Protein AF-0000000069706989 (afdb_homodimer)

Organism: NCBI:txid1187080

Solvent-accessible surface area (backbone atoms only — not comparable to full-atom values): 40245 Å² total; per-residue (Å²): 116,75,71,60,52,56,54,50,60,54,49,59,63,61,60,69,70,68,70,77,80,72,80,74,81,74,76,83,70,77,84,68,79,79,70,75,78,73,80,74,53,50,77,74,34,45,44,79,38,38,38,38,32,42,33,37,53,56,43,75,56,71,31,56,76,34,70,37,74,84,64,44,69,64,44,33,64,86,46,54,79,45,56,73,38,32,36,48,33,42,33,30,63,70,40,95,41,34,34,42,39,37,27,42,28,38,29,36,88,88,67,47,37,51,30,56,62,31,42,32,36,33,40,34,78,42,90,76,50,28,37,31,40,36,43,36,27,35,69,54,68,50,54,62,74,57,42,26,44,79,88,50,46,81,64,92,53,72,57,60,34,53,43,47,72,36,57,90,32,19,26,32,30,44,33,39,30,33,34,55,63,69,54,48,50,49,28,50,44,32,40,77,71,66,49,52,33,45,52,82,65,40,34,33,28,42,32,42,29,40,57,61,30,51,62,40,70,53,82,49,79,52,56,20,41,37,31,27,41,36,50,73,44,68,44,94,87,65,54,42,38,32,41,33,40,27,35,38,38,35,53,40,71,42,50,62,55,80,90,45,87,56,81,79,41,69,38,64,34,37,40,37,33,48,37,43,34,37,46,44,83,35,60,21,37,39,34,39,41,37,41,38,37,25,42,18,29,33,65,92,75,66,42,68,38,83,36,64,30,38,22,24,36,43,32,43,38,39,50,43,75,55,97,66,35,35,40,32,44,35,38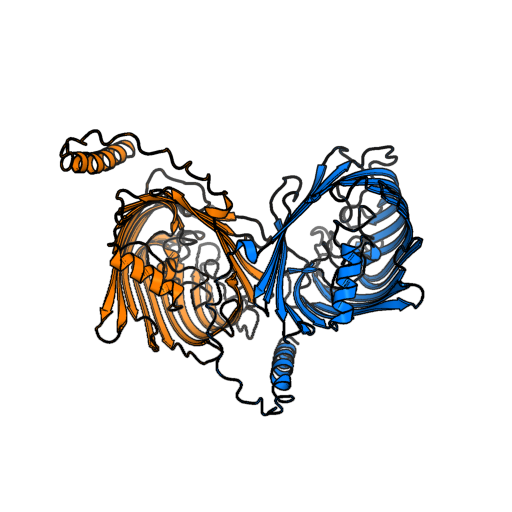,34,41,36,35,27,41,30,36,29,42,92,37,64,34,9,24,23,34,41,38,44,36,42,36,42,34,37,39,40,26,67,46,91,46,36,37,40,36,42,36,38,37,42,39,39,37,30,57,21,24,92,92,43,56,82,41,75,33,61,37,36,30,36,33,40,36,44,35,42,47,84,117,72,71,59,55,57,51,54,62,51,53,64,61,58,66,72,66,68,72,81,71,72,79,74,80,75,73,81,69,78,86,69,82,77,71,74,75,76,80,70,52,64,76,71,37,46,44,64,38,37,38,38,31,43,32,36,50,57,42,75,57,72,31,55,79,34,68,37,75,84,63,43,70,62,44,31,67,33,38,49,58,44,57,73,38,34,35,48,33,42,34,29,65,76,40,94,43,34,35,42,41,37,28,40,28,34,28,37,91,59,42,20,27,65,42,77,63,32,43,33,36,35,40,36,77,43,89,76,53,28,37,31,38,36,43,35,28,36,68,52,70,50,53,62,75,57,43,28,45,79,89,49,46,83,64,93,52,74,56,61,33,53,44,49,73,34,59,92,31,19,27,42,34,42,32,39,31,33,34,56,61,70,55,49,51,48,29,49,46,31,42,77,71,66,49,53,34,44,52,80,64,41,35,35,28,41,33,42,28,51,56,61,30,53,101,46,74,74,85,70,91,52,56,21,42,38,32,28,39,36,48,74,44,68,45,93,85,64,52,42,37,31,42,33,40,25,35,37,38,35,53,41,73,42,49,62,54,79,91,45,89,57,81,79,40,68,37,64,33,38,38,35,34,49,34,42,35,37,46,43,84,34,60,22,38,39,36,38,41,36,41,37,37,25,42,18,29,34,65,91,74,64,40,69,39,83,38,67,30,38,22,24,37,44,32,43,36,39,49,44,73,54,98,66,35,37,39,34,44,35,40,35,42,36,36,26,40,29,35,29,42,91,37,62,36,9,24,23,34,42,37,44,35,42,36,41,33,38,38,40,26,67,44,89,46,36,37,40,35,43,36,40,38,40,38,39,38,30,58,20,25,91,91,42,58,82,40,74,32,62,37,34,30,35,33,39,37,44,35,41,46,80

pLDDT: mean 88.44, std 19.76, range [24.05, 98.88]

Sequence (804 aa):
MRSKFAVVMALVLMTFIDVFARDVDEDTIPPTSTIAQVKKNWYETIQLRGYAQLRYNGLFETNPNLQCAQCDRSWGGGGGFFFRRIRLIFFGQIHERVYLYIQPDFASDGKNLGQIRDAYFDLALDENQEFRLRLGQSKVPFGFENLQSSQNRIPLDRNDGLNSAVANERDIGVMFYYAPTEIRKRFSYLVSSGLKGSGDYGIFGLGLYNGQTANAPERNRSLHVVSRASYPWELNSGQIIETSFQAYTGKFVINRNPLTDFDQTEFEEFRYGPTLVIYPQPFGLQAEFNWGRGPEYNPETNNVEDAPIKGGYVMATYMLRTQKDIFIPFSRFHYYNGGKKHELDATRHRVKELELGVEWQPHKAFELVAMYTISDRTFENSLNPNNRQKGSLLRLQAQVNFMRSKFAVVMALVLMTFIDVFARDVDEDTIPPTSTIAQVKKNWYETIQLRGYAQLRYNGLFETNPNLQCAQCDRSWGGGGGFFFRRIRLIFFGQIHERVYLYIQPDFASDGKNLGQIRDAYFDLALDENQEFRLRLGQSKVPFGFENLQSSQNRIPLDRNDGLNSAVANERDIGVMFYYAPTEIRKRFSYLVSSGLKGSGDYGIFGLGLYNGQTANAPERNRSLHVVSRASYPWELNSGQIIETSFQAYTGKFVINRNPLTDFDQTEFEEFRYGPTLVIYPQPFGLQAEFNWGRGPEYNPETNNVEDAPIKGGYVMATYMLRTQKDIFIPFSRFHYYNGGKKHELDATRHRVKELELGVEWQPHKAFELVAMYTISDRTFENSLNPNNRQKGSLLRLQAQVNF

Structure (mmCIF, N/CA/C/O backbone):
data_AF-0000000069706989-model_v1
#
loop_
_entity.id
_entity.type
_entity.pdbx_description
1 polymer 'Phosphate-selective porin'
#
loop_
_atom_site.group_PDB
_atom_site.id
_atom_site.type_symbol
_atom_site.label_atom_id
_atom_site.label_alt_id
_atom_site.label_comp_id
_atom_site.label_asym_id
_atom_site.label_entity_id
_atom_site.label_seq_id
_atom_site.pdbx_PDB_ins_code
_atom_site.Cartn_x
_atom_site.Cartn_y
_atom_site.Cartn_z
_atom_site.occupancy
_atom_site.B_iso_or_equiv
_atom_site.auth_seq_id
_atom_site.auth_comp_id
_atom_site.auth_asym_id
_atom_site.auth_atom_id
_atom_site.pdbx_PDB_model_num
ATOM 1 N N . MET A 1 1 ? 2.764 6.859 -27.094 1 25.53 1 MET A N 1
ATOM 2 C CA . MET A 1 1 ? 1.878 5.742 -26.797 1 25.53 1 MET A CA 1
ATOM 3 C C . MET A 1 1 ? 1.086 6 -25.516 1 25.53 1 MET A C 1
ATOM 5 O O . MET A 1 1 ? 0.074 5.344 -25.266 1 25.53 1 MET A O 1
ATOM 9 N N . ARG A 1 2 ? 1.734 6.898 -24.609 1 36.03 2 ARG A N 1
ATOM 10 C CA . ARG A 1 2 ? 1.123 7.223 -23.328 1 36.03 2 ARG A CA 1
ATOM 11 C C . ARG A 1 2 ? -0.123 8.078 -23.516 1 36.03 2 ARG A C 1
ATOM 13 O O . ARG A 1 2 ? -1.056 8.016 -22.719 1 36.03 2 ARG A O 1
ATOM 20 N N . SER A 1 3 ? -0.074 8.945 -24.562 1 33.84 3 SER A N 1
ATOM 21 C CA . SER A 1 3 ? -1.208 9.828 -24.797 1 33.84 3 SER A CA 1
ATOM 22 C C . SER A 1 3 ? -2.428 9.047 -25.281 1 33.84 3 SER A C 1
ATOM 24 O O . SER A 1 3 ? -3.561 9.375 -24.906 1 33.84 3 SER A O 1
ATOM 26 N N . LYS A 1 4 ? -2.211 8.016 -26.109 1 36.91 4 LYS A N 1
ATOM 27 C CA . LYS A 1 4 ? -3.33 7.309 -26.734 1 36.91 4 LYS A CA 1
ATOM 28 C C . LYS A 1 4 ? -4.098 6.484 -25.703 1 36.91 4 LYS A C 1
ATOM 30 O O . LYS A 1 4 ? -5.301 6.258 -25.844 1 36.91 4 LYS A O 1
ATOM 35 N N . PHE A 1 5 ? -3.373 6.043 -24.734 1 31.66 5 PHE A N 1
ATOM 36 C CA . PHE A 1 5 ? -4.031 5.141 -23.797 1 31.66 5 PHE A CA 1
ATOM 37 C C . PHE A 1 5 ? -4.98 5.91 -22.891 1 31.66 5 PHE A C 1
ATOM 39 O O . PHE A 1 5 ? -6.027 5.391 -22.5 1 31.66 5 PHE A O 1
ATOM 46 N N . ALA A 1 6 ? -4.77 7.199 -22.594 1 33.78 6 ALA A N 1
ATOM 47 C CA . ALA A 1 6 ? -5.68 8.016 -21.797 1 33.78 6 ALA A CA 1
ATOM 48 C C . ALA A 1 6 ? -7.027 8.18 -22.5 1 33.78 6 ALA A C 1
ATOM 50 O O . ALA A 1 6 ? -8.078 8.148 -21.859 1 33.78 6 ALA A O 1
ATOM 51 N N . VAL A 1 7 ? -6.977 8.312 -23.859 1 33.91 7 VAL A N 1
ATOM 52 C CA . VAL A 1 7 ? -8.203 8.547 -24.609 1 33.91 7 VAL A CA 1
ATOM 53 C C . VAL A 1 7 ? -9.078 7.297 -24.578 1 33.91 7 VAL A C 1
ATOM 55 O O . VAL A 1 7 ? -10.297 7.391 -24.422 1 33.91 7 VAL A O 1
ATOM 58 N N . VAL A 1 8 ? -8.461 6.141 -24.547 1 33.03 8 VAL A N 1
ATOM 59 C CA . VAL A 1 8 ? -9.273 4.938 -24.672 1 33.03 8 VAL A CA 1
ATOM 60 C C . VAL A 1 8 ? -9.977 4.652 -23.344 1 33.03 8 VAL A C 1
ATOM 62 O O . VAL A 1 8 ? -11.164 4.301 -23.328 1 33.03 8 VAL A O 1
ATOM 65 N N . MET A 1 9 ? -9.312 4.887 -22.266 1 33.22 9 MET A N 1
ATOM 66 C CA . MET A 1 9 ? -10.016 4.617 -21.016 1 33.22 9 MET A CA 1
ATOM 67 C C . MET A 1 9 ? -11.133 5.637 -20.781 1 33.22 9 MET A C 1
ATOM 69 O O . MET A 1 9 ? -12.164 5.309 -20.203 1 33.22 9 MET A O 1
ATOM 73 N N . ALA A 1 10 ? -10.953 6.859 -21.188 1 33.91 10 ALA A N 1
ATOM 74 C CA . ALA A 1 10 ? -12.031 7.84 -21.141 1 33.91 10 ALA A CA 1
ATOM 75 C C . ALA A 1 10 ? -13.188 7.438 -22.047 1 33.91 10 ALA A C 1
ATOM 77 O O . ALA A 1 10 ? -14.359 7.613 -21.703 1 33.91 10 ALA A O 1
ATOM 78 N N . LEU A 1 11 ? -12.914 6.91 -23.219 1 32.34 11 LEU A N 1
ATOM 79 C CA . LEU A 1 11 ? -13.961 6.535 -24.156 1 32.34 11 LEU A CA 1
ATOM 80 C C . LEU A 1 11 ? -14.773 5.355 -23.641 1 32.34 11 LEU A C 1
ATOM 82 O O . LEU A 1 11 ? -15.984 5.297 -23.828 1 32.34 11 LEU A O 1
ATOM 86 N N . VAL A 1 12 ? -14.117 4.473 -22.984 1 32.72 12 VAL A N 1
ATOM 87 C CA . VAL A 1 12 ? -14.914 3.332 -22.547 1 32.72 12 VAL A CA 1
ATOM 88 C C . VAL A 1 12 ? -15.844 3.76 -21.406 1 32.72 12 VAL A C 1
ATOM 90 O O . VAL A 1 12 ? -17 3.33 -21.359 1 32.72 12 VAL A O 1
ATOM 93 N N . LEU A 1 13 ? -15.453 4.688 -20.609 1 32.47 13 LEU A N 1
ATOM 94 C CA . LEU A 1 13 ? -16.359 5.102 -19.547 1 32.47 13 LEU A CA 1
ATOM 95 C C . LEU A 1 13 ? -17.516 5.922 -20.094 1 32.47 13 LEU A C 1
ATOM 97 O O . LEU A 1 13 ? -18.641 5.824 -19.609 1 32.47 13 LEU A O 1
ATOM 101 N N . MET A 1 14 ? -17.328 6.668 -21.172 1 32.25 14 MET A N 1
ATOM 102 C CA . MET A 1 14 ? -18.422 7.488 -21.672 1 32.25 14 MET A CA 1
ATOM 103 C C . MET A 1 14 ? -19.5 6.621 -22.328 1 32.25 14 MET A C 1
ATOM 105 O O . MET A 1 14 ? -20.641 7.051 -22.469 1 32.25 14 MET A O 1
ATOM 109 N N . THR A 1 15 ? -19.109 5.566 -22.984 1 31.52 15 THR A N 1
ATOM 110 C CA . THR A 1 15 ? -20.125 4.922 -23.797 1 31.52 15 THR A CA 1
ATOM 111 C C . THR A 1 15 ? -21.172 4.25 -22.922 1 31.52 15 THR A C 1
ATOM 113 O O . THR A 1 15 ? -22.281 3.963 -23.375 1 31.52 15 THR A O 1
ATOM 116 N N . PHE A 1 16 ? -20.828 3.805 -21.766 1 31.12 16 PHE A N 1
ATOM 117 C CA . PHE A 1 16 ? -21.875 2.947 -21.203 1 31.12 16 PHE A CA 1
ATOM 118 C C . PHE A 1 16 ? -23.016 3.781 -20.641 1 31.12 16 PHE A C 1
ATOM 120 O O . PHE A 1 16 ? -23.938 3.242 -20.031 1 31.12 16 PHE A O 1
ATOM 127 N N . ILE A 1 17 ? -23.078 5.094 -20.828 1 32.59 17 ILE A N 1
ATOM 128 C CA . ILE A 1 17 ? -24.188 5.82 -20.234 1 32.59 17 ILE A CA 1
ATOM 129 C C . ILE A 1 17 ? -25.484 5.496 -21 1 32.59 17 ILE A C 1
ATOM 131 O O . ILE A 1 17 ? -26.578 5.668 -20.469 1 32.59 17 ILE A O 1
ATOM 135 N N . ASP A 1 18 ? -25.484 5.184 -22.312 1 28.73 18 ASP A N 1
ATOM 136 C CA . ASP A 1 18 ? -26.75 5.438 -22.984 1 28.73 18 ASP A CA 1
ATOM 137 C C . ASP A 1 18 ? -27.75 4.324 -22.703 1 28.73 18 ASP A C 1
ATOM 139 O O . ASP A 1 18 ? -28.922 4.441 -23.062 1 28.73 18 ASP A O 1
ATOM 143 N N . VAL A 1 19 ? -27.344 3.084 -22.547 1 27.09 19 VAL A N 1
ATOM 144 C CA . VAL A 1 19 ? -28.375 2.174 -23.031 1 27.09 19 VAL A CA 1
ATOM 145 C C . VAL A 1 19 ? -29.578 2.217 -22.094 1 27.09 19 VAL A C 1
ATOM 147 O O . VAL A 1 19 ? -30.719 2.299 -22.547 1 27.09 19 VAL A O 1
ATOM 150 N N . PHE A 1 20 ? -29.641 1.579 -20.875 1 26.84 20 PHE A N 1
ATOM 151 C CA . PHE A 1 20 ? -30.781 0.733 -20.547 1 26.84 20 PHE A CA 1
ATOM 152 C C . PHE A 1 20 ? -31.844 1.529 -19.797 1 26.84 20 PHE A C 1
ATOM 154 O O . PHE A 1 20 ? -32.625 0.964 -19.031 1 26.84 20 PHE A O 1
ATOM 161 N N . ALA A 1 21 ? -31.906 2.816 -19.75 1 24.44 21 ALA A N 1
ATOM 162 C CA . ALA A 1 21 ? -32.844 3.225 -18.719 1 24.44 21 ALA A CA 1
ATOM 163 C C . ALA A 1 21 ? -34.281 3.076 -19.188 1 24.44 21 ALA A C 1
ATOM 165 O O . ALA A 1 21 ? -34.812 3.973 -19.844 1 24.44 21 ALA A O 1
ATOM 166 N N . ARG A 1 22 ? -34.719 1.859 -19.703 1 24.3 22 ARG A N 1
ATOM 167 C CA . ARG A 1 22 ? -36.156 1.901 -19.938 1 24.3 22 ARG A CA 1
ATOM 168 C C . ARG A 1 22 ? -36.906 2.156 -18.656 1 24.3 22 ARG A C 1
ATOM 170 O O . ARG A 1 22 ? -36.5 1.727 -17.578 1 24.3 22 ARG A O 1
ATOM 177 N N . ASP A 1 23 ? -37.875 3.023 -18.609 1 24.05 23 ASP A N 1
ATOM 178 C CA . ASP A 1 23 ? -38.812 3.67 -17.688 1 24.05 23 ASP A CA 1
ATOM 179 C C . ASP A 1 23 ? -39.781 2.66 -17.094 1 24.05 23 ASP A C 1
ATOM 181 O O . ASP A 1 23 ? -40.719 2.23 -17.766 1 24.05 23 ASP A O 1
ATOM 185 N N . VAL A 1 24 ? -39.438 1.452 -16.594 1 26.78 24 VAL A N 1
ATOM 186 C CA . VAL A 1 24 ? -40.594 0.702 -16.125 1 26.78 24 VAL A CA 1
ATOM 187 C C . VAL A 1 24 ? -41.375 1.528 -15.102 1 26.78 24 VAL A C 1
ATOM 189 O O . VAL A 1 24 ? -40.781 2.178 -14.242 1 26.78 24 VAL A O 1
ATOM 192 N N . ASP A 1 25 ? -42.562 1.854 -15.367 1 25.31 25 ASP A N 1
ATOM 193 C CA . ASP A 1 25 ? -43.625 2.572 -14.68 1 25.31 25 ASP A CA 1
ATOM 194 C C . ASP A 1 25 ? -43.938 1.943 -13.328 1 25.31 25 ASP A C 1
ATOM 196 O O . ASP A 1 25 ? -44.5 0.848 -13.25 1 25.31 25 ASP A O 1
ATOM 200 N N . GLU A 1 26 ? -42.906 1.725 -12.453 1 24.91 26 GLU A N 1
ATOM 201 C CA . GLU A 1 26 ? -43.25 1.046 -11.211 1 24.91 26 GLU A CA 1
ATOM 202 C C . GLU A 1 26 ? -44.406 1.762 -10.492 1 24.91 26 GLU A C 1
ATOM 204 O O . GLU A 1 26 ? -44.438 2.992 -10.445 1 24.91 26 GLU A O 1
ATOM 209 N N . ASP A 1 27 ? -45.469 1.091 -10.328 1 28.42 27 ASP A N 1
ATOM 210 C CA . ASP A 1 27 ? -46.688 1.323 -9.531 1 28.42 27 ASP A CA 1
ATOM 211 C C . ASP A 1 27 ? -46.312 1.807 -8.125 1 28.42 27 ASP A C 1
ATOM 213 O O . ASP A 1 27 ? -45.25 1.474 -7.609 1 28.42 27 ASP A O 1
ATOM 217 N N . THR A 1 28 ? -47.031 2.809 -7.609 1 27.61 28 THR A N 1
ATOM 218 C CA . THR A 1 28 ? -46.969 3.67 -6.434 1 27.61 28 THR A CA 1
ATOM 219 C C . THR A 1 28 ? -47.094 2.848 -5.156 1 27.61 28 THR A C 1
ATOM 221 O O . THR A 1 28 ? -48.188 2.438 -4.77 1 27.61 28 THR A O 1
ATOM 224 N N . ILE A 1 29 ? -46.5 1.665 -4.988 1 30.23 29 ILE A N 1
ATOM 225 C CA . ILE A 1 29 ? -46.812 1.125 -3.666 1 30.23 29 ILE A CA 1
ATOM 226 C C . ILE A 1 29 ? -46.438 2.141 -2.592 1 30.23 29 ILE A C 1
ATOM 228 O O . ILE A 1 29 ? -45.406 2.828 -2.717 1 30.23 29 ILE A O 1
ATOM 232 N N . PRO A 1 30 ? -47.344 2.406 -1.612 1 33.44 30 PRO A N 1
ATOM 233 C CA . PRO A 1 30 ? -47.219 3.383 -0.528 1 33.44 30 PRO A CA 1
ATOM 234 C C . PRO A 1 30 ? -45.906 3.273 0.226 1 33.44 30 PRO A C 1
ATOM 236 O O . PRO A 1 30 ? -45.312 2.197 0.269 1 33.44 30 PRO A O 1
ATOM 239 N N . PRO A 1 31 ? -45.219 4.469 0.539 1 30.91 31 PRO A N 1
ATOM 240 C CA . PRO A 1 31 ? -43.875 4.633 1.113 1 30.91 31 PRO A CA 1
ATOM 241 C C . PRO A 1 31 ? -43.688 3.863 2.42 1 30.91 31 PRO A C 1
ATOM 243 O O . PRO A 1 31 ? -44.438 4.102 3.389 1 30.91 31 PRO A O 1
ATOM 246 N N . THR A 1 32 ? -43.625 2.494 2.383 1 31 32 THR A N 1
ATOM 247 C CA . THR A 1 32 ? -43.406 1.825 3.658 1 31 32 THR A CA 1
ATOM 248 C C . THR A 1 32 ? -42.406 2.602 4.508 1 31 32 THR A C 1
ATOM 250 O O . THR A 1 32 ? -41.531 3.258 3.973 1 31 32 THR A O 1
ATOM 253 N N . SER A 1 33 ? -42.594 2.535 5.875 1 31.48 33 SER A N 1
ATOM 254 C CA . SER A 1 33 ? -41.906 3.123 7.012 1 31.48 33 SER A CA 1
ATOM 255 C C . SER A 1 33 ? -40.406 2.979 6.859 1 31.48 33 SER A C 1
ATOM 257 O O . SER A 1 33 ? -39.906 1.933 6.43 1 31.48 33 SER A O 1
ATOM 259 N N . THR A 1 34 ? -39.719 4.066 6.688 1 31.38 34 THR A N 1
ATOM 260 C CA . THR A 1 34 ? -38.281 4.293 6.602 1 31.38 34 THR A CA 1
ATOM 261 C C . THR A 1 34 ? -37.531 3.479 7.656 1 31.38 34 THR A C 1
ATOM 263 O O . THR A 1 34 ? -37.625 3.785 8.852 1 31.38 34 THR A O 1
ATOM 266 N N . ILE A 1 35 ? -37.688 2.146 7.68 1 33.31 35 ILE A N 1
ATOM 267 C CA . ILE A 1 35 ? -36.812 1.439 8.602 1 33.31 35 ILE A CA 1
ATOM 268 C C . ILE A 1 35 ? -35.438 2.113 8.633 1 33.31 35 ILE A C 1
ATOM 270 O O . ILE A 1 35 ? -34.812 2.283 7.586 1 33.31 35 ILE A O 1
ATOM 274 N N . ALA A 1 36 ? -35.156 2.812 9.648 1 34.66 36 ALA A N 1
ATOM 275 C CA . ALA A 1 36 ? -33.844 3.398 9.984 1 34.66 36 ALA A CA 1
ATOM 276 C C . ALA A 1 36 ? -32.719 2.455 9.609 1 34.66 36 ALA A C 1
ATOM 278 O O . ALA A 1 36 ? -32.688 1.303 10.047 1 34.66 36 ALA A O 1
ATOM 279 N N . GLN A 1 37 ? -32.125 2.418 8.484 1 37.91 37 GLN A N 1
ATOM 280 C CA . GLN A 1 37 ? -30.938 1.695 8.078 1 37.91 37 GLN A CA 1
ATOM 281 C C . GLN A 1 37 ? -29.906 1.673 9.211 1 37.91 37 GLN A C 1
ATOM 283 O O . GLN A 1 37 ? -29.375 2.717 9.594 1 37.91 37 GLN A O 1
ATOM 288 N N . VAL A 1 38 ? -30.047 0.83 10.156 1 41.97 38 VAL A N 1
ATOM 289 C CA . VAL A 1 38 ? -29.094 0.599 11.242 1 41.97 38 VAL A CA 1
ATOM 290 C C . VAL A 1 38 ? -27.672 0.581 10.703 1 41.97 38 VAL A C 1
ATOM 292 O O . VAL A 1 38 ? -27.344 -0.226 9.828 1 41.97 38 VAL A O 1
ATOM 295 N N . LYS A 1 39 ? -26.984 1.631 10.883 1 49.31 39 LYS A N 1
ATOM 296 C CA . LYS A 1 39 ? -25.547 1.75 10.633 1 49.31 39 LYS A CA 1
ATOM 297 C C . LYS A 1 39 ? -24.797 0.508 11.109 1 49.31 39 LYS A C 1
ATOM 299 O O . LYS A 1 39 ? -24.859 0.158 12.289 1 49.31 39 LYS A O 1
ATOM 304 N N . LYS A 1 40 ? -24.547 -0.389 10.219 1 55.31 40 LYS A N 1
ATOM 305 C CA . LYS A 1 40 ? -23.812 -1.6 10.586 1 55.31 40 LYS A CA 1
ATOM 306 C C . LYS A 1 40 ? -22.438 -1.262 11.156 1 55.31 40 LYS A C 1
ATOM 308 O O . LYS A 1 40 ? -21.766 -0.344 10.68 1 55.31 40 LYS A O 1
ATOM 313 N N . ASN A 1 41 ? -22.109 -1.946 12.227 1 60.03 41 ASN A N 1
ATOM 314 C CA . ASN A 1 41 ? -20.812 -1.803 12.867 1 60.03 41 ASN A CA 1
ATOM 315 C C . ASN A 1 41 ? -19.688 -2.307 11.969 1 60.03 41 ASN A C 1
ATOM 317 O O . ASN A 1 41 ? -19.922 -3.141 11.094 1 60.03 41 ASN A O 1
ATOM 321 N N . TRP A 1 42 ? -18.594 -1.73 12.055 1 58.84 42 TRP A N 1
ATOM 322 C CA . TRP A 1 42 ? -17.438 -2.082 11.234 1 58.84 42 TRP A CA 1
ATOM 323 C C . TRP A 1 42 ? -17.219 -3.592 11.211 1 58.84 42 TRP A C 1
ATOM 325 O O . TRP A 1 42 ? -16.859 -4.16 10.18 1 58.84 42 TRP A O 1
ATOM 335 N N . TYR A 1 43 ? -17.391 -4.121 12.422 1 62.94 43 TYR A N 1
ATOM 336 C CA . TYR A 1 43 ? -17.094 -5.543 12.547 1 62.94 43 TYR A CA 1
ATOM 337 C C . TYR A 1 43 ? -18.125 -6.383 11.805 1 62.94 43 TYR A C 1
ATOM 339 O O . TYR A 1 43 ? -17.906 -7.578 11.57 1 62.94 43 TYR A O 1
ATOM 347 N N . GLU A 1 44 ? -19.094 -5.66 11.383 1 68.75 44 GLU A N 1
ATOM 348 C CA . GLU A 1 44 ? -20.078 -6.363 10.57 1 68.75 44 GLU A CA 1
ATOM 349 C C . GLU A 1 44 ? -19.734 -6.266 9.086 1 68.75 44 GLU A C 1
ATOM 351 O O . GLU A 1 44 ? -20.219 -7.066 8.281 1 68.75 44 GLU A O 1
ATOM 356 N N . THR A 1 45 ? -18.906 -5.387 8.852 1 79.25 45 THR A N 1
ATOM 357 C CA . THR A 1 45 ? -18.641 -5.125 7.438 1 79.25 45 THR A CA 1
ATOM 358 C C . THR A 1 45 ? -17.266 -5.648 7.039 1 79.25 45 THR A C 1
ATOM 360 O O . THR A 1 45 ? -17.094 -6.168 5.938 1 79.25 45 THR A O 1
ATOM 363 N N . ILE A 1 46 ? -16.391 -5.641 7.977 1 86.31 46 ILE A N 1
ATOM 364 C CA . ILE A 1 46 ? -15.031 -6.086 7.688 1 86.31 46 ILE A CA 1
ATOM 365 C C . ILE A 1 46 ? -14.734 -7.371 8.453 1 86.31 46 ILE A C 1
ATOM 367 O O . ILE A 1 46 ? -14.898 -7.422 9.672 1 86.31 46 ILE A O 1
ATOM 371 N N . GLN A 1 47 ? -14.383 -8.367 7.75 1 90 47 GLN A N 1
ATOM 372 C CA . GLN A 1 47 ? -14.055 -9.664 8.328 1 90 47 GLN A CA 1
ATOM 373 C C . GLN A 1 47 ? -12.547 -9.906 8.344 1 90 47 GLN A C 1
ATOM 375 O O . GLN A 1 47 ? -11.805 -9.25 7.602 1 90 47 GLN A O 1
ATOM 380 N N . LEU A 1 48 ? -12.172 -10.812 9.273 1 90.94 48 LEU A N 1
ATOM 381 C CA . LEU A 1 48 ? -10.766 -11.195 9.391 1 90.94 48 LEU A CA 1
ATOM 382 C C . LEU A 1 48 ? -10.602 -12.703 9.227 1 90.94 48 LEU A C 1
ATOM 384 O O . LEU A 1 48 ? -11.328 -13.484 9.844 1 90.94 48 LEU A O 1
ATOM 388 N N . ARG A 1 49 ? -9.789 -13.102 8.336 1 94.25 49 ARG A N 1
ATOM 389 C CA . ARG A 1 49 ? -9.344 -14.492 8.211 1 94.25 49 ARG A CA 1
ATOM 390 C C . ARG A 1 49 ? -7.84 -14.562 7.945 1 94.25 49 ARG A C 1
ATOM 392 O O . ARG A 1 49 ? -7.18 -13.531 7.805 1 94.25 49 ARG A O 1
ATOM 399 N N . GLY A 1 50 ? -7.277 -15.797 8.023 1 95.75 50 GLY A N 1
ATOM 400 C CA . GLY A 1 50 ? -5.844 -15.891 7.785 1 95.75 50 GLY A CA 1
ATOM 401 C C . GLY A 1 50 ? -5.309 -17.297 7.871 1 95.75 50 GLY A C 1
ATOM 402 O O . GLY A 1 50 ? -6.082 -18.266 7.953 1 95.75 50 GLY A O 1
ATOM 403 N N . TYR A 1 51 ? -4.016 -17.328 7.699 1 96.75 51 TYR A N 1
ATOM 404 C CA . TYR A 1 51 ? -3.318 -18.609 7.828 1 96.75 51 TYR A CA 1
ATOM 405 C C . TYR A 1 51 ? -1.837 -18.391 8.109 1 96.75 51 TYR A C 1
ATOM 407 O O . TYR A 1 51 ? -1.295 -17.328 7.836 1 96.75 51 TYR A O 1
ATOM 415 N N . ALA A 1 52 ? -1.263 -19.328 8.68 1 96.81 52 ALA A N 1
ATOM 416 C CA . ALA A 1 52 ? 0.174 -19.375 8.938 1 96.81 52 ALA A CA 1
ATOM 417 C C . ALA A 1 52 ? 0.77 -20.703 8.5 1 96.81 52 ALA A C 1
ATOM 419 O O . ALA A 1 52 ? 0.149 -21.75 8.672 1 96.81 52 ALA A O 1
ATOM 420 N N . GLN A 1 53 ? 1.929 -20.656 7.945 1 96.94 53 GLN A N 1
ATOM 421 C CA . GLN A 1 53 ? 2.598 -21.844 7.422 1 96.94 53 GLN A CA 1
ATOM 422 C C . GLN A 1 53 ? 4.008 -21.969 7.992 1 96.94 53 GLN A C 1
ATOM 424 O O . GLN A 1 53 ? 4.844 -21.094 7.801 1 96.94 53 GLN A O 1
ATOM 429 N N . LEU A 1 54 ? 4.25 -23.047 8.664 1 95.69 54 LEU A N 1
ATOM 430 C CA . LEU A 1 54 ? 5.57 -23.422 9.164 1 95.69 54 LEU A CA 1
ATOM 431 C C . LEU A 1 54 ? 6.191 -24.516 8.305 1 95.69 54 LEU A C 1
ATOM 433 O O . LEU A 1 54 ? 5.57 -25.547 8.07 1 95.69 54 LEU A O 1
ATOM 437 N N . ARG A 1 55 ? 7.469 -24.328 7.828 1 94.31 55 ARG A N 1
ATOM 438 C CA . ARG A 1 55 ? 8.086 -25.234 6.867 1 94.31 55 ARG A CA 1
ATOM 439 C C . ARG A 1 55 ? 9.422 -25.75 7.383 1 94.31 55 ARG A C 1
ATOM 441 O O . ARG A 1 55 ? 10.062 -25.109 8.219 1 94.31 55 ARG A O 1
ATOM 448 N N . TYR A 1 56 ? 9.734 -26.938 6.953 1 92.5 56 TYR A N 1
ATOM 449 C CA . TYR A 1 56 ? 11.047 -27.547 7.121 1 92.5 56 TYR A CA 1
ATOM 450 C C . TYR A 1 56 ? 11.508 -28.219 5.84 1 92.5 56 TYR A C 1
ATOM 452 O O . TYR A 1 56 ? 10.836 -29.141 5.344 1 92.5 56 TYR A O 1
ATOM 460 N N . ASN A 1 57 ? 12.68 -27.875 5.254 1 91.06 57 ASN A N 1
ATOM 461 C CA . ASN A 1 57 ? 13.18 -28.406 3.99 1 91.06 57 ASN A CA 1
ATOM 462 C C . ASN A 1 57 ? 14.438 -29.25 4.195 1 91.06 57 ASN A C 1
ATOM 464 O O . ASN A 1 57 ? 15.031 -29.719 3.229 1 91.06 57 ASN A O 1
ATOM 468 N N . GLY A 1 58 ? 14.906 -29.594 5.277 1 85.94 58 GLY A N 1
ATOM 469 C CA . GLY A 1 58 ? 16.234 -30.141 5.508 1 85.94 58 GLY A CA 1
ATOM 470 C C . GLY A 1 58 ? 16.25 -31.656 5.551 1 85.94 58 GLY A C 1
ATOM 471 O O . GLY A 1 58 ? 17.312 -32.25 5.73 1 85.94 58 GLY A O 1
ATOM 472 N N . LEU A 1 59 ? 15.117 -32.281 5.273 1 90.56 59 LEU A N 1
ATOM 473 C CA . LEU A 1 59 ? 15.086 -33.75 5.395 1 90.56 59 LEU A CA 1
ATOM 474 C C . LEU A 1 59 ? 15.539 -34.406 4.102 1 90.56 59 LEU A C 1
ATOM 476 O O . LEU A 1 59 ? 15.008 -34.125 3.025 1 90.56 59 LEU A O 1
ATOM 480 N N . PHE A 1 60 ? 16.594 -35.312 4.129 1 93 60 PHE A N 1
ATOM 481 C CA . PHE A 1 60 ? 17.094 -36.156 3.055 1 93 60 PHE A CA 1
ATOM 482 C C . PHE A 1 60 ? 17.609 -35.312 1.896 1 93 60 PHE A C 1
ATOM 484 O O . PHE A 1 60 ? 17.406 -35.656 0.73 1 93 60 PHE A O 1
ATOM 491 N N . GLU A 1 61 ? 18.094 -34.188 2.168 1 92.94 61 GLU A N 1
ATOM 492 C CA . GLU A 1 61 ? 18.688 -33.344 1.152 1 92.94 61 GLU A CA 1
ATOM 493 C C . GLU A 1 61 ? 19.953 -33.938 0.575 1 92.94 61 GLU A C 1
ATOM 495 O O . GLU A 1 61 ? 20.875 -34.281 1.317 1 92.94 61 GLU A O 1
ATOM 500 N N . THR A 1 62 ? 20.109 -34 -0.695 1 94.94 62 THR A N 1
ATOM 501 C CA . THR A 1 62 ? 21.219 -34.719 -1.303 1 94.94 62 THR A CA 1
ATOM 502 C C . THR A 1 62 ? 22.234 -33.75 -1.891 1 94.94 62 THR A C 1
ATOM 504 O O . THR A 1 62 ? 23.359 -34.156 -2.223 1 94.94 62 THR A O 1
ATOM 507 N N . ASN A 1 63 ? 21.844 -32.5 -2.107 1 95.5 63 ASN A N 1
ATOM 508 C CA . ASN A 1 63 ? 22.703 -31.5 -2.707 1 95.5 63 ASN A CA 1
ATOM 509 C C . ASN A 1 63 ? 22.5 -30.141 -2.066 1 95.5 63 ASN A C 1
ATOM 511 O O . ASN A 1 63 ? 21.531 -29.438 -2.373 1 95.5 63 ASN A O 1
ATOM 515 N N . PRO A 1 64 ? 23.359 -29.672 -1.249 1 92 64 PRO A N 1
ATOM 516 C CA . PRO A 1 64 ? 23.203 -28.391 -0.555 1 92 64 PRO A CA 1
ATOM 517 C C . PRO A 1 64 ? 23.297 -27.188 -1.495 1 92 64 PRO A C 1
ATOM 519 O O . PRO A 1 64 ? 22.953 -26.078 -1.114 1 92 64 PRO A O 1
ATOM 522 N N . ASN A 1 65 ? 23.766 -27.391 -2.682 1 93.38 65 ASN A N 1
ATOM 523 C CA . ASN A 1 65 ? 23.906 -26.297 -3.637 1 93.38 65 ASN A CA 1
ATOM 524 C C . ASN A 1 65 ? 22.656 -26.125 -4.488 1 93.38 65 ASN A C 1
ATOM 526 O O . ASN A 1 65 ? 22.547 -25.172 -5.254 1 93.38 65 ASN A O 1
ATOM 530 N N . LEU A 1 66 ? 21.766 -27.062 -4.383 1 94.06 66 LEU A N 1
ATOM 531 C CA . LEU A 1 66 ? 20.484 -26.953 -5.066 1 94.06 66 LEU A CA 1
ATOM 532 C C . LEU A 1 66 ? 19.625 -25.859 -4.445 1 94.06 66 LEU A C 1
ATOM 534 O O . LEU A 1 66 ? 19.203 -25.969 -3.289 1 94.06 66 LEU A O 1
ATOM 538 N N . GLN A 1 67 ? 19.375 -24.781 -5.23 1 92 67 GLN A N 1
ATOM 539 C CA . GLN A 1 67 ? 18.656 -23.609 -4.719 1 92 67 GLN A CA 1
ATOM 540 C C . GLN A 1 67 ? 17.562 -23.172 -5.688 1 92 67 GLN A C 1
ATOM 542 O O . GLN A 1 67 ? 17.609 -23.5 -6.879 1 92 67 GLN A O 1
ATOM 547 N N . CYS A 1 68 ? 16.641 -22.531 -5.133 1 90 68 CYS A N 1
ATOM 548 C CA . CYS A 1 68 ? 15.594 -21.859 -5.895 1 90 68 CYS A CA 1
ATOM 549 C C . CYS A 1 68 ? 15.18 -20.562 -5.211 1 90 68 CYS A C 1
ATOM 551 O O . CYS A 1 68 ? 14.359 -20.578 -4.289 1 90 68 CYS A O 1
ATOM 553 N N . ALA A 1 69 ? 15.602 -19.438 -5.742 1 86.81 69 ALA A N 1
ATOM 554 C CA . ALA A 1 69 ? 15.406 -18.156 -5.082 1 86.81 69 ALA A CA 1
ATOM 555 C C . ALA A 1 69 ? 13.938 -17.75 -5.102 1 86.81 69 ALA A C 1
ATOM 557 O O . ALA A 1 69 ? 13.414 -17.234 -4.109 1 86.81 69 ALA A O 1
ATOM 558 N N . GLN A 1 70 ? 13.312 -17.969 -6.227 1 89 70 GLN A N 1
ATOM 559 C CA . GLN A 1 70 ? 11.922 -17.531 -6.34 1 89 70 GLN A CA 1
ATOM 560 C C . GLN A 1 70 ? 10.984 -18.484 -5.605 1 89 70 GLN A C 1
ATOM 562 O O . GLN A 1 70 ? 9.969 -18.062 -5.059 1 89 70 GLN A O 1
ATOM 567 N N . CYS A 1 71 ? 11.289 -19.781 -5.668 1 89.19 71 CYS A N 1
ATOM 568 C CA . CYS A 1 71 ? 10.375 -20.75 -5.059 1 89.19 71 CYS A CA 1
ATOM 569 C C . CYS A 1 71 ? 10.477 -20.703 -3.541 1 89.19 71 CYS A C 1
ATOM 571 O O . CYS A 1 71 ? 9.531 -20.312 -2.861 1 89.19 71 CYS A O 1
ATOM 573 N N . ASP A 1 72 ? 11.672 -21.062 -3.045 1 89.56 72 ASP A N 1
ATOM 574 C CA . ASP A 1 72 ? 11.938 -21.141 -1.61 1 89.56 72 ASP A CA 1
ATOM 575 C C . ASP A 1 72 ? 13.422 -20.953 -1.311 1 89.56 72 ASP A C 1
ATOM 577 O O . ASP A 1 72 ? 14.234 -21.844 -1.565 1 89.56 72 ASP A O 1
ATOM 581 N N . ARG A 1 73 ? 13.789 -19.891 -0.696 1 84.94 73 ARG A N 1
ATOM 582 C CA . ARG A 1 73 ? 15.18 -19.516 -0.462 1 84.94 73 ARG A CA 1
ATOM 583 C C . ARG A 1 73 ? 15.812 -20.422 0.595 1 84.94 73 ARG A C 1
ATOM 585 O O . ARG A 1 73 ? 17.031 -20.422 0.76 1 84.94 73 ARG A O 1
ATOM 592 N N . SER A 1 74 ? 14.984 -21.234 1.217 1 83.06 74 SER A N 1
ATOM 593 C CA . SER A 1 74 ? 15.508 -22.062 2.295 1 83.06 74 SER A CA 1
ATOM 594 C C . SER A 1 74 ? 16.031 -23.391 1.76 1 83.06 74 SER A C 1
ATOM 596 O O . SER A 1 74 ? 16.594 -24.188 2.514 1 83.06 74 SER A O 1
ATOM 598 N N . TRP A 1 75 ? 15.984 -23.562 0.398 1 85.69 75 TRP A N 1
ATOM 599 C CA . TRP A 1 75 ? 16.594 -24.766 -0.182 1 85.69 75 TRP A CA 1
ATOM 600 C C . TRP A 1 75 ? 18.109 -24.75 -0.013 1 85.69 75 TRP A C 1
ATOM 602 O O . TRP A 1 75 ? 18.734 -23.688 -0.122 1 85.69 75 TRP A O 1
ATOM 612 N N . GLY A 1 76 ? 19.109 -25.984 -0.037 1 73.38 76 GLY A N 1
ATOM 613 C CA . GLY A 1 76 ? 20.547 -26.172 -0.14 1 73.38 76 GLY A CA 1
ATOM 614 C C . GLY A 1 76 ? 21.297 -25.656 1.065 1 73.38 76 GLY A C 1
ATOM 615 O O . GLY A 1 76 ? 22.5 -25.906 1.208 1 73.38 76 GLY A O 1
ATOM 616 N N . GLY A 1 77 ? 20.922 -25 1.975 1 65.19 77 GLY A N 1
ATOM 617 C CA . GLY A 1 77 ? 21.828 -24.531 3.006 1 65.19 77 GLY A CA 1
ATOM 618 C C . GLY A 1 77 ? 21.344 -24.828 4.41 1 65.19 77 GLY A C 1
ATOM 619 O O . GLY A 1 77 ? 21.141 -25.984 4.777 1 65.19 77 GLY A O 1
ATOM 620 N N . GLY A 1 78 ? 21.047 -23.703 5.25 1 60.94 78 GLY A N 1
ATOM 621 C CA . GLY A 1 78 ? 20.969 -23.594 6.699 1 60.94 78 GLY A CA 1
ATOM 622 C C . GLY A 1 78 ? 19.75 -24.281 7.277 1 60.94 78 GLY A C 1
ATOM 623 O O . GLY A 1 78 ? 19.547 -24.297 8.492 1 60.94 78 GLY A O 1
ATOM 624 N N . GLY A 1 79 ? 19.172 -25.188 6.547 1 64.69 79 GLY A N 1
ATOM 625 C CA . GLY A 1 79 ? 18.203 -26.094 7.148 1 64.69 79 GLY A CA 1
ATOM 626 C C . GLY A 1 79 ? 17.516 -25.5 8.375 1 64.69 79 GLY A C 1
ATOM 627 O O . GLY A 1 79 ? 17.875 -24.422 8.828 1 64.69 79 GLY A O 1
ATOM 628 N N . GLY A 1 80 ? 16.219 -25.625 8.703 1 79.38 80 GLY A N 1
ATOM 629 C CA . GLY A 1 80 ? 15.5 -25.312 9.922 1 79.38 80 GLY A CA 1
ATOM 630 C C . GLY A 1 80 ? 14.039 -24.953 9.68 1 79.38 80 GLY A C 1
ATOM 631 O O . GLY A 1 80 ? 13.586 -24.938 8.531 1 79.38 80 GLY A O 1
ATOM 632 N N . PHE A 1 81 ? 13.562 -24.703 10.75 1 88.44 81 PHE A N 1
ATOM 633 C CA . PHE A 1 81 ? 12.164 -24.281 10.734 1 88.44 81 PHE A CA 1
ATOM 634 C C . PHE A 1 81 ? 12.047 -22.797 10.406 1 88.44 81 PHE A C 1
ATOM 636 O O . PHE A 1 81 ? 12.844 -21.984 10.875 1 88.44 81 PHE A O 1
ATOM 643 N N . PHE A 1 82 ? 11.109 -22.469 9.602 1 88.75 82 PHE A N 1
ATOM 644 C CA . PHE A 1 82 ? 10.836 -21.062 9.367 1 88.75 82 PHE A CA 1
ATOM 645 C C . PHE A 1 82 ? 9.383 -20.859 8.961 1 88.75 82 PHE A C 1
ATOM 647 O O . PHE A 1 82 ? 8.727 -21.781 8.477 1 88.75 82 PHE A O 1
ATOM 654 N N . PHE A 1 83 ? 8.883 -19.625 9.164 1 91.31 83 PHE A N 1
ATOM 655 C CA . PHE A 1 83 ? 7.566 -19.25 8.656 1 91.31 83 PHE A CA 1
ATOM 656 C C . PHE A 1 83 ? 7.652 -18.844 7.191 1 91.31 83 PHE A C 1
ATOM 658 O O . PHE A 1 83 ? 8.383 -17.906 6.844 1 91.31 83 PHE A O 1
ATOM 665 N N . ARG A 1 84 ? 6.941 -19.547 6.457 1 93.62 84 ARG A N 1
ATOM 666 C CA . ARG A 1 84 ? 6.848 -19.172 5.051 1 93.62 84 ARG A CA 1
ATOM 667 C C . ARG A 1 84 ? 5.883 -18 4.859 1 93.62 84 ARG A C 1
ATOM 669 O O . ARG A 1 84 ? 6.094 -17.156 3.992 1 93.62 84 ARG A O 1
ATOM 676 N N . ARG A 1 85 ? 4.797 -18.125 5.648 1 94.69 85 ARG A N 1
ATOM 677 C CA . ARG A 1 85 ? 3.771 -17.094 5.551 1 94.69 85 ARG A CA 1
ATOM 678 C C . ARG A 1 85 ? 3.021 -16.938 6.867 1 94.69 85 ARG A C 1
ATOM 680 O O . ARG A 1 85 ? 2.748 -17.938 7.551 1 94.69 85 ARG A O 1
ATOM 687 N N . ILE A 1 86 ? 2.719 -15.789 7.234 1 95 86 ILE A N 1
ATOM 688 C CA . ILE A 1 86 ? 1.766 -15.375 8.258 1 95 86 ILE A CA 1
ATOM 689 C C . ILE A 1 86 ? 0.855 -14.281 7.707 1 95 86 ILE A C 1
ATOM 691 O O . ILE A 1 86 ? 1.216 -13.102 7.719 1 95 86 ILE A O 1
ATOM 695 N N . ARG A 1 87 ? -0.298 -14.703 7.258 1 96 87 ARG A N 1
ATOM 696 C CA . ARG A 1 87 ? -1.16 -13.781 6.527 1 96 87 ARG A CA 1
ATOM 697 C C . ARG A 1 87 ? -2.451 -13.508 7.293 1 96 87 ARG A C 1
ATOM 699 O O . ARG A 1 87 ? -3.113 -14.445 7.75 1 96 87 ARG A O 1
ATOM 706 N N . LEU A 1 88 ? -2.703 -12.242 7.477 1 94 88 LEU A N 1
ATOM 707 C CA . LEU A 1 88 ? -3.971 -11.75 8 1 94 88 LEU A CA 1
ATOM 708 C C . LEU A 1 88 ? -4.754 -11.008 6.926 1 94 88 LEU A C 1
ATOM 710 O O . LEU A 1 88 ? -4.258 -10.039 6.348 1 94 88 LEU A O 1
ATOM 714 N N . ILE A 1 89 ? -5.949 -11.453 6.711 1 94.88 89 ILE A N 1
ATOM 715 C CA . ILE A 1 89 ? -6.711 -10.898 5.598 1 94.88 89 ILE A CA 1
ATOM 716 C C . ILE A 1 89 ? -7.918 -10.125 6.129 1 94.88 89 ILE A C 1
ATOM 718 O O . ILE A 1 89 ? -8.797 -10.711 6.777 1 94.88 89 ILE A O 1
ATOM 722 N N . PHE A 1 90 ? -7.938 -8.875 5.875 1 92.25 90 PHE A N 1
ATOM 723 C CA . PHE A 1 90 ? -9.102 -8.023 6.117 1 92.25 90 PHE A CA 1
ATOM 724 C C . PHE A 1 90 ? -9.914 -7.848 4.844 1 92.25 90 PHE A C 1
ATOM 726 O O . PHE A 1 90 ? -9.391 -7.402 3.82 1 92.25 90 PHE A O 1
ATOM 733 N N . PHE A 1 91 ? -11.18 -8.258 4.926 1 94 91 PHE A N 1
ATOM 734 C CA . PHE A 1 91 ? -11.977 -8.164 3.707 1 94 91 PHE A CA 1
ATOM 735 C C . PHE A 1 91 ? -13.445 -7.957 4.039 1 94 91 PHE A C 1
ATOM 737 O O . PHE A 1 91 ? -13.883 -8.234 5.16 1 94 91 PHE A O 1
ATOM 744 N N . GLY A 1 92 ? -14.172 -7.387 2.982 1 93 92 GLY A N 1
ATOM 745 C CA . GLY A 1 92 ? -15.602 -7.242 3.178 1 93 92 GLY A CA 1
ATOM 746 C C . GLY A 1 92 ? -16.266 -6.344 2.146 1 93 92 GLY A C 1
ATOM 747 O O . GLY A 1 92 ? -15.578 -5.594 1.447 1 93 92 GLY A O 1
ATOM 748 N N . GLN A 1 93 ? -17.531 -6.555 2.053 1 93 93 GLN A N 1
ATOM 749 C CA . GLN A 1 93 ? -18.359 -5.664 1.244 1 93 93 GLN A CA 1
ATOM 750 C C . GLN A 1 93 ? -18.688 -4.383 2 1 93 93 GLN A C 1
ATOM 752 O O . GLN A 1 93 ? -19.734 -4.293 2.656 1 93 93 GLN A O 1
ATOM 757 N N . ILE A 1 94 ? -17.953 -3.383 1.836 1 91.44 94 ILE A N 1
ATOM 758 C CA . ILE A 1 94 ? -18.062 -2.193 2.672 1 91.44 94 ILE A CA 1
ATOM 759 C C . ILE A 1 94 ? -19.172 -1.286 2.129 1 91.44 94 ILE A C 1
ATOM 761 O O . ILE A 1 94 ? -19.609 -0.356 2.809 1 91.44 94 ILE A O 1
ATOM 765 N N . HIS A 1 95 ? -19.547 -1.473 0.91 1 91.25 95 HIS A N 1
ATOM 766 C CA . HIS A 1 95 ? -20.656 -0.857 0.18 1 91.25 95 HIS A CA 1
ATOM 767 C C . HIS A 1 95 ? -21.219 -1.813 -0.861 1 91.25 95 HIS A C 1
ATOM 769 O O . HIS A 1 95 ? -20.578 -2.787 -1.242 1 91.25 95 HIS A O 1
ATOM 775 N N . GLU A 1 96 ? -22.391 -1.593 -1.278 1 92.12 96 GLU A N 1
ATOM 776 C CA . GLU A 1 96 ? -23.016 -2.471 -2.268 1 92.12 96 GLU A CA 1
ATOM 777 C C . GLU A 1 96 ? -22.172 -2.553 -3.537 1 92.12 96 GLU A C 1
ATOM 779 O O . GLU A 1 96 ? -22.188 -3.568 -4.234 1 92.12 96 GLU A O 1
ATOM 784 N N . ARG A 1 97 ? -21.312 -1.558 -3.715 1 93.44 97 ARG A N 1
ATOM 785 C CA . ARG A 1 97 ? -20.562 -1.506 -4.965 1 93.44 97 ARG A CA 1
ATOM 786 C C . ARG A 1 97 ? -19.062 -1.588 -4.699 1 93.44 97 ARG A C 1
ATOM 788 O O . ARG A 1 97 ? -18.25 -1.496 -5.629 1 93.44 97 ARG A O 1
ATOM 795 N N . VAL A 1 98 ? -18.719 -1.703 -3.465 1 94.62 98 VAL A N 1
ATOM 796 C CA . VAL A 1 98 ? -17.297 -1.637 -3.174 1 94.62 98 VAL A CA 1
ATOM 797 C C . VAL A 1 98 ? -16.891 -2.803 -2.273 1 94.62 98 VAL A C 1
ATOM 799 O O . VAL A 1 98 ? -17.438 -2.969 -1.183 1 94.62 98 VAL A O 1
ATOM 802 N N . TYR A 1 99 ? -16.062 -3.574 -2.742 1 95.62 99 TYR A N 1
ATOM 803 C CA . TYR A 1 99 ? -15.453 -4.668 -1.991 1 95.62 99 TYR A CA 1
ATOM 804 C C . TYR A 1 99 ? -14 -4.355 -1.658 1 95.62 99 TYR A C 1
ATOM 806 O O . TYR A 1 99 ? -13.266 -3.814 -2.488 1 95.62 99 TYR A O 1
ATOM 814 N N . LEU A 1 100 ? -13.625 -4.617 -0.416 1 95.25 100 LEU A N 1
ATOM 815 C CA . LEU A 1 100 ? -12.273 -4.32 0.053 1 95.25 100 LEU A CA 1
ATOM 816 C C . LEU A 1 100 ? -11.523 -5.602 0.394 1 95.25 100 LEU A C 1
ATOM 818 O O . LEU A 1 100 ? -12.094 -6.527 0.975 1 95.25 100 LEU A O 1
ATOM 822 N N . TYR A 1 101 ? -10.234 -5.598 0.078 1 96.38 101 TYR A N 1
ATOM 823 C CA . TYR A 1 101 ? -9.367 -6.719 0.41 1 96.38 101 TYR A CA 1
ATOM 824 C C . TYR A 1 101 ? -7.961 -6.238 0.744 1 96.38 101 TYR A C 1
ATOM 826 O O . TYR A 1 101 ? -7.293 -5.621 -0.09 1 96.38 101 TYR A O 1
ATOM 834 N N . ILE A 1 102 ? -7.465 -6.523 1.962 1 94.75 102 ILE A N 1
ATOM 835 C CA . ILE A 1 102 ? -6.121 -6.172 2.412 1 94.75 102 ILE A CA 1
ATOM 836 C C . ILE A 1 102 ? -5.469 -7.375 3.082 1 94.75 102 ILE A C 1
ATOM 838 O O . ILE A 1 102 ? -6.016 -7.938 4.035 1 94.75 102 ILE A O 1
ATOM 842 N N . GLN A 1 103 ? -4.266 -7.688 2.617 1 95.62 103 GLN A N 1
ATOM 843 C CA . GLN A 1 103 ? -3.586 -8.875 3.131 1 95.62 103 GLN A CA 1
ATOM 844 C C . GLN A 1 103 ? -2.127 -8.578 3.459 1 95.62 103 GLN A C 1
ATOM 846 O O . GLN A 1 103 ? -1.24 -8.797 2.633 1 95.62 103 GLN A O 1
ATOM 851 N N . PRO A 1 104 ? -1.864 -8.242 4.668 1 92.62 104 PRO A N 1
ATOM 852 C CA . PRO A 1 104 ? -0.471 -8.18 5.117 1 92.62 104 PRO A CA 1
ATOM 853 C C . PRO A 1 104 ? 0.118 -9.562 5.41 1 92.62 104 PRO A C 1
ATOM 855 O O . PRO A 1 104 ? -0.617 -10.484 5.758 1 92.62 104 PRO A O 1
ATOM 858 N N . ASP A 1 105 ? 1.381 -9.664 5.176 1 93.44 105 ASP A N 1
ATOM 859 C CA . ASP A 1 105 ? 2.162 -10.844 5.531 1 93.44 105 ASP A CA 1
ATOM 860 C C . ASP A 1 105 ? 3.244 -10.5 6.551 1 93.44 105 ASP A C 1
ATOM 862 O O . ASP A 1 105 ? 4.055 -9.594 6.324 1 93.44 105 ASP A O 1
ATOM 866 N N . PHE A 1 106 ? 3.318 -11.234 7.629 1 90.44 106 PHE A N 1
ATOM 867 C CA . PHE A 1 106 ? 4.219 -10.875 8.719 1 90.44 106 PHE A CA 1
ATOM 868 C C . PHE A 1 106 ? 5.418 -11.812 8.766 1 90.44 106 PHE A C 1
ATOM 870 O O . PHE A 1 106 ? 6.145 -11.844 9.758 1 90.44 106 PHE A O 1
ATOM 877 N N . ALA A 1 107 ? 5.594 -12.57 7.75 1 86.12 107 ALA A N 1
ATOM 878 C CA . ALA A 1 107 ? 6.738 -13.469 7.688 1 86.12 107 ALA A CA 1
ATOM 879 C C . ALA A 1 107 ? 7.773 -12.977 6.68 1 86.12 107 ALA A C 1
ATOM 881 O O . ALA A 1 107 ? 8.57 -13.766 6.168 1 86.12 107 ALA A O 1
ATOM 882 N N . SER A 1 108 ? 7.832 -11.711 6.527 1 70.81 108 SER A N 1
ATOM 883 C CA . SER A 1 108 ? 8.656 -11.227 5.426 1 70.81 108 SER A CA 1
ATOM 884 C C . SER A 1 108 ? 10.117 -11.078 5.848 1 70.81 108 SER A C 1
ATOM 886 O O . SER A 1 108 ? 10.406 -10.727 6.992 1 70.81 108 SER A O 1
ATOM 888 N N . ASP A 1 109 ? 11.023 -11.336 4.922 1 65.81 109 ASP A N 1
ATOM 889 C CA . ASP A 1 109 ? 12.445 -11.008 4.898 1 65.81 109 ASP A CA 1
ATOM 890 C C . ASP A 1 109 ? 13.195 -11.75 6.008 1 65.81 109 ASP A C 1
ATOM 892 O O . ASP A 1 109 ? 14.219 -11.266 6.5 1 65.81 109 ASP A O 1
ATOM 896 N N . GLY A 1 110 ? 12.633 -12.922 6.328 1 65.88 110 GLY A N 1
ATOM 897 C CA . GLY A 1 110 ? 13.328 -13.648 7.383 1 65.88 110 GLY A CA 1
ATOM 898 C C . GLY A 1 110 ? 13.289 -12.938 8.719 1 65.88 110 GLY A C 1
ATOM 899 O O . GLY A 1 110 ? 13.742 -13.477 9.734 1 65.88 110 GLY A O 1
ATOM 900 N N . LYS A 1 111 ? 12.75 -11.648 8.75 1 68.81 111 LYS A N 1
ATOM 901 C CA . LYS A 1 111 ? 12.68 -10.859 9.969 1 68.81 111 LYS A CA 1
ATOM 902 C C . LYS A 1 111 ? 11.25 -10.766 10.484 1 68.81 111 LYS A C 1
ATOM 904 O O . LYS A 1 111 ? 10.969 -10.047 11.445 1 68.81 111 LYS A O 1
ATOM 909 N N . ASN A 1 112 ? 10.484 -11.453 9.812 1 74 112 ASN A N 1
ATOM 910 C CA . ASN A 1 112 ? 9.078 -11.477 10.188 1 74 112 ASN A CA 1
ATOM 911 C C . ASN A 1 112 ? 8.484 -10.07 10.242 1 74 112 ASN A C 1
ATOM 913 O O . ASN A 1 112 ? 7.84 -9.703 11.219 1 74 112 ASN A O 1
ATOM 917 N N . LEU A 1 113 ? 8.766 -9.289 9.234 1 78.44 113 LEU A N 1
ATOM 918 C CA . LEU A 1 113 ? 8.242 -7.938 9.07 1 78.44 113 LEU A CA 1
ATOM 919 C C . LEU A 1 113 ? 6.906 -7.961 8.336 1 78.44 113 LEU A C 1
ATOM 921 O O . LEU A 1 113 ? 6.641 -8.875 7.551 1 78.44 113 LEU A O 1
ATOM 925 N N . GLY A 1 114 ? 6.141 -7.004 8.648 1 84.31 114 GLY A N 1
ATOM 926 C CA . GLY A 1 114 ? 4.871 -6.891 7.949 1 84.31 114 GLY A CA 1
ATOM 927 C C . GLY A 1 114 ? 4.996 -6.227 6.59 1 84.31 114 GLY A C 1
ATOM 928 O O . GLY A 1 114 ? 5.633 -5.18 6.461 1 84.31 114 GLY A O 1
ATOM 929 N N . GLN A 1 115 ? 4.477 -6.906 5.535 1 89.62 115 GLN A N 1
ATOM 930 C CA . GLN A 1 115 ? 4.465 -6.371 4.176 1 89.62 115 GLN A CA 1
ATOM 931 C C . GLN A 1 115 ? 3.135 -6.664 3.484 1 89.62 115 GLN A C 1
ATOM 933 O O . GLN A 1 115 ? 2.588 -7.762 3.615 1 89.62 115 GLN A O 1
ATOM 938 N N . ILE A 1 116 ? 2.697 -5.711 2.766 1 92.62 116 ILE A N 1
ATOM 939 C CA . ILE A 1 116 ? 1.433 -5.883 2.059 1 92.62 116 ILE A CA 1
ATOM 940 C C . ILE A 1 116 ? 1.63 -6.816 0.867 1 92.62 116 ILE A C 1
ATOM 942 O O . ILE A 1 116 ? 2.553 -6.629 0.07 1 92.62 116 ILE A O 1
ATOM 946 N N . ARG A 1 117 ? 0.771 -7.777 0.808 1 94.31 117 ARG A N 1
ATOM 947 C CA . ARG A 1 117 ? 0.747 -8.633 -0.372 1 94.31 117 ARG A CA 1
ATOM 948 C C . ARG A 1 117 ? -0.358 -8.211 -1.334 1 94.31 117 ARG A C 1
ATOM 950 O O . ARG A 1 117 ? -0.116 -8.047 -2.531 1 94.31 117 ARG A O 1
ATOM 957 N N . ASP A 1 118 ? -1.453 -8.133 -0.8 1 96.62 118 ASP A N 1
ATOM 958 C CA . ASP A 1 118 ? -2.6 -7.633 -1.551 1 96.62 118 ASP A CA 1
ATOM 959 C C . ASP A 1 118 ? -3.23 -6.43 -0.853 1 96.62 118 ASP A C 1
ATOM 961 O O . ASP A 1 118 ? -3.316 -6.395 0.376 1 96.62 118 ASP A O 1
ATOM 965 N N . ALA A 1 119 ? -3.562 -5.512 -1.568 1 96.62 119 ALA A N 1
ATOM 966 C CA . ALA A 1 119 ? -4.387 -4.371 -1.18 1 96.62 119 ALA A CA 1
ATOM 967 C C . ALA A 1 119 ? -5.16 -3.82 -2.375 1 96.62 119 ALA A C 1
ATOM 969 O O . ALA A 1 119 ? -4.594 -3.127 -3.223 1 96.62 119 ALA A O 1
ATOM 970 N N . TYR A 1 120 ? -6.473 -4.16 -2.355 1 97.56 120 TYR A N 1
ATOM 971 C CA . TYR A 1 120 ? -7.254 -3.693 -3.494 1 97.56 120 TYR A CA 1
ATOM 972 C C . TYR A 1 120 ? -8.719 -3.5 -3.113 1 97.56 120 TYR A C 1
ATOM 974 O O . TYR A 1 120 ? -9.148 -3.949 -2.049 1 97.56 120 TYR A O 1
ATOM 982 N N . PHE A 1 121 ? -9.422 -2.811 -3.938 1 96.06 121 PHE A N 1
ATOM 983 C CA . PHE A 1 121 ? -10.875 -2.688 -3.854 1 96.06 121 PHE A CA 1
ATOM 984 C C . PHE A 1 121 ? -11.516 -2.951 -5.211 1 96.06 121 PHE A C 1
ATOM 986 O O . PHE A 1 121 ? -10.977 -2.564 -6.246 1 96.06 121 PHE A O 1
ATOM 993 N N . ASP A 1 122 ? -12.57 -3.613 -5.207 1 97.44 122 ASP A N 1
ATOM 994 C CA . ASP A 1 122 ? -13.391 -3.857 -6.391 1 97.44 122 ASP A CA 1
ATOM 995 C C . ASP A 1 122 ? -14.555 -2.877 -6.465 1 97.44 122 ASP A C 1
ATOM 997 O O . ASP A 1 122 ? -15.367 -2.795 -5.539 1 97.44 122 ASP A O 1
ATOM 1001 N N . LEU A 1 123 ? -14.57 -2.139 -7.543 1 96.81 123 LEU A N 1
ATOM 1002 C CA . LEU A 1 123 ? -15.711 -1.283 -7.848 1 96.81 123 LEU A CA 1
ATOM 1003 C C . LEU A 1 123 ? -16.672 -1.981 -8.805 1 96.81 123 LEU A C 1
ATOM 1005 O O . LEU A 1 123 ? -16.344 -2.199 -9.977 1 96.81 123 LEU A O 1
ATOM 1009 N N . ALA A 1 124 ? -17.828 -2.295 -8.25 1 96.75 124 ALA A N 1
ATOM 1010 C CA . ALA A 1 124 ? -18.844 -2.924 -9.102 1 96.75 124 ALA A CA 1
ATOM 1011 C C . ALA A 1 124 ? -19.484 -1.904 -10.039 1 96.75 124 ALA A C 1
ATOM 1013 O O . ALA A 1 124 ? -19.922 -0.838 -9.602 1 96.75 124 ALA A O 1
ATOM 1014 N N . LEU A 1 125 ? -19.547 -2.24 -11.242 1 95.5 125 LEU A N 1
ATOM 1015 C CA . LEU A 1 125 ? -20.125 -1.346 -12.242 1 95.5 125 LEU A CA 1
ATOM 1016 C C . LEU A 1 125 ? -21.609 -1.626 -12.438 1 95.5 125 LEU A C 1
ATOM 1018 O O . LEU A 1 125 ? -22.297 -0.881 -13.141 1 95.5 125 LEU A O 1
ATOM 1022 N N . ASP A 1 126 ? -22.062 -2.74 -11.859 1 95.12 126 ASP A N 1
ATOM 1023 C CA . ASP A 1 126 ? -23.469 -3.119 -11.906 1 95.12 126 ASP A CA 1
ATOM 1024 C C . ASP A 1 126 ? -23.938 -3.66 -10.555 1 95.12 126 ASP A C 1
ATOM 1026 O O . ASP A 1 126 ? -23.125 -3.947 -9.68 1 95.12 126 ASP A O 1
ATOM 1030 N N . GLU A 1 127 ? -25.188 -3.805 -10.375 1 93.12 127 GLU A N 1
ATOM 1031 C CA . GLU A 1 127 ? -25.781 -4.188 -9.102 1 93.12 127 GLU A CA 1
ATOM 1032 C C . GLU A 1 127 ? -25.422 -5.625 -8.734 1 93.12 127 GLU A C 1
ATOM 1034 O O . GLU A 1 127 ? -25.266 -5.953 -7.551 1 93.12 127 GLU A O 1
ATOM 1039 N N . ASN A 1 128 ? -25.297 -6.391 -9.75 1 95.56 128 ASN A N 1
ATOM 1040 C CA . ASN A 1 128 ? -25.016 -7.805 -9.508 1 95.56 128 ASN A CA 1
ATOM 1041 C C . ASN A 1 128 ? -23.516 -8.062 -9.383 1 95.56 128 ASN A C 1
ATOM 1043 O O . ASN A 1 128 ? -23.094 -9.203 -9.195 1 95.56 128 ASN A O 1
ATOM 1047 N N . GLN A 1 129 ? -22.719 -7.051 -9.539 1 96.5 129 GLN A N 1
ATOM 1048 C CA . GLN A 1 129 ? -21.266 -7.098 -9.414 1 96.5 129 GLN A CA 1
ATOM 1049 C C . GLN A 1 129 ? -20.656 -8.062 -10.422 1 96.5 129 GLN A C 1
ATOM 1051 O O . GLN A 1 129 ? -19.703 -8.781 -10.109 1 96.5 129 GLN A O 1
ATOM 1056 N N . GLU A 1 130 ? -21.25 -8.18 -11.578 1 98.25 130 GLU A N 1
ATOM 1057 C CA . GLU A 1 130 ? -20.734 -9.023 -12.648 1 98.25 130 GLU A CA 1
ATOM 1058 C C . GLU A 1 130 ? -19.578 -8.344 -13.375 1 98.25 130 GLU A C 1
ATOM 1060 O O . GLU A 1 130 ? -18.703 -9.016 -13.914 1 98.25 130 GLU A O 1
ATOM 1065 N N . PHE A 1 131 ? -19.703 -7.059 -13.445 1 98.25 131 PHE A N 1
ATOM 1066 C CA . PHE A 1 131 ? -18.641 -6.219 -13.992 1 98.25 131 PHE A CA 1
ATOM 1067 C C . PHE A 1 131 ? -17.922 -5.457 -12.883 1 98.25 131 PHE A C 1
ATOM 1069 O O . PHE A 1 131 ? -18.547 -4.684 -12.156 1 98.25 131 PHE A O 1
ATOM 1076 N N . ARG A 1 132 ? -16.625 -5.66 -12.812 1 98.06 132 ARG A N 1
ATOM 1077 C CA . ARG A 1 132 ? -15.891 -5.059 -11.703 1 98.06 132 ARG A CA 1
ATOM 1078 C C . ARG A 1 132 ? -14.57 -4.469 -12.18 1 98.06 132 ARG A C 1
ATOM 1080 O O . ARG A 1 132 ? -13.914 -5.027 -13.055 1 98.06 132 ARG A O 1
ATOM 1087 N N . LEU A 1 133 ? -14.234 -3.365 -11.57 1 97.94 133 LEU A N 1
ATOM 1088 C CA . LEU A 1 133 ? -12.906 -2.783 -11.695 1 97.94 133 LEU A CA 1
ATOM 1089 C C . LEU A 1 133 ? -12.117 -2.939 -10.398 1 97.94 133 LEU A C 1
ATOM 1091 O O . LEU A 1 133 ? -12.539 -2.451 -9.352 1 97.94 133 LEU A O 1
ATOM 1095 N N . ARG A 1 134 ? -11.078 -3.67 -10.516 1 98.25 134 ARG A N 1
ATOM 1096 C CA . ARG A 1 134 ? -10.203 -3.826 -9.359 1 98.25 134 ARG A CA 1
ATOM 1097 C C . ARG A 1 134 ? -9.047 -2.828 -9.398 1 98.25 134 ARG A C 1
ATOM 1099 O O . ARG A 1 134 ? -8.289 -2.791 -10.367 1 98.25 134 ARG A O 1
ATOM 1106 N N . LEU A 1 135 ? -8.906 -2.074 -8.336 1 98 135 LEU A N 1
ATOM 1107 C CA . LEU A 1 135 ? -7.84 -1.082 -8.234 1 98 135 LEU A CA 1
ATOM 1108 C C . LEU A 1 135 ? -6.906 -1.41 -7.074 1 98 135 LEU A C 1
ATOM 1110 O O . LEU A 1 135 ? -7.363 -1.668 -5.957 1 98 135 LEU A O 1
ATOM 1114 N N . GLY A 1 136 ? -5.652 -1.449 -7.434 1 97.31 136 GLY A N 1
ATOM 1115 C CA . GLY A 1 136 ? -4.68 -1.664 -6.379 1 97.31 136 GLY A CA 1
ATOM 1116 C C . GLY A 1 136 ? -3.678 -2.756 -6.703 1 97.31 136 GLY A C 1
ATOM 1117 O O . GLY A 1 136 ? -3.361 -2.988 -7.871 1 97.31 136 GLY A O 1
ATOM 1118 N N . GLN A 1 137 ? -3.078 -3.262 -5.621 1 96.94 137 GLN A N 1
ATOM 1119 C CA . GLN A 1 137 ? -2.119 -4.355 -5.742 1 96.94 137 GLN A CA 1
ATOM 1120 C C . GLN A 1 137 ? -2.805 -5.707 -5.586 1 96.94 137 GLN A C 1
ATOM 1122 O O . GLN A 1 137 ? -3.426 -5.98 -4.555 1 96.94 137 GLN A O 1
ATOM 1127 N N . SER A 1 138 ? -2.779 -6.465 -6.57 1 97.62 138 SER A N 1
ATOM 1128 C CA . SER A 1 138 ? -3.422 -7.777 -6.586 1 97.62 138 SER A CA 1
ATOM 1129 C C . SER A 1 138 ? -2.688 -8.742 -7.516 1 97.62 138 SER A C 1
ATOM 1131 O O . SER A 1 138 ? -1.724 -8.359 -8.18 1 97.62 138 SER A O 1
ATOM 1133 N N . LYS A 1 139 ? -3.1 -9.961 -7.496 1 98.12 139 LYS A N 1
ATOM 1134 C CA . LYS A 1 139 ? -2.529 -10.953 -8.406 1 98.12 139 LYS A CA 1
ATOM 1135 C C . LYS A 1 139 ? -2.795 -10.578 -9.859 1 98.12 139 LYS A C 1
ATOM 1137 O O . LYS A 1 139 ? -3.885 -10.109 -10.195 1 98.12 139 LYS A O 1
ATOM 1142 N N . VAL A 1 140 ? -1.761 -10.75 -10.68 1 98.5 140 VAL A N 1
ATOM 1143 C CA . VAL A 1 140 ? -1.898 -10.594 -12.125 1 98.5 140 VAL A CA 1
ATOM 1144 C C . VAL A 1 140 ? -2.518 -11.859 -12.719 1 98.5 140 VAL A C 1
ATOM 1146 O O . VAL A 1 140 ? -2.061 -12.969 -12.445 1 98.5 140 VAL A O 1
ATOM 1149 N N . PRO A 1 141 ? -3.566 -11.742 -13.445 1 98.44 141 PRO A N 1
ATOM 1150 C CA . PRO A 1 141 ? -4.266 -12.938 -13.93 1 98.44 141 PRO A CA 1
ATOM 1151 C C . PRO A 1 141 ? -3.514 -13.641 -15.055 1 98.44 141 PRO A C 1
ATOM 1153 O O . PRO A 1 141 ? -3.98 -13.648 -16.203 1 98.44 141 PRO A O 1
ATOM 1156 N N . PHE A 1 142 ? -2.436 -14.289 -14.758 1 98.56 142 PHE A N 1
ATOM 1157 C CA . PHE A 1 142 ? -1.618 -15.078 -15.672 1 98.56 142 PHE A CA 1
ATOM 1158 C C . PHE A 1 142 ? -1.3 -16.438 -15.07 1 98.56 142 PHE A C 1
ATOM 1160 O O . PHE A 1 142 ? -0.217 -16.641 -14.516 1 98.56 142 PHE A O 1
ATOM 1167 N N . GLY A 1 143 ? -2.287 -17.375 -15.312 1 98.19 143 GLY A N 1
ATOM 1168 C CA . GLY A 1 143 ? -2.07 -18.734 -14.844 1 98.19 143 GLY A CA 1
ATOM 1169 C C . GLY A 1 143 ? -2.98 -19.109 -13.695 1 98.19 143 GLY A C 1
ATOM 1170 O O . GLY A 1 143 ? -3.252 -18.297 -12.812 1 98.19 143 GLY A O 1
ATOM 1171 N N . PHE A 1 144 ? -3.32 -20.312 -13.664 1 98.44 144 PHE A N 1
ATOM 1172 C CA . PHE A 1 144 ? -4.215 -20.844 -12.641 1 98.44 144 PHE A CA 1
ATOM 1173 C C . PHE A 1 144 ? -3.486 -20.984 -11.312 1 98.44 144 PHE A C 1
ATOM 1175 O O . PHE A 1 144 ? -3.957 -20.484 -10.289 1 98.44 144 PHE A O 1
ATOM 1182 N N . GLU A 1 145 ? -2.375 -21.594 -11.266 1 98 145 GLU A N 1
ATOM 1183 C CA . GLU A 1 145 ? -1.63 -21.797 -10.023 1 98 145 GLU A CA 1
ATOM 1184 C C . GLU A 1 145 ? -1.189 -20.453 -9.43 1 98 145 GLU A C 1
ATOM 1186 O O . GLU A 1 145 ? -1.158 -20.297 -8.203 1 98 145 GLU A O 1
ATOM 1191 N N . ASN A 1 146 ? -0.827 -19.547 -10.312 1 98 146 ASN A N 1
ATOM 1192 C CA . ASN A 1 146 ? -0.441 -18.219 -9.852 1 98 146 ASN A CA 1
ATOM 1193 C C . ASN A 1 146 ? -1.602 -17.5 -9.164 1 98 146 ASN A C 1
ATOM 1195 O O . ASN A 1 146 ? -1.391 -16.703 -8.25 1 98 146 ASN A O 1
ATOM 1199 N N . LEU A 1 147 ? -2.771 -17.828 -9.547 1 98.31 147 LEU A N 1
ATOM 1200 C CA . LEU A 1 147 ? -3.943 -17.141 -9.016 1 98.31 147 LEU A CA 1
ATOM 1201 C C . LEU A 1 147 ? -4.441 -17.828 -7.746 1 98.31 147 LEU A C 1
ATOM 1203 O O . LEU A 1 147 ? -5.195 -17.234 -6.969 1 98.31 147 LEU A O 1
ATOM 1207 N N . GLN A 1 148 ? -4.078 -19.031 -7.566 1 97.25 148 GLN A N 1
ATOM 1208 C CA . GLN A 1 148 ? -4.477 -19.734 -6.352 1 97.25 148 GLN A CA 1
ATOM 1209 C C . GLN A 1 148 ? -3.854 -19.094 -5.117 1 97.25 148 GLN A C 1
ATOM 1211 O O . GLN A 1 148 ? -2.693 -18.672 -5.145 1 97.25 148 GLN A O 1
ATOM 1216 N N . SER A 1 149 ? -4.68 -19.062 -4.145 1 96.25 149 SER A N 1
ATOM 1217 C CA . SER A 1 149 ? -4.113 -18.703 -2.85 1 96.25 149 SER A CA 1
ATOM 1218 C C . SER A 1 149 ? -3.1 -19.734 -2.381 1 96.25 149 SER A C 1
ATOM 1220 O O . SER A 1 149 ? -3.299 -20.938 -2.576 1 96.25 149 SER A O 1
ATOM 1222 N N . SER A 1 150 ? -2.033 -19.25 -1.753 1 95.81 150 SER A N 1
ATOM 1223 C CA . SER A 1 150 ? -1.07 -20.172 -1.162 1 95.81 150 SER A CA 1
ATOM 1224 C C . SER A 1 150 ? -1.727 -21.062 -0.104 1 95.81 150 SER A C 1
ATOM 1226 O O . SER A 1 150 ? -1.241 -22.156 0.188 1 95.81 150 SER A O 1
ATOM 1228 N N . GLN A 1 151 ? -2.791 -20.562 0.396 1 95.75 151 GLN A N 1
ATOM 1229 C CA . GLN A 1 151 ? -3.537 -21.328 1.39 1 95.75 151 GLN A CA 1
ATOM 1230 C C . GLN A 1 151 ? -4.156 -22.578 0.771 1 95.75 151 GLN A C 1
ATOM 1232 O O . GLN A 1 151 ? -4.293 -23.609 1.439 1 95.75 151 GLN A O 1
ATOM 1237 N N . ASN A 1 152 ? -4.484 -22.484 -0.472 1 95.31 152 ASN A N 1
ATOM 1238 C CA . ASN A 1 152 ? -5.25 -23.531 -1.126 1 95.31 152 ASN A CA 1
ATOM 1239 C C . ASN A 1 152 ? -4.367 -24.391 -2.029 1 95.31 152 ASN A C 1
ATOM 1241 O O . ASN A 1 152 ? -4.785 -25.453 -2.49 1 95.31 152 ASN A O 1
ATOM 1245 N N . ARG A 1 153 ? -3.207 -24.016 -2.27 1 96.62 153 ARG A N 1
ATOM 1246 C CA . ARG A 1 153 ? -2.346 -24.719 -3.215 1 96.62 153 ARG A CA 1
ATOM 1247 C C . ARG A 1 153 ? -1.767 -25.984 -2.59 1 96.62 153 ARG A C 1
ATOM 1249 O O . ARG A 1 153 ? -1.297 -25.953 -1.451 1 96.62 153 ARG A O 1
ATOM 1256 N N . ILE A 1 154 ? -1.7 -26.984 -3.32 1 97.12 154 ILE A N 1
ATOM 1257 C CA . ILE A 1 154 ? -1.264 -28.266 -2.797 1 97.12 154 ILE A CA 1
ATOM 1258 C C . ILE A 1 154 ? 0.262 -28.312 -2.74 1 97.12 154 ILE A C 1
ATOM 1260 O O . ILE A 1 154 ? 0.844 -28.547 -1.679 1 97.12 154 ILE A O 1
ATOM 1264 N N . PRO A 1 155 ? 0.912 -28.094 -3.965 1 97.75 155 PRO A N 1
ATOM 1265 C CA . PRO A 1 155 ? 2.371 -28.062 -3.852 1 97.75 155 PRO A CA 1
ATOM 1266 C C . PRO A 1 155 ? 2.865 -26.859 -3.033 1 97.75 155 PRO A C 1
ATOM 1268 O O . PRO A 1 155 ? 2.18 -25.844 -2.951 1 97.75 155 PRO A O 1
ATOM 1271 N N . LEU A 1 156 ? 3.996 -26.969 -2.521 1 97.06 156 LEU A N 1
ATOM 1272 C CA . LEU A 1 156 ? 4.492 -25.969 -1.583 1 97.06 156 LEU A CA 1
ATOM 1273 C C . LEU A 1 156 ? 4.93 -24.703 -2.316 1 97.06 156 LEU A C 1
ATOM 1275 O O . LEU A 1 156 ? 4.883 -23.609 -1.752 1 97.06 156 LEU A O 1
ATOM 1279 N N . ASP A 1 157 ? 5.363 -24.859 -3.516 1 96.5 157 ASP A N 1
ATOM 1280 C CA . ASP A 1 157 ? 5.785 -23.719 -4.312 1 96.5 157 ASP A CA 1
ATOM 1281 C C . ASP A 1 157 ? 5.129 -23.734 -5.691 1 96.5 157 ASP A C 1
ATOM 1283 O O . ASP A 1 157 ? 4.664 -24.781 -6.148 1 96.5 157 ASP A O 1
ATOM 1287 N N . ARG A 1 158 ? 5.086 -22.609 -6.309 1 97.56 158 ARG A N 1
ATOM 1288 C CA . ARG A 1 158 ? 4.547 -22.516 -7.66 1 97.56 158 ARG A CA 1
ATOM 1289 C C . ARG A 1 158 ? 5.566 -22.984 -8.688 1 97.56 158 ARG A C 1
ATOM 1291 O O . ARG A 1 158 ? 6.762 -23.062 -8.406 1 97.56 158 ARG A O 1
ATOM 1298 N N . ASN A 1 159 ? 5.035 -23.312 -9.836 1 97.19 159 ASN A N 1
ATOM 1299 C CA . ASN A 1 159 ? 5.898 -23.781 -10.922 1 97.19 159 ASN A CA 1
ATOM 1300 C C . ASN A 1 159 ? 6.703 -22.641 -11.531 1 97.19 159 ASN A C 1
ATOM 1302 O O . ASN A 1 159 ? 6.219 -21.516 -11.617 1 97.19 159 ASN A O 1
ATOM 1306 N N . ASP A 1 160 ? 7.793 -22.906 -12.008 1 97.56 160 ASP A N 1
ATOM 1307 C CA . ASP A 1 160 ? 8.68 -21.891 -12.562 1 97.56 160 ASP A CA 1
ATOM 1308 C C . ASP A 1 160 ? 8.117 -21.312 -13.859 1 97.56 160 ASP A C 1
ATOM 1310 O O . ASP A 1 160 ? 8.258 -20.125 -14.125 1 97.56 160 ASP A O 1
ATOM 1314 N N . GLY A 1 161 ? 7.578 -22.109 -14.625 1 97.62 161 GLY A N 1
ATOM 1315 C CA . GLY A 1 161 ? 7.141 -21.719 -15.953 1 97.62 161 GLY A CA 1
ATOM 1316 C C . GLY A 1 161 ? 6.227 -20.5 -15.945 1 97.62 161 GLY A C 1
ATOM 1317 O O . GLY A 1 161 ? 6.473 -19.531 -16.656 1 97.62 161 GLY A O 1
ATOM 1318 N N . LEU A 1 162 ? 5.246 -20.562 -15.133 1 97.81 162 LEU A N 1
ATOM 1319 C CA . LEU A 1 162 ? 4.289 -19.469 -15.078 1 97.81 162 LEU A CA 1
ATOM 1320 C C . LEU A 1 162 ? 4.695 -18.438 -14.031 1 97.81 162 LEU A C 1
ATOM 1322 O O . LEU A 1 162 ? 4.508 -17.234 -14.234 1 97.81 162 LEU A O 1
ATOM 1326 N N . ASN A 1 163 ? 5.285 -18.875 -12.984 1 97.56 163 ASN A N 1
ATOM 1327 C CA . ASN A 1 163 ? 5.617 -18 -11.875 1 97.56 163 ASN A CA 1
ATOM 1328 C C . ASN A 1 163 ? 6.738 -17.031 -12.242 1 97.56 163 ASN A C 1
ATOM 1330 O O . ASN A 1 163 ? 6.879 -15.977 -11.625 1 97.56 163 ASN A O 1
ATOM 1334 N N . SER A 1 164 ? 7.586 -17.391 -13.188 1 97.81 164 SER A N 1
ATOM 1335 C CA . SER A 1 164 ? 8.68 -16.531 -13.625 1 97.81 164 SER A CA 1
ATOM 1336 C C . SER A 1 164 ? 8.148 -15.281 -14.328 1 97.81 164 SER A C 1
ATOM 1338 O O . SER A 1 164 ? 8.891 -14.328 -14.547 1 97.81 164 SER A O 1
ATOM 1340 N N . ALA A 1 165 ? 6.906 -15.273 -14.617 1 97.56 165 ALA A N 1
ATOM 1341 C CA . ALA A 1 165 ? 6.301 -14.164 -15.352 1 97.56 165 ALA A CA 1
ATOM 1342 C C . ALA A 1 165 ? 6.188 -12.922 -14.477 1 97.56 165 ALA A C 1
ATOM 1344 O O . ALA A 1 165 ? 6.477 -11.812 -14.922 1 97.56 165 ALA A O 1
ATOM 1345 N N . VAL A 1 166 ? 5.699 -13.156 -13.336 1 95.94 166 VAL A N 1
ATOM 1346 C CA . VAL A 1 166 ? 5.473 -12.055 -12.398 1 95.94 166 VAL A CA 1
ATOM 1347 C C . VAL A 1 166 ? 5.938 -12.461 -11 1 95.94 166 VAL A C 1
ATOM 1349 O O . VAL A 1 166 ? 5.215 -13.148 -10.281 1 95.94 166 VAL A O 1
ATOM 1352 N N . ALA A 1 167 ? 7.055 -11.875 -10.617 1 93.56 167 ALA A N 1
ATOM 1353 C CA . ALA A 1 167 ? 7.551 -12.195 -9.289 1 93.56 167 ALA A CA 1
ATOM 1354 C C . ALA A 1 167 ? 6.527 -11.828 -8.219 1 93.56 167 ALA A C 1
ATOM 1356 O O . ALA A 1 167 ? 5.914 -10.758 -8.273 1 93.56 167 ALA A O 1
ATOM 1357 N N . ASN A 1 168 ? 6.23 -12.742 -7.305 1 89.25 168 ASN A N 1
ATOM 1358 C CA . ASN A 1 168 ? 5.258 -12.617 -6.223 1 89.25 168 ASN A CA 1
ATOM 1359 C C . ASN A 1 168 ? 3.828 -12.617 -6.754 1 89.25 168 ASN A C 1
ATOM 1361 O O . ASN A 1 168 ? 2.883 -12.375 -6 1 89.25 168 ASN A O 1
ATOM 1365 N N . GLU A 1 169 ? 3.627 -12.773 -8.039 1 96.62 169 GLU A N 1
ATOM 1366 C CA . GLU A 1 169 ? 2.367 -12.961 -8.758 1 96.62 169 GLU A CA 1
ATOM 1367 C C . GLU A 1 169 ? 1.503 -11.703 -8.688 1 96.62 169 GLU A C 1
ATOM 1369 O O . GLU A 1 169 ? 0.324 -11.734 -9.047 1 96.62 169 GLU A O 1
ATOM 1374 N N . ARG A 1 170 ? 1.983 -10.672 -8.156 1 97 170 ARG A N 1
ATOM 1375 C CA . ARG A 1 170 ? 1.198 -9.461 -7.906 1 97 170 ARG A CA 1
ATOM 1376 C C . ARG A 1 170 ? 1.858 -8.242 -8.531 1 97 170 ARG A C 1
ATOM 1378 O O . ARG A 1 170 ? 3.074 -8.219 -8.734 1 97 170 ARG A O 1
ATOM 1385 N N . ASP A 1 171 ? 1.069 -7.324 -8.766 1 96.94 171 ASP A N 1
ATOM 1386 C CA . ASP A 1 171 ? 1.502 -5.988 -9.164 1 96.94 171 ASP A CA 1
ATOM 1387 C C . ASP A 1 171 ? 0.407 -4.957 -8.906 1 96.94 171 ASP A C 1
ATOM 1389 O O . ASP A 1 171 ? -0.708 -5.312 -8.516 1 96.94 171 ASP A O 1
ATOM 1393 N N . ILE A 1 172 ? 0.747 -3.74 -9.016 1 95.94 172 ILE A N 1
ATOM 1394 C CA . ILE A 1 172 ? -0.203 -2.658 -8.781 1 95.94 172 ILE A CA 1
ATOM 1395 C C . ILE A 1 172 ? -0.772 -2.17 -10.109 1 95.94 172 ILE A C 1
ATOM 1397 O O . ILE A 1 172 ? -0.028 -1.955 -11.07 1 95.94 172 ILE A O 1
ATOM 1401 N N . GLY A 1 173 ? -2.09 -2.029 -10.141 1 96.38 173 GLY A N 1
ATOM 1402 C CA . GLY A 1 173 ? -2.729 -1.533 -11.352 1 96.38 173 GLY A CA 1
ATOM 1403 C C . GLY A 1 173 ? -4.242 -1.579 -11.289 1 96.38 173 GLY A C 1
ATOM 1404 O O . GLY A 1 173 ? -4.828 -1.427 -10.211 1 96.38 173 GLY A O 1
ATOM 1405 N N . VAL A 1 174 ? -4.805 -1.607 -12.477 1 97.38 174 VAL A N 1
ATOM 1406 C CA . VAL A 1 174 ? -6.25 -1.663 -12.656 1 97.38 174 VAL A CA 1
ATOM 1407 C C . VAL A 1 174 ? -6.621 -2.889 -13.484 1 97.38 174 VAL A C 1
ATOM 1409 O O . VAL A 1 174 ? -6.07 -3.105 -14.562 1 97.38 174 VAL A O 1
ATOM 1412 N N . MET A 1 175 ? -7.539 -3.65 -12.953 1 98.5 175 MET A N 1
ATOM 1413 C CA . MET A 1 175 ? -8.016 -4.848 -13.641 1 98.5 175 MET A CA 1
ATOM 1414 C C . MET A 1 175 ? -9.523 -4.793 -13.844 1 98.5 175 MET A C 1
ATOM 1416 O O . MET A 1 175 ? -10.266 -4.406 -12.938 1 98.5 175 MET A O 1
ATOM 1420 N N . PHE A 1 176 ? -9.93 -5.09 -15.047 1 98.69 176 PHE A N 1
ATOM 1421 C CA . PHE A 1 176 ? -11.336 -5.305 -15.352 1 98.69 176 PHE A CA 1
ATOM 1422 C C . PHE A 1 176 ? -11.672 -6.789 -15.336 1 98.69 176 PHE A C 1
ATOM 1424 O O . PHE A 1 176 ? -10.969 -7.598 -15.945 1 98.69 176 PHE A O 1
ATOM 1431 N N . TYR A 1 177 ? -12.742 -7.168 -14.609 1 98.81 177 TYR A N 1
ATOM 1432 C CA . TYR A 1 177 ? -13.203 -8.555 -14.57 1 98.81 177 TYR A CA 1
ATOM 1433 C C . TYR A 1 177 ? -14.688 -8.648 -14.906 1 98.81 177 TYR A C 1
ATOM 1435 O O . TYR A 1 177 ? -15.477 -7.801 -14.484 1 98.81 177 TYR A O 1
ATOM 1443 N N . TYR A 1 178 ? -14.992 -9.664 -15.625 1 98.81 178 TYR A N 1
ATOM 1444 C CA . TYR A 1 178 ? -16.391 -9.977 -15.906 1 98.81 178 TYR A CA 1
ATOM 1445 C C . TYR A 1 178 ? -16.688 -11.445 -15.641 1 98.81 178 TYR A C 1
ATOM 1447 O O . TYR A 1 178 ? -15.938 -12.328 -16.078 1 98.81 178 TYR A O 1
ATOM 1455 N N . ALA A 1 179 ? -17.766 -11.688 -14.938 1 98.69 179 ALA A N 1
ATOM 1456 C CA . ALA A 1 179 ? -18.359 -13.008 -14.797 1 98.69 179 ALA A CA 1
ATOM 1457 C C . ALA A 1 179 ? -19.828 -12.914 -14.398 1 98.69 179 ALA A C 1
ATOM 1459 O O . ALA A 1 179 ? -20.188 -12.141 -13.508 1 98.69 179 ALA A O 1
ATOM 1460 N N . PRO A 1 180 ? -20.672 -13.766 -15.047 1 98.25 180 PRO A N 1
ATOM 1461 C CA . PRO A 1 180 ? -22.062 -13.805 -14.594 1 98.25 180 PRO A CA 1
ATOM 1462 C C . PRO A 1 180 ? -22.203 -14.312 -13.156 1 98.25 180 PRO A C 1
ATOM 1464 O O . PRO A 1 180 ? -21.359 -15.055 -12.68 1 98.25 180 PRO A O 1
ATOM 1467 N N . THR A 1 181 ? -23.312 -13.945 -12.586 1 97.75 181 THR A N 1
ATOM 1468 C CA . THR A 1 181 ? -23.562 -14.266 -11.188 1 97.75 181 THR A CA 1
ATOM 1469 C C . THR A 1 181 ? -23.422 -15.766 -10.938 1 97.75 181 THR A C 1
ATOM 1471 O O . THR A 1 181 ? -22.844 -16.188 -9.938 1 97.75 181 THR A O 1
ATOM 1474 N N . GLU A 1 182 ? -23.938 -16.516 -11.797 1 97.69 182 GLU A N 1
ATOM 1475 C CA . GLU A 1 182 ? -23.891 -17.969 -11.641 1 97.69 182 GLU A CA 1
ATOM 1476 C C . GLU A 1 182 ? -22.453 -18.484 -11.625 1 97.69 182 GLU A C 1
ATOM 1478 O O . GLU A 1 182 ? -22.125 -19.391 -10.859 1 97.69 182 GLU A O 1
ATOM 1483 N N . ILE A 1 183 ? -21.688 -17.984 -12.469 1 98.44 183 ILE A N 1
ATOM 1484 C CA . ILE A 1 183 ? -20.312 -18.422 -12.57 1 98.44 183 ILE A CA 1
ATOM 1485 C C . ILE A 1 183 ? -19.516 -17.922 -11.367 1 98.44 183 ILE A C 1
ATOM 1487 O O . ILE A 1 183 ? -18.625 -18.625 -10.883 1 98.44 183 ILE A O 1
ATOM 1491 N N . ARG A 1 184 ? -19.812 -16.766 -10.922 1 98.19 184 ARG A N 1
ATOM 1492 C CA . ARG A 1 184 ? -19.172 -16.266 -9.711 1 98.19 184 ARG A CA 1
ATOM 1493 C C . ARG A 1 184 ? -19.438 -17.188 -8.523 1 98.19 184 ARG A C 1
ATOM 1495 O O . ARG A 1 184 ? -18.547 -17.453 -7.711 1 98.19 184 ARG A O 1
ATOM 1502 N N . LYS A 1 185 ? -20.656 -17.578 -8.43 1 97.62 185 LYS A N 1
ATOM 1503 C CA . LYS A 1 185 ? -21 -18.547 -7.383 1 97.62 185 LYS A CA 1
ATOM 1504 C C . LYS A 1 185 ? -20.203 -19.828 -7.531 1 97.62 185 LYS A C 1
ATOM 1506 O O . LYS A 1 185 ? -19.797 -20.438 -6.539 1 97.62 185 LYS A O 1
ATOM 1511 N N . ARG A 1 186 ? -20.062 -20.25 -8.742 1 98.25 186 ARG A N 1
ATOM 1512 C CA . ARG A 1 186 ? -19.297 -21.469 -9 1 98.25 186 ARG A CA 1
ATOM 1513 C C . ARG A 1 186 ? -17.844 -21.297 -8.594 1 98.25 186 ARG A C 1
ATOM 1515 O O . ARG A 1 186 ? -17.25 -22.203 -7.992 1 98.25 186 ARG A O 1
ATOM 1522 N N . PHE A 1 187 ? -17.281 -20.172 -8.922 1 98.25 187 PHE A N 1
ATOM 1523 C CA . PHE A 1 187 ? -15.922 -19.906 -8.492 1 98.25 187 PHE A CA 1
ATOM 1524 C C . PHE A 1 187 ? -15.805 -19.953 -6.977 1 98.25 187 PHE A C 1
ATOM 1526 O O . PHE A 1 187 ? -14.836 -20.5 -6.441 1 98.25 187 PHE A O 1
ATOM 1533 N N . SER A 1 188 ? -16.781 -19.375 -6.324 1 97.06 188 SER A N 1
ATOM 1534 C CA . SER A 1 188 ? -16.797 -19.406 -4.867 1 97.06 188 SER A CA 1
ATOM 1535 C C . SER A 1 188 ? -16.891 -20.844 -4.352 1 97.06 188 SER A C 1
ATOM 1537 O O . SER A 1 188 ? -16.219 -21.203 -3.387 1 97.06 188 SER A O 1
ATOM 1539 N N . TYR A 1 189 ? -17.719 -21.625 -4.973 1 97.56 189 TYR A N 1
ATOM 1540 C CA . TYR A 1 189 ? -17.906 -23.016 -4.594 1 97.56 189 TYR A CA 1
ATOM 1541 C C . TYR A 1 189 ? -16.609 -23.797 -4.738 1 97.56 189 TYR A C 1
ATOM 1543 O O . TYR A 1 189 ? -16.281 -24.641 -3.889 1 97.56 189 TYR A O 1
ATOM 1551 N N . LEU A 1 190 ? -15.891 -23.531 -5.738 1 98.19 190 LEU A N 1
ATOM 1552 C CA . LEU A 1 190 ? -14.672 -24.266 -6.047 1 98.19 190 LEU A CA 1
ATOM 1553 C C . LEU A 1 190 ? -13.617 -24.047 -4.969 1 98.19 190 LEU A C 1
ATOM 1555 O O . LEU A 1 190 ? -12.711 -24.875 -4.805 1 98.19 190 LEU A O 1
ATOM 1559 N N . VAL A 1 191 ? -13.734 -22.953 -4.246 1 96.56 191 VAL A N 1
ATOM 1560 C CA . VAL A 1 191 ? -12.805 -22.672 -3.152 1 96.56 191 VAL A CA 1
ATOM 1561 C C . VAL A 1 191 ? -13.383 -23.203 -1.839 1 96.56 191 VAL A C 1
ATOM 1563 O O . VAL A 1 191 ? -12.734 -23.969 -1.129 1 96.56 191 VAL A O 1
ATOM 1566 N N . SER A 1 192 ? -14.656 -22.906 -1.579 1 94.62 192 SER A N 1
ATOM 1567 C CA . SER A 1 192 ? -15.258 -23.188 -0.28 1 94.62 192 SER A CA 1
ATOM 1568 C C . SER A 1 192 ? -15.477 -24.688 -0.085 1 94.62 192 SER A C 1
ATOM 1570 O O . SER A 1 192 ? -15.516 -25.172 1.047 1 94.62 192 SER A O 1
ATOM 1572 N N . SER A 1 193 ? -15.555 -25.422 -1.17 1 94.81 193 SER A N 1
ATOM 1573 C CA . SER A 1 193 ? -15.812 -26.844 -1.075 1 94.81 193 SER A CA 1
ATOM 1574 C C . SER A 1 193 ? -14.523 -27.641 -0.873 1 94.81 193 SER A C 1
ATOM 1576 O O . SER A 1 193 ? -14.547 -28.859 -0.712 1 94.81 193 SER A O 1
ATOM 1578 N N . GLY A 1 194 ? -13.383 -26.938 -0.96 1 94.25 194 GLY A N 1
ATOM 1579 C CA . GLY A 1 194 ? -12.109 -27.609 -0.75 1 94.25 194 GLY A CA 1
ATOM 1580 C C . GLY A 1 194 ? -11.508 -28.156 -2.029 1 94.25 194 GLY A C 1
ATOM 1581 O O . GLY A 1 194 ? -10.531 -28.906 -1.987 1 94.25 194 GLY A O 1
ATOM 1582 N N . LEU A 1 195 ? -12.039 -27.812 -3.186 1 97.19 195 LEU A N 1
ATOM 1583 C CA . LEU A 1 195 ? -11.594 -28.359 -4.465 1 97.19 195 LEU A CA 1
ATOM 1584 C C . LEU A 1 195 ? -10.391 -27.594 -4.988 1 97.19 195 LEU A C 1
ATOM 1586 O O . LEU A 1 195 ? -9.984 -27.766 -6.141 1 97.19 195 LEU A O 1
ATOM 1590 N N . LYS A 1 196 ? -9.844 -26.672 -4.176 1 97.62 196 LYS A N 1
ATOM 1591 C CA . LYS A 1 196 ? -8.586 -25.984 -4.434 1 97.62 196 LYS A CA 1
ATOM 1592 C C . LYS A 1 196 ? -8.703 -25.031 -5.625 1 97.62 196 LYS A C 1
ATOM 1594 O O . LYS A 1 196 ? -7.812 -25 -6.48 1 97.62 196 LYS A O 1
ATOM 1599 N N . GLY A 1 197 ? -9.727 -24.312 -5.742 1 97.69 197 GLY A N 1
ATOM 1600 C CA . GLY A 1 197 ? -9.953 -23.359 -6.816 1 97.69 197 GLY A CA 1
ATOM 1601 C C . GLY A 1 197 ? -9.047 -22.156 -6.734 1 97.69 197 GLY A C 1
ATOM 1602 O O . GLY A 1 197 ? -8.383 -21.938 -5.719 1 97.69 197 GLY A O 1
ATOM 1603 N N . SER A 1 198 ? -9.008 -21.312 -7.746 1 97.31 198 SER A N 1
ATOM 1604 C CA . SER A 1 198 ? -8.125 -20.156 -7.859 1 97.31 198 SER A CA 1
ATOM 1605 C C . SER A 1 198 ? -8.766 -18.922 -7.238 1 97.31 198 SER A C 1
ATOM 1607 O O . SER A 1 198 ? -8.086 -17.906 -7.016 1 97.31 198 SER A O 1
ATOM 1609 N N . GLY A 1 199 ? -10.016 -18.969 -6.949 1 96.38 199 GLY A N 1
ATOM 1610 C CA . GLY A 1 199 ? -10.758 -17.75 -6.641 1 96.38 199 GLY A CA 1
ATOM 1611 C C . GLY A 1 199 ? -11.422 -17.141 -7.855 1 96.38 199 GLY A C 1
ATOM 1612 O O . GLY A 1 199 ? -11.422 -17.719 -8.938 1 96.38 199 GLY A O 1
ATOM 1613 N N . ASP A 1 200 ? -12.039 -15.961 -7.648 1 97.75 200 ASP A N 1
ATOM 1614 C CA . ASP A 1 200 ? -12.82 -15.328 -8.711 1 97.75 200 ASP A CA 1
ATOM 1615 C C . ASP A 1 200 ? -12.016 -14.227 -9.398 1 97.75 200 ASP A C 1
ATOM 1617 O O . ASP A 1 200 ? -11.906 -13.117 -8.883 1 97.75 200 ASP A O 1
ATOM 1621 N N . TYR A 1 201 ? -11.555 -14.531 -10.539 1 98.31 201 TYR A N 1
ATOM 1622 C CA . TYR A 1 201 ? -10.859 -13.562 -11.383 1 98.31 201 TYR A CA 1
ATOM 1623 C C . TYR A 1 201 ? -11.578 -13.375 -12.711 1 98.31 201 TYR A C 1
ATOM 1625 O O . TYR A 1 201 ? -10.945 -13.117 -13.734 1 98.31 201 TYR A O 1
ATOM 1633 N N . GLY A 1 202 ? -12.891 -13.727 -12.719 1 98.25 202 GLY A N 1
ATOM 1634 C CA . GLY A 1 202 ? -13.75 -13.539 -13.875 1 98.25 202 GLY A CA 1
ATOM 1635 C C . GLY A 1 202 ? -13.562 -14.594 -14.945 1 98.25 202 GLY A C 1
ATOM 1636 O O . GLY A 1 202 ? -12.578 -15.344 -14.914 1 98.25 202 GLY A O 1
ATOM 1637 N N . ILE A 1 203 ? -14.508 -14.648 -15.852 1 98.81 203 ILE A N 1
ATOM 1638 C CA . ILE A 1 203 ? -14.336 -15.469 -17.047 1 98.81 203 ILE A CA 1
ATOM 1639 C C . ILE A 1 203 ? -13.555 -14.68 -18.094 1 98.81 203 ILE A C 1
ATOM 1641 O O . ILE A 1 203 ? -13 -15.266 -19.031 1 98.81 203 ILE A O 1
ATOM 1645 N N . PHE A 1 204 ? -13.609 -13.422 -17.875 1 98.81 204 PHE A N 1
ATOM 1646 C CA . PHE A 1 204 ? -12.773 -12.531 -18.672 1 98.81 204 PHE A CA 1
ATOM 1647 C C . PHE A 1 204 ? -12.086 -11.492 -17.797 1 98.81 204 PHE A C 1
ATOM 1649 O O . PHE A 1 204 ? -12.727 -10.875 -16.938 1 98.81 204 PHE A O 1
ATOM 1656 N N . GLY A 1 205 ? -10.828 -11.336 -18.016 1 98.69 205 GLY A N 1
ATOM 1657 C CA . GLY A 1 205 ? -10.031 -10.328 -17.328 1 98.69 205 GLY A CA 1
ATOM 1658 C C . GLY A 1 205 ? -9.141 -9.539 -18.266 1 98.69 205 GLY A C 1
ATOM 1659 O O . GLY A 1 205 ? -8.586 -10.086 -19.219 1 98.69 205 GLY A O 1
ATOM 1660 N N . LEU A 1 206 ? -9.062 -8.266 -18.062 1 98.81 206 LEU A N 1
ATOM 1661 C CA . LEU A 1 206 ? -8.18 -7.34 -18.75 1 98.81 206 LEU A CA 1
ATOM 1662 C C . LEU A 1 206 ? -7.559 -6.34 -17.781 1 98.81 206 LEU A C 1
ATOM 1664 O O . LEU A 1 206 ? -8.266 -5.727 -16.984 1 98.81 206 LEU A O 1
ATOM 1668 N N . GLY A 1 207 ? -6.234 -6.258 -17.891 1 98.38 207 GLY A N 1
ATOM 1669 C CA . GLY A 1 207 ? -5.621 -5.418 -16.875 1 98.38 207 GLY A CA 1
ATOM 1670 C C . GLY A 1 207 ? -4.449 -4.609 -17.391 1 98.38 207 GLY A C 1
ATOM 1671 O O . GLY A 1 207 ? -3.775 -5.023 -18.344 1 98.38 207 GLY A O 1
ATOM 1672 N N . LEU A 1 208 ? -4.215 -3.467 -16.766 1 97.56 208 LEU A N 1
ATOM 1673 C CA . LEU A 1 208 ? -3.02 -2.637 -16.875 1 97.56 208 LEU A CA 1
ATOM 1674 C C . LEU A 1 208 ? -2.301 -2.539 -15.531 1 97.56 208 LEU A C 1
ATOM 1676 O O . LEU A 1 208 ? -2.932 -2.312 -14.5 1 97.56 208 LEU A O 1
ATOM 1680 N N . TYR A 1 209 ? -1.056 -2.811 -15.594 1 97.19 209 TYR A N 1
ATOM 1681 C CA . TYR A 1 209 ? -0.312 -2.736 -14.344 1 97.19 209 TYR A CA 1
ATOM 1682 C C . TYR A 1 209 ? 1.106 -2.232 -14.578 1 97.19 209 TYR A C 1
ATOM 1684 O O . TYR A 1 209 ? 1.559 -2.145 -15.719 1 97.19 209 TYR A O 1
ATOM 1692 N N . ASN A 1 210 ? 1.819 -1.822 -13.594 1 93.88 210 ASN A N 1
ATOM 1693 C CA . ASN A 1 210 ? 3.117 -1.159 -13.672 1 93.88 210 ASN A CA 1
ATOM 1694 C C . ASN A 1 210 ? 4.148 -2.029 -14.383 1 93.88 210 ASN A C 1
ATOM 1696 O O . ASN A 1 210 ? 4.84 -1.565 -15.297 1 93.88 210 ASN A O 1
ATOM 1700 N N . GLY A 1 211 ? 4.309 -3.277 -13.852 1 94.81 211 GLY A N 1
ATOM 1701 C CA . GLY A 1 211 ? 5.145 -4.219 -14.578 1 94.81 211 GLY A CA 1
ATOM 1702 C C . GLY A 1 211 ? 6.422 -4.574 -13.844 1 94.81 211 GLY A C 1
ATOM 1703 O O . GLY A 1 211 ? 7.039 -5.605 -14.117 1 94.81 211 GLY A O 1
ATOM 1704 N N . GLN A 1 212 ? 6.883 -3.754 -12.898 1 93.19 212 GLN A N 1
ATOM 1705 C CA . GLN A 1 212 ? 8.133 -4.031 -12.195 1 93.19 212 GLN A CA 1
ATOM 1706 C C . GLN A 1 212 ? 7.895 -4.895 -10.961 1 93.19 212 GLN A C 1
ATOM 1708 O O . GLN A 1 212 ? 8.758 -4.992 -10.094 1 93.19 212 GLN A O 1
ATOM 1713 N N . THR A 1 213 ? 6.746 -5.441 -10.82 1 91.5 213 THR A N 1
ATOM 1714 C CA . THR A 1 213 ? 6.332 -6.352 -9.766 1 91.5 213 THR A CA 1
ATOM 1715 C C . THR A 1 213 ? 5.922 -5.578 -8.516 1 91.5 213 THR A C 1
ATOM 1717 O O . THR A 1 213 ? 6.164 -4.375 -8.414 1 91.5 213 THR A O 1
ATOM 1720 N N . ALA A 1 214 ? 5.359 -6.266 -7.645 1 90.88 214 ALA A N 1
ATOM 1721 C CA . ALA A 1 214 ? 4.836 -5.66 -6.422 1 90.88 214 ALA A CA 1
ATOM 1722 C C . ALA A 1 214 ? 5.965 -5.293 -5.469 1 90.88 214 ALA A C 1
ATOM 1724 O O . ALA A 1 214 ? 6.957 -6.016 -5.363 1 90.88 214 ALA A O 1
ATOM 1725 N N . ASN A 1 215 ? 5.711 -4.191 -4.703 1 88.5 215 ASN A N 1
ATOM 1726 C CA . ASN A 1 215 ? 6.578 -3.742 -3.619 1 88.5 215 ASN A CA 1
ATOM 1727 C C . ASN A 1 215 ? 7.961 -3.346 -4.133 1 88.5 215 ASN A C 1
ATOM 1729 O O . ASN A 1 215 ? 8.961 -3.529 -3.439 1 88.5 215 ASN A O 1
ATOM 1733 N N . ALA A 1 216 ? 8.031 -2.998 -5.359 1 86.81 216 ALA A N 1
ATOM 1734 C CA . ALA A 1 216 ? 9.234 -2.457 -5.992 1 86.81 216 ALA A CA 1
ATOM 1735 C C . ALA A 1 216 ? 8.93 -1.153 -6.723 1 86.81 216 ALA A C 1
ATOM 1737 O O . ALA A 1 216 ? 7.859 -1.003 -7.316 1 86.81 216 ALA A O 1
ATOM 1738 N N . PRO A 1 217 ? 9.852 -0.305 -6.637 1 82.81 217 PRO A N 1
ATOM 1739 C CA . PRO A 1 217 ? 9.625 0.937 -7.379 1 82.81 217 PRO A CA 1
ATOM 1740 C C . PRO A 1 217 ? 9.602 0.723 -8.891 1 82.81 217 PRO A C 1
ATOM 1742 O O . PRO A 1 217 ? 10.32 -0.136 -9.406 1 82.81 217 PRO A O 1
ATOM 1745 N N . GLU A 1 218 ? 8.82 1.487 -9.547 1 85.62 218 GLU A N 1
ATOM 1746 C CA . GLU A 1 218 ? 8.812 1.47 -11.008 1 85.62 218 GLU A CA 1
ATOM 1747 C C . GLU A 1 218 ? 10.109 2.029 -11.57 1 85.62 218 GLU A C 1
ATOM 1749 O O . GLU A 1 218 ? 10.688 2.965 -11.016 1 85.62 218 GLU A O 1
ATOM 1754 N N . ARG A 1 219 ? 10.477 1.555 -12.719 1 88.62 219 ARG A N 1
ATOM 1755 C CA . ARG A 1 219 ? 11.773 1.938 -13.273 1 88.62 219 ARG A CA 1
ATOM 1756 C C . ARG A 1 219 ? 11.633 2.445 -14.703 1 88.62 219 ARG A C 1
ATOM 1758 O O . ARG A 1 219 ? 12.625 2.771 -15.352 1 88.62 219 ARG A O 1
ATOM 1765 N N . ASN A 1 220 ? 10.484 2.387 -15.203 1 88.81 220 ASN A N 1
ATOM 1766 C CA . ASN A 1 220 ? 10.188 2.957 -16.516 1 88.81 220 ASN A CA 1
ATOM 1767 C C . ASN A 1 220 ? 8.766 3.498 -16.578 1 88.81 220 ASN A C 1
ATOM 1769 O O . ASN A 1 220 ? 8.023 3.422 -15.594 1 88.81 220 ASN A O 1
ATOM 1773 N N . ARG A 1 221 ? 8.383 4.055 -17.656 1 84.12 221 ARG A N 1
ATOM 1774 C CA . ARG A 1 221 ? 7.094 4.734 -17.781 1 84.12 221 ARG A CA 1
ATOM 1775 C C . ARG A 1 221 ? 6.086 3.877 -18.531 1 84.12 221 ARG A C 1
ATOM 1777 O O . ARG A 1 221 ? 5.031 4.367 -18.938 1 84.12 221 ARG A O 1
ATOM 1784 N N . SER A 1 222 ? 6.445 2.641 -18.781 1 89.81 222 SER A N 1
ATOM 1785 C CA . SER A 1 222 ? 5.555 1.768 -19.547 1 89.81 222 SER A CA 1
ATOM 1786 C C . SER A 1 222 ? 4.691 0.921 -18.609 1 89.81 222 SER A C 1
ATOM 1788 O O . SER A 1 222 ? 5.047 0.702 -17.453 1 89.81 222 SER A O 1
ATOM 1790 N N . LEU A 1 223 ? 3.594 0.525 -19.156 1 93.75 223 LEU A N 1
ATOM 1791 C CA . LEU A 1 223 ? 2.693 -0.377 -18.438 1 93.75 223 LEU A CA 1
ATOM 1792 C C . LEU A 1 223 ? 2.658 -1.747 -19.109 1 93.75 223 LEU A C 1
ATOM 1794 O O . LEU A 1 223 ? 2.967 -1.871 -20.297 1 93.75 223 LEU A O 1
ATOM 1798 N N . HIS A 1 224 ? 2.312 -2.689 -18.328 1 97.75 224 HIS A N 1
ATOM 1799 C CA . HIS A 1 224 ? 1.993 -4.012 -18.859 1 97.75 224 HIS A CA 1
ATOM 1800 C C . HIS A 1 224 ? 0.493 -4.172 -19.078 1 97.75 224 HIS A C 1
ATOM 1802 O O . HIS A 1 224 ? -0.312 -3.541 -18.391 1 97.75 224 HIS A O 1
ATOM 1808 N N . VAL A 1 225 ? 0.207 -4.984 -20.078 1 98.56 225 VAL A N 1
ATOM 1809 C CA . VAL A 1 225 ? -1.177 -5.367 -20.344 1 98.56 225 VAL A CA 1
ATOM 1810 C C . VAL A 1 225 ? -1.332 -6.879 -20.172 1 98.56 225 VAL A C 1
ATOM 1812 O O . VAL A 1 225 ? -0.474 -7.648 -20.609 1 98.56 225 VAL A O 1
ATOM 1815 N N . VAL A 1 226 ? -2.375 -7.309 -19.516 1 98.88 226 VAL A N 1
ATOM 1816 C CA . VAL A 1 226 ? -2.645 -8.727 -19.312 1 98.88 226 VAL A CA 1
ATOM 1817 C C . VAL A 1 226 ? -4.109 -9.023 -19.625 1 98.88 226 VAL A C 1
ATOM 1819 O O . VAL A 1 226 ? -4.98 -8.18 -19.422 1 98.88 226 VAL A O 1
ATOM 1822 N N . SER A 1 227 ? -4.367 -10.148 -20.141 1 98.88 227 SER A N 1
ATOM 1823 C CA . SER A 1 227 ? -5.73 -10.617 -20.375 1 98.88 227 SER A CA 1
ATOM 1824 C C . SER A 1 227 ? -5.848 -12.117 -20.125 1 98.88 227 SER A C 1
ATOM 1826 O O . SER A 1 227 ? -4.871 -12.852 -20.266 1 98.88 227 SER A O 1
ATOM 1828 N N . ARG A 1 228 ? -7.004 -12.531 -19.688 1 98.88 228 ARG A N 1
ATOM 1829 C CA . ARG A 1 228 ? -7.27 -13.938 -19.406 1 98.88 228 ARG A CA 1
ATOM 1830 C C . ARG A 1 228 ? -8.734 -14.281 -19.641 1 98.88 228 ARG A C 1
ATOM 1832 O O . ARG A 1 228 ? -9.625 -13.492 -19.312 1 98.88 228 ARG A O 1
ATOM 1839 N N . ALA A 1 229 ? -8.938 -15.32 -20.297 1 98.88 229 ALA A N 1
ATOM 1840 C CA . ALA A 1 229 ? -10.266 -15.93 -20.422 1 98.88 229 ALA A CA 1
ATOM 1841 C C . ALA A 1 229 ? -10.305 -17.297 -19.75 1 98.88 229 ALA A C 1
ATOM 1843 O O . ALA A 1 229 ? -9.359 -18.078 -19.859 1 98.88 229 ALA A O 1
ATOM 1844 N N . SER A 1 230 ? -11.344 -17.531 -18.984 1 98.81 230 SER A N 1
ATOM 1845 C CA . SER A 1 230 ? -11.484 -18.781 -18.234 1 98.81 230 SER A CA 1
ATOM 1846 C C . SER A 1 230 ? -12.953 -19.172 -18.094 1 98.81 230 SER A C 1
ATOM 1848 O O . SER A 1 230 ? -13.82 -18.312 -17.953 1 98.81 230 SER A O 1
ATOM 1850 N N . TYR A 1 231 ? -13.219 -20.438 -18.109 1 98.75 231 TYR A N 1
ATOM 1851 C CA . TYR A 1 231 ? -14.586 -20.891 -17.891 1 98.75 231 TYR A CA 1
ATOM 1852 C C . TYR A 1 231 ? -14.602 -22.25 -17.172 1 98.75 231 TYR A C 1
ATOM 1854 O O . TYR A 1 231 ? -13.992 -23.203 -17.641 1 98.75 231 TYR A O 1
ATOM 1862 N N . PRO A 1 232 ? -15.289 -22.312 -16.125 1 98.62 232 PRO A N 1
ATOM 1863 C CA . PRO A 1 232 ? -15.453 -23.578 -15.383 1 98.62 232 PRO A CA 1
ATOM 1864 C C . PRO A 1 232 ? -16.719 -24.328 -15.781 1 98.62 232 PRO A C 1
ATOM 1866 O O . PRO A 1 232 ? -17.75 -24.203 -15.117 1 98.62 232 PRO A O 1
ATOM 1869 N N . TRP A 1 233 ? -16.531 -25.234 -16.656 1 98.25 233 TRP A N 1
ATOM 1870 C CA . TRP A 1 233 ? -17.656 -26.016 -17.141 1 98.25 233 TRP A CA 1
ATOM 1871 C C . TRP A 1 233 ? -18.109 -27.031 -16.094 1 98.25 233 TRP A C 1
ATOM 1873 O O . TRP A 1 233 ? -17.266 -27.734 -15.516 1 98.25 233 TRP A O 1
ATOM 1883 N N . GLU A 1 234 ? -19.312 -27.078 -15.867 1 98 234 GLU A N 1
ATOM 1884 C CA . GLU A 1 234 ? -19.875 -28.156 -15.078 1 98 234 GLU A CA 1
ATOM 1885 C C . GLU A 1 234 ? -20.562 -29.188 -15.961 1 98 234 GLU A C 1
ATOM 1887 O O . GLU A 1 234 ? -21.578 -28.906 -16.609 1 98 234 GLU A O 1
ATOM 1892 N N . LEU A 1 235 ? -20.078 -30.312 -15.898 1 97.69 235 LEU A N 1
ATOM 1893 C CA . LEU A 1 235 ? -20.656 -31.391 -16.703 1 97.69 235 LEU A CA 1
ATOM 1894 C C . LEU A 1 235 ? -21.875 -32 -16.016 1 97.69 235 LEU A C 1
ATOM 1896 O O . LEU A 1 235 ? -22.109 -31.734 -14.836 1 97.69 235 LEU A O 1
ATOM 1900 N N . ASN A 1 236 ? -22.641 -32.812 -16.703 1 96.69 236 ASN A N 1
ATOM 1901 C CA . ASN A 1 236 ? -23.828 -33.469 -16.156 1 96.69 236 ASN A CA 1
ATOM 1902 C C . ASN A 1 236 ? -23.5 -34.375 -14.992 1 96.69 236 ASN A C 1
ATOM 1904 O O . ASN A 1 236 ? -24.297 -34.562 -14.078 1 96.69 236 ASN A O 1
ATOM 1908 N N . SER A 1 237 ? -22.344 -34.875 -15.016 1 96.25 237 SER A N 1
ATOM 1909 C CA . SER A 1 237 ? -21.906 -35.781 -13.961 1 96.25 237 SER A CA 1
ATOM 1910 C C . SER A 1 237 ? -21.594 -35 -12.672 1 96.25 237 SER A C 1
ATOM 1912 O O . SER A 1 237 ? -21.438 -35.625 -11.609 1 96.25 237 SER A O 1
ATOM 1914 N N . GLY A 1 238 ? -21.516 -33.719 -12.781 1 96.5 238 GLY A N 1
ATOM 1915 C CA . GLY A 1 238 ? -21.094 -32.906 -11.648 1 96.5 238 GLY A CA 1
ATOM 1916 C C . GLY A 1 238 ? -19.625 -32.531 -11.68 1 96.5 238 GLY A C 1
ATOM 1917 O O . GLY A 1 238 ? -19.188 -31.656 -10.938 1 96.5 238 GLY A O 1
ATOM 1918 N N . GLN A 1 239 ? -18.922 -33.219 -12.562 1 98.06 239 GLN A N 1
ATOM 1919 C CA . GLN A 1 239 ? -17.5 -32.906 -12.742 1 98.06 239 GLN A CA 1
ATOM 1920 C C . GLN A 1 239 ? -17.312 -31.5 -13.289 1 98.06 239 GLN A C 1
ATOM 1922 O O . GLN A 1 239 ? -18 -31.094 -14.227 1 98.06 239 GLN A O 1
ATOM 1927 N N . ILE A 1 240 ? -16.422 -30.766 -12.641 1 98.69 240 ILE A N 1
ATOM 1928 C CA . ILE A 1 240 ? -16.141 -29.422 -13.125 1 98.69 240 ILE A CA 1
ATOM 1929 C C . ILE A 1 240 ? -14.766 -29.391 -13.797 1 98.69 240 ILE A C 1
ATOM 1931 O O . ILE A 1 240 ? -13.781 -29.891 -13.25 1 98.69 240 ILE A O 1
ATOM 1935 N N . ILE A 1 241 ? -14.711 -28.875 -14.969 1 98.81 241 ILE A N 1
ATOM 1936 C CA . ILE A 1 241 ? -13.508 -28.719 -15.773 1 98.81 241 ILE A CA 1
ATOM 1937 C C . ILE A 1 241 ? -13.344 -27.25 -16.156 1 98.81 241 ILE A C 1
ATOM 1939 O O . ILE A 1 241 ? -14.281 -26.625 -16.656 1 98.81 241 ILE A O 1
ATOM 1943 N N . GLU A 1 242 ? -12.211 -26.703 -15.891 1 98.81 242 GLU A N 1
ATOM 1944 C CA . GLU A 1 242 ? -11.945 -25.297 -16.234 1 98.81 242 GLU A CA 1
ATOM 1945 C C . GLU A 1 242 ? -10.852 -25.188 -17.281 1 98.81 242 GLU A C 1
ATOM 1947 O O . GLU A 1 242 ? -9.82 -25.859 -17.188 1 98.81 242 GLU A O 1
ATOM 1952 N N . THR A 1 243 ? -11.086 -24.422 -18.266 1 98.81 243 THR A N 1
ATOM 1953 C CA . THR A 1 243 ? -10.102 -24.094 -19.281 1 98.81 243 THR A CA 1
ATOM 1954 C C . THR A 1 243 ? -9.844 -22.594 -19.344 1 98.81 243 THR A C 1
ATOM 1956 O O . THR A 1 243 ? -10.758 -21.797 -19.125 1 98.81 243 THR A O 1
ATOM 1959 N N . SER A 1 244 ? -8.625 -22.266 -19.562 1 98.88 244 SER A N 1
ATOM 1960 C CA . SER A 1 244 ? -8.273 -20.844 -19.609 1 98.88 244 SER A CA 1
ATOM 1961 C C . SER A 1 244 ? -7.211 -20.594 -20.672 1 98.88 244 SER A C 1
ATOM 1963 O O . SER A 1 244 ? -6.527 -21.516 -21.125 1 98.88 244 SER A O 1
ATOM 1965 N N . PHE A 1 245 ? -7.141 -19.422 -21.062 1 98.88 245 PHE A N 1
ATOM 1966 C CA . PHE A 1 245 ? -6.078 -18.875 -21.891 1 98.88 245 PHE A CA 1
ATOM 1967 C C . PHE A 1 245 ? -5.684 -17.484 -21.406 1 98.88 245 PHE A C 1
ATOM 1969 O O . PHE A 1 245 ? -6.547 -16.672 -21.078 1 98.88 245 PHE A O 1
ATOM 1976 N N . GLN A 1 246 ? -4.422 -17.219 -21.266 1 98.81 246 GLN A N 1
ATOM 1977 C CA . GLN A 1 246 ? -3.949 -15.93 -20.75 1 98.81 246 GLN A CA 1
ATOM 1978 C C . GLN A 1 246 ? -2.74 -15.438 -21.547 1 98.81 246 GLN A C 1
ATOM 1980 O O . GLN A 1 246 ? -2.016 -16.234 -22.141 1 98.81 246 GLN A O 1
ATOM 1985 N N . ALA A 1 247 ? -2.551 -14.148 -21.469 1 98.88 247 ALA A N 1
ATOM 1986 C CA . ALA A 1 247 ? -1.425 -13.508 -22.141 1 98.88 247 ALA A CA 1
ATOM 1987 C C . ALA A 1 247 ? -1.106 -12.156 -21.5 1 98.88 247 ALA A C 1
ATOM 1989 O O . ALA A 1 247 ? -1.983 -11.516 -20.906 1 98.88 247 ALA A O 1
ATOM 1990 N N . TYR A 1 248 ? 0.17 -11.789 -21.609 1 98.69 248 TYR A N 1
ATOM 1991 C CA . TYR A 1 248 ? 0.541 -10.438 -21.219 1 98.69 248 TYR A CA 1
ATOM 1992 C C . TYR A 1 248 ? 1.712 -9.93 -22.047 1 98.69 248 TYR A C 1
ATOM 1994 O O . TYR A 1 248 ? 2.381 -10.711 -22.734 1 98.69 248 TYR A O 1
ATOM 2002 N N . THR A 1 249 ? 1.912 -8.664 -22.047 1 98.75 249 THR A N 1
ATOM 2003 C CA . THR A 1 249 ? 3.039 -8.023 -22.719 1 98.75 249 THR A CA 1
ATOM 2004 C C . THR A 1 249 ? 3.404 -6.711 -22.031 1 98.75 249 THR A C 1
ATOM 2006 O O . THR A 1 249 ? 2.586 -6.129 -21.312 1 98.75 249 THR A O 1
ATOM 2009 N N . GLY A 1 250 ? 4.648 -6.332 -22.156 1 98.06 250 GLY A N 1
ATOM 2010 C CA . GLY A 1 250 ? 5.152 -5.094 -21.594 1 98.06 250 GLY A CA 1
ATOM 2011 C C . GLY A 1 250 ? 6.664 -4.965 -21.688 1 98.06 250 GLY A C 1
ATOM 2012 O O . GLY A 1 250 ? 7.305 -5.691 -22.453 1 98.06 250 GLY A O 1
ATOM 2013 N N . LYS A 1 251 ? 7.152 -3.959 -21.016 1 97.5 251 LYS A N 1
ATOM 2014 C CA . LYS A 1 251 ? 8.594 -3.734 -20.938 1 97.5 251 LYS A CA 1
ATOM 2015 C C . LYS A 1 251 ? 9.086 -3.799 -19.5 1 97.5 251 LYS A C 1
ATOM 2017 O O . LYS A 1 251 ? 8.469 -3.229 -18.594 1 97.5 251 LYS A O 1
ATOM 2022 N N . PHE A 1 252 ? 10.172 -4.488 -19.344 1 97.06 252 PHE A N 1
ATOM 2023 C CA . PHE A 1 252 ? 10.742 -4.688 -18.016 1 97.06 252 PHE A CA 1
ATOM 2024 C C . PHE A 1 252 ? 12.18 -4.191 -17.969 1 97.06 252 PHE A C 1
ATOM 2026 O O . PHE A 1 252 ? 12.945 -4.395 -18.906 1 97.06 252 PHE A O 1
ATOM 2033 N N . VAL A 1 253 ? 12.5 -3.516 -16.891 1 96.25 253 VAL A N 1
ATOM 2034 C CA . VAL A 1 253 ? 13.883 -3.104 -16.656 1 96.25 253 VAL A CA 1
ATOM 2035 C C . VAL A 1 253 ? 14.547 -4.078 -15.688 1 96.25 253 VAL A C 1
ATOM 2037 O O . VAL A 1 253 ? 14.117 -4.227 -14.547 1 96.25 253 VAL A O 1
ATOM 2040 N N . ILE A 1 254 ? 15.625 -4.695 -16.109 1 96.81 254 ILE A N 1
ATOM 2041 C CA . ILE A 1 254 ? 16.281 -5.73 -15.312 1 96.81 254 ILE A CA 1
ATOM 2042 C C . ILE A 1 254 ? 17.438 -5.121 -14.516 1 96.81 254 ILE A C 1
ATOM 2044 O O . ILE A 1 254 ? 17.906 -4.027 -14.836 1 96.81 254 ILE A O 1
ATOM 2048 N N . ASN A 1 255 ? 17.844 -5.883 -13.484 1 94.75 255 ASN A N 1
ATOM 2049 C CA . ASN A 1 255 ? 19.078 -5.578 -12.773 1 94.75 255 ASN A CA 1
ATOM 2050 C C . ASN A 1 255 ? 20.281 -6.215 -13.445 1 94.75 255 ASN A C 1
ATOM 2052 O O . ASN A 1 255 ? 20.266 -7.406 -13.758 1 94.75 255 ASN A O 1
ATOM 2056 N N . ARG A 1 256 ? 21.219 -5.41 -13.617 1 94.25 256 ARG A N 1
ATOM 2057 C CA . ARG A 1 256 ? 22.422 -5.914 -14.281 1 94.25 256 ARG A CA 1
ATOM 2058 C C . ARG A 1 256 ? 23.625 -5.836 -13.359 1 94.25 256 ARG A C 1
ATOM 2060 O O . ARG A 1 256 ? 23.703 -4.969 -12.484 1 94.25 256 ARG A O 1
ATOM 2067 N N . ASN A 1 257 ? 24.5 -6.711 -13.625 1 89.12 257 ASN A N 1
ATOM 2068 C CA . ASN A 1 257 ? 25.828 -6.633 -13.008 1 89.12 257 ASN A CA 1
ATOM 2069 C C . ASN A 1 257 ? 26.656 -5.492 -13.594 1 89.12 257 ASN A C 1
ATOM 2071 O O . ASN A 1 257 ? 27 -5.512 -14.773 1 89.12 257 ASN A O 1
ATOM 2075 N N . PRO A 1 258 ? 27.016 -4.57 -12.703 1 82.06 258 PRO A N 1
ATOM 2076 C CA . PRO A 1 258 ? 27.75 -3.412 -13.227 1 82.06 258 PRO A CA 1
ATOM 2077 C C . PRO A 1 258 ? 29.141 -3.773 -13.758 1 82.06 258 PRO A C 1
ATOM 2079 O O . PRO A 1 258 ? 29.75 -2.977 -14.469 1 82.06 258 PRO A O 1
ATOM 2082 N N . LEU A 1 259 ? 29.594 -4.812 -13.43 1 80.5 259 LEU A N 1
ATOM 2083 C CA . LEU A 1 259 ? 30.922 -5.246 -13.859 1 80.5 259 LEU A CA 1
ATOM 2084 C C . LEU A 1 259 ? 30.875 -5.805 -15.273 1 80.5 259 LEU A C 1
ATOM 2086 O O . LEU A 1 259 ? 31.922 -6.098 -15.867 1 80.5 259 LEU A O 1
ATOM 2090 N N . THR A 1 260 ? 29.641 -5.961 -15.797 1 80.94 260 THR A N 1
ATOM 2091 C CA . THR A 1 260 ? 29.453 -6.414 -17.172 1 80.94 260 THR A CA 1
ATOM 2092 C C . THR A 1 260 ? 28.828 -5.316 -18.031 1 80.94 260 THR A C 1
ATOM 2094 O O . THR A 1 260 ? 28.641 -4.191 -17.562 1 80.94 260 THR A O 1
ATOM 2097 N N . ASP A 1 261 ? 28.781 -5.66 -19.359 1 74 261 ASP A N 1
ATOM 2098 C CA . ASP A 1 261 ? 28.078 -4.691 -20.203 1 74 261 ASP A CA 1
ATOM 2099 C C . ASP A 1 261 ? 26.656 -4.457 -19.703 1 74 261 ASP A C 1
ATOM 2101 O O . ASP A 1 261 ? 25.828 -5.363 -19.75 1 74 261 ASP A O 1
ATOM 2105 N N . PHE A 1 262 ? 26.453 -3.357 -19.203 1 73.75 262 PHE A N 1
ATOM 2106 C CA . PHE A 1 262 ? 25.172 -3.09 -18.578 1 73.75 262 PHE A CA 1
ATOM 2107 C C . PHE A 1 262 ? 24.438 -1.968 -19.297 1 73.75 262 PHE A C 1
ATOM 2109 O O . PHE A 1 262 ? 23.656 -1.232 -18.688 1 73.75 262 PHE A O 1
ATOM 2116 N N . ASP A 1 263 ? 24.594 -1.895 -20.578 1 80.69 263 ASP A N 1
ATOM 2117 C CA . ASP A 1 263 ? 24.062 -0.791 -21.375 1 80.69 263 ASP A CA 1
ATOM 2118 C C . ASP A 1 263 ? 22.547 -0.915 -21.531 1 80.69 263 ASP A C 1
ATOM 2120 O O . ASP A 1 263 ? 21.812 0.059 -21.344 1 80.69 263 ASP A O 1
ATOM 2124 N N . GLN A 1 264 ? 22.156 -2.182 -21.906 1 88.5 264 GLN A N 1
ATOM 2125 C CA . GLN A 1 264 ? 20.719 -2.375 -22.078 1 88.5 264 GLN A CA 1
ATOM 2126 C C . GLN A 1 264 ? 20.078 -2.977 -20.828 1 88.5 264 GLN A C 1
ATOM 2128 O O . GLN A 1 264 ? 20.391 -4.109 -20.453 1 88.5 264 GLN A O 1
ATOM 2133 N N . THR A 1 265 ? 19.109 -2.281 -20.297 1 94 265 THR A N 1
ATOM 2134 C CA . THR A 1 265 ? 18.453 -2.771 -19.078 1 94 265 THR A CA 1
ATOM 2135 C C . THR A 1 265 ? 16.969 -2.977 -19.297 1 94 265 THR A C 1
ATOM 2137 O O . THR A 1 265 ? 16.312 -3.674 -18.531 1 94 265 THR A O 1
ATOM 2140 N N . GLU A 1 266 ? 16.438 -2.371 -20.297 1 96.06 266 GLU A N 1
ATOM 2141 C CA . GLU A 1 266 ? 15.016 -2.486 -20.562 1 96.06 266 GLU A CA 1
ATOM 2142 C C . GLU A 1 266 ? 14.75 -3.471 -21.703 1 96.06 266 GLU A C 1
ATOM 2144 O O . GLU A 1 266 ? 15.414 -3.424 -22.734 1 96.06 266 GLU A O 1
ATOM 2149 N N . PHE A 1 267 ? 13.828 -4.395 -21.547 1 97.88 267 PHE A N 1
ATOM 2150 C CA . PHE A 1 267 ? 13.492 -5.41 -22.531 1 97.88 267 PHE A CA 1
ATOM 2151 C C . PHE A 1 267 ? 11.984 -5.523 -22.703 1 97.88 267 PHE A C 1
ATOM 2153 O O . PHE A 1 267 ? 11.234 -5.445 -21.734 1 97.88 267 PHE A O 1
ATOM 2160 N N . GLU A 1 268 ? 11.594 -5.691 -23.906 1 97.81 268 GLU A N 1
ATOM 2161 C CA . GLU A 1 268 ? 10.211 -6.066 -24.172 1 97.81 268 GLU A CA 1
ATOM 2162 C C . GLU A 1 268 ? 9.961 -7.535 -23.844 1 97.81 268 GLU A C 1
ATOM 2164 O O . GLU A 1 268 ? 10.867 -8.359 -23.953 1 97.81 268 GLU A O 1
ATOM 2169 N N . GLU A 1 269 ? 8.766 -7.828 -23.453 1 98.25 269 GLU A N 1
ATOM 2170 C CA . GLU A 1 269 ? 8.406 -9.219 -23.188 1 98.25 269 GLU A CA 1
ATOM 2171 C C . GLU A 1 269 ? 6.941 -9.484 -23.5 1 98.25 269 GLU A C 1
ATOM 2173 O O . GLU A 1 269 ? 6.117 -8.57 -23.484 1 98.25 269 GLU A O 1
ATOM 2178 N N . PHE A 1 270 ? 6.656 -10.703 -23.812 1 98.69 270 PHE A N 1
ATOM 2179 C CA . PHE A 1 270 ? 5.285 -11.188 -23.906 1 98.69 270 PHE A CA 1
ATOM 2180 C C . PHE A 1 270 ? 5.215 -12.68 -23.609 1 98.69 270 PHE A C 1
ATOM 2182 O O . PHE A 1 270 ? 6.195 -13.398 -23.797 1 98.69 270 PHE A O 1
ATOM 2189 N N . ARG A 1 271 ? 4.117 -13.148 -23.109 1 98.81 271 ARG A N 1
ATOM 2190 C CA . ARG A 1 271 ? 3.836 -14.555 -22.859 1 98.81 271 ARG A CA 1
ATOM 2191 C C . ARG A 1 271 ? 2.361 -14.867 -23.094 1 98.81 271 ARG A C 1
ATOM 2193 O O . ARG A 1 271 ? 1.512 -13.977 -23.016 1 98.81 271 ARG A O 1
ATOM 2200 N N . TYR A 1 272 ? 2.109 -16.094 -23.438 1 98.88 272 TYR A N 1
ATOM 2201 C CA . TYR A 1 272 ? 0.75 -16.594 -23.594 1 98.88 272 TYR A CA 1
ATOM 2202 C C . TYR A 1 272 ? 0.694 -18.094 -23.344 1 98.88 272 TYR A C 1
ATOM 2204 O O . TYR A 1 272 ? 1.703 -18.797 -23.469 1 98.88 272 TYR A O 1
ATOM 2212 N N . GLY A 1 273 ? -0.464 -18.578 -22.891 1 98.69 273 GLY A N 1
ATOM 2213 C CA . GLY A 1 273 ? -0.524 -20.016 -22.688 1 98.69 273 GLY A CA 1
ATOM 2214 C C . GLY A 1 273 ? -1.884 -20.484 -22.203 1 98.69 273 GLY A C 1
ATOM 2215 O O . GLY A 1 273 ? -2.689 -19.688 -21.719 1 98.69 273 GLY A O 1
ATOM 2216 N N . PRO A 1 274 ? -2.104 -21.734 -22.375 1 98.81 274 PRO A N 1
ATOM 2217 C CA . PRO A 1 274 ? -3.359 -22.359 -21.953 1 98.81 274 PRO A CA 1
ATOM 2218 C C . PRO A 1 274 ? -3.271 -23 -20.562 1 98.81 274 PRO A C 1
ATOM 2220 O O . PRO A 1 274 ? -2.17 -23.266 -20.078 1 98.81 274 PRO A O 1
ATOM 2223 N N . THR A 1 275 ? -4.426 -23.188 -19.953 1 98.81 275 THR A N 1
ATOM 2224 C CA . THR A 1 275 ? -4.605 -23.906 -18.703 1 98.81 275 THR A CA 1
ATOM 2225 C C . THR A 1 275 ? -5.75 -24.922 -18.812 1 98.81 275 THR A C 1
ATOM 2227 O O . THR A 1 275 ? -6.789 -24.625 -19.406 1 98.81 275 THR A O 1
ATOM 2230 N N . LEU A 1 276 ? -5.559 -26.078 -18.328 1 98.88 276 LEU A N 1
ATOM 2231 C CA . LEU A 1 276 ? -6.598 -27.094 -18.141 1 98.88 276 LEU A CA 1
ATOM 2232 C C . LEU A 1 276 ? -6.633 -27.562 -16.703 1 98.88 276 LEU A C 1
ATOM 2234 O O . LEU A 1 276 ? -5.609 -27.984 -16.156 1 98.88 276 LEU A O 1
ATOM 2238 N N . VAL A 1 277 ? -7.828 -27.484 -16.109 1 98.88 277 VAL A N 1
ATOM 2239 C CA . VAL A 1 277 ? -8 -27.969 -14.734 1 98.88 277 VAL A CA 1
ATOM 2240 C C . VAL A 1 277 ? -9.203 -28.906 -14.664 1 98.88 277 VAL A C 1
ATOM 2242 O O . VAL A 1 277 ? -10.336 -28.5 -14.953 1 98.88 277 VAL A O 1
ATOM 2245 N N . ILE A 1 278 ? -8.953 -30.094 -14.359 1 98.81 278 ILE A N 1
ATOM 2246 C CA . ILE A 1 278 ? -9.984 -31.031 -13.906 1 98.81 278 ILE A CA 1
ATOM 2247 C C . ILE A 1 278 ? -9.992 -31.094 -12.383 1 98.81 278 ILE A C 1
ATOM 2249 O O . ILE A 1 278 ? -9.039 -31.578 -11.773 1 98.81 278 ILE A O 1
ATOM 2253 N N . TYR A 1 279 ? -11.07 -30.594 -11.812 1 98.75 279 TYR A N 1
ATOM 2254 C CA . TYR A 1 279 ? -11.102 -30.484 -10.359 1 98.75 279 TYR A CA 1
ATOM 2255 C C . TYR A 1 279 ? -11.172 -31.859 -9.711 1 98.75 279 TYR A C 1
ATOM 2257 O O . TYR A 1 279 ? -11.789 -32.781 -10.258 1 98.75 279 TYR A O 1
ATOM 2265 N N . PRO A 1 280 ? -10.57 -32.062 -8.547 1 98.25 280 PRO A N 1
ATOM 2266 C CA . PRO A 1 280 ? -10.477 -33.406 -7.926 1 98.25 280 PRO A CA 1
ATOM 2267 C C . PRO A 1 280 ? -11.789 -33.844 -7.297 1 98.25 280 PRO A C 1
ATOM 2269 O O . PRO A 1 280 ? -12 -33.656 -6.094 1 98.25 280 PRO A O 1
ATOM 2272 N N . GLN A 1 281 ? -12.5 -34.656 -8.047 1 97.31 281 GLN A N 1
ATOM 2273 C CA . GLN A 1 281 ? -13.805 -35.156 -7.617 1 97.31 281 GLN A CA 1
ATOM 2274 C C . GLN A 1 281 ? -13.953 -36.656 -7.918 1 97.31 281 GLN A C 1
ATOM 2276 O O . GLN A 1 281 ? -14.891 -37.062 -8.609 1 97.31 281 GLN A O 1
ATOM 2281 N N . PRO A 1 282 ? -13.148 -37.469 -7.609 1 96.94 282 PRO A N 1
ATOM 2282 C CA . PRO A 1 282 ? -12.031 -37.25 -6.691 1 96.94 282 PRO A CA 1
ATOM 2283 C C . PRO A 1 282 ? -10.688 -37.125 -7.41 1 96.94 282 PRO A C 1
ATOM 2285 O O . PRO A 1 282 ? -9.711 -36.656 -6.816 1 96.94 282 PRO A O 1
ATOM 2288 N N . PHE A 1 283 ? -10.625 -37.656 -8.672 1 98.31 283 PHE A N 1
ATOM 2289 C CA . PHE A 1 283 ? -9.414 -37.5 -9.461 1 98.31 283 PHE A CA 1
ATOM 2290 C C . PHE A 1 283 ? -9.305 -36.094 -10.031 1 98.31 283 PHE A C 1
ATOM 2292 O O . PHE A 1 283 ? -10.305 -35.531 -10.484 1 98.31 283 PHE A O 1
ATOM 2299 N N . GLY A 1 284 ? -8.148 -35.562 -9.938 1 98.5 284 GLY A N 1
ATOM 2300 C CA . GLY A 1 284 ? -7.883 -34.219 -10.461 1 98.5 284 GLY A CA 1
ATOM 2301 C C . GLY A 1 284 ? -6.68 -34.188 -11.383 1 98.5 284 GLY A C 1
ATOM 2302 O O . GLY A 1 284 ? -5.75 -34.969 -11.25 1 98.5 284 GLY A O 1
ATOM 2303 N N . LEU A 1 285 ? -6.723 -33.219 -12.289 1 98.81 285 LEU A N 1
ATOM 2304 C CA . LEU A 1 285 ? -5.617 -32.938 -13.203 1 98.81 285 LEU A CA 1
ATOM 2305 C C . LEU A 1 285 ? -5.477 -31.438 -13.445 1 98.81 285 LEU A C 1
ATOM 2307 O O . LEU A 1 285 ? -6.469 -30.75 -13.711 1 98.81 285 LEU A O 1
ATOM 2311 N N . GLN A 1 286 ? -4.316 -30.953 -13.297 1 98.75 286 GLN A N 1
ATOM 2312 C CA . GLN A 1 286 ? -3.982 -29.562 -13.602 1 98.75 286 GLN A CA 1
ATOM 2313 C C . GLN A 1 286 ? -2.809 -29.484 -14.57 1 98.75 286 GLN A C 1
ATOM 2315 O O . GLN A 1 286 ? -1.772 -30.109 -14.359 1 98.75 286 GLN A O 1
ATOM 2320 N N . ALA A 1 287 ? -3.008 -28.75 -15.578 1 98.88 287 ALA A N 1
ATOM 2321 C CA . ALA A 1 287 ? -1.944 -28.578 -16.562 1 98.88 287 ALA A CA 1
ATOM 2322 C C . ALA A 1 287 ? -1.921 -27.141 -17.094 1 98.88 287 ALA A C 1
ATOM 2324 O O . ALA A 1 287 ? -2.963 -26.578 -17.438 1 98.88 287 ALA A O 1
ATOM 2325 N N . GLU A 1 288 ? -0.768 -26.562 -17.047 1 98.81 288 GLU A N 1
ATOM 2326 C CA . GLU A 1 288 ? -0.524 -25.234 -17.625 1 98.81 288 GLU A CA 1
ATOM 2327 C C . GLU A 1 288 ? 0.782 -25.219 -18.422 1 98.81 288 GLU A C 1
ATOM 2329 O O . GLU A 1 288 ? 1.747 -25.891 -18.047 1 98.81 288 GLU A O 1
ATOM 2334 N N . PHE A 1 289 ? 0.772 -24.5 -19.453 1 98.81 289 PHE A N 1
ATOM 2335 C CA . PHE A 1 289 ? 1.974 -24.281 -20.25 1 98.81 289 PHE A CA 1
ATOM 2336 C C . PHE A 1 289 ? 1.958 -22.891 -20.891 1 98.81 289 PHE A C 1
ATOM 2338 O O . PHE A 1 289 ? 0.896 -22.281 -21.031 1 98.81 289 PHE A O 1
ATOM 2345 N N . ASN A 1 290 ? 3.119 -22.328 -21.156 1 98.69 290 ASN A N 1
ATOM 2346 C CA . ASN A 1 290 ? 3.174 -21.016 -21.797 1 98.69 290 ASN A CA 1
ATOM 2347 C C . ASN A 1 290 ? 4.426 -20.875 -22.656 1 98.69 290 ASN A C 1
ATOM 2349 O O . ASN A 1 290 ? 5.398 -21.609 -22.484 1 98.69 290 ASN A O 1
ATOM 2353 N N . TRP A 1 291 ? 4.301 -20 -23.578 1 98.88 291 TRP A N 1
ATOM 2354 C CA . TRP A 1 291 ? 5.371 -19.594 -24.484 1 98.88 291 TRP A CA 1
ATOM 2355 C C . TRP A 1 291 ? 5.512 -18.078 -24.5 1 98.88 291 TRP A C 1
ATOM 2357 O O . TRP A 1 291 ? 4.57 -17.359 -24.172 1 98.88 291 TRP A O 1
ATOM 2367 N N . GLY A 1 292 ? 6.703 -17.641 -24.922 1 98.75 292 GLY A N 1
ATOM 2368 C CA . GLY A 1 292 ? 6.918 -16.219 -25.047 1 98.75 292 GLY A CA 1
ATOM 2369 C C . GLY A 1 292 ? 8.375 -15.852 -25.281 1 98.75 292 GLY A C 1
ATOM 2370 O O . GLY A 1 292 ? 9.141 -16.656 -25.812 1 98.75 292 GLY A O 1
ATOM 2371 N N . ARG A 1 293 ? 8.656 -14.594 -25 1 98.81 293 ARG A N 1
ATOM 2372 C CA . ARG A 1 293 ? 10.023 -14.078 -25.094 1 98.81 293 ARG A CA 1
ATOM 2373 C C . ARG A 1 293 ? 10.289 -13.062 -23.984 1 98.81 293 ARG A C 1
ATOM 2375 O O . ARG A 1 293 ? 9.359 -12.438 -23.469 1 98.81 293 ARG A O 1
ATOM 2382 N N . GLY A 1 294 ? 11.5 -12.969 -23.641 1 98.31 294 GLY A N 1
ATOM 2383 C CA . GLY A 1 294 ? 11.984 -12.016 -22.656 1 98.31 294 GLY A CA 1
ATOM 2384 C C . GLY A 1 294 ? 13.492 -12.062 -22.469 1 98.31 294 GLY A C 1
ATOM 2385 O O . GLY A 1 294 ? 14.188 -12.781 -23.188 1 98.31 294 GLY A O 1
ATOM 2386 N N . PRO A 1 295 ? 13.93 -11.242 -21.547 1 98.31 295 PRO A N 1
ATOM 2387 C CA . PRO A 1 295 ? 15.375 -11.203 -21.328 1 98.31 295 PRO A CA 1
ATOM 2388 C C . PRO A 1 295 ? 15.906 -12.492 -20.688 1 98.31 295 PRO A C 1
ATOM 2390 O O . PRO A 1 295 ? 15.234 -13.094 -19.844 1 98.31 295 PRO A O 1
ATOM 2393 N N . GLU A 1 296 ? 17.062 -12.875 -21.125 1 98.5 296 GLU A N 1
ATOM 2394 C CA . GLU A 1 296 ? 17.766 -14.031 -20.578 1 98.5 296 GLU A CA 1
ATOM 2395 C C . GLU A 1 296 ? 19.281 -13.875 -20.703 1 98.5 296 GLU A C 1
ATOM 2397 O O . GLU A 1 296 ? 19.781 -13.43 -21.734 1 98.5 296 GLU A O 1
ATOM 2402 N N . TYR A 1 297 ? 19.938 -14.266 -19.688 1 97.88 297 TYR A N 1
ATOM 2403 C CA . TYR A 1 297 ? 21.406 -14.273 -19.719 1 97.88 297 TYR A CA 1
ATOM 2404 C C . TYR A 1 297 ? 21.906 -15.367 -20.656 1 97.88 297 TYR A C 1
ATOM 2406 O O . TYR A 1 297 ? 21.406 -16.484 -20.641 1 97.88 297 TYR A O 1
ATOM 2414 N N . ASN A 1 298 ? 22.859 -15.023 -21.469 1 96.81 298 ASN A N 1
ATOM 2415 C CA . ASN A 1 298 ? 23.562 -15.969 -22.328 1 96.81 298 ASN A CA 1
ATOM 2416 C C . ASN A 1 298 ? 25.016 -16.172 -21.891 1 96.81 298 ASN A C 1
ATOM 2418 O O . ASN A 1 298 ? 25.859 -15.297 -22.094 1 96.81 298 ASN A O 1
ATOM 2422 N N . PRO A 1 299 ? 25.266 -17.312 -21.391 1 95.38 299 PRO A N 1
ATOM 2423 C CA . PRO A 1 299 ? 26.625 -17.531 -20.906 1 95.38 299 PRO A CA 1
ATOM 2424 C C . PRO A 1 299 ? 27.656 -17.531 -22.031 1 95.38 299 PRO A C 1
ATOM 2426 O O . PRO A 1 299 ? 28.844 -17.266 -21.781 1 95.38 299 PRO A O 1
ATOM 2429 N N . GLU A 1 300 ? 27.328 -17.844 -23.266 1 94.94 300 GLU A N 1
ATOM 2430 C CA . GLU A 1 300 ? 28.25 -17.859 -24.391 1 94.94 300 GLU A CA 1
ATOM 2431 C C . GLU A 1 300 ? 28.719 -16.438 -24.75 1 94.94 300 GLU A C 1
ATOM 2433 O O . GLU A 1 300 ? 29.906 -16.234 -25.047 1 94.94 300 GLU A O 1
ATOM 2438 N N . THR A 1 301 ? 27.828 -15.484 -24.641 1 93.12 301 THR A N 1
ATOM 2439 C CA . THR A 1 301 ? 28.156 -14.109 -25 1 93.12 301 THR A CA 1
ATOM 2440 C C . THR A 1 301 ? 28.391 -13.266 -23.75 1 93.12 301 THR A C 1
ATOM 2442 O O . THR A 1 301 ? 28.812 -12.109 -23.844 1 93.12 301 THR A O 1
ATOM 2445 N N . ASN A 1 302 ? 28.062 -13.828 -22.594 1 93.56 302 ASN A N 1
ATOM 2446 C CA . ASN A 1 302 ? 28.156 -13.125 -21.312 1 93.56 302 ASN A CA 1
ATOM 2447 C C . ASN A 1 302 ? 27.344 -11.828 -21.328 1 93.56 302 ASN A C 1
ATOM 2449 O O . ASN A 1 302 ? 27.859 -10.773 -20.953 1 93.56 302 ASN A O 1
ATOM 2453 N N . ASN A 1 303 ? 26.141 -11.938 -21.859 1 94.69 303 ASN A N 1
ATOM 2454 C CA . ASN A 1 303 ? 25.219 -10.812 -21.984 1 94.69 303 ASN A CA 1
ATOM 2455 C C . ASN A 1 303 ? 23.766 -11.258 -21.875 1 94.69 303 ASN A C 1
ATOM 2457 O O . ASN A 1 303 ? 23.469 -12.453 -21.859 1 94.69 303 ASN A O 1
ATOM 2461 N N . VAL A 1 304 ? 22.906 -10.289 -21.656 1 97 304 VAL A N 1
ATOM 2462 C CA . VAL A 1 304 ? 21.484 -10.57 -21.609 1 97 304 VAL A CA 1
ATOM 2463 C C . VAL A 1 304 ? 20.859 -10.273 -22.984 1 97 304 VAL A C 1
ATOM 2465 O O . VAL A 1 304 ? 21.141 -9.234 -23.578 1 97 304 VAL A O 1
ATOM 2468 N N . GLU A 1 305 ? 20.047 -11.172 -23.422 1 96.62 305 GLU A N 1
ATOM 2469 C CA . GLU A 1 305 ? 19.453 -11.055 -24.75 1 96.62 305 GLU A CA 1
ATOM 2470 C C . GLU A 1 305 ? 17.969 -11.391 -24.719 1 96.62 305 GLU A C 1
ATOM 2472 O O . GLU A 1 305 ? 17.484 -12 -23.75 1 96.62 305 GLU A O 1
ATOM 2477 N N . ASP A 1 306 ? 17.312 -10.844 -25.672 1 97.81 306 ASP A N 1
ATOM 2478 C CA . ASP A 1 306 ? 15.961 -11.32 -25.906 1 97.81 306 ASP A CA 1
ATOM 2479 C C . ASP A 1 306 ? 15.953 -12.789 -26.312 1 97.81 306 ASP A C 1
ATOM 2481 O O . ASP A 1 306 ? 16.609 -13.18 -27.266 1 97.81 306 ASP A O 1
ATOM 2485 N N . ALA A 1 307 ? 15.18 -13.633 -25.609 1 98.5 307 ALA A N 1
ATOM 2486 C CA . ALA A 1 307 ? 15.227 -15.078 -25.812 1 98.5 307 ALA A CA 1
ATOM 2487 C C . ALA A 1 307 ? 13.844 -15.703 -25.641 1 98.5 307 ALA A C 1
ATOM 2489 O O . ALA A 1 307 ? 12.977 -15.125 -24.984 1 98.5 307 ALA A O 1
ATOM 2490 N N . PRO A 1 308 ? 13.68 -16.844 -26.219 1 98.62 308 PRO A N 1
ATOM 2491 C CA . PRO A 1 308 ? 12.406 -17.531 -26.047 1 98.62 308 PRO A CA 1
ATOM 2492 C C . PRO A 1 308 ? 12.219 -18.078 -24.641 1 98.62 308 PRO A C 1
ATOM 2494 O O . PRO A 1 308 ? 13.195 -18.453 -23.984 1 98.62 308 PRO A O 1
ATOM 2497 N N . ILE A 1 309 ? 10.984 -18.125 -24.219 1 98.69 309 ILE A N 1
ATOM 2498 C CA . ILE A 1 309 ? 10.578 -18.688 -22.922 1 98.69 309 ILE A CA 1
ATOM 2499 C C . ILE A 1 309 ? 9.516 -19.766 -23.141 1 98.69 309 ILE A C 1
ATOM 2501 O O . ILE A 1 309 ? 8.625 -19.609 -23.969 1 98.69 309 ILE A O 1
ATOM 2505 N N . LYS A 1 310 ? 9.648 -20.812 -22.469 1 98.75 310 LYS A N 1
ATOM 2506 C CA . LYS A 1 310 ? 8.602 -21.828 -22.453 1 98.75 310 LYS A CA 1
ATOM 2507 C C . LYS A 1 310 ? 8.664 -22.656 -21.172 1 98.75 310 LYS A C 1
ATOM 2509 O O . LYS A 1 310 ? 9.742 -22.875 -20.609 1 98.75 310 LYS A O 1
ATOM 2514 N N . GLY A 1 311 ? 7.59 -23.125 -20.734 1 98.75 311 GLY A N 1
ATOM 2515 C CA . GLY A 1 311 ? 7.539 -23.969 -19.547 1 98.75 311 GLY A CA 1
ATOM 2516 C C . GLY A 1 311 ? 6.133 -24.172 -19.031 1 98.75 311 GLY A C 1
ATOM 2517 O O . GLY A 1 311 ? 5.195 -23.5 -19.453 1 98.75 311 GLY A O 1
ATOM 2518 N N . GLY A 1 312 ? 6.004 -25.109 -18.109 1 98.69 312 GLY A N 1
ATOM 2519 C CA . GLY A 1 312 ? 4.719 -25.453 -17.531 1 98.69 312 GLY A CA 1
ATOM 2520 C C . GLY A 1 312 ? 4.789 -26.656 -16.594 1 98.69 312 GLY A C 1
ATOM 2521 O O . GLY A 1 312 ? 5.848 -26.953 -16.031 1 98.69 312 GLY A O 1
ATOM 2522 N N . TYR A 1 313 ? 3.586 -27.172 -16.344 1 98.81 313 TYR A N 1
ATOM 2523 C CA . TYR A 1 313 ? 3.529 -28.328 -15.453 1 98.81 313 TYR A CA 1
ATOM 2524 C C . TYR A 1 313 ? 2.283 -29.156 -15.719 1 98.81 313 TYR A C 1
ATOM 2526 O O . TYR A 1 313 ? 1.347 -28.703 -16.375 1 98.81 313 TYR A O 1
ATOM 2534 N N . VAL A 1 314 ? 2.367 -30.328 -15.297 1 98.88 314 VAL A N 1
ATOM 2535 C CA . VAL A 1 314 ? 1.228 -31.234 -15.18 1 98.88 314 VAL A CA 1
ATOM 2536 C C . VAL A 1 314 ? 1.184 -31.844 -13.781 1 98.88 314 VAL A C 1
ATOM 2538 O O . VAL A 1 314 ? 2.207 -32.281 -13.266 1 98.88 314 VAL A O 1
ATOM 2541 N N . MET A 1 315 ? -0.007 -31.828 -13.164 1 98.88 315 MET A N 1
ATOM 2542 C CA . MET A 1 315 ? -0.17 -32.344 -11.812 1 98.88 315 MET A CA 1
ATOM 2543 C C . MET A 1 315 ? -1.396 -33.25 -11.727 1 98.88 315 MET A C 1
ATOM 2545 O O . MET A 1 315 ? -2.482 -32.875 -12.164 1 98.88 315 MET A O 1
ATOM 2549 N N . ALA A 1 316 ? -1.168 -34.375 -11.195 1 98.88 316 ALA A N 1
ATOM 2550 C CA . ALA A 1 316 ? -2.264 -35.312 -10.891 1 98.88 316 ALA A CA 1
ATOM 2551 C C . ALA A 1 316 ? -2.539 -35.344 -9.391 1 98.88 316 ALA A C 1
ATOM 2553 O O . ALA A 1 316 ? -1.609 -35.312 -8.586 1 98.88 316 ALA A O 1
ATOM 2554 N N . THR A 1 317 ? -3.795 -35.375 -9.047 1 98.62 317 THR A N 1
ATOM 2555 C CA . THR A 1 317 ? -4.211 -35.438 -7.648 1 98.62 317 THR A CA 1
ATOM 2556 C C . THR A 1 317 ? -5.363 -36.406 -7.477 1 98.62 317 THR A C 1
ATOM 2558 O O . THR A 1 317 ? -6.055 -36.75 -8.445 1 98.62 317 THR A O 1
ATOM 2561 N N . TYR A 1 318 ? -5.516 -36.906 -6.305 1 98.69 318 TYR A N 1
ATOM 2562 C CA . TYR A 1 318 ? -6.66 -37.719 -5.922 1 98.69 318 TYR A CA 1
ATOM 2563 C C . TYR A 1 318 ? -7.152 -37.344 -4.531 1 98.69 318 TYR A C 1
ATOM 2565 O O . TYR A 1 318 ? -6.477 -37.625 -3.533 1 98.69 318 TYR A O 1
ATOM 2573 N N . MET A 1 319 ? -8.328 -36.812 -4.457 1 98.06 319 MET A N 1
ATOM 2574 C CA . MET A 1 319 ? -8.875 -36.375 -3.176 1 98.06 319 MET A CA 1
ATOM 2575 C C . MET A 1 319 ? -9.641 -37.5 -2.494 1 98.06 319 MET A C 1
ATOM 2577 O O . MET A 1 319 ? -10.766 -37.812 -2.883 1 98.06 319 MET A O 1
ATOM 2581 N N . LEU A 1 320 ? -9.055 -37.969 -1.437 1 97.12 320 LEU A N 1
ATOM 2582 C CA . LEU A 1 320 ? -9.688 -39 -0.632 1 97.12 320 LEU A CA 1
ATOM 2583 C C . LEU A 1 320 ? -10.344 -38.406 0.609 1 97.12 320 LEU A C 1
ATOM 2585 O O . LEU A 1 320 ? -9.656 -38.031 1.554 1 97.12 320 LEU A O 1
ATOM 2589 N N . ARG A 1 321 ? -11.625 -38.406 0.576 1 94.56 321 ARG A N 1
ATOM 2590 C CA . ARG A 1 321 ? -12.375 -37.906 1.73 1 94.56 321 ARG A CA 1
ATOM 2591 C C . ARG A 1 321 ? -12.891 -39.062 2.576 1 94.56 321 ARG A C 1
ATOM 2593 O O . ARG A 1 321 ? -13.703 -39.875 2.111 1 94.56 321 ARG A O 1
ATOM 2600 N N . THR A 1 322 ? -12.414 -39.031 3.672 1 91.5 322 THR A N 1
ATOM 2601 C CA . THR A 1 322 ? -12.93 -40 4.629 1 91.5 322 THR A CA 1
ATOM 2602 C C . THR A 1 322 ? -13.906 -39.344 5.602 1 91.5 322 THR A C 1
ATOM 2604 O O . THR A 1 322 ? -14.219 -38.156 5.465 1 91.5 322 THR A O 1
ATOM 2607 N N . GLN A 1 323 ? -14.43 -40.094 6.586 1 87.44 323 GLN A N 1
ATOM 2608 C CA . GLN A 1 323 ? -15.383 -39.562 7.551 1 87.44 323 GLN A CA 1
ATOM 2609 C C . GLN A 1 323 ? -14.727 -38.5 8.445 1 87.44 323 GLN A C 1
ATOM 2611 O O . GLN A 1 323 ? -15.383 -37.562 8.875 1 87.44 323 GLN A O 1
ATOM 2616 N N . LYS A 1 324 ? -13.477 -38.688 8.633 1 86.94 324 LYS A N 1
ATOM 2617 C CA . LYS A 1 324 ? -12.836 -37.844 9.633 1 86.94 324 LYS A CA 1
ATOM 2618 C C . LYS A 1 324 ? -11.82 -36.906 8.984 1 86.94 324 LYS A C 1
ATOM 2620 O O . LYS A 1 324 ? -11.602 -35.781 9.461 1 86.94 324 LYS A O 1
ATOM 2625 N N . ASP A 1 325 ? -11.156 -37.438 7.918 1 92.56 325 ASP A N 1
ATOM 2626 C CA . ASP A 1 325 ? -10 -36.719 7.391 1 92.56 325 ASP A CA 1
ATOM 2627 C C . ASP A 1 325 ? -10.039 -36.656 5.863 1 92.56 325 ASP A C 1
ATOM 2629 O O . ASP A 1 325 ? -10.844 -37.344 5.234 1 92.56 325 ASP A O 1
ATOM 2633 N N . ILE A 1 326 ? -9.25 -35.75 5.32 1 96.56 326 ILE A N 1
ATOM 2634 C CA . ILE A 1 326 ? -9.031 -35.688 3.881 1 96.56 326 ILE A CA 1
ATOM 2635 C C . ILE A 1 326 ? -7.562 -35.938 3.561 1 96.56 326 ILE A C 1
ATOM 2637 O O . ILE A 1 326 ? -6.672 -35.406 4.219 1 96.56 326 ILE A O 1
ATOM 2641 N N . PHE A 1 327 ? -7.312 -36.844 2.615 1 97.75 327 PHE A N 1
ATOM 2642 C CA . PHE A 1 327 ? -5.98 -37.125 2.078 1 97.75 327 PHE A CA 1
ATOM 2643 C C . PHE A 1 327 ? -5.926 -36.781 0.589 1 97.75 327 PHE A C 1
ATOM 2645 O O . PHE A 1 327 ? -6.797 -37.219 -0.176 1 97.75 327 PHE A O 1
ATOM 2652 N N . ILE A 1 328 ? -4.883 -36.125 0.197 1 98.5 328 ILE A N 1
ATOM 2653 C CA . ILE A 1 328 ? -4.75 -35.781 -1.214 1 98.5 328 ILE A CA 1
ATOM 2654 C C . ILE A 1 328 ? -3.344 -36.125 -1.7 1 98.5 328 ILE A C 1
ATOM 2656 O O . ILE A 1 328 ? -2.465 -35.25 -1.741 1 98.5 328 ILE A O 1
ATOM 2660 N N . PRO A 1 329 ? -3.104 -37.312 -2.102 1 98.69 329 PRO A N 1
ATOM 2661 C CA . PRO A 1 329 ? -1.849 -37.562 -2.805 1 98.69 329 PRO A CA 1
ATOM 2662 C C . PRO A 1 329 ? -1.741 -36.844 -4.133 1 98.69 329 PRO A C 1
ATOM 2664 O O . PRO A 1 329 ? -2.748 -36.656 -4.82 1 98.69 329 PRO A O 1
ATOM 2667 N N . PHE A 1 330 ? -0.515 -36.438 -4.48 1 98.81 330 PHE A N 1
ATOM 2668 C CA . PHE A 1 330 ? -0.33 -35.719 -5.738 1 98.81 330 PHE A CA 1
ATOM 2669 C C . PHE A 1 330 ? 1.063 -35.969 -6.301 1 98.81 330 PHE A C 1
ATOM 2671 O O . PHE A 1 330 ? 1.969 -36.375 -5.574 1 98.81 330 PHE A O 1
ATOM 2678 N N . SER A 1 331 ? 1.198 -35.75 -7.543 1 98.81 331 SER A N 1
ATOM 2679 C CA . SER A 1 331 ? 2.461 -35.75 -8.273 1 98.81 331 SER A CA 1
ATOM 2680 C C . SER A 1 331 ? 2.473 -34.656 -9.344 1 98.81 331 SER A C 1
ATOM 2682 O O . SER A 1 331 ? 1.464 -34.438 -10.008 1 98.81 331 SER A O 1
ATOM 2684 N N . ARG A 1 332 ? 3.553 -34 -9.438 1 98.75 332 ARG A N 1
ATOM 2685 C CA . ARG A 1 332 ? 3.668 -32.906 -10.398 1 98.75 332 ARG A CA 1
ATOM 2686 C C . ARG A 1 332 ? 5.016 -32.938 -11.109 1 98.75 332 ARG A C 1
ATOM 2688 O O . ARG A 1 332 ? 6.055 -33.125 -10.477 1 98.75 332 ARG A O 1
ATOM 2695 N N . PHE A 1 333 ? 4.93 -32.812 -12.359 1 98.62 333 PHE A N 1
ATOM 2696 C CA . PHE A 1 333 ? 6.125 -32.625 -13.18 1 98.62 333 PHE A CA 1
ATOM 2697 C C . PHE A 1 333 ? 6.184 -31.234 -13.758 1 98.62 333 PHE A C 1
ATOM 2699 O O . PHE A 1 333 ? 5.199 -30.75 -14.32 1 98.62 333 PHE A O 1
ATOM 2706 N N . HIS A 1 334 ? 7.195 -30.516 -13.594 1 94.62 334 HIS A N 1
ATOM 2707 C CA . HIS A 1 334 ? 7.254 -29.203 -14.219 1 94.62 334 HIS A CA 1
ATOM 2708 C C . HIS A 1 334 ? 8.57 -29.016 -14.969 1 94.62 334 HIS A C 1
ATOM 2710 O O . HIS A 1 334 ? 9.578 -29.641 -14.633 1 94.62 334 HIS A O 1
ATOM 2716 N N . TYR A 1 335 ? 8.523 -28.234 -15.914 1 98.31 335 TYR A N 1
ATOM 2717 C CA . TYR A 1 335 ? 9.539 -27.922 -16.906 1 98.31 335 TYR A CA 1
ATOM 2718 C C . TYR A 1 335 ? 9.602 -26.422 -17.172 1 98.31 335 TYR A C 1
ATOM 2720 O O . TYR A 1 335 ? 8.57 -25.75 -17.219 1 98.31 335 TYR A O 1
ATOM 2728 N N . TYR A 1 336 ? 10.875 -25.938 -17.266 1 98.75 336 TYR A N 1
ATOM 2729 C CA . TYR A 1 336 ? 11.031 -24.516 -17.578 1 98.75 336 TYR A CA 1
ATOM 2730 C C . TYR A 1 336 ? 12.336 -24.266 -18.328 1 98.75 336 TYR A C 1
ATOM 2732 O O . TYR A 1 336 ? 13.391 -24.797 -17.953 1 98.75 336 TYR A O 1
ATOM 2740 N N . ASN A 1 337 ? 12.234 -23.547 -19.375 1 98.88 337 ASN A N 1
ATOM 2741 C CA . ASN A 1 337 ? 13.344 -23.047 -20.188 1 98.88 337 ASN A CA 1
ATOM 2742 C C . ASN A 1 337 ? 13.18 -21.562 -20.484 1 98.88 337 ASN A C 1
ATOM 2744 O O . ASN A 1 337 ? 12.391 -21.188 -21.359 1 98.88 337 ASN A O 1
ATOM 2748 N N . GLY A 1 338 ? 13.977 -20.734 -19.781 1 98.62 338 GLY A N 1
ATOM 2749 C CA . GLY A 1 338 ? 13.859 -19.297 -20 1 98.62 338 GLY A CA 1
ATOM 2750 C C . GLY A 1 338 ? 14.531 -18.484 -18.906 1 98.62 338 GLY A C 1
ATOM 2751 O O . GLY A 1 338 ? 15.148 -19.031 -18 1 98.62 338 GLY A O 1
ATOM 2752 N N . GLY A 1 339 ? 14.492 -17.172 -19.062 1 98.56 339 GLY A N 1
ATOM 2753 C CA . GLY A 1 339 ? 15.055 -16.266 -18.062 1 98.56 339 GLY A CA 1
ATOM 2754 C C . GLY A 1 339 ? 14.047 -15.844 -17.016 1 98.56 339 GLY A C 1
ATOM 2755 O O . GLY A 1 339 ? 12.836 -15.891 -17.234 1 98.56 339 GLY A O 1
ATOM 2756 N N . LYS A 1 340 ? 14.562 -15.555 -15.891 1 98.19 340 LYS A N 1
ATOM 2757 C CA . LYS A 1 340 ? 13.781 -14.859 -14.875 1 98.19 340 LYS A CA 1
ATOM 2758 C C . LYS A 1 340 ? 14.195 -13.398 -14.773 1 98.19 340 LYS A C 1
ATOM 2760 O O . LYS A 1 340 ? 15.195 -13.078 -14.117 1 98.19 340 LYS A O 1
ATOM 2765 N N . LYS A 1 341 ? 13.398 -12.586 -15.266 1 97.75 341 LYS A N 1
ATOM 2766 C CA . LYS A 1 341 ? 13.727 -11.18 -15.477 1 97.75 341 LYS A CA 1
ATOM 2767 C C . LYS A 1 341 ? 13.953 -10.469 -14.141 1 97.75 341 LYS A C 1
ATOM 2769 O O . LYS A 1 341 ? 14.695 -9.484 -14.078 1 97.75 341 LYS A O 1
ATOM 2774 N N . HIS A 1 342 ? 13.344 -10.883 -13.102 1 96.38 342 HIS A N 1
ATOM 2775 C CA . HIS A 1 342 ? 13.422 -10.188 -11.82 1 96.38 342 HIS A CA 1
ATOM 2776 C C . HIS A 1 342 ? 14.688 -10.578 -11.062 1 96.38 342 HIS A C 1
ATOM 2778 O O . HIS A 1 342 ? 14.977 -10.016 -10 1 96.38 342 HIS A O 1
ATOM 2784 N N . GLU A 1 343 ? 15.406 -11.562 -11.539 1 96.56 343 GLU A N 1
ATOM 2785 C CA . GLU A 1 343 ? 16.703 -11.945 -10.977 1 96.56 343 GLU A CA 1
ATOM 2786 C C . GLU A 1 343 ? 17.844 -11.203 -11.672 1 96.56 343 GLU A C 1
ATOM 2788 O O . GLU A 1 343 ? 17.672 -10.688 -12.773 1 96.56 343 GLU A O 1
ATOM 2793 N N . LEU A 1 344 ? 19 -11.25 -11.031 1 96.19 344 LEU A N 1
ATOM 2794 C CA . LEU A 1 344 ? 20.172 -10.586 -11.586 1 96.19 344 LEU A CA 1
ATOM 2795 C C . LEU A 1 344 ? 20.469 -11.094 -12.992 1 96.19 344 LEU A C 1
ATOM 2797 O O . LEU A 1 344 ? 20.5 -12.297 -13.227 1 96.19 344 LEU A O 1
ATOM 2801 N N . ASP A 1 345 ? 20.547 -10.203 -14.016 1 96.44 345 ASP A N 1
ATOM 2802 C CA . ASP A 1 345 ? 20.891 -10.484 -15.406 1 96.44 345 ASP A CA 1
ATOM 2803 C C . ASP A 1 345 ? 19.828 -11.359 -16.062 1 96.44 345 ASP A C 1
ATOM 2805 O O . ASP A 1 345 ? 20.141 -12.148 -16.969 1 96.44 345 ASP A O 1
ATOM 2809 N N . ALA A 1 346 ? 18.672 -11.32 -15.445 1 97.56 346 ALA A N 1
ATOM 2810 C CA . ALA A 1 346 ? 17.656 -12.234 -15.977 1 97.56 346 ALA A CA 1
ATOM 2811 C C . ALA A 1 346 ? 18.203 -13.656 -16.047 1 97.56 346 ALA A C 1
ATOM 2813 O O . ALA A 1 346 ? 18.219 -14.266 -17.125 1 97.56 346 ALA A O 1
ATOM 2814 N N . THR A 1 347 ? 18.484 -14.18 -14.984 1 98.25 347 THR A N 1
ATOM 2815 C CA . THR A 1 347 ? 19.156 -15.469 -14.859 1 98.25 347 THR A CA 1
ATOM 2816 C C . THR A 1 347 ? 18.516 -16.516 -15.766 1 98.25 347 THR A C 1
ATOM 2818 O O . THR A 1 347 ? 17.281 -16.609 -15.836 1 98.25 347 THR A O 1
ATOM 2821 N N . ARG A 1 348 ? 19.328 -17.25 -16.469 1 98.56 348 ARG A N 1
ATOM 2822 C CA . ARG A 1 348 ? 18.891 -18.328 -17.359 1 98.56 348 ARG A CA 1
ATOM 2823 C C . ARG A 1 348 ? 18.562 -19.594 -16.578 1 98.56 348 ARG A C 1
ATOM 2825 O O . ARG A 1 348 ? 19.406 -20.125 -15.875 1 98.56 348 ARG A O 1
ATOM 2832 N N . HIS A 1 349 ? 17.391 -20.062 -16.797 1 98.69 349 HIS A N 1
ATOM 2833 C CA . HIS A 1 349 ? 16.969 -21.266 -16.078 1 98.69 349 HIS A CA 1
ATOM 2834 C C . HIS A 1 349 ? 16.641 -22.391 -17.047 1 98.69 349 HIS A C 1
ATOM 2836 O O . HIS A 1 349 ? 16.062 -22.172 -18.109 1 98.69 349 HIS A O 1
ATOM 2842 N N . ARG A 1 350 ? 17.078 -23.609 -16.734 1 98.75 350 ARG A N 1
ATOM 2843 C CA . ARG A 1 350 ? 16.625 -24.891 -17.25 1 98.75 350 ARG A CA 1
ATOM 2844 C C . ARG A 1 350 ? 16.188 -25.812 -16.109 1 98.75 350 ARG A C 1
ATOM 2846 O O . ARG A 1 350 ? 17.016 -26.219 -15.289 1 98.75 350 ARG A O 1
ATOM 2853 N N . VAL A 1 351 ? 14.898 -26.078 -16.078 1 98.62 351 VAL A N 1
ATOM 2854 C CA . VAL A 1 351 ? 14.391 -26.766 -14.898 1 98.62 351 VAL A CA 1
ATOM 2855 C C . VAL A 1 351 ? 13.602 -28 -15.32 1 98.62 351 VAL A C 1
ATOM 2857 O O . VAL A 1 351 ? 12.758 -27.938 -16.219 1 98.62 351 VAL A O 1
ATOM 2860 N N . LYS A 1 352 ? 13.891 -29.109 -14.758 1 98.62 352 LYS A N 1
ATOM 2861 C CA . LYS A 1 352 ? 13.094 -30.328 -14.711 1 98.62 352 LYS A CA 1
ATOM 2862 C C . LYS A 1 352 ? 12.922 -30.828 -13.281 1 98.62 352 LYS A C 1
ATOM 2864 O O . LYS A 1 352 ? 13.906 -31.094 -12.586 1 98.62 352 LYS A O 1
ATOM 2869 N N . GLU A 1 353 ? 11.656 -30.984 -12.922 1 98.44 353 GLU A N 1
ATOM 2870 C CA . GLU A 1 353 ? 11.414 -31.312 -11.523 1 98.44 353 GLU A CA 1
ATOM 2871 C C . GLU A 1 353 ? 10.203 -32.219 -11.375 1 98.44 353 GLU A C 1
ATOM 2873 O O . GLU A 1 353 ? 9.195 -32.031 -12.055 1 98.44 353 GLU A O 1
ATOM 2878 N N . LEU A 1 354 ? 10.414 -33.219 -10.586 1 98.75 354 LEU A N 1
ATOM 2879 C CA . LEU A 1 354 ? 9.328 -34.125 -10.203 1 98.75 354 LEU A CA 1
ATOM 2880 C C . LEU A 1 354 ? 9.031 -34 -8.711 1 98.75 354 LEU A C 1
ATOM 2882 O O . LEU A 1 354 ? 9.945 -34.031 -7.887 1 98.75 354 LEU A O 1
ATOM 2886 N N . GLU A 1 355 ? 7.754 -33.875 -8.438 1 98.44 355 GLU A N 1
ATOM 2887 C CA . GLU A 1 355 ? 7.301 -33.781 -7.055 1 98.44 355 GLU A CA 1
ATOM 2888 C C . GLU A 1 355 ? 6.266 -34.844 -6.734 1 98.44 355 GLU A C 1
ATOM 2890 O O . GLU A 1 355 ? 5.363 -35.094 -7.539 1 98.44 355 GLU A O 1
ATOM 2895 N N . LEU A 1 356 ? 6.473 -35.5 -5.621 1 98.62 356 LEU A N 1
ATOM 2896 C CA . LEU A 1 356 ? 5.547 -36.5 -5.062 1 98.62 356 LEU A CA 1
ATOM 2897 C C . LEU A 1 356 ? 5.184 -36.125 -3.623 1 98.62 356 LEU A C 1
ATOM 2899 O O . LEU A 1 356 ? 6.066 -35.875 -2.799 1 98.62 356 LEU A O 1
ATOM 2903 N N . GLY A 1 357 ? 3.855 -36.125 -3.404 1 98.62 357 GLY A N 1
ATOM 2904 C CA . GLY A 1 357 ? 3.529 -35.719 -2.039 1 98.62 357 GLY A CA 1
ATOM 2905 C C . GLY A 1 357 ? 2.109 -36.094 -1.642 1 98.62 357 GLY A C 1
ATOM 2906 O O . GLY A 1 357 ? 1.382 -36.719 -2.414 1 98.62 357 GLY A O 1
ATOM 2907 N N . VAL A 1 358 ? 1.795 -35.688 -0.391 1 98.62 358 VAL A N 1
ATOM 2908 C CA . VAL A 1 358 ? 0.46 -35.906 0.161 1 98.62 358 VAL A CA 1
ATOM 2909 C C . VAL A 1 358 ? 0.102 -34.75 1.099 1 98.62 358 VAL A C 1
ATOM 2911 O O . VAL A 1 358 ? 0.946 -34.281 1.866 1 98.62 358 VAL A O 1
ATOM 2914 N N . GLU A 1 359 ? -1.062 -34.281 0.931 1 98.69 359 GLU A N 1
ATOM 2915 C CA . GLU A 1 359 ? -1.665 -33.344 1.891 1 98.69 359 GLU A CA 1
ATOM 2916 C C . GLU A 1 359 ? -2.66 -34.062 2.795 1 98.69 359 GLU A C 1
ATOM 2918 O O . GLU A 1 359 ? -3.533 -34.812 2.312 1 98.69 359 GLU A O 1
ATOM 2923 N N . TRP A 1 360 ? -2.461 -33.906 4.066 1 98.5 360 TRP A N 1
ATOM 2924 C CA . TRP A 1 360 ? -3.348 -34.469 5.074 1 98.5 360 TRP A CA 1
ATOM 2925 C C . TRP A 1 360 ? -4.074 -33.406 5.852 1 98.5 360 TRP A C 1
ATOM 2927 O O . TRP A 1 360 ? -3.439 -32.469 6.398 1 98.5 360 TRP A O 1
ATOM 2937 N N . GLN A 1 361 ? -5.395 -33.5 5.832 1 97.56 361 GLN A N 1
ATOM 2938 C CA . GLN A 1 361 ? -6.242 -32.594 6.59 1 97.56 361 GLN A CA 1
ATOM 2939 C C . GLN A 1 361 ? -7.086 -33.344 7.613 1 97.56 361 GLN A C 1
ATOM 2941 O O . GLN A 1 361 ? -8.188 -33.812 7.305 1 97.56 361 GLN A O 1
ATOM 2946 N N . PRO A 1 362 ? -6.656 -33.281 8.828 1 95.38 362 PRO A N 1
ATOM 2947 C CA . PRO A 1 362 ? -7.484 -33.938 9.852 1 95.38 362 PRO A CA 1
ATOM 2948 C C . PRO A 1 362 ? -8.75 -33.156 10.172 1 95.38 362 PRO A C 1
ATOM 2950 O O . PRO A 1 362 ? -9.742 -33.719 10.617 1 95.38 362 PRO A O 1
ATOM 2953 N N . HIS A 1 363 ? -8.695 -31.844 10.008 1 91.44 363 HIS A N 1
ATOM 2954 C CA . HIS A 1 363 ? -9.844 -30.953 10.086 1 91.44 363 HIS A CA 1
ATOM 2955 C C . HIS A 1 363 ? -9.594 -29.672 9.312 1 91.44 363 HIS A C 1
ATOM 2957 O O . HIS A 1 363 ? -8.477 -29.406 8.875 1 91.44 363 HIS A O 1
ATOM 2963 N N . LYS A 1 364 ? -10.547 -28.875 9.25 1 89.12 364 LYS A N 1
ATOM 2964 C CA . LYS A 1 364 ? -10.523 -27.719 8.367 1 89.12 364 LYS A CA 1
ATOM 2965 C C . LYS A 1 364 ? -9.5 -26.688 8.836 1 89.12 364 LYS A C 1
ATOM 2967 O O . LYS A 1 364 ? -8.984 -25.906 8.039 1 89.12 364 LYS A O 1
ATOM 2972 N N . ALA A 1 365 ? -9.086 -26.641 10.039 1 94.5 365 ALA A N 1
ATOM 2973 C CA . ALA A 1 365 ? -8.227 -25.609 10.617 1 94.5 365 ALA A CA 1
ATOM 2974 C C . ALA A 1 365 ? -6.754 -25.984 10.477 1 94.5 365 ALA A C 1
ATOM 2976 O O . ALA A 1 365 ? -5.875 -25.156 10.727 1 94.5 365 ALA A O 1
ATOM 2977 N N . PHE A 1 366 ? -6.535 -27.219 10.039 1 96.81 366 PHE A N 1
ATOM 2978 C CA . PHE A 1 366 ? -5.145 -27.672 10.023 1 96.81 366 PHE A CA 1
ATOM 2979 C C . PHE A 1 366 ? -4.875 -28.547 8.805 1 96.81 366 PHE A C 1
ATOM 2981 O O . PHE A 1 366 ? -5.715 -29.359 8.422 1 96.81 366 PHE A O 1
ATOM 2988 N N . GLU A 1 367 ? -3.707 -28.422 8.242 1 97.5 367 GLU A N 1
ATOM 2989 C CA . GLU A 1 367 ? -3.248 -29.344 7.207 1 97.5 367 GLU A CA 1
ATOM 2990 C C . GLU A 1 367 ? -1.739 -29.562 7.289 1 97.5 367 GLU A C 1
ATOM 2992 O O . GLU A 1 367 ? -1.002 -28.672 7.711 1 97.5 367 GLU A O 1
ATOM 2997 N N . LEU A 1 368 ? -1.299 -30.719 6.914 1 98.44 368 LEU A N 1
ATOM 2998 C CA . LEU A 1 368 ? 0.103 -31.109 6.828 1 98.44 368 LEU A CA 1
ATOM 2999 C C . LEU A 1 368 ? 0.438 -31.625 5.434 1 98.44 368 LEU A C 1
ATOM 3001 O O . LEU A 1 368 ? -0.26 -32.5 4.902 1 98.44 368 LEU A O 1
ATOM 3005 N N . VAL A 1 369 ? 1.495 -31.094 4.852 1 98.62 369 VAL A N 1
ATOM 3006 C CA . VAL A 1 369 ? 1.929 -31.547 3.533 1 98.62 369 VAL A CA 1
ATOM 3007 C C . VAL A 1 369 ? 3.348 -32.094 3.617 1 98.62 369 VAL A C 1
ATOM 3009 O O . VAL A 1 369 ? 4.223 -31.5 4.242 1 98.62 369 VAL A O 1
ATOM 3012 N N . ALA A 1 370 ? 3.516 -33.219 3.123 1 98.56 370 ALA A N 1
ATOM 3013 C CA . ALA A 1 370 ? 4.828 -33.812 2.877 1 98.56 370 ALA A CA 1
ATOM 3014 C C . ALA A 1 370 ? 5.074 -34 1.383 1 98.56 370 ALA A C 1
ATOM 3016 O O . ALA A 1 370 ? 4.23 -34.562 0.674 1 98.56 370 ALA A O 1
ATOM 3017 N N . MET A 1 371 ? 6.203 -33.562 0.972 1 97.5 371 MET A N 1
ATOM 3018 C CA . MET A 1 371 ? 6.473 -33.594 -0.463 1 97.5 371 MET A CA 1
ATOM 3019 C C . MET A 1 371 ? 7.938 -33.906 -0.731 1 97.5 371 MET A C 1
ATOM 3021 O O . MET A 1 371 ? 8.828 -33.312 -0.145 1 97.5 371 MET A O 1
ATOM 3025 N N . TYR A 1 372 ? 8.195 -34.906 -1.551 1 98.12 372 TYR A N 1
ATOM 3026 C CA . TYR A 1 372 ? 9.539 -35.219 -2.023 1 98.12 372 TYR A CA 1
ATOM 3027 C C . TYR A 1 372 ? 9.805 -34.625 -3.393 1 98.12 372 TYR A C 1
ATOM 3029 O O . TYR A 1 372 ? 9.062 -34.875 -4.344 1 98.12 372 TYR A O 1
ATOM 3037 N N . THR A 1 373 ? 10.859 -33.875 -3.449 1 97.31 373 THR A N 1
ATOM 3038 C CA . THR A 1 373 ? 11.18 -33.125 -4.672 1 97.31 373 THR A CA 1
ATOM 3039 C C . THR A 1 373 ? 12.477 -33.656 -5.293 1 97.31 373 THR A C 1
ATOM 3041 O O . THR A 1 373 ? 13.5 -33.75 -4.617 1 97.31 373 THR A O 1
ATOM 3044 N N . ILE A 1 374 ? 12.414 -34.031 -6.52 1 98.31 374 ILE A N 1
ATOM 3045 C CA . ILE A 1 374 ? 13.57 -34.406 -7.34 1 98.31 374 ILE A CA 1
ATOM 3046 C C . ILE A 1 374 ? 13.773 -33.344 -8.43 1 98.31 374 ILE A C 1
ATOM 3048 O O . ILE A 1 374 ? 12.914 -33.156 -9.297 1 98.31 374 ILE A O 1
ATOM 3052 N N . SER A 1 375 ? 14.961 -32.719 -8.375 1 97.62 375 SER A N 1
ATOM 3053 C CA . SER A 1 375 ? 15.094 -31.547 -9.219 1 97.62 375 SER A CA 1
ATOM 3054 C C . SER A 1 375 ? 16.438 -31.531 -9.945 1 97.62 375 SER A C 1
ATOM 3056 O O . SER A 1 375 ? 17.453 -31.969 -9.391 1 97.62 375 SER A O 1
ATOM 3058 N N . ASP A 1 376 ? 16.422 -31.125 -11.18 1 98.56 376 ASP A N 1
ATOM 3059 C CA . ASP A 1 376 ? 17.547 -30.766 -12.023 1 98.56 376 ASP A CA 1
ATOM 3060 C C . ASP A 1 376 ? 17.422 -29.328 -12.523 1 98.56 376 ASP A C 1
ATOM 3062 O O . ASP A 1 376 ? 16.578 -29.047 -13.383 1 98.56 376 ASP A O 1
ATOM 3066 N N . ARG A 1 377 ? 18.25 -28.484 -11.977 1 98 377 ARG A N 1
ATOM 3067 C CA . ARG A 1 377 ? 18.109 -27.047 -12.25 1 98 377 ARG A CA 1
ATOM 3068 C C . ARG A 1 377 ? 19.422 -26.453 -12.711 1 98 377 ARG A C 1
ATOM 3070 O O . ARG A 1 377 ? 20.469 -26.672 -12.094 1 98 377 ARG A O 1
ATOM 3077 N N . THR A 1 378 ? 19.328 -25.781 -13.75 1 98.19 378 THR A N 1
ATOM 3078 C CA . THR A 1 378 ? 20.375 -24.859 -14.172 1 98.19 378 THR A CA 1
ATOM 3079 C C . THR A 1 378 ? 19.969 -23.422 -13.922 1 98.19 378 THR A C 1
ATOM 3081 O O . THR A 1 378 ? 18.859 -23 -14.289 1 98.19 378 THR A O 1
ATOM 3084 N N . PHE A 1 379 ? 20.734 -22.672 -13.281 1 97.62 379 PHE A N 1
ATOM 3085 C CA . PHE A 1 379 ? 20.531 -21.25 -13.086 1 97.62 379 PHE A CA 1
ATOM 3086 C C . PHE A 1 379 ? 21.844 -20.484 -13.227 1 97.62 379 PHE A C 1
ATOM 3088 O O . PHE A 1 379 ? 22.672 -20.5 -12.312 1 97.62 379 PHE A O 1
ATOM 3095 N N . GLU A 1 380 ? 21.922 -19.766 -14.336 1 97.94 380 GLU A N 1
ATOM 3096 C CA . GLU A 1 380 ? 23.188 -19.172 -14.75 1 97.94 380 GLU A CA 1
ATOM 3097 C C . GLU A 1 380 ? 23.047 -17.656 -14.953 1 97.94 380 GLU A C 1
ATOM 3099 O O . GLU A 1 380 ? 22.062 -17.203 -15.547 1 97.94 380 GLU A O 1
ATOM 3104 N N . ASN A 1 381 ? 23.938 -16.922 -14.484 1 96.94 381 ASN A N 1
ATOM 3105 C CA . ASN A 1 381 ? 24.094 -15.484 -14.719 1 96.94 381 ASN A CA 1
ATOM 3106 C C . ASN A 1 381 ? 25.562 -15.078 -14.742 1 96.94 381 ASN A C 1
ATOM 3108 O O . ASN A 1 381 ? 26.438 -15.93 -14.773 1 96.94 381 ASN A O 1
ATOM 3112 N N . SER A 1 382 ? 25.875 -13.797 -14.719 1 95.25 382 SER A N 1
ATOM 3113 C CA . SER A 1 382 ? 27.234 -13.32 -14.891 1 95.25 382 SER A CA 1
ATOM 3114 C C . SER A 1 382 ? 28.109 -13.695 -13.703 1 95.25 382 SER A C 1
ATOM 3116 O O . SER A 1 382 ? 29.328 -13.828 -13.836 1 95.25 382 SER A O 1
ATOM 3118 N N . LEU A 1 383 ? 27.516 -13.836 -12.555 1 94.69 383 LEU A N 1
ATOM 3119 C CA . LEU A 1 383 ? 28.266 -14.18 -11.352 1 94.69 383 LEU A CA 1
ATOM 3120 C C . LEU A 1 383 ? 28.609 -15.664 -11.328 1 94.69 383 LEU A C 1
ATOM 3122 O O . LEU A 1 383 ? 29.594 -16.078 -10.719 1 94.69 383 LEU A O 1
ATOM 3126 N N . ASN A 1 384 ? 27.734 -16.453 -11.898 1 95.75 384 ASN A N 1
ATOM 3127 C CA . ASN A 1 384 ? 27.922 -17.906 -11.977 1 95.75 384 ASN A CA 1
ATOM 3128 C C . ASN A 1 384 ? 27.406 -18.453 -13.305 1 95.75 384 ASN A C 1
ATOM 3130 O O . ASN A 1 384 ? 26.359 -19.078 -13.359 1 95.75 384 ASN A O 1
ATOM 3134 N N . PRO A 1 385 ? 28.219 -18.422 -14.344 1 95.5 385 PRO A N 1
ATOM 3135 C CA . PRO A 1 385 ? 27.766 -18.734 -15.703 1 95.5 385 PRO A CA 1
ATOM 3136 C C . PRO A 1 385 ? 27.672 -20.234 -15.961 1 95.5 385 PRO A C 1
ATOM 3138 O O . PRO A 1 385 ? 27.156 -20.641 -17 1 95.5 385 PRO A O 1
ATOM 3141 N N . ASN A 1 386 ? 28.219 -21.062 -15.133 1 96.38 386 ASN A N 1
ATOM 3142 C CA . ASN A 1 386 ? 28.125 -22.516 -15.211 1 96.38 386 ASN A CA 1
ATOM 3143 C C . ASN A 1 386 ? 27.625 -23.109 -13.898 1 96.38 386 ASN A C 1
ATOM 3145 O O . ASN A 1 386 ? 28.438 -23.469 -13.031 1 96.38 386 ASN A O 1
ATOM 3149 N N . ASN A 1 387 ? 26.297 -23.25 -13.828 1 97.62 387 ASN A N 1
ATOM 3150 C CA . ASN A 1 387 ? 25.703 -23.672 -12.562 1 97.62 387 ASN A CA 1
ATOM 3151 C C . ASN A 1 387 ? 24.531 -24.609 -12.781 1 97.62 387 ASN A C 1
ATOM 3153 O O . ASN A 1 387 ? 23.375 -24.172 -12.852 1 97.62 387 ASN A O 1
ATOM 3157 N N . ARG A 1 388 ? 24.75 -25.844 -12.883 1 98 388 ARG A N 1
ATOM 3158 C CA . ARG A 1 388 ? 23.734 -26.875 -12.891 1 98 388 ARG A CA 1
ATOM 3159 C C . ARG A 1 388 ? 23.75 -27.688 -11.594 1 98 388 ARG A C 1
ATOM 3161 O O . ARG A 1 388 ? 24.812 -28.188 -11.188 1 98 388 ARG A O 1
ATOM 3168 N N . GLN A 1 389 ? 22.609 -27.828 -10.961 1 97.69 389 GLN A N 1
ATOM 3169 C CA . GLN A 1 389 ? 22.516 -28.531 -9.688 1 97.69 389 GLN A CA 1
ATOM 3170 C C . GLN A 1 389 ? 21.391 -29.578 -9.734 1 97.69 389 GLN A C 1
ATOM 3172 O O . GLN A 1 389 ? 20.266 -29.266 -10.133 1 97.69 389 GLN A O 1
ATOM 3177 N N . LYS A 1 390 ? 21.734 -30.797 -9.352 1 97.5 390 LYS A N 1
ATOM 3178 C CA . LYS A 1 390 ? 20.781 -31.891 -9.266 1 97.5 390 LYS A CA 1
ATOM 3179 C C . LYS A 1 390 ? 20.672 -32.438 -7.836 1 97.5 390 LYS A C 1
ATOM 3181 O O . LYS A 1 390 ? 21.672 -32.5 -7.129 1 97.5 390 LYS A O 1
ATOM 3186 N N . GLY A 1 391 ? 19.469 -32.688 -7.434 1 96.56 391 GLY A N 1
ATOM 3187 C CA . GLY A 1 391 ? 19.297 -33.25 -6.098 1 96.56 391 GLY A CA 1
ATOM 3188 C C . GLY A 1 391 ? 17.844 -33.469 -5.73 1 96.56 391 GLY A C 1
ATOM 3189 O O . GLY A 1 391 ? 16.953 -33.375 -6.582 1 96.56 391 GLY A O 1
ATOM 3190 N N . SER A 1 392 ? 17.703 -33.875 -4.504 1 95.94 392 SER A N 1
ATOM 3191 C CA . SER A 1 392 ? 16.359 -34.156 -3.984 1 95.94 392 SER A CA 1
ATOM 3192 C C . SER A 1 392 ? 16.25 -33.781 -2.512 1 95.94 392 SER A C 1
ATOM 3194 O O . SER A 1 392 ? 17.266 -33.594 -1.836 1 95.94 392 SER A O 1
ATOM 3196 N N . LEU A 1 393 ? 15.016 -33.562 -2.084 1 94.31 393 LEU A N 1
ATOM 3197 C CA . LEU A 1 393 ? 14.766 -33.281 -0.676 1 94.31 393 LEU A CA 1
ATOM 3198 C C . LEU A 1 393 ? 13.312 -33.562 -0.31 1 94.31 393 LEU A C 1
ATOM 3200 O O . LEU A 1 393 ? 12.422 -33.469 -1.159 1 94.31 393 LEU A O 1
ATOM 3204 N N . LEU A 1 394 ? 13.141 -33.938 0.978 1 96.19 394 LEU A N 1
ATOM 3205 C CA . LEU A 1 394 ? 11.812 -34.062 1.56 1 96.19 394 LEU A CA 1
ATOM 3206 C C . LEU A 1 394 ? 11.414 -32.781 2.293 1 96.19 394 LEU A C 1
ATOM 3208 O O . LEU A 1 394 ? 12.164 -32.281 3.141 1 96.19 394 LEU A O 1
ATOM 3212 N N . ARG A 1 395 ? 10.25 -32.25 1.959 1 96 395 ARG A N 1
ATOM 3213 C CA . ARG A 1 395 ? 9.773 -31 2.506 1 96 395 ARG A CA 1
ATOM 3214 C C . ARG A 1 395 ? 8.477 -31.188 3.289 1 96 395 ARG A C 1
ATOM 3216 O O . ARG A 1 395 ? 7.605 -31.953 2.877 1 96 395 ARG A O 1
ATOM 3223 N N . LEU A 1 396 ? 8.406 -30.469 4.445 1 97.06 396 LEU A N 1
ATOM 3224 C CA . LEU A 1 396 ? 7.23 -30.531 5.305 1 97.06 396 LEU A CA 1
ATOM 3225 C C . LEU A 1 396 ? 6.684 -29.125 5.562 1 97.06 396 LEU A C 1
ATOM 3227 O O . LEU A 1 396 ? 7.449 -28.172 5.742 1 97.06 396 LEU A O 1
ATOM 3231 N N . GLN A 1 397 ? 5.379 -29.016 5.547 1 97.75 397 GLN A N 1
ATOM 3232 C CA . GLN A 1 397 ? 4.738 -27.766 5.914 1 97.75 397 GLN A CA 1
ATOM 3233 C C . GLN A 1 397 ? 3.49 -28 6.754 1 97.75 397 GLN A C 1
ATOM 3235 O O . GLN A 1 397 ? 2.613 -28.781 6.367 1 97.75 397 GLN A O 1
ATOM 3240 N N . ALA A 1 398 ? 3.428 -27.375 7.91 1 98.25 398 ALA A N 1
ATOM 3241 C CA . ALA A 1 398 ? 2.225 -27.297 8.734 1 98.25 398 ALA A CA 1
ATOM 3242 C C . ALA A 1 398 ? 1.509 -25.969 8.539 1 98.25 398 ALA A C 1
ATOM 3244 O O . ALA A 1 398 ? 2.133 -24.906 8.602 1 98.25 398 ALA A O 1
ATOM 3245 N N . GLN A 1 399 ? 0.239 -26.078 8.258 1 98.25 399 GLN A N 1
ATOM 3246 C CA . GLN A 1 399 ? -0.55 -24.859 8.031 1 98.25 399 GLN A CA 1
ATOM 3247 C C . GLN A 1 399 ? -1.766 -24.812 8.953 1 98.25 399 GLN A C 1
ATOM 3249 O O . GLN A 1 399 ? -2.443 -25.828 9.141 1 98.25 399 GLN A O 1
ATOM 3254 N N . VAL A 1 400 ? -1.99 -23.672 9.539 1 97.88 400 VAL A N 1
ATOM 3255 C CA . VAL A 1 400 ? -3.201 -23.406 10.312 1 97.88 400 VAL A CA 1
ATOM 3256 C C . VAL A 1 400 ? -4.051 -22.359 9.602 1 97.88 400 VAL A C 1
ATOM 3258 O O . VAL A 1 400 ? -3.529 -21.359 9.109 1 97.88 400 VAL A O 1
ATOM 3261 N N . ASN A 1 401 ? -5.281 -22.688 9.555 1 96 401 ASN A N 1
ATOM 3262 C CA . ASN A 1 401 ? -6.266 -21.781 8.977 1 96 401 ASN A CA 1
ATOM 3263 C C . ASN A 1 401 ? -7.203 -21.219 10.039 1 96 401 ASN A C 1
ATOM 3265 O O . ASN A 1 401 ? -7.66 -21.953 10.922 1 96 401 ASN A O 1
ATOM 3269 N N . PHE A 1 402 ? -7.559 -19.906 9.922 1 94.94 402 PHE A N 1
ATOM 3270 C CA . PHE A 1 402 ? -8.43 -19.312 10.93 1 94.94 402 PHE A CA 1
ATOM 3271 C C . PHE A 1 402 ? -9.297 -18.219 10.312 1 94.94 402 PHE A C 1
ATOM 3273 O O . PHE A 1 402 ? -8.953 -17.656 9.266 1 94.94 402 PHE A O 1
ATOM 3280 N N . MET B 1 1 ? 18.984 22.359 31.812 1 24.86 1 MET B N 1
ATOM 3281 C CA . MET B 1 1 ? 17.734 22.969 31.375 1 24.86 1 MET B CA 1
ATOM 3282 C C . MET B 1 1 ? 16.594 21.969 31.438 1 24.86 1 MET B C 1
ATOM 3284 O O . MET B 1 1 ? 15.43 22.344 31.25 1 24.86 1 MET B O 1
ATOM 3288 N N . ARG B 1 2 ? 17.047 20.609 31.391 1 36.69 2 ARG B N 1
ATOM 3289 C CA . ARG B 1 2 ? 16.109 19.5 31.469 1 36.69 2 ARG B CA 1
ATOM 3290 C C . ARG B 1 2 ? 15.414 19.469 32.812 1 36.69 2 ARG B C 1
ATOM 3292 O O . ARG B 1 2 ? 14.234 19.109 32.906 1 36.69 2 ARG B O 1
ATOM 3299 N N . SER B 1 3 ? 16.234 19.781 33.812 1 35.75 3 SER B N 1
ATOM 3300 C CA . SER B 1 3 ? 15.75 19.625 35.188 1 35.75 3 SER B CA 1
ATOM 3301 C C . SER B 1 3 ? 14.672 20.656 35.531 1 35.75 3 SER B C 1
ATOM 3303 O O . SER B 1 3 ? 13.711 20.359 36.219 1 35.75 3 SER B O 1
ATOM 3305 N N . LYS B 1 4 ? 14.82 21.906 34.938 1 38.62 4 LYS B N 1
ATOM 3306 C CA . LYS B 1 4 ? 13.906 22.969 35.312 1 38.62 4 LYS B CA 1
ATOM 3307 C C . LYS B 1 4 ? 12.531 22.766 34.688 1 38.62 4 LYS B C 1
ATOM 3309 O O . LYS B 1 4 ? 11.516 23.219 35.25 1 38.62 4 LYS B O 1
ATOM 3314 N N . PHE B 1 5 ? 12.539 22.203 33.5 1 33.53 5 PHE B N 1
ATOM 3315 C CA . PHE B 1 5 ? 11.258 22.078 32.812 1 33.53 5 PHE B CA 1
ATOM 3316 C C . PHE B 1 5 ? 10.367 21.078 33.531 1 33.53 5 PHE B C 1
ATOM 3318 O O . PHE B 1 5 ? 9.141 21.234 33.562 1 33.53 5 PHE B O 1
ATOM 3325 N N . ALA B 1 6 ? 10.906 20.078 34.281 1 36.75 6 ALA B N 1
ATOM 3326 C CA . ALA B 1 6 ? 10.102 19.141 35.031 1 36.75 6 ALA B CA 1
ATOM 3327 C C . ALA B 1 6 ? 9.367 19.844 36.188 1 36.75 6 ALA B C 1
ATOM 3329 O O . ALA B 1 6 ? 8.219 19.516 36.5 1 36.75 6 ALA B O 1
ATOM 3330 N N . VAL B 1 7 ? 10.023 20.875 36.719 1 36.62 7 VAL B N 1
ATOM 3331 C CA . VAL B 1 7 ? 9.461 21.5 37.906 1 36.62 7 VAL B CA 1
ATOM 3332 C C . VAL B 1 7 ? 8.242 22.328 37.531 1 36.62 7 VAL B C 1
ATOM 3334 O O . VAL B 1 7 ? 7.227 22.312 38.219 1 36.62 7 VAL B O 1
ATOM 3337 N N . VAL B 1 8 ? 8.289 23.031 36.312 1 34.19 8 VAL B N 1
ATOM 3338 C CA . VAL B 1 8 ? 7.188 23.938 36 1 34.19 8 VAL B CA 1
ATOM 3339 C C . VAL B 1 8 ? 5.941 23.125 35.656 1 34.19 8 VAL B C 1
ATOM 3341 O O . VAL B 1 8 ? 4.832 23.484 36.062 1 34.19 8 VAL B O 1
ATOM 3344 N N . MET B 1 9 ? 6.082 22.016 34.969 1 33.34 9 MET B N 1
ATOM 3345 C CA . MET B 1 9 ? 4.879 21.25 34.688 1 33.34 9 MET B CA 1
ATOM 3346 C C . MET B 1 9 ? 4.266 20.688 35.969 1 33.34 9 MET B C 1
ATOM 3348 O O . MET B 1 9 ? 3.045 20.547 36.062 1 33.34 9 MET B O 1
ATOM 3352 N N . ALA B 1 10 ? 5.039 20.406 36.938 1 36.53 10 ALA B N 1
ATOM 3353 C CA . ALA B 1 10 ? 4.543 19.922 38.219 1 36.53 10 ALA B CA 1
ATOM 3354 C C . ALA B 1 10 ? 3.77 21.016 38.969 1 36.53 10 ALA B C 1
ATOM 3356 O O . ALA B 1 10 ? 2.736 20.75 39.594 1 36.53 10 ALA B O 1
ATOM 3357 N N . LEU B 1 11 ? 4.266 22.281 38.875 1 33.84 11 LEU B N 1
ATOM 3358 C CA . LEU B 1 11 ? 3.613 23.359 39.625 1 33.84 11 LEU B CA 1
ATOM 3359 C C . LEU B 1 11 ? 2.236 23.672 39.062 1 33.84 11 LEU B C 1
ATOM 3361 O O . LEU B 1 11 ? 1.296 23.953 39.812 1 33.84 11 LEU B O 1
ATOM 3365 N N . VAL B 1 12 ? 2.107 23.594 37.719 1 32.53 12 VAL B N 1
ATOM 3366 C CA . VAL B 1 12 ? 0.794 23.969 37.219 1 32.53 12 VAL B CA 1
ATOM 3367 C C . VAL B 1 12 ? -0.223 22.891 37.562 1 32.53 12 VAL B C 1
ATOM 3369 O O . VAL B 1 12 ? -1.371 23.188 37.875 1 32.53 12 VAL B O 1
ATOM 3372 N N . LEU B 1 13 ? 0.215 21.656 37.688 1 33.25 13 LEU B N 1
ATOM 3373 C CA . LEU B 1 13 ? -0.739 20.609 38.062 1 33.25 13 LEU B CA 1
ATOM 3374 C C . LEU B 1 13 ? -1.138 20.734 39.531 1 33.25 13 LEU B C 1
ATOM 3376 O O . LEU B 1 13 ? -2.264 20.391 39.906 1 33.25 13 LEU B O 1
ATOM 3380 N N . MET B 1 14 ? -0.283 21.266 40.406 1 32.78 14 MET B N 1
ATOM 3381 C CA . MET B 1 14 ? -0.587 21.266 41.812 1 32.78 14 MET B CA 1
ATOM 3382 C C . MET B 1 14 ? -1.697 22.266 42.156 1 32.78 14 MET B C 1
ATOM 3384 O O . MET B 1 14 ? -2.322 22.172 43.219 1 32.78 14 MET B O 1
ATOM 3388 N N . THR B 1 15 ? -1.799 23.391 41.438 1 32.09 15 THR B N 1
ATOM 3389 C CA . THR B 1 15 ? -2.725 24.391 41.969 1 32.09 15 THR B CA 1
ATOM 3390 C C . THR B 1 15 ? -4.168 23.906 41.812 1 32.09 15 THR B C 1
ATOM 3392 O O . THR B 1 15 ? -5.055 24.375 42.531 1 32.09 15 THR B O 1
ATOM 3395 N N . PHE B 1 16 ? -4.504 23.141 40.812 1 31.03 16 PHE B N 1
ATOM 3396 C CA . PHE B 1 16 ? -5.945 22.969 40.656 1 31.03 16 PHE B CA 1
ATOM 3397 C C . PHE B 1 16 ? -6.473 21.953 41.656 1 31.03 16 PHE 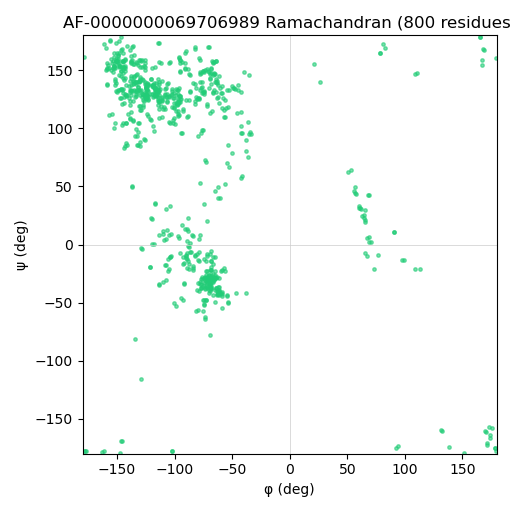B C 1
ATOM 3399 O O . PHE B 1 16 ? -7.652 21.594 41.625 1 31.03 16 PHE B O 1
ATOM 3406 N N . ILE B 1 17 ? -5.664 21.422 42.594 1 32.94 17 ILE B N 1
ATOM 3407 C CA . ILE B 1 17 ? -6.176 20.375 43.469 1 32.94 17 ILE B CA 1
ATOM 3408 C C . ILE B 1 17 ? -7.152 20.984 44.469 1 32.94 17 ILE B C 1
ATOM 3410 O O . ILE B 1 17 ? -7.938 20.266 45.094 1 32.94 17 ILE B O 1
ATOM 3414 N N . ASP B 1 18 ? -7.07 22.266 44.844 1 31.06 18 ASP B N 1
ATOM 3415 C CA . ASP B 1 18 ? -7.641 22.547 46.156 1 31.06 18 ASP B CA 1
ATOM 3416 C C . ASP B 1 18 ? -9.164 22.516 46.125 1 31.06 18 ASP B C 1
ATOM 3418 O O . ASP B 1 18 ? -9.82 22.422 47.156 1 31.06 18 ASP B O 1
ATOM 3422 N N . VAL B 1 19 ? -9.836 23.016 45.062 1 27.72 19 VAL B N 1
ATOM 3423 C CA . VAL B 1 19 ? -11.109 23.578 45.5 1 27.72 19 VAL B CA 1
ATOM 3424 C C . VAL B 1 19 ? -12.094 22.469 45.812 1 27.72 19 VAL B C 1
ATOM 3426 O O . VAL B 1 19 ? -12.828 22.562 46.812 1 27.72 19 VAL B O 1
ATOM 3429 N N . PHE B 1 20 ? -12.461 21.531 44.938 1 27.17 20 PHE B N 1
ATOM 3430 C CA . PHE B 1 20 ? -13.859 21.125 44.969 1 27.17 20 PHE B CA 1
ATOM 3431 C C . PHE B 1 20 ? -14.07 19.984 45.969 1 27.17 20 PHE B C 1
ATOM 3433 O O . PHE B 1 20 ? -14.516 18.891 45.594 1 27.17 20 PHE B O 1
ATOM 3440 N N . ALA B 1 21 ? -13.188 19.844 46.938 1 25.77 21 ALA B N 1
ATOM 3441 C CA . ALA B 1 21 ? -13.422 18.578 47.656 1 25.77 21 ALA B CA 1
ATOM 3442 C C . ALA B 1 21 ? -14.648 18.656 48.562 1 25.77 21 ALA B C 1
ATOM 3444 O O . ALA B 1 21 ? -14.531 19.031 49.719 1 25.77 21 ALA B O 1
ATOM 3445 N N . ARG B 1 22 ? -15.727 19.422 48.125 1 26.59 22 ARG B N 1
ATOM 3446 C CA . ARG B 1 22 ? -16.719 19.422 49.188 1 26.59 22 ARG B CA 1
ATOM 3447 C C . ARG B 1 22 ? -17.219 18.016 49.469 1 26.59 22 ARG B C 1
ATOM 3449 O O . ARG B 1 22 ? -17.391 17.219 48.562 1 26.59 22 ARG B O 1
ATOM 3456 N N . ASP B 1 23 ? -17.094 17.5 50.656 1 24.94 23 ASP B N 1
ATOM 3457 C CA . ASP B 1 23 ? -17.328 16.25 51.375 1 24.94 23 ASP B CA 1
ATOM 3458 C C . ASP B 1 23 ? -18.812 15.898 51.375 1 24.94 23 ASP B C 1
ATOM 3460 O O . ASP B 1 23 ? -19.609 16.5 52.094 1 24.94 23 ASP B O 1
ATOM 3464 N N . VAL B 1 24 ? -19.578 15.898 50.219 1 27.11 24 VAL B N 1
ATOM 3465 C CA . VAL B 1 24 ? -20.969 15.555 50.5 1 27.11 24 VAL B CA 1
ATOM 3466 C C . VAL B 1 24 ? -21.047 14.188 51.188 1 27.11 24 VAL B C 1
ATOM 3468 O O . VAL B 1 24 ? -20.328 13.258 50.781 1 27.11 24 VAL B O 1
ATOM 3471 N N . ASP B 1 25 ? -21.5 14.188 52.375 1 26.72 25 ASP B N 1
ATOM 3472 C CA . ASP B 1 25 ? -21.828 13.094 53.281 1 26.72 25 ASP B CA 1
ATOM 3473 C C . ASP B 1 25 ? -22.719 12.07 52.594 1 26.72 25 ASP B C 1
ATOM 3475 O O . ASP B 1 25 ? -23.828 12.398 52.156 1 26.72 25 ASP B O 1
ATOM 3479 N N . GLU B 1 26 ? -22.141 11.172 51.75 1 26.2 26 GLU B N 1
ATOM 3480 C CA . GLU B 1 26 ? -22.859 10.133 51.031 1 26.2 26 GLU B CA 1
ATOM 3481 C C . GLU B 1 26 ? -23.688 9.266 51.969 1 26.2 26 GLU B C 1
ATOM 3483 O O . GLU B 1 26 ? -23.125 8.664 52.906 1 26.2 26 GLU B O 1
ATOM 3488 N N . ASP B 1 27 ? -24.875 9.68 52.281 1 30.16 27 ASP B N 1
ATOM 3489 C CA . ASP B 1 27 ? -25.828 8.797 52.969 1 30.16 27 ASP B CA 1
ATOM 3490 C C . ASP B 1 27 ? -25.781 7.391 52.375 1 30.16 27 ASP B C 1
ATOM 3492 O O . ASP B 1 27 ? -25.5 7.211 51.188 1 30.16 27 ASP B O 1
ATOM 3496 N N . THR B 1 28 ? -25.688 6.355 53.219 1 29.88 28 THR B N 1
ATOM 3497 C CA . THR B 1 28 ? -25.5 4.914 53.125 1 29.88 28 THR B CA 1
ATOM 3498 C C . THR B 1 28 ? -26.625 4.273 52.344 1 29.88 28 THR B C 1
ATOM 3500 O O . THR B 1 28 ? -27.734 4.086 52.844 1 29.88 28 THR B O 1
ATOM 3503 N N . ILE B 1 29 ? -27.172 4.805 51.25 1 32.31 29 ILE B N 1
ATOM 3504 C CA . ILE B 1 29 ? -28.234 3.994 50.688 1 32.31 29 ILE B CA 1
ATOM 3505 C C . ILE B 1 29 ? -27.734 2.572 50.469 1 32.31 29 ILE B C 1
ATOM 3507 O O . ILE B 1 29 ? -26.578 2.369 50.062 1 32.31 29 ILE B O 1
ATOM 3511 N N . PRO B 1 30 ? -28.531 1.501 50.906 1 36.94 30 PRO B N 1
ATOM 3512 C CA . PRO B 1 30 ? -28.234 0.067 50.844 1 36.94 30 PRO B CA 1
ATOM 3513 C C . PRO B 1 30 ? -27.734 -0.388 49.469 1 36.94 30 PRO B C 1
ATOM 3515 O O . PRO B 1 30 ? -28.047 0.228 48.469 1 36.94 30 PRO B O 1
ATOM 3518 N N . PRO B 1 31 ? -26.562 -1.275 49.438 1 32.72 31 PRO B N 1
ATOM 3519 C CA . PRO B 1 31 ? -25.828 -1.687 48.25 1 32.72 31 PRO B CA 1
ATOM 3520 C C . PRO B 1 31 ? -26.75 -2.285 47.156 1 32.72 31 PRO B C 1
ATOM 3522 O O . PRO B 1 31 ? -27.422 -3.283 47.406 1 32.72 31 PRO B O 1
ATOM 3525 N N . THR B 1 32 ? -27.656 -1.511 46.531 1 33.06 32 THR B N 1
ATOM 3526 C CA . THR B 1 32 ? -28.422 -2.152 45.469 1 33.06 32 THR B CA 1
ATOM 3527 C C . THR B 1 32 ? -27.562 -3.154 44.719 1 33.06 32 THR B C 1
ATOM 3529 O O . THR B 1 32 ? -26.359 -2.949 44.562 1 33.06 32 THR B O 1
ATOM 3532 N N . SER B 1 33 ? -28.234 -4.344 44.219 1 35.12 33 SER B N 1
ATOM 3533 C CA . SER B 1 33 ? -27.766 -5.523 43.5 1 35.12 33 SER B CA 1
ATOM 3534 C C . SER B 1 33 ? -26.781 -5.148 42.406 1 35.12 33 SER B C 1
ATOM 3536 O O . SER B 1 33 ? -26.953 -4.133 41.719 1 35.12 33 SER B O 1
ATOM 3538 N N . THR B 1 34 ? -25.531 -5.57 42.562 1 34.06 34 THR B N 1
ATOM 3539 C CA . THR B 1 34 ? -24.391 -5.531 41.656 1 34.06 34 THR B CA 1
ATOM 3540 C C . THR B 1 34 ? -24.797 -5.895 40.219 1 34.06 34 THR B C 1
ATOM 3542 O O . THR B 1 34 ? -25.125 -7.047 39.969 1 34.06 34 THR B O 1
ATOM 3545 N N . ILE B 1 35 ? -25.703 -5.207 39.562 1 33.34 35 ILE B N 1
ATOM 3546 C CA . ILE B 1 35 ? -25.781 -5.457 38.125 1 33.34 35 ILE B CA 1
ATOM 3547 C C . ILE B 1 35 ? -24.375 -5.734 37.562 1 33.34 35 ILE B C 1
ATOM 3549 O O . ILE B 1 35 ? -23.484 -4.898 37.719 1 33.34 35 ILE B O 1
ATOM 3553 N N . ALA B 1 36 ? -24.047 -7.012 37.469 1 36.38 36 ALA B N 1
ATOM 3554 C CA . ALA B 1 36 ? -22.844 -7.527 36.812 1 36.38 36 ALA B CA 1
ATOM 3555 C C . ALA B 1 36 ? -22.453 -6.664 35.594 1 36.38 36 ALA B C 1
ATOM 3557 O O . ALA B 1 36 ? -23.281 -6.383 34.75 1 36.38 36 ALA B O 1
ATOM 3558 N N . GLN B 1 37 ? -21.594 -5.727 35.719 1 39.06 37 GLN B N 1
ATOM 3559 C CA . GLN B 1 37 ? -20.922 -5.043 34.594 1 39.06 37 GLN B CA 1
ATOM 3560 C C . GLN B 1 37 ? -20.625 -6.004 33.469 1 39.06 37 GLN B C 1
ATOM 3562 O O . GLN B 1 37 ? -19.828 -6.934 33.625 1 39.06 37 GLN B O 1
ATOM 3567 N N . VAL B 1 38 ? -21.547 -6.445 32.656 1 39.97 38 VAL B N 1
ATOM 3568 C CA . VAL B 1 38 ? -21.312 -7.195 31.438 1 39.97 38 VAL B CA 1
ATOM 3569 C C . VAL B 1 38 ? -20.016 -6.707 30.766 1 39.97 38 VAL B C 1
ATOM 3571 O O . VAL B 1 38 ? -19.922 -5.539 30.375 1 39.97 38 VAL B O 1
ATOM 3574 N N . LYS B 1 39 ? -18.828 -7.406 30.984 1 42.28 39 LYS B N 1
ATOM 3575 C CA . LYS B 1 39 ? -17.531 -7.238 30.328 1 42.28 39 LYS B CA 1
ATOM 3576 C C . LYS B 1 39 ? -17.703 -7.035 28.828 1 42.28 39 LYS B C 1
ATOM 3578 O O . LYS B 1 39 ? -18.266 -7.895 28.141 1 42.28 39 LYS B O 1
ATOM 3583 N N . LYS B 1 40 ? -17.719 -5.832 28.328 1 55.66 40 LYS B N 1
ATOM 3584 C CA . LYS B 1 40 ? -17.844 -5.504 26.906 1 55.66 40 LYS B CA 1
ATOM 3585 C C . LYS B 1 40 ? -16.703 -6.141 26.109 1 55.66 40 LYS B C 1
ATOM 3587 O O . LYS B 1 40 ? -15.547 -6.113 26.516 1 55.66 40 LYS B O 1
ATOM 3592 N N . ASN B 1 41 ? -16.969 -6.98 25.25 1 58.19 41 ASN B N 1
ATOM 3593 C CA . ASN B 1 41 ? -15.992 -7.57 24.344 1 58.19 41 ASN B CA 1
ATOM 3594 C C . ASN B 1 41 ? -15.133 -6.5 23.672 1 58.19 41 ASN B C 1
ATOM 3596 O O . ASN B 1 41 ? -15.57 -5.355 23.516 1 58.19 41 ASN B O 1
ATOM 3600 N N . TRP B 1 42 ? -13.898 -6.742 23.641 1 56.41 42 TRP B N 1
ATOM 3601 C CA . TRP B 1 42 ? -12.945 -5.797 23.062 1 56.41 42 TRP B CA 1
ATOM 3602 C C . TRP B 1 42 ? -13.523 -5.133 21.812 1 56.41 42 TRP B C 1
ATOM 3604 O O . TRP B 1 42 ? -13.312 -3.943 21.578 1 56.41 42 TRP B O 1
ATOM 3614 N N . TYR B 1 43 ? -14.148 -5.957 21.062 1 61.06 43 TYR B N 1
ATOM 3615 C CA . TYR B 1 43 ? -14.695 -5.449 19.812 1 61.06 43 TYR B CA 1
ATOM 3616 C C . TYR B 1 43 ? -15.852 -4.492 20.062 1 61.06 43 TYR B C 1
ATOM 3618 O O . TYR B 1 43 ? -16.297 -3.785 19.141 1 61.06 43 TYR B O 1
ATOM 3626 N N . GLU B 1 44 ? -16.125 -4.453 21.266 1 66.94 44 GLU B N 1
ATOM 3627 C CA . GLU B 1 44 ? -17.172 -3.498 21.625 1 66.94 44 GLU B CA 1
ATOM 3628 C C . GLU B 1 44 ? -16.578 -2.15 22.016 1 66.94 44 GLU B C 1
ATOM 3630 O O . GLU B 1 44 ? -17.266 -1.131 22 1 66.94 44 GLU B O 1
ATOM 3635 N N . THR B 1 45 ? -15.32 -2.262 22.266 1 79.06 45 THR B N 1
ATOM 3636 C CA . THR B 1 45 ? -14.711 -1.046 22.781 1 79.06 45 THR B CA 1
ATOM 3637 C C . THR B 1 45 ? -13.773 -0.425 21.75 1 79.06 45 THR B C 1
ATOM 3639 O O . THR B 1 45 ? -13.688 0.8 21.641 1 79.06 45 THR B O 1
ATOM 3642 N N . ILE B 1 46 ? -13.164 -1.263 20.969 1 87 46 ILE B N 1
ATOM 3643 C CA . ILE B 1 46 ? -12.227 -0.779 19.953 1 87 46 ILE B CA 1
ATOM 3644 C C . ILE B 1 46 ? -12.852 -0.911 18.562 1 87 46 ILE B C 1
ATOM 3646 O O . ILE B 1 46 ? -13.398 -1.961 18.219 1 87 46 ILE B O 1
ATOM 3650 N N . GLN B 1 47 ? -12.844 0.152 17.875 1 89.31 47 GLN B N 1
ATOM 3651 C CA . GLN B 1 47 ? -13.391 0.202 16.531 1 89.31 47 GLN B CA 1
ATOM 3652 C C . GLN B 1 47 ? -12.273 0.237 15.484 1 89.31 47 GLN B C 1
ATOM 3654 O O . GLN B 1 47 ? -11.133 0.565 15.805 1 89.31 47 GLN B O 1
ATOM 3659 N N . LEU B 1 48 ? -12.664 -0.219 14.266 1 89.69 48 LEU B N 1
ATOM 3660 C CA . LEU B 1 48 ? -11.734 -0.206 13.141 1 89.69 48 LEU B CA 1
ATOM 3661 C C . LEU B 1 48 ? -12.312 0.588 11.969 1 89.69 48 LEU B C 1
ATOM 3663 O O . LEU B 1 48 ? -13.469 0.393 11.594 1 89.69 48 LEU B O 1
ATOM 3667 N N . ARG B 1 49 ? -11.586 1.575 11.508 1 91.69 49 ARG B N 1
ATOM 3668 C CA . ARG B 1 49 ? -11.867 2.264 10.25 1 91.69 49 ARG B CA 1
ATOM 3669 C C . ARG B 1 49 ? -10.586 2.488 9.453 1 91.69 49 ARG B C 1
ATOM 3671 O O . ARG B 1 49 ? -9.492 2.164 9.914 1 91.69 49 ARG B O 1
ATOM 3678 N N . GLY B 1 50 ? -10.742 2.939 8.203 1 93.5 50 GLY B N 1
ATOM 3679 C CA . GLY B 1 50 ? -9.547 3.178 7.418 1 93.5 50 GLY B CA 1
ATOM 3680 C C . GLY B 1 50 ? -9.844 3.662 6.012 1 93.5 50 GLY B C 1
ATOM 3681 O O . GLY B 1 50 ? -10.992 3.979 5.688 1 93.5 50 GLY B O 1
ATOM 3682 N N . TYR B 1 51 ? -8.734 3.818 5.328 1 95.81 51 TYR B N 1
ATOM 3683 C CA . TYR B 1 51 ? -8.836 4.211 3.926 1 95.81 51 TYR B CA 1
ATOM 3684 C C . TYR B 1 51 ? -7.574 3.822 3.162 1 95.81 51 TYR B C 1
ATOM 3686 O O . TYR B 1 51 ? -6.512 3.633 3.76 1 95.81 51 TYR B O 1
ATOM 3694 N N . ALA B 1 52 ? -7.73 3.66 1.963 1 95.44 52 ALA B N 1
ATOM 3695 C CA . ALA B 1 52 ? -6.629 3.398 1.04 1 95.44 52 ALA B CA 1
ATOM 3696 C C . ALA B 1 52 ? -6.691 4.328 -0.168 1 95.44 52 ALA B C 1
ATOM 3698 O O . ALA B 1 52 ? -7.777 4.609 -0.685 1 95.44 52 ALA B O 1
ATOM 3699 N N . GLN B 1 53 ? -5.512 4.762 -0.575 1 96.56 53 GLN B N 1
ATOM 3700 C CA . GLN B 1 53 ? -5.43 5.723 -1.671 1 96.56 53 GLN B CA 1
ATOM 3701 C C . GLN B 1 53 ? -4.48 5.23 -2.762 1 96.56 53 GLN B C 1
ATOM 3703 O O . GLN B 1 53 ? -3.289 5.039 -2.516 1 96.56 53 GLN B O 1
ATOM 3708 N N . LEU B 1 54 ? -5.012 5.043 -3.93 1 95.62 54 LEU B N 1
ATOM 3709 C CA . LEU B 1 54 ? -4.227 4.711 -5.113 1 95.62 54 LEU B CA 1
ATOM 3710 C C . LEU B 1 54 ? -4.043 5.934 -6.004 1 95.62 54 LEU B C 1
ATOM 3712 O O . LEU B 1 54 ? -5.02 6.586 -6.379 1 95.62 54 LEU B O 1
ATOM 3716 N N . ARG B 1 55 ? -2.758 6.184 -6.383 1 94.44 55 ARG B N 1
ATOM 3717 C CA . ARG B 1 55 ? -2.465 7.414 -7.109 1 94.44 55 ARG B CA 1
ATOM 3718 C C . ARG B 1 55 ? -1.747 7.117 -8.422 1 94.44 55 ARG B C 1
ATOM 3720 O O . ARG B 1 55 ? -1.115 6.07 -8.562 1 94.44 55 ARG B O 1
ATOM 3727 N N . TYR B 1 56 ? -1.955 8.031 -9.344 1 92.06 56 TYR B N 1
ATOM 3728 C CA . TYR B 1 56 ? -1.217 8.078 -10.602 1 92.06 56 TYR B CA 1
ATOM 3729 C C . TYR B 1 56 ? -0.859 9.516 -10.961 1 92.06 56 TYR B C 1
ATOM 3731 O O . TYR B 1 56 ? -1.745 10.352 -11.164 1 92.06 56 TYR B O 1
ATOM 3739 N N . ASN B 1 57 ? 0.437 9.82 -11.086 1 90.62 57 ASN B N 1
ATOM 3740 C CA . ASN B 1 57 ? 0.901 11.18 -11.359 1 90.62 57 ASN B CA 1
ATOM 3741 C C . ASN B 1 57 ? 1.479 11.305 -12.766 1 90.62 57 ASN B C 1
ATOM 3743 O O . ASN B 1 57 ? 2 12.352 -13.141 1 90.62 57 ASN B O 1
ATOM 3747 N N . GLY B 1 58 ? 1.39 10.469 -13.656 1 83.5 58 GLY B N 1
ATOM 3748 C CA . GLY B 1 58 ? 2.154 10.445 -14.898 1 83.5 58 GLY B CA 1
ATOM 3749 C C . GLY B 1 58 ? 1.411 11.055 -16.078 1 83.5 58 GLY B C 1
ATOM 3750 O O . GLY B 1 58 ? 1.93 11.086 -17.188 1 83.5 58 GLY B O 1
ATOM 3751 N N . LEU B 1 59 ? 0.259 11.664 -15.836 1 88.88 59 LEU B N 1
ATOM 3752 C CA . LEU B 1 59 ? -0.535 12.164 -16.953 1 88.88 59 LEU B CA 1
ATOM 3753 C C . LEU B 1 59 ? -0.153 13.609 -17.281 1 88.88 59 LEU B C 1
ATOM 3755 O O . LEU B 1 59 ? -0.143 14.469 -16.391 1 88.88 59 LEU B O 1
ATOM 3759 N N . PHE B 1 60 ? 0.239 13.906 -18.578 1 92.38 60 PHE B N 1
ATOM 3760 C CA . PHE B 1 60 ? 0.511 15.227 -19.141 1 92.38 60 PHE B CA 1
ATOM 3761 C C . PHE B 1 60 ? 1.654 15.906 -18.391 1 92.38 60 PHE B C 1
ATOM 3763 O O . PHE B 1 60 ? 1.604 17.109 -18.125 1 92.38 60 PHE B O 1
ATOM 3770 N N . GLU B 1 61 ? 2.543 15.141 -17.906 1 92.06 61 GLU B N 1
ATOM 3771 C CA . GLU B 1 61 ? 3.725 15.695 -17.25 1 92.06 61 GLU B CA 1
ATOM 3772 C C . GLU B 1 61 ? 4.613 16.438 -18.25 1 92.06 61 GLU B C 1
ATOM 3774 O O . GLU B 1 61 ? 5.016 15.875 -19.266 1 92.06 61 GLU B O 1
ATOM 3779 N N . THR B 1 62 ? 5.043 17.656 -17.969 1 94.44 62 THR B N 1
ATOM 3780 C CA . THR B 1 62 ? 5.758 18.484 -18.938 1 94.44 62 THR B CA 1
ATOM 3781 C C . THR B 1 62 ? 7.238 18.578 -18.578 1 94.44 62 THR B C 1
ATOM 3783 O O . THR B 1 62 ? 8.055 19.016 -19.391 1 94.44 62 THR B O 1
ATOM 3786 N N . ASN B 1 63 ? 7.578 18.25 -17.344 1 95 63 ASN B N 1
ATOM 3787 C CA . ASN B 1 63 ? 8.953 18.344 -16.859 1 95 63 ASN B CA 1
ATOM 3788 C C . ASN B 1 63 ? 9.297 17.188 -15.914 1 95 63 ASN B C 1
ATOM 3790 O O . ASN B 1 63 ? 8.906 17.203 -14.742 1 95 63 ASN B O 1
ATOM 3794 N N . PRO B 1 64 ? 10.023 16.219 -16.312 1 90.19 64 PRO B N 1
ATOM 3795 C CA . PRO B 1 64 ? 10.352 15.055 -15.484 1 90.19 64 PRO B CA 1
ATOM 3796 C C . PRO B 1 64 ? 11.266 15.406 -14.312 1 90.19 64 PRO B C 1
ATOM 3798 O O . PRO B 1 64 ? 11.43 14.602 -13.391 1 90.19 64 PRO B O 1
ATOM 3801 N N . ASN B 1 65 ? 11.867 16.578 -14.352 1 92.94 65 ASN B N 1
ATOM 3802 C CA . ASN B 1 65 ? 12.773 16.984 -13.281 1 92.94 65 ASN B CA 1
ATOM 3803 C C . ASN B 1 65 ? 12.031 17.719 -12.164 1 92.94 65 ASN B C 1
ATOM 3805 O O . ASN B 1 65 ? 12.617 18.016 -11.125 1 92.94 65 ASN B O 1
ATOM 3809 N N . LEU B 1 66 ? 10.789 18.078 -12.422 1 94.25 66 LEU B N 1
ATOM 3810 C CA . LEU B 1 66 ? 9.969 18.688 -11.391 1 94.25 66 LEU B CA 1
ATOM 3811 C C . LEU B 1 66 ? 9.648 17.688 -10.281 1 94.25 66 LEU B C 1
ATOM 3813 O O . LEU B 1 66 ? 8.961 16.688 -10.523 1 94.25 66 LEU B O 1
ATOM 3817 N N . GLN B 1 67 ? 10.156 17.953 -9.078 1 92.25 67 GLN B N 1
ATOM 3818 C CA . GLN B 1 67 ? 10.008 17.016 -7.969 1 92.25 67 GLN B CA 1
ATOM 3819 C C . GLN B 1 67 ? 9.578 17.734 -6.699 1 92.25 67 GLN B C 1
ATOM 3821 O O . GLN B 1 67 ? 9.758 18.953 -6.574 1 92.25 67 GLN B O 1
ATOM 3826 N N . CYS B 1 68 ? 9.008 17 -5.848 1 90.88 68 CYS B N 1
ATOM 3827 C CA . CYS B 1 68 ? 8.688 17.438 -4.492 1 90.88 68 CYS B CA 1
ATOM 3828 C C . CYS B 1 68 ? 8.812 16.281 -3.508 1 90.88 68 CYS B C 1
ATOM 3830 O O . CYS B 1 68 ? 7.883 15.484 -3.355 1 90.88 68 CYS B O 1
ATOM 3832 N N . ALA B 1 69 ? 9.852 16.266 -2.781 1 87.38 69 ALA B N 1
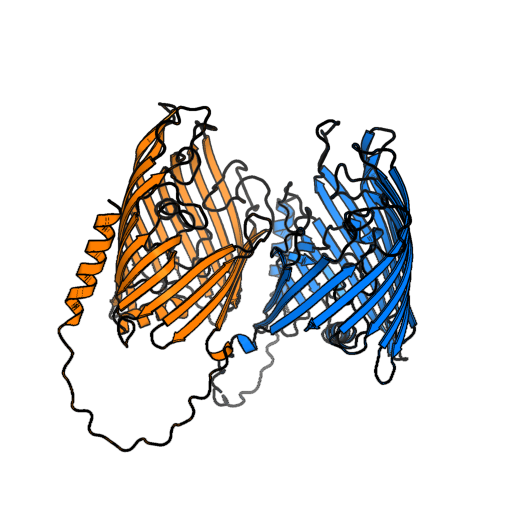ATOM 3833 C CA . ALA B 1 69 ? 10.172 15.141 -1.915 1 87.38 69 ALA B CA 1
ATOM 3834 C C . ALA B 1 69 ? 9.156 15.016 -0.78 1 87.38 69 ALA B C 1
ATOM 3836 O O . ALA B 1 69 ? 8.742 13.914 -0.425 1 87.38 69 ALA B O 1
ATOM 3837 N N . GLN B 1 70 ? 8.836 16.188 -0.223 1 89.94 70 GLN B N 1
ATOM 3838 C CA . GLN B 1 70 ? 7.926 16.141 0.92 1 89.94 70 GLN B CA 1
ATOM 3839 C C . GLN B 1 70 ? 6.488 15.906 0.473 1 89.94 70 GLN B C 1
ATOM 3841 O O . GLN B 1 70 ? 5.715 15.25 1.17 1 89.94 70 GLN B O 1
ATOM 3846 N N . CYS B 1 71 ? 6.09 16.484 -0.671 1 90.31 71 CYS B N 1
ATOM 3847 C CA . CYS B 1 71 ? 4.703 16.375 -1.103 1 90.31 71 CYS B CA 1
ATOM 3848 C C . CYS B 1 71 ? 4.406 14.977 -1.627 1 90.31 71 CYS B C 1
ATOM 3850 O O . CYS B 1 71 ? 3.674 14.211 -0.995 1 90.31 71 CYS B O 1
ATOM 3852 N N . ASP B 1 72 ? 5.105 14.633 -2.686 1 90.38 72 ASP B N 1
ATOM 3853 C CA . ASP B 1 72 ? 4.91 13.367 -3.383 1 90.38 72 ASP B CA 1
ATOM 3854 C C . ASP B 1 72 ? 6.16 12.977 -4.172 1 90.38 72 ASP B C 1
ATOM 3856 O O . ASP B 1 72 ? 6.461 13.578 -5.203 1 90.38 72 ASP B O 1
ATOM 3860 N N . ARG B 1 73 ? 6.805 11.961 -3.742 1 85.94 73 ARG B N 1
ATOM 3861 C CA . ARG B 1 73 ? 8.086 11.555 -4.32 1 85.94 73 ARG B CA 1
ATOM 3862 C C . ARG B 1 73 ? 7.895 10.961 -5.711 1 85.94 73 ARG B C 1
ATOM 3864 O O . ARG B 1 73 ? 8.867 10.781 -6.453 1 85.94 73 ARG B O 1
ATOM 3871 N N . SER B 1 74 ? 6.664 10.727 -6.074 1 83.69 74 SER B N 1
ATOM 3872 C CA . SER B 1 74 ? 6.402 10.086 -7.359 1 83.69 74 SER B CA 1
ATOM 3873 C C . SER B 1 74 ? 6.32 11.117 -8.484 1 83.69 74 SER B C 1
ATOM 3875 O O . SER B 1 74 ? 6.188 10.758 -9.656 1 83.69 74 SER B O 1
ATOM 3877 N N . TRP B 1 75 ? 6.527 12.422 -8.117 1 85.56 75 TRP B N 1
ATOM 3878 C CA . TRP B 1 75 ? 6.582 13.43 -9.164 1 85.56 75 TRP B CA 1
ATOM 3879 C C . TRP B 1 75 ? 7.805 13.234 -10.055 1 85.56 75 TRP B C 1
ATOM 3881 O O . TRP B 1 75 ? 8.875 12.867 -9.57 1 85.56 75 TRP B O 1
ATOM 3891 N N . GLY B 1 76 ? 8.023 13.703 -11.562 1 71.19 76 GLY B N 1
ATOM 3892 C CA . GLY B 1 76 ? 9.164 13.859 -12.461 1 71.19 76 GLY B CA 1
ATOM 3893 C C . GLY B 1 76 ? 9.711 12.539 -12.953 1 71.19 76 GLY B C 1
ATOM 3894 O O . GLY B 1 76 ? 10.523 12.5 -13.883 1 71.19 76 GLY B O 1
ATOM 3895 N N . GLY B 1 77 ? 9.648 11.422 -12.562 1 61.75 77 GLY B N 1
ATOM 3896 C CA . GLY B 1 77 ? 10.445 10.359 -13.148 1 61.75 77 GLY B CA 1
ATOM 3897 C C . GLY B 1 77 ? 9.648 9.094 -13.422 1 61.75 77 GLY B C 1
ATOM 3898 O O . GLY B 1 77 ? 9.711 8.539 -14.516 1 61.75 77 GLY B O 1
ATOM 3899 N N . GLY B 1 78 ? 9.422 8.281 -12.516 1 60.66 78 GLY B N 1
ATOM 3900 C CA . GLY B 1 78 ? 9.094 6.875 -12.672 1 60.66 78 GLY B CA 1
ATOM 3901 C C . GLY B 1 78 ? 7.598 6.621 -12.766 1 60.66 78 GLY B C 1
ATOM 3902 O O . GLY B 1 78 ? 7.172 5.527 -13.148 1 60.66 78 GLY B O 1
ATOM 3903 N N . GLY B 1 79 ? 6.848 7.605 -12.953 1 68.12 79 GLY B N 1
ATOM 3904 C CA . GLY B 1 79 ? 5.434 7.453 -13.258 1 68.12 79 GLY B CA 1
ATOM 3905 C C . GLY B 1 79 ? 4.875 6.105 -12.844 1 68.12 79 GLY B C 1
ATOM 3906 O O . GLY B 1 79 ? 5.594 5.277 -12.273 1 68.12 79 GLY B O 1
ATOM 3907 N N . GLY B 1 80 ? 3.584 5.82 -12.562 1 82.38 80 GLY B N 1
ATOM 3908 C CA . GLY B 1 80 ? 2.838 4.59 -12.352 1 82.38 80 GLY B CA 1
ATOM 3909 C C . GLY B 1 80 ? 1.85 4.684 -11.203 1 82.38 80 GLY B C 1
ATOM 3910 O O . GLY B 1 80 ? 1.74 5.723 -10.555 1 82.38 80 GLY B O 1
ATOM 3911 N N . PHE B 1 81 ? 1.354 3.549 -11.047 1 89.75 81 PHE B N 1
ATOM 3912 C CA . PHE B 1 81 ? 0.418 3.424 -9.938 1 89.75 81 PHE B CA 1
ATOM 3913 C C . PHE B 1 81 ? 1.161 3.166 -8.633 1 89.75 81 PHE B C 1
ATOM 3915 O O . PHE B 1 81 ? 2.154 2.438 -8.609 1 89.75 81 PHE B O 1
ATOM 3922 N N . PHE B 1 82 ? 0.73 3.773 -7.637 1 90.88 82 PHE B N 1
ATOM 3923 C CA . PHE B 1 82 ? 1.286 3.439 -6.328 1 90.88 82 PHE B CA 1
ATOM 3924 C C . PHE B 1 82 ? 0.288 3.748 -5.223 1 90.88 82 PHE B C 1
ATOM 3926 O O . PHE B 1 82 ? -0.6 4.586 -5.395 1 90.88 82 PHE B O 1
ATOM 3933 N N . PHE B 1 83 ? 0.411 3.123 -4.145 1 92.31 83 PHE B N 1
ATOM 3934 C CA . PHE B 1 83 ? -0.361 3.471 -2.959 1 92.31 83 PHE B CA 1
ATOM 3935 C C . PHE B 1 83 ? 0.287 4.629 -2.211 1 92.31 83 PHE B C 1
ATOM 3937 O O . PHE B 1 83 ? 1.445 4.535 -1.798 1 92.31 83 PHE B O 1
ATOM 3944 N N . ARG B 1 84 ? -0.474 5.562 -2.068 1 94.31 84 ARG B N 1
ATOM 3945 C CA . ARG B 1 84 ? -0.008 6.676 -1.247 1 94.31 84 ARG B CA 1
ATOM 3946 C C . ARG B 1 84 ? -0.177 6.371 0.237 1 94.31 84 ARG B C 1
ATOM 3948 O O . ARG B 1 84 ? 0.638 6.793 1.061 1 94.31 84 ARG B O 1
ATOM 3955 N N . ARG B 1 85 ? -1.322 5.73 0.468 1 94.94 85 ARG B N 1
ATOM 3956 C CA . ARG B 1 85 ? -1.633 5.395 1.854 1 94.94 85 ARG B CA 1
ATOM 3957 C C . ARG B 1 85 ? -2.516 4.152 1.932 1 94.94 85 ARG B C 1
ATOM 3959 O O . ARG B 1 85 ? -3.414 3.973 1.107 1 94.94 85 ARG B O 1
ATOM 3966 N N . ILE B 1 86 ? -2.279 3.377 2.871 1 94.31 86 ILE B N 1
ATOM 3967 C CA . ILE B 1 86 ? -3.131 2.305 3.375 1 94.31 86 ILE B CA 1
ATOM 3968 C C . ILE B 1 86 ? -3.197 2.373 4.898 1 94.31 86 ILE B C 1
ATOM 3970 O O . ILE B 1 86 ? -2.328 1.834 5.59 1 94.31 86 ILE B O 1
ATOM 3974 N N . ARG B 1 87 ? -4.258 2.945 5.348 1 95.19 87 ARG B N 1
ATOM 3975 C CA . ARG B 1 87 ? -4.316 3.234 6.777 1 95.19 87 ARG B CA 1
ATOM 3976 C C . ARG B 1 87 ? -5.434 2.447 7.449 1 95.19 87 ARG B C 1
ATOM 3978 O O . ARG B 1 87 ? -6.574 2.449 6.977 1 95.19 87 ARG B O 1
ATOM 3985 N N . LEU B 1 88 ? -5.07 1.771 8.477 1 91.81 88 LEU B N 1
ATOM 3986 C CA . LEU B 1 88 ? -5.996 1.104 9.391 1 91.81 88 LEU B CA 1
ATOM 3987 C C . LEU B 1 88 ? -6.004 1.788 10.75 1 91.81 88 LEU B C 1
ATOM 3989 O O . LEU B 1 88 ? -4.969 1.851 11.422 1 91.81 88 LEU B O 1
ATOM 3993 N N . ILE B 1 89 ? -7.148 2.197 11.148 1 94.12 89 ILE B N 1
ATOM 3994 C CA . ILE B 1 89 ? -7.219 2.99 12.375 1 94.12 89 ILE B CA 1
ATOM 3995 C C . ILE B 1 89 ? -7.98 2.215 13.445 1 94.12 89 ILE B C 1
ATOM 3997 O O . ILE B 1 89 ? -9.148 1.872 13.266 1 94.12 89 ILE B O 1
ATOM 4001 N N . PHE B 1 90 ? -7.312 1.976 14.5 1 92.62 90 PHE B N 1
ATOM 4002 C CA . PHE B 1 90 ? -7.91 1.417 15.711 1 92.62 90 PHE B CA 1
ATOM 4003 C C . PHE B 1 90 ? -8.164 2.508 16.75 1 92.62 90 PHE B C 1
ATOM 4005 O O . PHE B 1 90 ? -7.234 3.221 17.141 1 92.62 90 PHE B O 1
ATOM 4012 N N . PHE B 1 91 ? -9.422 2.604 17.125 1 93.81 91 PHE B N 1
ATOM 4013 C CA . PHE B 1 91 ? -9.727 3.684 18.047 1 93.81 91 PHE B CA 1
ATOM 4014 C C . PHE B 1 91 ? -10.914 3.324 18.938 1 93.81 91 PHE B C 1
ATOM 4016 O O . PHE B 1 91 ? -11.68 2.412 18.609 1 93.81 91 PHE B O 1
ATOM 4023 N N . GLY B 1 92 ? -10.961 4.055 20.125 1 93.06 92 GLY B N 1
ATOM 4024 C CA . GLY B 1 92 ? -12.109 3.83 20.984 1 93.06 92 GLY B CA 1
ATOM 4025 C C . GLY B 1 92 ? -11.945 4.406 22.375 1 93.06 92 GLY B C 1
ATOM 4026 O O . GLY B 1 92 ? -10.82 4.699 22.797 1 93.06 92 GLY B O 1
ATOM 4027 N N . GLN B 1 93 ? -13.117 4.668 22.922 1 92.62 93 GLN B N 1
ATOM 4028 C CA . GLN B 1 93 ? -13.156 5.035 24.344 1 92.62 93 GLN B CA 1
ATOM 4029 C C . GLN B 1 93 ? -13 3.807 25.234 1 92.62 93 GLN B C 1
ATOM 4031 O O . GLN B 1 93 ? -13.992 3.189 25.625 1 92.62 93 GLN B O 1
ATOM 4036 N N . ILE B 1 94 ? -11.836 3.535 25.672 1 92 94 ILE B N 1
ATOM 4037 C CA . ILE B 1 94 ? -11.562 2.273 26.359 1 92 94 ILE B CA 1
ATOM 4038 C C . ILE B 1 94 ? -11.859 2.418 27.844 1 92 94 ILE B C 1
ATOM 4040 O O . ILE B 1 94 ? -11.945 1.422 28.578 1 92 94 ILE B O 1
ATOM 4044 N N . HIS B 1 95 ? -11.961 3.635 28.297 1 91.12 95 HIS B N 1
ATOM 4045 C CA . HIS B 1 95 ? -12.383 4.066 29.625 1 91.12 95 HIS B CA 1
ATOM 4046 C C . HIS B 1 95 ? -13.078 5.422 29.578 1 91.12 95 HIS B C 1
ATOM 4048 O O . HIS B 1 95 ? -12.93 6.16 28.594 1 91.12 95 HIS B O 1
ATOM 4054 N N . GLU B 1 96 ? -13.836 5.727 30.5 1 91.56 96 GLU B N 1
ATOM 4055 C CA . GLU B 1 96 ? -14.547 7 30.516 1 91.56 96 GLU B CA 1
ATOM 4056 C C . GLU B 1 96 ? -13.578 8.18 30.406 1 91.56 96 GLU B C 1
ATOM 4058 O O 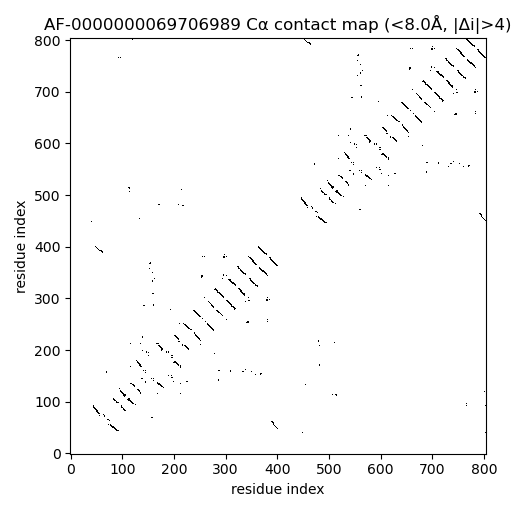. GLU B 1 96 ? -13.938 9.234 29.891 1 91.56 96 GLU B O 1
ATOM 4063 N N . ARG B 1 97 ? -12.375 7.926 30.781 1 94.81 97 ARG B N 1
ATOM 4064 C CA . ARG B 1 97 ? -11.406 9.016 30.812 1 94.81 97 ARG B CA 1
ATOM 4065 C C . ARG B 1 97 ? -10.258 8.758 29.859 1 94.81 97 ARG B C 1
ATOM 4067 O O . ARG B 1 97 ? -9.297 9.539 29.797 1 94.81 97 ARG B O 1
ATOM 4074 N N . VAL B 1 98 ? -10.328 7.645 29.172 1 95.25 98 VAL B N 1
ATOM 4075 C CA . VAL B 1 98 ? -9.18 7.305 28.328 1 95.25 98 VAL B CA 1
ATOM 4076 C C . VAL B 1 98 ? -9.648 6.965 26.922 1 95.25 98 VAL B C 1
ATOM 4078 O O . VAL B 1 98 ? -10.461 6.051 26.734 1 95.25 98 VAL B O 1
ATOM 4081 N N . TYR B 1 99 ? -9.164 7.738 26.047 1 95.56 99 TYR B N 1
ATOM 4082 C CA . TYR B 1 99 ? -9.391 7.492 24.625 1 95.56 99 TYR B CA 1
ATOM 4083 C C . TYR B 1 99 ? -8.117 7.008 23.938 1 95.56 99 TYR B C 1
ATOM 4085 O O . TYR B 1 99 ? -7.035 7.531 24.203 1 95.56 99 TYR B O 1
ATOM 4093 N N . LEU B 1 100 ? -8.266 5.934 23.109 1 96.19 100 LEU B N 1
ATOM 4094 C CA . LEU B 1 100 ? -7.125 5.34 22.422 1 96.19 100 LEU B CA 1
ATOM 4095 C C . LEU B 1 100 ? -7.234 5.551 20.906 1 96.19 100 LEU B C 1
ATOM 4097 O O . LEU B 1 100 ? -8.32 5.426 20.344 1 96.19 100 LEU B O 1
ATOM 4101 N N . TYR B 1 101 ? -6.078 5.844 20.297 1 96.31 101 TYR B N 1
ATOM 4102 C CA . TYR B 1 101 ? -6.004 6 18.844 1 96.31 101 TYR B CA 1
ATOM 4103 C C . TYR B 1 101 ? -4.68 5.465 18.312 1 96.31 101 TYR B C 1
ATOM 4105 O O . TYR B 1 101 ? -3.609 5.941 18.688 1 96.31 101 TYR B O 1
ATOM 4113 N N . ILE B 1 102 ? -4.723 4.465 17.375 1 96.5 102 ILE B N 1
ATOM 4114 C CA . ILE B 1 102 ? -3.551 3.883 16.734 1 96.5 102 ILE B CA 1
ATOM 4115 C C . ILE B 1 102 ? -3.789 3.768 15.234 1 96.5 102 ILE B C 1
ATOM 4117 O O . ILE B 1 102 ? -4.781 3.176 14.805 1 96.5 102 ILE B O 1
ATOM 4121 N N . GLN B 1 103 ? -2.85 4.312 14.469 1 95.94 103 GLN B N 1
ATOM 4122 C CA . GLN B 1 103 ? -3.012 4.34 13.023 1 95.94 103 GLN B CA 1
ATOM 4123 C C . GLN B 1 103 ? -1.743 3.869 12.312 1 95.94 103 GLN B C 1
ATOM 4125 O O . GLN B 1 103 ? -0.89 4.684 11.953 1 95.94 103 GLN B O 1
ATOM 4130 N N . PRO B 1 104 ? -1.679 2.609 12.008 1 93.06 104 PRO B N 1
ATOM 4131 C CA . PRO B 1 104 ? -0.608 2.145 11.117 1 93.06 104 PRO B CA 1
ATOM 4132 C C . PRO B 1 104 ? -0.876 2.465 9.648 1 93.06 104 PRO B C 1
ATOM 4134 O O . PRO B 1 104 ? -2.033 2.584 9.242 1 93.06 104 PRO B O 1
ATOM 4137 N N . ASP B 1 105 ? 0.173 2.705 8.945 1 93.19 105 ASP B N 1
ATOM 4138 C CA . ASP B 1 105 ? 0.16 2.869 7.492 1 93.19 105 ASP B CA 1
ATOM 4139 C C . ASP B 1 105 ? 0.987 1.783 6.812 1 93.19 105 ASP B C 1
ATOM 4141 O O . ASP B 1 105 ? 2.162 1.595 7.133 1 93.19 105 ASP B O 1
ATOM 4145 N N . PHE B 1 106 ? 0.413 1.181 5.785 1 90 106 PHE B N 1
ATOM 4146 C CA . PHE B 1 106 ? 1.095 0.041 5.188 1 90 106 PHE B CA 1
A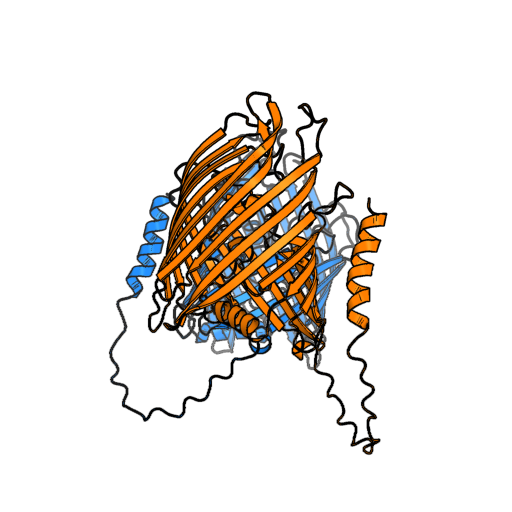TOM 4147 C C . PHE B 1 106 ? 1.624 0.395 3.801 1 90 106 PHE B C 1
ATOM 4149 O O . PHE B 1 106 ? 1.995 -0.491 3.027 1 90 106 PHE B O 1
ATOM 4156 N N . ALA B 1 107 ? 1.582 1.551 3.43 1 86.81 107 ALA B N 1
ATOM 4157 C CA . ALA B 1 107 ? 2.092 1.979 2.129 1 86.81 107 ALA B CA 1
ATOM 4158 C C . ALA B 1 107 ? 3.43 2.699 2.275 1 86.81 107 ALA B C 1
ATOM 4160 O O . ALA B 1 107 ? 3.807 3.5 1.415 1 86.81 107 ALA B O 1
ATOM 4161 N N . SER B 1 108 ? 4.184 2.348 3.162 1 72.25 108 SER B N 1
ATOM 4162 C CA . SER B 1 108 ? 5.383 3.129 3.447 1 72.25 108 SER B CA 1
ATOM 4163 C C . SER B 1 108 ? 6.555 2.682 2.578 1 72.25 108 SER B C 1
ATOM 4165 O O . SER B 1 108 ? 6.637 1.515 2.193 1 72.25 108 SER B O 1
ATOM 4167 N N . ASP B 1 109 ? 7.457 3.576 2.184 1 65.69 109 ASP B N 1
ATOM 4168 C CA . ASP B 1 109 ? 8.812 3.439 1.651 1 65.69 109 ASP B CA 1
ATOM 4169 C C . ASP B 1 109 ? 8.797 2.752 0.288 1 65.69 109 ASP B C 1
ATOM 4171 O O . ASP B 1 109 ? 9.789 2.133 -0.111 1 65.69 109 ASP B O 1
ATOM 4175 N N . GLY B 1 110 ? 7.656 2.785 -0.303 1 67.31 110 GLY B N 1
ATOM 4176 C CA . GLY B 1 110 ? 7.617 2.184 -1.626 1 67.31 110 GLY B CA 1
ATOM 4177 C C . GLY B 1 110 ? 7.586 0.667 -1.592 1 67.31 110 GLY B C 1
ATOM 4178 O O . GLY B 1 110 ? 7.383 0.022 -2.621 1 67.31 110 GLY B O 1
ATOM 4179 N N . LYS B 1 111 ? 7.777 0.072 -0.396 1 74.12 111 LYS B N 1
ATOM 4180 C CA . LYS B 1 111 ? 7.785 -1.381 -0.244 1 74.12 111 LYS B CA 1
ATOM 4181 C C . LYS B 1 111 ? 6.535 -1.862 0.489 1 74.12 111 LYS B C 1
ATOM 4183 O O . LYS B 1 111 ? 6.43 -3.039 0.84 1 74.12 111 LYS B O 1
ATOM 4188 N N . ASN B 1 112 ? 5.676 -0.92 0.757 1 78.12 112 ASN B N 1
ATOM 4189 C CA . ASN B 1 112 ? 4.41 -1.214 1.415 1 78.12 112 ASN B CA 1
ATOM 4190 C C . ASN B 1 112 ? 4.621 -1.919 2.752 1 78.12 112 ASN B C 1
ATOM 4192 O O . ASN B 1 112 ? 4.004 -2.953 3.018 1 78.12 112 ASN B O 1
ATOM 4196 N N . LEU B 1 113 ? 5.504 -1.305 3.533 1 81.06 113 LEU B N 1
ATOM 4197 C CA . LEU B 1 113 ? 5.77 -1.75 4.898 1 81.06 113 LEU B CA 1
ATOM 4198 C C . LEU B 1 113 ? 4.863 -1.029 5.891 1 81.06 113 LEU B C 1
ATOM 4200 O O . LEU B 1 113 ? 4.383 0.073 5.613 1 81.06 113 LEU B O 1
ATOM 4204 N N . GLY B 1 114 ? 4.699 -1.672 6.938 1 83.75 114 GLY B N 1
ATOM 4205 C CA . GLY B 1 114 ? 3.908 -1.035 7.977 1 83.75 114 GLY B CA 1
ATOM 4206 C C . GLY B 1 114 ? 4.703 -0.051 8.812 1 83.75 114 GLY B C 1
ATOM 4207 O O . GLY B 1 114 ? 5.859 -0.307 9.156 1 83.75 114 GLY B O 1
ATOM 4208 N N . GLN B 1 115 ? 4.086 1.125 9.031 1 89.94 115 GLN B N 1
ATOM 4209 C CA . GLN B 1 115 ? 4.676 2.133 9.914 1 89.94 115 GLN B CA 1
ATOM 4210 C C . GLN B 1 115 ? 3.6 2.865 10.703 1 89.94 115 GLN B C 1
ATOM 4212 O O . GLN B 1 115 ? 2.537 3.191 10.172 1 89.94 115 GLN B O 1
ATOM 4217 N N . ILE B 1 116 ? 3.893 3.145 11.922 1 91.38 116 ILE B N 1
ATOM 4218 C CA . ILE B 1 116 ? 2.939 3.859 12.766 1 91.38 116 ILE B CA 1
ATOM 4219 C C . ILE B 1 116 ? 2.932 5.34 12.391 1 91.38 116 ILE B C 1
ATOM 4221 O O . ILE B 1 116 ? 3.988 5.973 12.312 1 91.38 116 ILE B O 1
ATOM 4225 N N . ARG B 1 117 ? 1.763 5.844 12.188 1 94.19 117 ARG B N 1
ATOM 4226 C CA . ARG B 1 117 ? 1.613 7.277 11.961 1 94.19 117 ARG B CA 1
ATOM 4227 C C . ARG B 1 117 ? 1.15 7.988 13.227 1 94.19 117 ARG B C 1
ATOM 4229 O O . ARG B 1 117 ? 1.729 9 13.625 1 94.19 117 ARG B O 1
ATOM 4236 N N . ASP B 1 118 ? 0.175 7.5 13.789 1 97.25 118 ASP B N 1
ATOM 4237 C CA . ASP B 1 118 ? -0.338 7.996 15.062 1 97.25 118 ASP B CA 1
ATOM 4238 C C . ASP B 1 118 ? -0.438 6.871 16.094 1 97.25 118 ASP B C 1
ATOM 4240 O O . ASP B 1 118 ? -0.805 5.746 15.758 1 97.25 118 ASP B O 1
ATOM 4244 N N . ALA B 1 119 ? -0.082 7.102 17.25 1 97.69 119 ALA B N 1
ATOM 4245 C CA . ALA B 1 119 ? -0.277 6.273 18.438 1 97.69 119 ALA B CA 1
ATOM 4246 C C . ALA B 1 119 ? -0.315 7.125 19.703 1 97.69 119 ALA B C 1
ATOM 4248 O O . ALA B 1 119 ? 0.73 7.504 20.234 1 97.69 119 ALA B O 1
ATOM 4249 N N . TYR B 1 120 ? -1.565 7.332 20.125 1 97.69 120 TYR B N 1
ATOM 4250 C CA . TYR B 1 120 ? -1.693 8.188 21.297 1 97.69 120 TYR B CA 1
ATOM 4251 C C . TYR B 1 120 ? -2.916 7.801 22.125 1 97.69 120 TYR B C 1
ATOM 4253 O O . TYR B 1 120 ? -3.756 7.02 21.672 1 97.69 120 TYR B O 1
ATOM 4261 N N . PHE B 1 121 ? -2.984 8.242 23.281 1 97.06 121 PHE B N 1
ATOM 4262 C CA . PHE B 1 121 ? -4.172 8.172 24.125 1 97.06 121 PHE B CA 1
ATOM 4263 C C . PHE B 1 121 ? -4.477 9.531 24.75 1 97.06 121 PHE B C 1
ATOM 4265 O O . PHE B 1 121 ? -3.562 10.297 25.062 1 97.06 121 PHE B O 1
ATOM 4272 N N . ASP B 1 122 ? -5.672 9.883 24.828 1 97.5 122 ASP B N 1
ATOM 4273 C CA . ASP B 1 122 ? -6.16 11.086 25.5 1 97.5 122 ASP B CA 1
ATOM 4274 C C . ASP B 1 122 ? -6.629 10.773 26.922 1 97.5 122 ASP B C 1
ATOM 4276 O O . ASP B 1 122 ? -7.496 9.922 27.109 1 97.5 122 ASP B O 1
ATOM 4280 N N . LEU B 1 123 ? -6.023 11.469 27.859 1 97.94 123 LEU B N 1
ATOM 4281 C CA . LEU B 1 123 ? -6.488 11.43 29.25 1 97.94 123 LEU B CA 1
ATOM 4282 C C . LEU B 1 123 ? -7.395 12.617 29.547 1 97.94 123 LEU B C 1
ATOM 4284 O O . LEU B 1 123 ? -6.941 13.758 29.562 1 97.94 123 LEU B O 1
ATOM 4288 N N . ALA B 1 124 ? -8.617 12.289 29.812 1 97.19 124 ALA B N 1
ATOM 4289 C CA . ALA B 1 124 ? -9.555 13.352 30.172 1 97.19 124 ALA B CA 1
ATOM 4290 C C . ALA B 1 124 ? -9.344 13.797 31.625 1 97.19 124 ALA B C 1
ATOM 4292 O O . ALA B 1 124 ? -9.273 12.969 32.531 1 97.19 124 ALA B O 1
ATOM 4293 N N . LEU B 1 125 ? -9.297 15.023 31.797 1 97.12 125 LEU B N 1
ATOM 4294 C CA . LEU B 1 125 ? -9.07 15.57 33.125 1 97.12 125 LEU B CA 1
ATOM 4295 C C . LEU B 1 125 ? -10.391 15.914 33.812 1 97.12 125 LEU B C 1
ATOM 4297 O O . LEU B 1 125 ? -10.414 16.266 35 1 97.12 125 LEU B O 1
ATOM 4301 N N . ASP B 1 126 ? -11.453 15.82 33.094 1 96 126 ASP B N 1
ATOM 4302 C CA . ASP B 1 126 ? -12.797 16.062 33.594 1 96 126 ASP B CA 1
ATOM 4303 C C . ASP B 1 126 ? -13.805 15.086 33 1 96 126 ASP B C 1
ATOM 4305 O O . ASP B 1 126 ? -13.484 14.367 32.062 1 96 126 ASP B O 1
ATOM 4309 N N . GLU B 1 127 ? -14.984 15.055 33.469 1 93.31 127 GLU B N 1
ATOM 4310 C CA . GLU B 1 127 ? -15.992 14.078 33.094 1 93.31 127 GLU B CA 1
ATOM 4311 C C . GLU B 1 127 ? -16.484 14.328 31.672 1 93.31 127 GLU B C 1
ATOM 4313 O O . GLU B 1 127 ? -16.828 13.383 30.953 1 93.31 127 GLU B O 1
ATOM 4318 N N . ASN B 1 128 ? -16.484 15.562 31.375 1 94.5 128 ASN B N 1
ATOM 4319 C CA . ASN B 1 128 ? -17.016 15.922 30.062 1 94.5 128 ASN B CA 1
ATOM 4320 C C . ASN B 1 128 ? -15.93 15.883 28.984 1 94.5 128 ASN B C 1
ATOM 4322 O O . ASN B 1 128 ? -16.188 16.172 27.828 1 94.5 128 ASN B O 1
ATOM 4326 N N . GLN B 1 129 ? -14.695 15.578 29.344 1 96.06 129 GLN B N 1
ATOM 4327 C CA . GLN B 1 129 ? -13.539 15.445 28.453 1 96.06 129 GLN B CA 1
ATOM 4328 C C . GLN B 1 129 ? -13.258 16.75 27.734 1 96.06 129 GLN B C 1
ATOM 4330 O O . GLN B 1 129 ? -12.898 16.75 26.547 1 96.06 129 GLN B O 1
ATOM 4335 N N . GLU B 1 130 ? -13.539 17.859 28.359 1 97.56 130 GLU B N 1
ATOM 4336 C CA . GLU B 1 130 ? -13.258 19.172 27.797 1 97.56 130 GLU B CA 1
ATOM 4337 C C . GLU B 1 130 ? -11.773 19.516 27.906 1 97.56 130 GLU B C 1
ATOM 4339 O O . GLU B 1 130 ? -11.234 20.25 27.094 1 97.56 130 GLU B O 1
ATOM 4344 N N . PHE B 1 131 ? -11.234 19.031 28.984 1 98.12 131 PHE B N 1
ATOM 4345 C CA . PHE B 1 131 ? -9.797 19.141 29.219 1 98.12 131 PHE B CA 1
ATOM 4346 C C . PHE B 1 131 ? -9.117 17.797 29.016 1 98.12 131 PHE B C 1
ATOM 4348 O O . PHE B 1 131 ? -9.43 16.828 29.719 1 98.12 131 PHE B O 1
ATOM 4355 N N . ARG B 1 132 ? -8.141 17.797 28.109 1 98.25 132 ARG B N 1
ATOM 4356 C CA . ARG B 1 132 ? -7.516 16.516 27.781 1 98.25 132 ARG B CA 1
ATOM 4357 C C . ARG B 1 132 ? -6.004 16.656 27.656 1 98.25 132 ARG B C 1
ATOM 4359 O O . ARG B 1 132 ? -5.508 17.688 27.172 1 98.25 132 ARG B O 1
ATOM 4366 N N . LEU B 1 133 ? -5.344 15.617 28.078 1 98.5 133 LEU B N 1
ATOM 4367 C CA . LEU B 1 133 ? -3.916 15.453 27.812 1 98.5 133 LEU B CA 1
ATOM 4368 C C . LEU B 1 133 ? -3.664 14.328 26.828 1 98.5 133 LEU B C 1
ATOM 4370 O O . LEU B 1 133 ? -4.035 13.18 27.078 1 98.5 133 LEU B O 1
ATOM 4374 N N . ARG B 1 134 ? -3.135 14.703 25.734 1 98.38 134 ARG B N 1
ATOM 4375 C CA . ARG B 1 134 ? -2.779 13.695 24.734 1 98.38 134 ARG B CA 1
ATOM 4376 C C . ARG B 1 134 ? -1.314 13.289 24.875 1 98.38 134 ARG B C 1
ATOM 4378 O O . ARG B 1 134 ? -0.421 14.141 24.797 1 98.38 134 ARG B O 1
ATOM 4385 N N . LEU B 1 135 ? -1.098 12.008 25.016 1 98.56 135 LEU B N 1
ATOM 4386 C CA . LEU B 1 135 ? 0.247 11.461 25.156 1 98.56 135 LEU B CA 1
ATOM 4387 C C . LEU B 1 135 ? 0.557 10.492 24 1 98.56 135 LEU B C 1
ATOM 4389 O O . LEU B 1 135 ? -0.241 9.602 23.703 1 98.56 135 LEU B O 1
ATOM 4393 N N . GLY B 1 136 ? 1.651 10.773 23.391 1 98.31 136 GLY B N 1
ATOM 4394 C CA . GLY B 1 136 ? 2.064 9.875 22.328 1 98.31 136 GLY B CA 1
ATOM 4395 C C . GLY B 1 136 ? 2.475 10.609 21.047 1 98.31 136 GLY B C 1
ATOM 4396 O O . GLY B 1 136 ? 2.926 11.75 21.109 1 98.31 136 GLY B O 1
ATOM 4397 N N . GLN B 1 137 ? 2.461 9.859 19.953 1 98 137 GLN B N 1
ATOM 4398 C CA . GLN B 1 137 ? 2.75 10.414 18.641 1 98 137 GLN B CA 1
ATOM 4399 C C . GLN B 1 137 ? 1.471 10.859 17.938 1 98 137 GLN B C 1
ATOM 4401 O O . GLN B 1 137 ? 0.558 10.062 17.734 1 98 137 GLN B O 1
ATOM 4406 N N . SER B 1 138 ? 1.342 12.109 17.703 1 97.81 138 SER B N 1
ATOM 4407 C CA . SER B 1 138 ? 0.159 12.688 17.062 1 97.81 138 SER B CA 1
ATOM 4408 C C . SER B 1 138 ? 0.522 13.906 16.234 1 97.81 138 SER B C 1
ATOM 4410 O O . SER B 1 138 ? 1.685 14.32 16.188 1 97.81 138 SER B O 1
ATOM 4412 N N . LYS B 1 139 ? -0.427 14.445 15.539 1 97.94 139 LYS B N 1
ATOM 4413 C CA . LYS B 1 139 ? -0.211 15.664 14.773 1 97.94 139 LYS B CA 1
ATOM 4414 C C . LYS B 1 139 ? 0.131 16.844 15.688 1 97.94 139 LYS B C 1
ATOM 4416 O O . LYS B 1 139 ? -0.434 16.969 16.781 1 97.94 139 LYS B O 1
ATOM 4421 N N . VAL B 1 140 ? 1.07 17.609 15.234 1 98.38 140 VAL B N 1
ATOM 4422 C CA . VAL B 1 140 ? 1.401 18.859 15.906 1 98.38 140 VAL B CA 1
ATOM 4423 C C . VAL B 1 140 ? 0.409 19.953 15.492 1 98.38 140 VAL B C 1
ATOM 4425 O O . VAL B 1 140 ? 0.176 20.172 14.297 1 98.38 140 VAL B O 1
ATOM 4428 N N . PRO B 1 141 ? -0.218 20.562 16.406 1 98.31 141 PRO B N 1
ATOM 4429 C CA . PRO B 1 141 ? -1.269 21.531 16.047 1 98.31 141 PRO B CA 1
ATOM 4430 C C . PRO B 1 141 ? -0.712 22.828 15.469 1 98.31 141 PRO B C 1
ATOM 4432 O O . PRO B 1 141 ? -0.82 23.875 16.109 1 98.31 141 PRO B O 1
ATOM 4435 N N . PHE B 1 142 ? -0.195 22.812 14.305 1 98.5 142 PHE B N 1
ATOM 4436 C CA . PHE B 1 142 ? 0.321 23.953 13.555 1 98.5 142 PHE B CA 1
ATOM 4437 C C . PHE B 1 142 ? -0.25 23.969 12.141 1 98.5 142 PHE B C 1
ATOM 4439 O O . PHE B 1 142 ? 0.398 23.516 11.195 1 98.5 142 PHE B O 1
ATOM 4446 N N . GLY B 1 143 ? -1.451 24.641 12.055 1 98.19 143 GLY B N 1
ATOM 4447 C CA . GLY B 1 143 ? -2.076 24.766 10.75 1 98.19 143 GLY B CA 1
ATOM 4448 C C . GLY B 1 143 ? -3.316 23.906 10.594 1 98.19 143 GLY B C 1
ATOM 4449 O O . GLY B 1 143 ? -3.357 22.781 11.078 1 98.19 143 GLY B O 1
ATOM 4450 N N . PHE B 1 144 ? -4.234 24.375 9.859 1 98.44 144 PHE B N 1
ATOM 4451 C CA . PHE B 1 144 ? -5.496 23.688 9.617 1 98.44 144 PHE B CA 1
ATOM 4452 C C . PHE B 1 144 ? -5.297 22.516 8.672 1 98.44 144 PHE B C 1
ATOM 4454 O O . PHE B 1 144 ? -5.711 21.391 8.969 1 98.44 144 PHE B O 1
ATOM 4461 N N . GLU B 1 145 ? -4.691 22.688 7.52 1 98 145 GLU B N 1
ATOM 4462 C CA . GLU B 1 145 ? -4.484 21.625 6.539 1 98 145 GLU B CA 1
ATOM 4463 C C . GLU B 1 145 ? -3.604 20.516 7.105 1 98 145 GLU B C 1
ATOM 4465 O O . GLU B 1 145 ? -3.809 19.344 6.805 1 98 145 GLU B O 1
ATOM 4470 N N . ASN B 1 146 ? -2.645 20.906 7.898 1 97.94 146 ASN B N 1
ATOM 4471 C CA . ASN B 1 146 ? -1.773 19.922 8.523 1 97.94 146 ASN B CA 1
ATOM 4472 C C . ASN B 1 146 ? -2.547 19.031 9.492 1 97.94 146 ASN B C 1
ATOM 4474 O O . ASN B 1 146 ? -2.199 17.859 9.672 1 97.94 146 ASN B O 1
ATOM 4478 N N . LEU B 1 147 ? -3.576 19.562 10.039 1 98.31 147 LEU B N 1
ATOM 4479 C CA . LEU B 1 147 ? -4.336 18.828 11.031 1 98.31 147 LEU B CA 1
ATOM 4480 C C . LEU B 1 147 ? -5.418 17.969 10.367 1 98.31 147 LEU B C 1
ATOM 4482 O O . LEU B 1 147 ? -5.941 17.047 10.977 1 98.31 147 LEU B O 1
ATOM 4486 N N . GLN B 1 148 ? -5.773 18.297 9.195 1 97.12 148 GLN B N 1
ATOM 4487 C CA . GLN B 1 148 ? -6.758 17.5 8.477 1 97.12 148 GLN B CA 1
ATOM 4488 C C . GLN B 1 148 ? -6.234 16.094 8.203 1 97.12 148 GLN B C 1
ATOM 4490 O O . GLN B 1 148 ? -5.059 15.914 7.879 1 97.12 148 GLN B O 1
ATOM 4495 N N . SER B 1 149 ? -7.141 15.203 8.375 1 96.25 149 SER B N 1
ATOM 4496 C CA . SER B 1 149 ? -6.824 13.867 7.895 1 96.25 149 SER B CA 1
ATOM 4497 C C . SER B 1 149 ? -6.621 13.852 6.383 1 96.25 149 SER B C 1
ATOM 4499 O O . SER B 1 149 ? -7.34 14.531 5.648 1 96.25 149 SER B O 1
ATOM 4501 N N . SER B 1 150 ? -5.633 13.07 5.953 1 95.75 150 SER B N 1
ATOM 4502 C CA . SER B 1 150 ? -5.441 12.891 4.52 1 95.75 150 SER B CA 1
ATOM 4503 C C . SER B 1 150 ? -6.688 12.305 3.861 1 95.75 150 SER B C 1
ATOM 4505 O O . SER B 1 150 ? -6.898 12.477 2.66 1 95.75 150 SER B O 1
ATOM 4507 N N . GLN B 1 151 ? -7.488 11.664 4.641 1 96.06 151 GLN B N 1
ATOM 4508 C CA . GLN B 1 151 ? -8.742 11.102 4.145 1 96.06 151 GLN B CA 1
ATOM 4509 C C . GLN B 1 151 ? -9.719 12.203 3.748 1 96.06 151 GLN B C 1
ATOM 4511 O O . GLN B 1 151 ? -10.516 12.031 2.822 1 96.06 151 GLN B O 1
ATOM 4516 N N . ASN B 1 152 ? -9.602 13.328 4.41 1 95.75 152 ASN B N 1
ATOM 4517 C CA . ASN B 1 152 ? -10.602 14.383 4.258 1 95.75 152 ASN B CA 1
ATOM 4518 C C . ASN B 1 152 ? -10.07 15.531 3.412 1 95.75 152 ASN B C 1
ATOM 4520 O O . ASN B 1 152 ? -10.844 16.391 2.98 1 95.75 152 ASN B O 1
ATOM 4524 N N . ARG B 1 153 ? -8.859 15.555 3.17 1 96.94 153 ARG B N 1
ATOM 4525 C CA . ARG B 1 153 ? -8.266 16.688 2.465 1 96.94 153 ARG B CA 1
ATOM 4526 C C . ARG B 1 153 ? -8.578 16.625 0.975 1 96.94 153 ARG B C 1
ATOM 4528 O O . ARG B 1 153 ? -8.461 15.57 0.349 1 96.94 153 ARG B O 1
ATOM 4535 N N . ILE B 1 154 ? -8.867 17.719 0.402 1 97.31 154 ILE B N 1
ATOM 4536 C CA . ILE B 1 154 ? -9.281 17.766 -0.995 1 97.31 154 ILE B CA 1
ATOM 4537 C C . ILE B 1 154 ? -8.055 17.688 -1.902 1 97.31 154 ILE B C 1
ATOM 4539 O O . ILE B 1 154 ? -7.965 16.797 -2.754 1 97.31 154 ILE B O 1
ATOM 4543 N N . PRO B 1 155 ? -7.074 18.672 -1.687 1 97.81 155 PRO B N 1
ATOM 4544 C CA . PRO B 1 155 ? -5.875 18.516 -2.514 1 97.81 155 PRO B CA 1
ATOM 4545 C C . PRO B 1 155 ? -5.074 17.266 -2.158 1 97.81 155 PRO B C 1
ATOM 4547 O O . PRO B 1 155 ? -5.141 16.797 -1.021 1 97.81 155 PRO B O 1
ATOM 4550 N N . LEU B 1 156 ? -4.336 16.828 -3.025 1 97.25 156 LEU B N 1
ATOM 4551 C CA . LEU B 1 156 ? -3.658 15.539 -2.857 1 97.25 156 LEU B CA 1
ATOM 4552 C C . LEU B 1 156 ? -2.477 15.672 -1.901 1 97.25 156 LEU B C 1
ATOM 4554 O O . LEU B 1 156 ? -2.105 14.703 -1.232 1 97.25 156 LEU B O 1
ATOM 4558 N N . ASP B 1 157 ? -1.913 16.828 -1.849 1 96.75 157 ASP B N 1
ATOM 4559 C CA . ASP B 1 157 ? -0.789 17.062 -0.949 1 96.75 157 ASP B CA 1
ATOM 4560 C C . ASP B 1 157 ? -1.001 18.344 -0.131 1 96.75 157 ASP B C 1
ATOM 4562 O O . ASP B 1 157 ? -1.793 19.203 -0.511 1 96.75 157 ASP B O 1
ATOM 4566 N N . ARG B 1 158 ? -0.311 18.406 0.948 1 97.62 158 ARG B N 1
ATOM 4567 C CA . ARG B 1 158 ? -0.359 19.609 1.776 1 97.62 158 ARG B CA 1
ATOM 4568 C C . ARG B 1 158 ? 0.508 20.719 1.186 1 97.62 158 ARG B C 1
ATOM 4570 O O . ARG B 1 158 ? 1.399 20.453 0.376 1 97.62 158 ARG B O 1
ATOM 4577 N N . ASN B 1 159 ? 0.205 21.922 1.585 1 97.12 159 ASN B N 1
ATOM 4578 C CA . ASN B 1 159 ? 0.964 23.078 1.111 1 97.12 159 ASN B CA 1
ATOM 4579 C C . ASN B 1 159 ? 2.355 23.125 1.733 1 97.12 159 ASN B C 1
ATOM 4581 O O . ASN B 1 159 ? 2.535 22.75 2.895 1 97.12 159 ASN B O 1
ATOM 4585 N N . ASP B 1 160 ? 3.254 23.656 1.077 1 97.56 160 ASP B N 1
ATOM 4586 C CA . ASP B 1 160 ? 4.637 23.703 1.54 1 97.56 160 ASP B CA 1
ATOM 4587 C C . ASP B 1 160 ? 4.785 24.656 2.725 1 97.56 160 ASP B C 1
ATOM 4589 O O . ASP B 1 160 ? 5.566 24.406 3.641 1 97.56 160 ASP B O 1
ATOM 4593 N N . GLY B 1 161 ? 4.137 25.719 2.705 1 97.69 161 GLY B N 1
ATOM 4594 C CA . GLY B 1 161 ? 4.312 26.766 3.695 1 97.69 161 GLY B CA 1
ATOM 4595 C C . GLY B 1 161 ? 4.16 26.281 5.121 1 97.69 161 GLY B C 1
ATOM 4596 O O . GLY B 1 161 ? 5.043 26.484 5.957 1 97.69 161 GLY B O 1
ATOM 4597 N N . LEU B 1 162 ? 3.102 25.594 5.328 1 97.81 162 LEU B N 1
ATOM 4598 C CA . LEU B 1 162 ? 2.844 25.125 6.684 1 97.81 162 LEU B CA 1
ATOM 4599 C C . LEU B 1 162 ? 3.428 23.734 6.887 1 97.81 162 LEU B C 1
ATOM 4601 O O . LEU B 1 162 ? 3.912 23.406 7.973 1 97.81 162 LEU B O 1
ATOM 4605 N N . ASN B 1 163 ? 3.434 22.938 5.875 1 97.5 163 ASN B N 1
ATOM 4606 C CA . ASN B 1 163 ? 3.869 21.562 5.996 1 97.5 163 ASN B CA 1
ATOM 4607 C C . ASN B 1 163 ? 5.375 21.453 6.223 1 97.5 163 ASN B C 1
ATOM 4609 O O . ASN B 1 163 ? 5.863 20.453 6.75 1 97.5 163 ASN B O 1
ATOM 4613 N N . SER B 1 164 ? 6.145 22.422 5.773 1 97.69 164 SER B N 1
ATOM 4614 C CA . SER B 1 164 ? 7.59 22.438 5.965 1 97.69 164 SER B CA 1
ATOM 4615 C C . SER B 1 164 ? 7.953 22.562 7.441 1 97.69 164 SER B C 1
ATOM 4617 O O . SER B 1 164 ? 9.102 22.344 7.824 1 97.69 164 SER B O 1
ATOM 4619 N N . ALA B 1 165 ? 7.004 22.844 8.266 1 97.44 165 ALA B N 1
ATOM 4620 C CA . ALA B 1 165 ? 7.242 23.062 9.688 1 97.44 165 ALA B CA 1
ATOM 4621 C C . ALA B 1 165 ? 7.547 21.75 10.398 1 97.44 165 ALA B C 1
ATOM 4623 O O . ALA B 1 165 ? 8.453 21.672 11.227 1 97.44 165 ALA B O 1
ATOM 4624 N N . VAL B 1 166 ? 6.723 20.828 10.102 1 95.56 166 VAL B N 1
ATOM 4625 C CA . VAL B 1 166 ? 6.848 19.531 10.75 1 95.56 166 VAL B CA 1
ATOM 4626 C C . VAL B 1 166 ? 6.668 18.422 9.711 1 95.56 166 VAL B C 1
ATOM 4628 O O . VAL B 1 166 ? 5.539 18.078 9.352 1 95.56 166 VAL B O 1
ATOM 4631 N N . ALA B 1 167 ? 7.781 17.797 9.375 1 93 167 ALA B N 1
ATOM 4632 C CA . ALA B 1 167 ? 7.695 16.719 8.398 1 93 167 ALA B CA 1
ATOM 4633 C C . ALA B 1 167 ? 6.75 15.617 8.883 1 93 167 ALA B C 1
ATOM 4635 O O . ALA B 1 167 ? 6.789 15.234 10.055 1 93 167 ALA B O 1
ATOM 4636 N N . ASN B 1 168 ? 5.797 15.18 8.031 1 89.5 168 ASN B N 1
ATOM 4637 C CA . ASN B 1 168 ? 4.773 14.18 8.297 1 89.5 168 ASN B CA 1
ATOM 4638 C C . ASN B 1 168 ? 3.74 14.68 9.297 1 89.5 168 ASN B C 1
ATOM 4640 O O . ASN B 1 168 ? 2.904 13.914 9.781 1 89.5 168 ASN B O 1
ATOM 4644 N N . GLU B 1 169 ? 3.85 15.953 9.766 1 96.25 169 GLU B N 1
ATOM 4645 C CA . GLU B 1 169 ? 2.902 16.719 10.578 1 96.25 169 GLU B CA 1
ATOM 4646 C C . GLU B 1 169 ? 2.797 16.141 11.984 1 96.25 169 GLU B C 1
ATOM 4648 O O . GLU B 1 169 ? 1.897 16.5 12.742 1 96.25 169 GLU B O 1
ATOM 4653 N N . ARG B 1 170 ? 3.594 15.203 12.328 1 97.31 170 ARG B N 1
ATOM 4654 C CA . ARG B 1 170 ? 3.482 14.492 13.602 1 97.31 170 ARG B CA 1
ATOM 4655 C C . ARG B 1 170 ? 4.797 14.539 14.375 1 97.31 170 ARG B C 1
ATOM 4657 O O . ARG B 1 170 ? 5.867 14.695 13.773 1 97.31 170 ARG B O 1
ATOM 4664 N N . ASP B 1 171 ? 4.668 14.344 15.602 1 97.62 171 ASP B N 1
ATOM 4665 C CA . ASP B 1 171 ? 5.789 14.133 16.516 1 97.62 171 ASP B CA 1
ATOM 4666 C C . ASP B 1 171 ? 5.328 13.492 17.812 1 97.62 171 ASP B C 1
ATOM 4668 O O . ASP B 1 171 ? 4.129 13.289 18.031 1 97.62 171 ASP B O 1
ATOM 4672 N N . ILE B 1 172 ? 6.258 13.117 18.641 1 97.25 172 ILE B N 1
ATOM 4673 C CA . ILE B 1 172 ? 5.957 12.469 19.906 1 97.25 172 ILE B CA 1
ATOM 4674 C C . ILE B 1 172 ? 6.051 13.492 21.047 1 97.25 172 ILE B C 1
ATOM 4676 O O . ILE B 1 172 ? 7.008 14.266 21.109 1 97.25 172 ILE B O 1
ATOM 4680 N N . GLY B 1 173 ? 5.055 13.523 21.844 1 97.62 173 GLY B N 1
ATOM 4681 C CA . GLY B 1 173 ? 5.074 14.438 22.969 1 97.62 173 GLY B CA 1
ATOM 4682 C C . GLY B 1 173 ? 3.775 14.438 23.766 1 97.62 173 GLY B C 1
ATOM 4683 O O . GLY B 1 173 ? 3.092 13.422 23.844 1 97.62 173 GLY B O 1
ATOM 4684 N N . VAL B 1 174 ? 3.609 15.516 24.453 1 98.38 174 VAL B N 1
ATOM 4685 C CA . VAL B 1 174 ? 2.422 15.734 25.281 1 98.38 174 VAL B CA 1
ATOM 4686 C C . VAL B 1 174 ? 1.706 17 24.828 1 98.38 174 VAL B C 1
ATOM 4688 O O . VAL B 1 174 ? 2.332 18.062 24.688 1 98.38 174 VAL B O 1
ATOM 4691 N N . MET B 1 175 ? 0.439 16.859 24.609 1 98.62 175 MET B N 1
ATOM 4692 C CA . MET B 1 175 ? -0.383 17.984 24.203 1 98.62 175 MET B CA 1
ATOM 4693 C C . MET B 1 175 ? -1.559 18.188 25.156 1 98.62 175 MET B C 1
ATOM 4695 O O . MET B 1 175 ? -2.201 17.219 25.562 1 98.62 175 MET B O 1
ATOM 4699 N N . PHE B 1 176 ? -1.745 19.406 25.531 1 98.69 176 PHE B N 1
ATOM 4700 C CA . PHE B 1 176 ? -2.943 19.797 26.25 1 98.69 176 PHE B CA 1
ATOM 4701 C C . PHE B 1 176 ? -3.971 20.406 25.312 1 98.69 176 PHE B C 1
ATOM 4703 O O . PHE B 1 176 ? -3.639 21.297 24.516 1 98.69 176 PHE B O 1
ATOM 4710 N N . TYR B 1 177 ? -5.211 19.969 25.422 1 98.75 177 TYR B N 1
ATOM 4711 C CA . TYR B 1 177 ? -6.293 20.516 24.609 1 98.75 177 TYR B CA 1
ATOM 4712 C C . TYR B 1 177 ? -7.484 20.906 25.484 1 98.75 177 TYR B C 1
ATOM 4714 O O . TYR B 1 177 ? -7.824 20.188 26.422 1 98.75 177 TYR B O 1
ATOM 4722 N N . TYR B 1 178 ? -8.086 21.984 25.094 1 98.81 178 TYR B N 1
ATOM 4723 C CA . TYR B 1 178 ? -9.328 22.422 25.75 1 98.81 178 TYR B CA 1
ATOM 4724 C C . TYR B 1 178 ? -10.375 22.797 24.703 1 98.81 178 TYR B C 1
ATOM 4726 O O . TYR B 1 178 ? -10.086 23.547 23.766 1 98.81 178 TYR B O 1
ATOM 4734 N N . ALA B 1 179 ? -11.531 22.297 24.906 1 98.5 179 ALA B N 1
ATOM 4735 C CA . ALA B 1 179 ? -12.719 22.75 24.188 1 98.5 179 ALA B CA 1
ATOM 4736 C C . ALA B 1 179 ? -13.992 22.391 24.938 1 98.5 179 ALA B C 1
ATOM 4738 O O . ALA B 1 179 ? -14.125 21.266 25.438 1 98.5 179 ALA B O 1
ATOM 4739 N N . PRO B 1 180 ? -14.977 23.328 24.984 1 98.12 180 PRO B N 1
ATOM 4740 C CA . PRO B 1 180 ? -16.266 22.984 25.578 1 98.12 180 PRO B CA 1
ATOM 4741 C C . PRO B 1 180 ? -17 21.891 24.797 1 98.12 180 PRO B C 1
ATOM 4743 O O . PRO B 1 180 ? -16.781 21.734 23.594 1 98.12 180 PRO B O 1
ATOM 4746 N N . THR B 1 181 ? -17.875 21.25 25.469 1 97.38 181 THR B N 1
ATOM 4747 C CA . THR B 1 181 ? -18.609 20.125 24.906 1 97.38 181 THR B CA 1
ATOM 4748 C C . THR B 1 181 ? -19.297 20.516 23.609 1 97.38 181 THR B C 1
ATOM 4750 O O . THR B 1 181 ? -19.297 19.766 22.641 1 97.38 181 THR B O 1
ATOM 4753 N N . GLU B 1 182 ? -19.891 21.656 23.641 1 97.19 182 GLU B N 1
ATOM 4754 C CA . GLU B 1 182 ? -20.609 22.109 22.469 1 97.19 182 GLU B CA 1
ATOM 4755 C C . GLU B 1 182 ? -19.688 22.281 21.266 1 97.19 182 GLU B C 1
ATOM 4757 O O . GLU B 1 182 ? -20.062 21.969 20.141 1 97.19 182 GLU B O 1
ATOM 4762 N N . ILE B 1 183 ? -18.547 22.781 21.5 1 98 183 ILE B N 1
ATOM 4763 C CA . ILE B 1 183 ? -17.609 23.031 20.422 1 98 183 ILE B CA 1
ATOM 4764 C C . ILE B 1 183 ? -17 21.703 19.953 1 98 183 ILE B C 1
ATOM 4766 O O . ILE B 1 183 ? -16.734 21.531 18.766 1 98 183 ILE B O 1
ATOM 4770 N N . ARG B 1 184 ? -16.797 20.797 20.844 1 97.94 184 ARG B N 1
ATOM 4771 C CA . ARG B 1 184 ? -16.312 19.469 20.453 1 97.94 184 ARG B CA 1
ATOM 4772 C C . ARG B 1 184 ? -17.297 18.781 19.531 1 97.94 184 ARG B C 1
ATOM 4774 O O . ARG B 1 184 ? -16.906 18.125 18.562 1 97.94 184 ARG B O 1
ATOM 4781 N N . LYS B 1 185 ? -18.531 18.906 19.844 1 97.38 185 LYS B N 1
ATOM 4782 C CA . LYS B 1 185 ? -19.562 18.359 18.969 1 97.38 185 LYS B CA 1
ATOM 4783 C C . LYS B 1 185 ? -19.516 19.016 17.594 1 97.38 185 LYS B C 1
ATOM 4785 O O . LYS B 1 185 ? -19.75 18.359 16.578 1 97.38 185 LYS B O 1
ATOM 4790 N N . ARG B 1 186 ? -19.297 20.297 17.609 1 97.81 186 ARG B N 1
ATOM 4791 C CA . ARG B 1 186 ? -19.203 21.016 16.344 1 97.81 186 ARG B CA 1
ATOM 4792 C C . ARG B 1 186 ? -18.016 20.531 15.516 1 97.81 186 ARG B C 1
ATOM 4794 O O . ARG B 1 186 ? -18.125 20.359 14.305 1 97.81 186 ARG B O 1
ATOM 4801 N N . PHE B 1 187 ? -16.891 20.328 16.172 1 98.12 187 PHE B N 1
ATOM 4802 C CA . PHE B 1 187 ? -15.734 19.797 15.469 1 98.12 187 PHE B CA 1
ATOM 4803 C C . PHE B 1 187 ? -16.047 18.438 14.859 1 98.12 187 PHE B C 1
ATOM 4805 O O . PHE B 1 187 ? -15.656 18.141 13.727 1 98.12 187 PHE B O 1
ATOM 4812 N N . SER B 1 188 ? -16.734 17.625 15.609 1 96.69 188 SER B N 1
ATOM 4813 C CA . SER B 1 188 ? -17.141 16.328 15.109 1 96.69 188 SER B CA 1
ATOM 4814 C C . SER B 1 188 ? -18.078 16.453 13.906 1 96.69 188 SER B C 1
ATOM 4816 O O . SER B 1 188 ? -17.938 15.711 12.93 1 96.69 188 SER B O 1
ATOM 4818 N N . TYR B 1 189 ? -19.016 17.375 13.984 1 97.12 189 TYR B N 1
ATOM 4819 C CA . TYR B 1 189 ? -19.969 17.625 12.914 1 97.12 189 TYR B CA 1
ATOM 4820 C C . TYR B 1 189 ? -19.25 18.062 11.633 1 97.12 189 TYR B C 1
ATOM 4822 O O . TYR B 1 189 ? -19.625 17.625 10.539 1 97.12 189 TYR B O 1
ATOM 4830 N N . LEU B 1 190 ? -18.234 18.797 11.781 1 98 190 LEU B N 1
ATOM 4831 C CA . LEU B 1 190 ? -17.516 19.359 10.641 1 98 190 LEU B CA 1
ATOM 4832 C C . LEU B 1 190 ? -16.797 18.266 9.859 1 98 190 LEU B C 1
ATOM 4834 O O . LEU B 1 190 ? -16.5 18.438 8.672 1 98 190 LEU B O 1
ATOM 4838 N N . VAL B 1 191 ? -16.547 17.141 10.508 1 96.5 191 VAL B N 1
ATOM 4839 C CA . VAL B 1 191 ? -15.922 16 9.836 1 96.5 191 VAL B CA 1
ATOM 4840 C C . VAL B 1 191 ? -16.984 15.047 9.328 1 96.5 191 VAL B C 1
ATOM 4842 O O . VAL B 1 191 ? -17.016 14.703 8.148 1 96.5 191 VAL B O 1
ATOM 4845 N N . SER B 1 192 ? -17.969 14.727 10.156 1 94.06 192 SER B N 1
ATOM 4846 C CA . SER B 1 192 ? -18.938 13.688 9.852 1 94.06 192 SER B CA 1
ATOM 4847 C C . SER B 1 192 ? -19.922 14.141 8.773 1 94.06 192 SER B C 1
ATOM 4849 O O . SER B 1 192 ? -20.484 13.312 8.055 1 94.06 192 SER B O 1
ATOM 4851 N N . SER B 1 193 ? -20.047 15.445 8.648 1 94.56 193 SER B N 1
ATOM 4852 C CA . SER B 1 193 ? -21 15.969 7.676 1 94.56 193 SER B CA 1
ATOM 4853 C C . SER B 1 193 ? -20.375 16.094 6.293 1 94.56 193 SER B C 1
ATOM 4855 O O . SER B 1 193 ? -21.047 16.469 5.332 1 94.56 193 SER B O 1
ATOM 4857 N N . GLY B 1 194 ? -19.062 15.852 6.195 1 94.38 194 GLY B N 1
ATOM 4858 C CA . GLY B 1 194 ? -18.406 15.914 4.906 1 94.38 194 GLY B CA 1
ATOM 4859 C C . GLY B 1 194 ? -17.859 17.297 4.578 1 94.38 194 GLY B C 1
ATOM 4860 O O . GLY B 1 194 ? -17.453 17.547 3.445 1 94.38 194 GLY B O 1
ATOM 4861 N N . LEU B 1 195 ? -17.844 18.172 5.551 1 97.25 195 LEU B N 1
ATOM 4862 C CA . LEU B 1 195 ? -17.422 19.547 5.312 1 97.25 195 LEU B CA 1
ATOM 4863 C C . LEU B 1 195 ? -15.898 19.672 5.406 1 97.25 195 LEU B C 1
ATOM 4865 O O . LEU B 1 195 ? -15.367 20.797 5.43 1 97.25 195 LEU B O 1
ATOM 4869 N N . LYS B 1 196 ? -15.195 18.578 5.508 1 97.62 196 LYS B N 1
ATOM 4870 C CA . LYS B 1 196 ? -13.742 18.5 5.402 1 97.62 196 LYS B CA 1
ATOM 4871 C C . LYS B 1 196 ? -13.062 19.188 6.586 1 97.62 196 LYS B C 1
ATOM 4873 O O . LYS B 1 196 ? -12.094 19.922 6.406 1 97.62 196 LYS B O 1
ATOM 4878 N N . GLY B 1 197 ? -13.539 19 7.742 1 97.75 197 GLY B N 1
ATOM 4879 C CA . GLY B 1 197 ? -12.977 19.594 8.953 1 97.75 197 GLY B CA 1
ATOM 4880 C C . GLY B 1 197 ? -11.641 18.984 9.336 1 97.75 197 GLY B C 1
ATOM 4881 O O . GLY B 1 197 ? -11.234 17.953 8.797 1 97.75 197 GLY B O 1
ATOM 4882 N N . SER B 1 198 ? -10.93 19.531 10.258 1 97.12 198 SER B N 1
ATOM 4883 C CA . SER B 1 198 ? -9.594 19.125 10.688 1 97.12 198 SER B CA 1
ATOM 4884 C C . SER B 1 198 ? -9.664 18.062 11.781 1 97.12 198 SER B C 1
ATOM 4886 O O . SER B 1 198 ? -8.656 17.422 12.094 1 97.12 198 SER B O 1
ATOM 4888 N N . GLY B 1 199 ? -10.797 17.891 12.359 1 96.12 199 GLY B N 1
ATOM 4889 C CA . GLY B 1 199 ? -10.891 17.125 13.594 1 96.12 199 GLY B CA 1
ATOM 4890 C C . GLY B 1 199 ? -10.82 17.984 14.836 1 96.12 199 GLY B C 1
ATOM 4891 O O . GLY B 1 199 ? -10.852 19.219 14.75 1 96.12 199 GLY B O 1
ATOM 4892 N N . ASP B 1 200 ? -10.766 17.328 16 1 97.5 200 ASP B N 1
ATOM 4893 C CA . ASP B 1 200 ? -10.828 18.047 17.266 1 97.5 200 ASP B CA 1
ATOM 4894 C C . ASP B 1 200 ? -9.438 18.188 17.891 1 97.5 200 ASP B C 1
ATOM 4896 O O . ASP B 1 200 ? -8.93 17.25 18.516 1 97.5 200 ASP B O 1
ATOM 4900 N N . TYR B 1 201 ? -8.945 19.344 17.781 1 98.19 201 TYR B N 1
ATOM 4901 C CA . TYR B 1 201 ? -7.672 19.672 18.422 1 98.19 201 TYR B CA 1
ATOM 4902 C C . TYR B 1 201 ? -7.84 20.828 19.406 1 98.19 201 TYR B C 1
ATOM 4904 O O . TYR B 1 201 ? -6.926 21.625 19.594 1 98.19 201 TYR B O 1
ATOM 4912 N N . GLY B 1 202 ? -9.086 21.016 19.875 1 98 202 GLY B N 1
ATOM 4913 C CA . GLY B 1 202 ? -9.414 22 20.891 1 98 202 GLY B CA 1
ATOM 4914 C C . GLY B 1 202 ? -9.508 23.406 20.344 1 98 202 GLY B C 1
ATOM 4915 O O . GLY B 1 202 ? -9.062 23.688 19.219 1 98 202 GLY B O 1
ATOM 4916 N N . ILE B 1 203 ? -10.086 24.281 21.109 1 98.69 203 ILE B N 1
ATOM 4917 C CA . ILE B 1 203 ? -10.047 25.703 20.781 1 98.69 203 ILE B CA 1
ATOM 4918 C C . ILE B 1 203 ? -8.742 26.312 21.297 1 98.69 203 ILE B C 1
ATOM 4920 O O . ILE B 1 203 ? -8.336 27.391 20.859 1 98.69 203 ILE B O 1
ATOM 4924 N N . PHE B 1 204 ? -8.227 25.594 22.25 1 98.81 204 PHE B N 1
ATOM 4925 C CA . PHE B 1 204 ? -6.887 25.922 22.719 1 98.81 204 PHE B CA 1
ATOM 4926 C C . PHE B 1 204 ? -6.023 24.672 22.828 1 98.81 204 PHE B C 1
ATOM 4928 O O . PHE B 1 204 ? -6.461 23.656 23.375 1 98.81 204 PHE B O 1
ATOM 4935 N N . GLY B 1 205 ? -4.859 24.766 22.312 1 98.69 205 GLY B N 1
ATOM 4936 C CA . GLY B 1 205 ? -3.869 23.703 22.406 1 98.69 205 GLY B CA 1
ATOM 4937 C C . GLY B 1 205 ? -2.496 24.203 22.812 1 98.69 205 GLY B C 1
ATOM 4938 O O . GLY B 1 205 ? -2.07 25.281 22.391 1 98.69 205 GLY B O 1
ATOM 4939 N N . LEU B 1 206 ? -1.848 23.453 23.656 1 98.75 206 LEU B N 1
ATOM 4940 C CA . LEU B 1 206 ? -0.472 23.688 24.094 1 98.75 206 LEU B CA 1
ATOM 4941 C C . LEU B 1 206 ? 0.292 22.359 24.172 1 98.75 206 LEU B C 1
ATOM 4943 O O . LEU B 1 206 ? -0.199 21.391 24.75 1 98.75 206 LEU B O 1
ATOM 4947 N N . GLY B 1 207 ? 1.496 22.406 23.547 1 98.62 207 GLY B N 1
ATOM 4948 C CA . GLY B 1 207 ? 2.17 21.109 23.484 1 98.62 207 GLY B CA 1
ATOM 4949 C C . GLY B 1 207 ? 3.678 21.219 23.609 1 98.62 207 GLY B C 1
ATOM 4950 O O . GLY B 1 207 ? 4.262 22.25 23.25 1 98.62 207 GLY B O 1
ATOM 4951 N N . LEU B 1 208 ? 4.262 20.109 24.172 1 98.5 208 LEU B N 1
ATOM 4952 C CA . LEU B 1 208 ? 5.695 19.844 24.156 1 98.5 208 LEU B CA 1
ATOM 4953 C C . LEU B 1 208 ? 5.996 18.562 23.375 1 98.5 208 LEU B C 1
ATOM 4955 O O . LEU B 1 208 ? 5.332 17.547 23.562 1 98.5 208 LEU B O 1
ATOM 4959 N N . TYR B 1 209 ? 6.938 18.719 22.469 1 98 209 TYR B N 1
ATOM 4960 C CA . TYR B 1 209 ? 7.266 17.531 21.703 1 98 209 TYR B CA 1
ATOM 4961 C C . TYR B 1 209 ? 8.75 17.484 21.359 1 98 209 TYR B C 1
ATOM 4963 O O . TYR B 1 209 ? 9.461 18.484 21.547 1 98 209 TYR B O 1
ATOM 4971 N N . ASN B 1 210 ? 9.289 16.422 20.891 1 96.25 210 ASN B N 1
ATOM 4972 C CA . ASN B 1 210 ? 10.719 16.172 20.719 1 96.25 210 ASN B CA 1
ATOM 4973 C C . ASN B 1 210 ? 11.336 17.109 19.688 1 96.25 210 ASN B C 1
ATOM 4975 O O . ASN B 1 210 ? 12.406 17.672 19.938 1 96.25 210 ASN B O 1
ATOM 4979 N N . GLY B 1 211 ? 10.656 17.172 18.516 1 95.56 211 GLY B N 1
ATOM 4980 C CA . GLY B 1 211 ? 11.07 18.203 17.578 1 95.56 211 GLY B CA 1
ATOM 4981 C C . GLY B 1 211 ? 11.773 17.656 16.359 1 95.56 211 GLY B C 1
ATOM 4982 O O . GLY B 1 211 ? 11.836 18.328 15.32 1 95.56 211 GLY B O 1
ATOM 4983 N N . GLN B 1 212 ? 12.328 16.453 16.391 1 95.12 212 GLN B N 1
ATOM 4984 C CA . GLN B 1 212 ? 13.047 15.898 15.25 1 95.12 212 GLN B CA 1
ATOM 4985 C C . GLN B 1 212 ? 12.109 15.133 14.328 1 95.12 212 GLN B C 1
ATOM 4987 O O . GLN B 1 212 ? 12.555 14.336 13.5 1 95.12 212 GLN B O 1
ATOM 4992 N N . THR B 1 213 ? 10.852 15.281 14.477 1 90.94 213 THR B N 1
ATOM 4993 C CA . THR B 1 213 ? 9.781 14.719 13.664 1 90.94 213 THR B CA 1
ATOM 4994 C C . THR B 1 213 ? 9.5 13.273 14.062 1 90.94 213 THR B C 1
ATOM 4996 O O . THR B 1 213 ? 10.258 12.68 14.836 1 90.94 213 THR B O 1
ATOM 4999 N N . ALA B 1 214 ? 8.477 12.742 13.516 1 91.25 214 ALA B N 1
ATOM 5000 C CA . ALA B 1 214 ? 8.031 11.391 13.859 1 91.25 214 ALA B CA 1
ATOM 5001 C C . ALA B 1 214 ? 8.898 10.336 13.18 1 91.25 214 ALA B C 1
ATOM 5003 O O . ALA B 1 214 ? 9.32 10.516 12.039 1 91.25 214 ALA B O 1
ATOM 5004 N N . ASN B 1 215 ? 9.078 9.148 13.938 1 88.69 215 ASN B N 1
ATOM 5005 C CA . ASN B 1 215 ? 9.758 7.965 13.43 1 88.69 215 ASN B CA 1
ATOM 5006 C C . ASN B 1 215 ? 11.234 8.25 13.133 1 88.69 215 ASN B C 1
ATOM 5008 O O . ASN B 1 215 ? 11.789 7.715 12.172 1 88.69 215 ASN B O 1
ATOM 5012 N N . ALA B 1 216 ? 11.758 9.219 13.805 1 88.31 216 ALA B N 1
ATOM 5013 C CA . ALA B 1 216 ? 13.18 9.555 13.758 1 88.31 216 ALA B CA 1
ATOM 5014 C C . ALA B 1 216 ? 13.758 9.688 15.164 1 88.31 216 ALA B C 1
ATOM 5016 O O . ALA B 1 216 ? 13.086 10.18 16.078 1 88.31 216 ALA B O 1
ATOM 5017 N N . PRO B 1 217 ? 14.938 9.281 15.297 1 89.94 217 PRO B N 1
ATOM 5018 C CA . PRO B 1 217 ? 15.555 9.461 16.609 1 89.94 217 PRO B CA 1
ATOM 5019 C C . PRO B 1 217 ? 15.812 10.922 16.953 1 89.94 217 PRO B C 1
ATOM 5021 O O . PRO B 1 217 ? 16.109 11.727 16.078 1 89.94 217 PRO B O 1
ATOM 5024 N N . GLU B 1 218 ? 15.719 11.188 18.188 1 91.69 218 GLU B N 1
ATOM 5025 C CA . GLU B 1 218 ? 16.078 12.523 18.656 1 91.69 218 GLU B CA 1
ATOM 5026 C C . GLU B 1 218 ? 17.578 12.766 18.531 1 91.69 218 GLU B C 1
ATOM 5028 O O . GLU B 1 218 ? 18.375 11.844 18.688 1 91.69 218 GLU B O 1
ATOM 5033 N N . ARG B 1 219 ? 17.906 14.039 18.359 1 93.94 219 ARG B N 1
ATOM 5034 C CA . ARG B 1 219 ? 19.312 14.344 18.109 1 93.94 219 ARG B CA 1
ATOM 5035 C C . ARG B 1 219 ? 19.828 15.43 19.047 1 93.94 219 ARG B C 1
ATOM 5037 O O . ARG B 1 219 ? 20.969 15.859 18.953 1 93.94 219 ARG B O 1
ATOM 5044 N N . ASN B 1 220 ? 18.953 15.922 19.828 1 94.12 220 ASN B N 1
ATOM 5045 C CA . ASN B 1 220 ? 19.344 16.875 20.875 1 94.12 220 ASN B CA 1
ATOM 5046 C C . ASN B 1 220 ? 18.469 16.734 22.109 1 94.12 220 ASN B C 1
ATOM 5048 O O . ASN B 1 220 ? 17.594 15.859 22.156 1 94.12 220 ASN B O 1
ATOM 5052 N N . ARG B 1 221 ? 18.688 17.516 23.094 1 93.56 221 ARG B N 1
ATOM 5053 C CA . ARG B 1 221 ? 18 17.359 24.375 1 93.56 221 ARG B CA 1
ATOM 5054 C C . ARG B 1 221 ? 16.922 18.438 24.547 1 93.56 221 ARG B C 1
ATOM 5056 O O . ARG B 1 221 ? 16.406 18.641 25.641 1 93.56 221 ARG B O 1
ATOM 5063 N N . SER B 1 222 ? 16.672 19.188 23.484 1 94.88 222 SER B N 1
ATOM 5064 C CA . SER B 1 222 ? 15.695 20.266 23.578 1 94.88 222 SER B CA 1
ATOM 5065 C C . SER B 1 222 ? 14.32 19.781 23.125 1 94.88 222 SER B C 1
ATOM 5067 O O . SER B 1 222 ? 14.203 18.812 22.375 1 94.88 222 SER B O 1
ATOM 5069 N N . LEU B 1 223 ? 13.336 20.484 23.594 1 97.25 223 LEU B N 1
ATOM 5070 C CA . LEU B 1 223 ? 11.961 20.234 23.172 1 97.25 223 LEU B CA 1
ATOM 5071 C C . LEU B 1 223 ? 11.406 21.406 22.375 1 97.25 223 LEU B C 1
ATOM 5073 O O . LEU B 1 223 ? 11.906 22.531 22.5 1 97.25 223 LEU B O 1
ATOM 5077 N N . HIS B 1 224 ? 10.469 21.094 21.625 1 98.44 224 HIS B N 1
ATOM 5078 C CA . HIS B 1 224 ? 9.672 22.125 20.969 1 98.44 224 HIS B CA 1
ATOM 5079 C C . HIS B 1 224 ? 8.406 22.438 21.766 1 98.44 224 HIS B C 1
ATOM 5081 O O . HIS B 1 224 ? 7.871 21.562 22.453 1 98.44 224 HIS B O 1
ATOM 5087 N N . VAL B 1 225 ? 8 23.703 21.656 1 98.69 225 VAL B N 1
ATOM 5088 C CA . VAL B 1 225 ? 6.73 24.141 22.219 1 98.69 225 VAL B CA 1
ATOM 5089 C C . VAL B 1 225 ? 5.805 24.625 21.109 1 98.69 225 VAL B C 1
ATOM 5091 O O . VAL B 1 225 ? 6.242 25.328 20.188 1 98.69 225 VAL B O 1
ATOM 5094 N N . VAL B 1 226 ? 4.559 24.219 21.141 1 98.81 226 VAL B N 1
ATOM 5095 C CA . VAL B 1 226 ? 3.576 24.641 20.156 1 98.81 226 VAL B CA 1
ATOM 5096 C C . VAL B 1 226 ? 2.293 25.078 20.859 1 98.81 226 VAL B C 1
ATOM 5098 O O . VAL B 1 226 ? 1.943 24.547 21.906 1 98.81 226 VAL B O 1
ATOM 5101 N N . SER B 1 227 ? 1.64 26.031 20.281 1 98.88 227 SER B N 1
ATOM 5102 C CA . SER B 1 227 ? 0.337 26.484 20.766 1 98.88 227 SER B CA 1
ATOM 5103 C C . SER B 1 227 ? -0.573 26.891 19.625 1 98.88 227 SER B C 1
ATOM 5105 O O . SER B 1 227 ? -0.096 27.312 18.562 1 98.88 227 SER B O 1
ATOM 5107 N N . ARG B 1 228 ? -1.85 26.672 19.828 1 98.88 228 ARG B N 1
ATOM 5108 C CA . ARG B 1 228 ? -2.846 27 18.812 1 98.88 228 ARG B CA 1
ATOM 5109 C C . ARG B 1 228 ? -4.172 27.406 19.453 1 98.88 228 ARG B C 1
ATOM 5111 O O . ARG B 1 228 ? -4.602 26.781 20.422 1 98.88 228 ARG B O 1
ATOM 5118 N N . ALA B 1 229 ? -4.703 28.453 18.984 1 98.88 229 ALA B N 1
ATOM 5119 C CA . ALA B 1 229 ? -6.066 28.844 19.312 1 98.88 229 ALA B CA 1
ATOM 5120 C C . ALA B 1 229 ? -6.957 28.812 18.078 1 98.88 229 ALA B C 1
ATOM 5122 O O . ALA B 1 229 ? -6.539 29.219 16.984 1 98.88 229 ALA B O 1
ATOM 5123 N N . SER B 1 230 ? -8.117 28.203 18.234 1 98.75 230 SER B N 1
ATOM 5124 C CA . SER B 1 230 ? -9.047 28.062 17.125 1 98.75 230 SER B CA 1
ATOM 5125 C C . SER B 1 230 ? -10.5 28.125 17.594 1 98.75 230 SER B C 1
ATOM 5127 O O . SER B 1 230 ? -10.82 27.641 18.688 1 98.75 230 SER B O 1
ATOM 5129 N N . TYR B 1 231 ? -11.344 28.703 16.781 1 98.69 231 TYR B N 1
ATOM 5130 C CA . TYR B 1 231 ? -12.758 28.719 17.125 1 98.69 231 TYR B CA 1
ATOM 5131 C C . TYR B 1 231 ? -13.625 28.641 15.875 1 98.69 231 TYR B C 1
ATOM 5133 O O . TYR B 1 231 ? -13.484 29.453 14.953 1 98.69 231 TYR B O 1
ATOM 5141 N N . PRO B 1 232 ? -14.492 27.719 15.852 1 98.56 232 PRO B N 1
ATOM 5142 C CA . PRO B 1 232 ? -15.438 27.578 14.742 1 98.56 232 PRO B CA 1
ATOM 5143 C C . PRO B 1 232 ? -16.766 28.297 15.008 1 98.56 232 PRO B C 1
ATOM 5145 O O . PRO B 1 232 ? -17.734 27.656 15.461 1 98.56 232 PRO B O 1
ATOM 5148 N N . TRP B 1 233 ? -16.859 29.453 14.531 1 98.19 233 TRP B N 1
ATOM 5149 C CA . TRP B 1 233 ? -18.078 30.25 14.734 1 98.19 233 TRP B CA 1
ATOM 5150 C C . TRP B 1 233 ? -19.203 29.75 13.852 1 98.19 233 TRP B C 1
ATOM 5152 O O . TRP B 1 233 ? -19.016 29.5 12.656 1 98.19 233 TRP B O 1
ATOM 5162 N N . GLU B 1 234 ? -20.281 29.562 14.406 1 97.94 234 GLU B N 1
ATOM 5163 C CA . GLU B 1 234 ? -21.484 29.312 13.641 1 97.94 234 GLU B CA 1
ATOM 5164 C C . GLU B 1 234 ? -22.344 30.578 13.523 1 97.94 234 GLU B C 1
ATOM 5166 O O . GLU B 1 234 ? -22.875 31.062 14.516 1 97.94 234 GLU B O 1
ATOM 5171 N N . LEU B 1 235 ? -22.531 30.984 12.398 1 97.75 235 LEU B N 1
ATOM 5172 C CA . LEU B 1 235 ? -23.344 32.156 12.164 1 97.75 235 LEU B CA 1
ATOM 5173 C C . LEU B 1 235 ? -24.828 31.828 12.164 1 97.75 235 LEU B C 1
ATOM 5175 O O . LEU B 1 235 ? -25.203 30.656 12.102 1 97.75 235 LEU B O 1
ATOM 5179 N N . ASN B 1 236 ? -25.688 32.844 12.172 1 96.5 236 ASN B N 1
ATOM 5180 C CA . ASN B 1 236 ? -27.141 32.625 12.18 1 96.5 236 ASN B CA 1
ATOM 5181 C C . ASN B 1 236 ? -27.609 31.953 10.898 1 96.5 236 ASN B C 1
ATOM 5183 O O . ASN B 1 236 ? -28.609 31.234 10.906 1 96.5 236 ASN B O 1
ATOM 5187 N N . SER B 1 237 ? -26.922 32.156 9.883 1 96 237 SER B N 1
ATOM 5188 C CA . SER B 1 237 ? -27.266 31.562 8.594 1 96 237 SER B CA 1
ATOM 5189 C C . SER B 1 237 ? -26.969 30.078 8.57 1 96 237 SER B C 1
ATOM 5191 O O . SER B 1 237 ? -27.406 29.359 7.668 1 96 237 SER B O 1
ATOM 5193 N N . GLY B 1 238 ? -26.203 29.609 9.555 1 96.5 238 GLY B N 1
ATOM 5194 C CA . GLY B 1 238 ? -25.75 28.219 9.539 1 96.5 238 GLY B CA 1
ATOM 5195 C C . GLY B 1 238 ? -24.328 28.062 9.016 1 96.5 238 GLY B C 1
ATOM 5196 O O . GLY B 1 238 ? -23.719 27 9.18 1 96.5 238 GLY B O 1
ATOM 5197 N N . GLN B 1 239 ? -23.875 29.141 8.414 1 98 239 GLN B N 1
ATOM 5198 C CA . GLN B 1 239 ? -22.5 29.125 7.918 1 98 239 GLN B CA 1
ATOM 5199 C C . GLN B 1 239 ? -21.5 29.031 9.07 1 98 239 GLN B C 1
ATOM 5201 O O . GLN B 1 239 ? -21.625 29.734 10.07 1 98 239 GLN B O 1
ATOM 5206 N N . ILE B 1 240 ? -20.547 28.125 8.906 1 98.69 240 ILE B N 1
ATOM 5207 C CA . ILE B 1 240 ? -19.531 28 9.938 1 98.69 240 ILE B CA 1
ATOM 5208 C C . ILE B 1 240 ? -18.203 28.547 9.422 1 98.69 240 ILE B C 1
ATOM 5210 O O . ILE B 1 240 ? -17.781 28.234 8.305 1 98.69 240 ILE B O 1
ATOM 5214 N N . ILE B 1 241 ? -17.609 29.391 10.18 1 98.75 241 ILE B N 1
ATOM 5215 C CA . ILE B 1 241 ? -16.328 30.016 9.898 1 98.75 241 ILE B CA 1
ATOM 5216 C C . ILE B 1 241 ? -15.359 29.75 11.047 1 98.75 241 ILE B C 1
ATOM 5218 O O . ILE B 1 241 ? -15.703 29.953 12.211 1 98.75 241 ILE B O 1
ATOM 5222 N N . GLU B 1 242 ? -14.211 29.266 10.719 1 98.81 242 GLU B N 1
ATOM 5223 C CA . GLU B 1 242 ? -13.211 28.984 11.742 1 98.81 242 GLU B CA 1
ATOM 5224 C C . GLU B 1 242 ? -11.977 29.859 11.562 1 98.81 242 GLU B C 1
ATOM 5226 O O . GLU B 1 242 ? -11.492 30.047 10.445 1 98.81 242 GLU B O 1
ATOM 5231 N N . THR B 1 243 ? -11.539 30.453 12.617 1 98.75 243 THR B N 1
ATOM 5232 C CA . THR B 1 243 ? -10.297 31.219 12.648 1 98.75 243 THR B CA 1
ATOM 5233 C C . THR B 1 243 ? -9.32 30.641 13.664 1 98.75 243 THR B C 1
ATOM 5235 O O . THR B 1 243 ? -9.734 30.109 14.703 1 98.75 243 THR B O 1
ATOM 5238 N N . SER B 1 244 ? -8.094 30.672 13.289 1 98.88 244 SER B N 1
ATOM 5239 C CA . SER B 1 244 ? -7.082 30.125 14.188 1 98.88 244 SER B CA 1
ATOM 5240 C C . SER B 1 244 ? -5.801 30.953 14.141 1 98.88 244 SER B C 1
ATOM 5242 O O . SER B 1 244 ? -5.594 31.734 13.211 1 98.88 244 SER B O 1
ATOM 5244 N N . PHE B 1 245 ? -5.062 30.828 15.133 1 98.88 245 PHE B N 1
ATOM 5245 C CA . PHE B 1 245 ? -3.693 31.328 15.234 1 98.88 245 PHE B CA 1
ATOM 5246 C C . PHE B 1 245 ? -2.793 30.297 15.906 1 98.88 245 PHE B C 1
ATOM 5248 O O . PHE B 1 245 ? -3.184 29.672 16.891 1 98.88 245 PHE B O 1
ATOM 5255 N N . GLN B 1 246 ? -1.645 30.016 15.352 1 98.81 246 GLN B N 1
ATOM 5256 C CA . GLN B 1 246 ? -0.744 29 15.883 1 98.81 246 GLN B CA 1
ATOM 5257 C C . GLN B 1 246 ? 0.706 29.484 15.844 1 98.81 246 GLN B C 1
ATOM 5259 O O . GLN B 1 246 ? 1.061 30.344 15.039 1 98.81 246 GLN B O 1
ATOM 5264 N N . ALA B 1 247 ? 1.479 28.891 16.688 1 98.88 247 ALA B N 1
ATOM 5265 C CA . ALA B 1 247 ? 2.904 29.203 16.766 1 98.88 247 ALA B CA 1
ATOM 5266 C C . ALA B 1 247 ? 3.682 28.047 17.391 1 98.88 247 ALA B C 1
ATOM 5268 O O . ALA B 1 247 ? 3.131 27.266 18.172 1 98.88 247 ALA B O 1
ATOM 5269 N N . TYR B 1 248 ? 4.953 27.953 17 1 98.69 248 TYR B N 1
ATOM 5270 C CA . TYR B 1 248 ? 5.84 27.016 17.672 1 98.69 248 TYR B CA 1
ATOM 5271 C C . TYR B 1 248 ? 7.277 27.516 17.688 1 98.69 248 TYR B C 1
ATOM 5273 O O . TYR B 1 248 ? 7.613 28.453 16.938 1 98.69 248 TYR B O 1
ATOM 5281 N N . THR B 1 249 ? 8.062 26.969 18.531 1 98.75 249 THR B N 1
ATOM 5282 C CA . THR B 1 249 ? 9.492 27.281 18.609 1 98.75 249 THR B CA 1
ATOM 5283 C C . THR B 1 249 ? 10.273 26.094 19.156 1 98.75 249 THR B C 1
ATOM 5285 O O . THR B 1 249 ? 9.703 25.219 19.797 1 98.75 249 THR B O 1
ATOM 5288 N N . GLY B 1 250 ? 11.523 26.016 18.797 1 98.25 250 GLY B N 1
ATOM 5289 C CA . GLY B 1 250 ? 12.414 24.953 19.25 1 98.25 250 GLY B CA 1
ATOM 5290 C C . GLY B 1 250 ? 13.75 24.953 18.531 1 98.25 250 GLY B C 1
ATOM 5291 O O . GLY B 1 250 ? 14.117 25.938 17.891 1 98.25 250 GLY B O 1
ATOM 5292 N N . LYS B 1 251 ? 14.5 23.891 18.828 1 98.06 251 LYS B N 1
ATOM 5293 C CA . LYS B 1 251 ? 15.789 23.703 18.156 1 98.06 251 LYS B CA 1
ATOM 5294 C C . LYS B 1 251 ? 15.797 22.406 17.344 1 98.06 251 LYS B C 1
ATOM 5296 O O . LYS B 1 251 ? 15.336 21.375 17.812 1 98.06 251 LYS B O 1
ATOM 5301 N N . PHE B 1 252 ? 16.312 22.531 16.156 1 97.5 252 PHE B N 1
ATOM 5302 C CA . PHE B 1 252 ? 16.344 21.391 15.25 1 97.5 252 PHE B CA 1
ATOM 5303 C C . PHE B 1 252 ? 17.766 21.109 14.789 1 97.5 252 PHE B C 1
ATOM 5305 O O . PHE B 1 252 ? 18.531 22.031 14.516 1 97.5 252 PHE B O 1
ATOM 5312 N N . VAL B 1 253 ? 18.109 19.859 14.766 1 97.25 253 VAL B N 1
ATOM 5313 C CA . VAL B 1 253 ? 19.391 19.422 14.227 1 97.25 253 VAL B CA 1
ATOM 5314 C C . VAL B 1 253 ? 19.219 18.938 12.789 1 97.25 253 VAL B C 1
ATOM 5316 O O . VAL B 1 253 ? 18.484 17.984 12.539 1 97.25 253 VAL B O 1
ATOM 5319 N N . ILE B 1 254 ? 19.906 19.562 11.836 1 96.75 254 ILE B N 1
ATOM 5320 C CA . ILE B 1 254 ? 19.719 19.266 10.422 1 96.75 254 ILE B CA 1
ATOM 5321 C C . ILE B 1 254 ? 20.781 18.266 9.969 1 96.75 254 ILE B C 1
ATOM 5323 O O . ILE B 1 254 ? 21.797 18.078 10.641 1 96.75 254 ILE B O 1
ATOM 5327 N N . ASN B 1 255 ? 20.469 17.609 8.812 1 94.75 255 ASN B N 1
ATOM 5328 C CA . ASN B 1 255 ? 21.453 16.797 8.117 1 94.75 255 ASN B CA 1
ATOM 5329 C C . ASN B 1 255 ? 22.297 17.641 7.164 1 94.75 255 ASN B C 1
ATOM 5331 O O . ASN B 1 255 ? 21.75 18.406 6.375 1 94.75 255 ASN B O 1
ATOM 5335 N N . ARG B 1 256 ? 23.531 17.453 7.258 1 94.31 256 ARG B N 1
ATOM 5336 C CA . ARG B 1 256 ? 24.422 18.234 6.426 1 94.31 256 ARG B CA 1
ATOM 5337 C C . ARG B 1 256 ? 25.25 17.344 5.5 1 94.31 256 ARG B C 1
ATOM 5339 O O . ARG B 1 256 ? 25.516 16.188 5.824 1 94.31 256 ARG B O 1
ATOM 5346 N N . ASN B 1 257 ? 25.594 17.938 4.422 1 89.69 257 ASN B N 1
ATOM 5347 C CA . ASN B 1 257 ? 26.578 17.312 3.537 1 89.69 257 ASN B CA 1
ATOM 5348 C C . ASN B 1 257 ? 27.969 17.359 4.141 1 89.69 257 ASN B C 1
ATOM 5350 O O . ASN B 1 257 ? 28.531 18.438 4.344 1 89.69 257 ASN B O 1
ATOM 5354 N N . PRO B 1 258 ? 28.516 16.188 4.312 1 82.69 258 PRO B N 1
ATOM 5355 C CA . PRO B 1 258 ? 29.828 16.156 4.965 1 82.69 258 PRO B CA 1
ATOM 5356 C C . PRO B 1 258 ? 30.922 16.766 4.094 1 82.69 258 PRO B C 1
ATOM 5358 O O . PRO B 1 258 ? 32.031 17.062 4.59 1 82.69 258 PRO B O 1
ATOM 5361 N N . LEU B 1 259 ? 30.688 16.844 2.922 1 81.25 259 LEU B N 1
ATOM 5362 C CA . LEU B 1 259 ? 31.688 17.375 1.998 1 81.25 259 LEU B CA 1
ATOM 5363 C C . LEU B 1 259 ? 31.719 18.906 2.055 1 81.25 259 LEU B C 1
ATOM 5365 O O . LEU B 1 259 ? 32.594 19.531 1.457 1 81.25 259 LEU B O 1
ATOM 5369 N N . THR B 1 260 ? 30.75 19.516 2.83 1 81.38 260 THR B N 1
ATOM 5370 C CA . THR B 1 260 ? 30.719 20.953 3.039 1 81.38 260 THR B CA 1
ATOM 5371 C C . THR B 1 260 ? 30.984 21.297 4.504 1 81.38 260 THR B C 1
ATOM 5373 O O . THR B 1 260 ? 31.281 20.406 5.309 1 81.38 260 THR B O 1
ATOM 5376 N N . ASP B 1 261 ? 31.109 22.641 4.719 1 73.81 261 ASP B N 1
ATOM 5377 C CA . ASP B 1 261 ? 31.234 23.016 6.121 1 73.81 261 ASP B CA 1
ATOM 5378 C C . ASP B 1 261 ? 30.047 22.516 6.938 1 73.81 261 ASP B C 1
ATOM 5380 O O . ASP B 1 261 ? 28.906 22.969 6.734 1 73.81 261 ASP B O 1
ATOM 5384 N N . PHE B 1 262 ? 30.281 21.578 7.738 1 74.19 262 PHE B N 1
ATOM 5385 C CA . PHE B 1 262 ? 29.188 20.938 8.453 1 74.19 262 PHE B CA 1
ATOM 5386 C C . PHE B 1 262 ? 29.328 21.141 9.953 1 74.19 262 PHE B C 1
ATOM 5388 O O . PHE B 1 262 ? 28.891 20.297 10.742 1 74.19 262 PHE B O 1
ATOM 5395 N N . ASP B 1 263 ? 29.812 22.297 10.336 1 80.81 263 ASP B N 1
ATOM 5396 C CA . ASP B 1 263 ? 30.109 22.562 11.742 1 80.81 263 ASP B CA 1
ATOM 5397 C C . ASP B 1 263 ? 28.844 22.797 12.547 1 80.81 263 ASP B C 1
ATOM 5399 O O . ASP B 1 263 ? 28.672 22.234 13.625 1 80.81 263 ASP B O 1
ATOM 5403 N N . GLN B 1 264 ? 28 23.656 11.977 1 88.06 264 GLN B N 1
ATOM 5404 C CA . GLN B 1 264 ? 26.766 23.922 12.695 1 88.06 264 GLN B CA 1
ATOM 5405 C C . GLN B 1 264 ? 25.625 23.062 12.164 1 88.06 264 GLN B C 1
ATOM 5407 O O . GLN B 1 264 ? 25.219 23.188 11.008 1 88.06 264 GLN B O 1
ATOM 5412 N N . THR B 1 265 ? 25.031 22.312 13.109 1 93.94 265 THR B N 1
ATOM 5413 C CA . THR B 1 265 ? 23.953 21.422 12.688 1 93.94 265 THR B CA 1
ATOM 5414 C C . THR B 1 265 ? 22.672 21.75 13.438 1 93.94 265 THR B C 1
ATOM 5416 O O . THR B 1 265 ? 21.578 21.359 13.016 1 93.94 265 THR B O 1
ATOM 5419 N N . GLU B 1 266 ? 22.781 22.422 14.523 1 96.56 266 GLU B N 1
ATOM 5420 C CA . GLU B 1 266 ? 21.609 22.75 15.328 1 96.56 266 GLU B CA 1
ATOM 5421 C C . GLU B 1 266 ? 21.188 24.188 15.102 1 96.56 266 GLU B C 1
ATOM 5423 O O . GLU B 1 266 ? 22.016 25.094 15.102 1 96.56 266 GLU B O 1
ATOM 5428 N N . PHE B 1 267 ? 19.938 24.453 14.898 1 97.88 267 PHE B N 1
ATOM 5429 C CA . PHE B 1 267 ? 19.406 25.781 14.648 1 97.88 267 PHE B CA 1
ATOM 5430 C C . PHE B 1 267 ? 18.141 26.016 15.477 1 97.88 267 PHE B C 1
ATOM 5432 O O . PHE B 1 267 ? 17.312 25.109 15.633 1 97.88 267 PHE B O 1
ATOM 5439 N N . GLU B 1 268 ? 18.016 27.188 15.969 1 97.75 268 GLU B N 1
ATOM 5440 C CA . GLU B 1 268 ? 16.734 27.625 16.547 1 97.75 268 GLU B CA 1
ATOM 5441 C C . GLU B 1 268 ? 15.719 27.938 15.453 1 97.75 268 GLU B C 1
ATOM 5443 O O . GLU B 1 268 ? 16.094 28.359 14.359 1 97.75 268 GLU B O 1
ATOM 5448 N N . GLU B 1 269 ? 14.5 27.719 15.797 1 98.19 269 GLU B N 1
ATOM 5449 C CA . GLU B 1 269 ? 13.438 28.062 14.844 1 98.19 269 GLU B CA 1
ATOM 5450 C C . GLU B 1 269 ? 12.172 28.516 15.57 1 98.19 269 GLU B C 1
ATOM 5452 O O . GLU B 1 269 ? 11.945 28.141 16.719 1 98.19 269 GLU B O 1
ATOM 5457 N N . PHE B 1 270 ? 11.398 29.312 14.906 1 98.69 270 PHE B N 1
ATOM 5458 C CA . PHE B 1 270 ? 10.047 29.625 15.336 1 98.69 270 PHE B CA 1
ATOM 5459 C C . PHE B 1 270 ? 9.164 29.984 14.148 1 98.69 270 PHE B C 1
ATOM 5461 O O . PHE B 1 270 ? 9.672 30.422 13.109 1 98.69 270 PHE B O 1
ATOM 5468 N N . ARG B 1 271 ? 7.902 29.75 14.25 1 98.75 271 ARG B N 1
ATOM 5469 C CA . ARG B 1 271 ? 6.902 30.125 13.25 1 98.75 271 ARG B CA 1
ATOM 5470 C C . ARG B 1 271 ? 5.586 30.516 13.914 1 98.75 271 ARG B C 1
ATOM 5472 O O . ARG B 1 271 ? 5.301 30.078 15.039 1 98.75 271 ARG B O 1
ATOM 5479 N N . TYR B 1 272 ? 4.84 31.344 13.258 1 98.88 272 TYR B N 1
ATOM 5480 C CA . TYR B 1 272 ? 3.5 31.734 13.688 1 98.88 272 TYR B CA 1
ATOM 5481 C C . TYR B 1 272 ? 2.641 32.125 12.492 1 98.88 272 TYR B C 1
ATOM 5483 O O . TYR B 1 272 ? 3.164 32.5 11.438 1 98.88 272 TYR B O 1
ATOM 5491 N N . GLY B 1 273 ? 1.354 31.969 12.664 1 98.69 273 GLY B N 1
ATOM 5492 C CA . GLY B 1 273 ? 0.533 32.375 11.531 1 98.69 273 GLY B CA 1
ATOM 5493 C C . GLY B 1 273 ? -0.952 32.156 11.773 1 98.69 273 GLY B C 1
ATOM 5494 O O . GLY B 1 273 ? -1.346 31.406 12.656 1 98.69 273 GLY B O 1
ATOM 5495 N N . PRO B 1 274 ? -1.732 32.844 11 1 98.81 274 PRO B N 1
ATOM 5496 C CA . PRO B 1 274 ? -3.191 32.75 11.094 1 98.81 274 PRO B CA 1
ATOM 5497 C C . PRO B 1 274 ? -3.787 31.766 10.102 1 98.81 274 PRO B C 1
ATOM 5499 O O . PRO B 1 274 ? -3.129 31.391 9.125 1 98.81 274 PRO B O 1
ATOM 5502 N N . THR B 1 275 ? -4.984 31.312 10.398 1 98.81 275 THR B N 1
ATOM 5503 C CA . THR B 1 275 ? -5.809 30.469 9.531 1 98.81 275 THR B CA 1
ATOM 5504 C C . THR B 1 275 ? -7.23 31.016 9.445 1 98.81 275 THR B C 1
ATOM 5506 O O . THR B 1 275 ? -7.793 31.453 10.445 1 98.81 275 THR B O 1
ATOM 5509 N N . LEU B 1 276 ? -7.789 31.062 8.305 1 98.88 276 LEU B N 1
ATOM 5510 C CA . LEU B 1 276 ? -9.195 31.344 8.055 1 98.88 276 LEU B CA 1
ATOM 5511 C C . LEU B 1 276 ? -9.836 30.234 7.22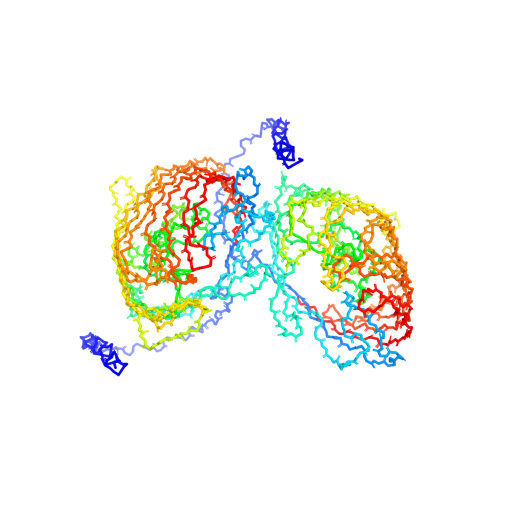7 1 98.88 276 LEU B C 1
ATOM 5513 O O . LEU B 1 276 ? -9.328 29.891 6.152 1 98.88 276 LEU B O 1
ATOM 5517 N N . VAL B 1 277 ? -10.93 29.672 7.75 1 98.88 277 VAL B N 1
ATOM 5518 C CA . VAL B 1 277 ? -11.656 28.625 7.023 1 98.88 277 VAL B CA 1
ATOM 5519 C C . VAL B 1 277 ? -13.141 28.984 6.965 1 98.88 277 VAL B C 1
ATOM 5521 O O . VAL B 1 277 ? -13.797 29.094 8 1 98.88 277 VAL B O 1
ATOM 5524 N N . ILE B 1 278 ? -13.633 29.203 5.82 1 98.88 278 ILE B N 1
ATOM 5525 C CA . ILE B 1 278 ? -15.062 29.203 5.539 1 98.88 278 ILE B CA 1
ATOM 5526 C C . ILE B 1 278 ? -15.477 27.844 4.988 1 98.88 278 ILE B C 1
ATOM 5528 O O . ILE B 1 278 ? -15.086 27.469 3.879 1 98.88 278 ILE B O 1
ATOM 5532 N N . TYR B 1 279 ? -16.234 27.109 5.781 1 98.75 279 TYR B N 1
ATOM 5533 C CA . TYR B 1 279 ? -16.578 25.75 5.395 1 98.75 279 TYR B CA 1
ATOM 5534 C C . TYR B 1 279 ? -17.484 25.734 4.172 1 98.75 279 TYR B C 1
ATOM 5536 O O . TYR B 1 279 ? -18.312 26.641 3.996 1 98.75 279 TYR B O 1
ATOM 5544 N N . PRO B 1 280 ? -17.391 24.781 3.293 1 98.31 280 PRO B N 1
ATOM 5545 C CA . PRO B 1 280 ? -18.125 24.766 2.025 1 98.31 280 PRO B CA 1
ATOM 5546 C C . PRO B 1 280 ? -19.594 24.422 2.205 1 98.31 280 PRO B C 1
ATOM 5548 O O . PRO B 1 280 ? -19.984 23.25 2.068 1 98.31 280 PRO B O 1
ATOM 5551 N N . GLN B 1 281 ? -20.453 25.484 2.229 1 97.44 281 GLN B N 1
ATOM 5552 C CA . GLN B 1 281 ? -21.891 25.328 2.441 1 97.44 281 GLN B CA 1
ATOM 5553 C C . GLN B 1 281 ? -22.688 26.219 1.496 1 97.44 281 GLN B C 1
ATOM 5555 O O . GLN B 1 281 ? -23.516 27.031 1.939 1 97.44 281 GLN B O 1
ATOM 5560 N N . PRO B 1 282 ? -22.469 26.25 0.328 1 96.75 282 PRO B N 1
ATOM 5561 C CA . PRO B 1 282 ? -21.672 25.312 -0.459 1 96.75 282 PRO B CA 1
ATOM 5562 C C . PRO B 1 282 ? -20.312 25.875 -0.862 1 96.75 282 PRO B C 1
ATOM 5564 O O . PRO B 1 282 ? -19.422 25.125 -1.272 1 96.75 282 PRO B O 1
ATOM 5567 N N . PHE B 1 283 ? -20.234 27.234 -0.876 1 98.31 283 PHE B N 1
ATOM 5568 C CA . PHE B 1 283 ? -18.953 27.859 -1.177 1 98.31 283 PHE B CA 1
ATOM 5569 C C . PHE B 1 283 ? -18.016 27.797 0.025 1 98.31 283 PHE B C 1
ATOM 5571 O O . PHE B 1 283 ? -18.453 27.984 1.164 1 98.31 283 PHE B O 1
ATOM 5578 N N . GLY B 1 284 ? -16.797 27.438 -0.223 1 98.5 284 GLY B N 1
ATOM 5579 C CA . GLY B 1 284 ? -15.781 27.359 0.812 1 98.5 284 GLY B CA 1
ATOM 5580 C C . GLY B 1 284 ? -14.523 28.156 0.476 1 98.5 284 GLY B C 1
ATOM 5581 O O . GLY B 1 284 ? -14.203 28.344 -0.699 1 98.5 284 GLY B O 1
ATOM 5582 N N . LEU B 1 285 ? -13.844 28.562 1.525 1 98.81 285 LEU B N 1
ATOM 5583 C CA . LEU B 1 285 ? -12.562 29.234 1.414 1 98.81 285 LEU B CA 1
ATOM 5584 C C . LEU B 1 285 ? -11.633 28.844 2.553 1 98.81 285 LEU B C 1
ATOM 5586 O O . LEU B 1 285 ? -12.039 28.812 3.715 1 98.81 285 LEU B O 1
ATOM 5590 N N . GLN B 1 286 ? -10.453 28.484 2.215 1 98.75 286 GLN B N 1
ATOM 5591 C CA . GLN B 1 286 ? -9.406 28.172 3.184 1 98.75 286 GLN B CA 1
ATOM 5592 C C . GLN B 1 286 ? -8.148 28.984 2.914 1 98.75 286 GLN B C 1
ATOM 5594 O O . GLN B 1 286 ? -7.664 29.031 1.782 1 98.75 286 GLN B O 1
ATOM 5599 N N . ALA B 1 287 ? -7.699 29.609 3.902 1 98.88 287 ALA B N 1
ATOM 5600 C CA . ALA B 1 287 ? -6.48 30.406 3.777 1 98.88 287 ALA B CA 1
ATOM 5601 C C . ALA B 1 287 ? -5.609 30.281 5.023 1 98.88 287 ALA B C 1
ATOM 5603 O O . ALA B 1 287 ? -6.109 30.391 6.148 1 98.88 287 ALA B O 1
ATOM 5604 N N . GLU B 1 288 ? -4.387 29.969 4.801 1 98.81 288 GLU B N 1
ATOM 5605 C CA . GLU B 1 288 ? -3.381 29.938 5.859 1 98.81 288 GLU B CA 1
ATOM 5606 C C . GLU B 1 288 ? -2.088 30.609 5.406 1 98.81 288 GLU B C 1
ATOM 5608 O O . GLU B 1 288 ? -1.721 30.531 4.234 1 98.81 288 GLU B O 1
ATOM 5613 N N . PHE B 1 289 ? -1.455 31.25 6.309 1 98.81 289 PHE B N 1
ATOM 5614 C CA . PHE B 1 289 ? -0.146 31.844 6.066 1 98.81 289 PHE B CA 1
ATOM 5615 C C . PHE B 1 289 ? 0.696 31.828 7.336 1 98.81 289 PHE B C 1
ATOM 5617 O O . PHE B 1 289 ? 0.158 31.75 8.445 1 98.81 289 PHE B O 1
ATOM 5624 N N . ASN B 1 290 ? 1.988 31.828 7.211 1 98.69 290 ASN B N 1
ATOM 5625 C CA . ASN B 1 290 ? 2.852 31.875 8.383 1 98.69 290 ASN B CA 1
ATOM 5626 C C . ASN B 1 290 ? 4.18 32.562 8.086 1 98.69 290 ASN B C 1
ATOM 5628 O O . ASN B 1 290 ? 4.57 32.688 6.922 1 98.69 290 ASN B O 1
ATOM 5632 N N . TRP B 1 291 ? 4.766 33.031 9.117 1 98.88 291 TRP B N 1
ATOM 5633 C CA . TRP B 1 291 ? 6.086 33.656 9.133 1 98.88 291 TRP B CA 1
ATOM 5634 C C . TRP B 1 291 ? 6.969 33.031 10.211 1 98.88 291 TRP B C 1
ATOM 5636 O O . TRP B 1 291 ? 6.469 32.469 11.18 1 98.88 291 TRP B O 1
ATOM 5646 N N . GLY B 1 292 ? 8.266 33.188 10 1 98.75 292 GLY B N 1
ATOM 5647 C CA . GLY B 1 292 ? 9.195 32.688 11.008 1 98.75 292 GLY B CA 1
ATOM 5648 C C . GLY B 1 292 ? 10.641 32.719 10.547 1 98.75 292 GLY B C 1
ATOM 5649 O O . GLY B 1 292 ? 11.016 33.5 9.68 1 98.75 292 GLY B O 1
ATOM 5650 N N . ARG B 1 293 ? 11.43 31.953 11.242 1 98.75 293 ARG B N 1
ATOM 5651 C CA . ARG B 1 293 ? 12.844 31.781 10.898 1 98.75 293 ARG B CA 1
ATOM 5652 C C . ARG B 1 293 ? 13.289 30.344 11.148 1 98.75 293 ARG B C 1
ATOM 5654 O O . ARG B 1 293 ? 12.695 29.641 11.961 1 98.75 293 ARG B O 1
ATOM 5661 N N . GLY B 1 294 ? 14.25 29.969 10.43 1 98.25 294 GLY B N 1
ATOM 5662 C CA . GLY B 1 294 ? 14.875 28.656 10.555 1 98.25 294 GLY B CA 1
ATOM 5663 C C . GLY B 1 294 ? 16.047 28.469 9.617 1 98.25 294 GLY B C 1
ATOM 5664 O O . GLY B 1 294 ? 16.453 29.406 8.922 1 98.25 294 GLY B O 1
ATOM 5665 N N . PRO B 1 295 ? 16.594 27.281 9.688 1 98.19 295 PRO B N 1
ATOM 5666 C CA . PRO B 1 295 ? 17.766 27.031 8.82 1 98.19 295 PRO B CA 1
ATOM 5667 C C . PRO B 1 295 ? 17.391 26.969 7.344 1 98.19 295 PRO B C 1
ATOM 5669 O O . PRO B 1 295 ? 16.328 26.469 6.984 1 98.19 295 PRO B O 1
ATOM 5672 N N . GLU B 1 296 ? 18.266 27.484 6.527 1 98.44 296 GLU B N 1
ATOM 5673 C CA . GLU B 1 296 ? 18.125 27.453 5.074 1 98.44 296 GLU B CA 1
ATOM 5674 C C . GLU B 1 296 ? 19.484 27.469 4.391 1 98.44 296 GLU B C 1
ATOM 5676 O O . GLU B 1 296 ? 20.391 28.203 4.793 1 98.44 296 GLU B O 1
ATOM 5681 N N . TYR B 1 297 ? 19.594 26.688 3.426 1 97.81 297 TYR B N 1
ATOM 5682 C CA . TYR B 1 297 ? 20.812 26.688 2.609 1 97.81 297 TYR B CA 1
ATOM 5683 C C . TYR B 1 297 ? 20.906 27.984 1.806 1 97.81 297 TYR B C 1
ATOM 5685 O O . TYR B 1 297 ? 19.922 28.453 1.236 1 97.81 297 TYR B O 1
ATOM 5693 N N . ASN B 1 298 ? 22.062 28.547 1.734 1 96.62 298 ASN B N 1
ATOM 5694 C CA . ASN B 1 298 ? 22.391 29.703 0.92 1 96.62 298 ASN B CA 1
ATOM 5695 C C . ASN B 1 298 ? 23.375 29.359 -0.195 1 96.62 298 ASN B C 1
ATOM 5697 O O . ASN B 1 298 ? 24.562 29.156 0.06 1 96.62 298 ASN B O 1
ATOM 5701 N N . PRO B 1 299 ? 22.859 29.375 -1.363 1 95.44 299 PRO B N 1
ATOM 5702 C CA . PRO B 1 299 ? 23.75 29 -2.465 1 95.44 299 PRO B CA 1
ATOM 5703 C C . PRO B 1 299 ? 24.906 29.984 -2.664 1 95.44 299 PRO B C 1
ATOM 5705 O O . PRO B 1 299 ? 25.953 29.625 -3.209 1 95.44 299 PRO B O 1
ATOM 5708 N N . GLU B 1 300 ? 24.812 31.25 -2.309 1 94.69 300 GLU B N 1
ATOM 5709 C CA . GLU B 1 300 ? 25.859 32.25 -2.461 1 94.69 300 GLU B CA 1
ATOM 5710 C C . GLU B 1 300 ? 27.031 31.969 -1.537 1 94.69 300 GLU B C 1
ATOM 5712 O O . GLU B 1 300 ? 28.188 32.125 -1.933 1 94.69 300 GLU B O 1
ATOM 5717 N N . THR B 1 301 ? 26.75 31.5 -0.355 1 92.75 301 THR B N 1
ATOM 5718 C CA . THR B 1 301 ? 27.797 31.25 0.623 1 92.75 301 THR B CA 1
ATOM 5719 C C . THR B 1 301 ? 28.094 29.75 0.725 1 92.75 301 THR B C 1
ATOM 5721 O O . THR B 1 301 ? 29.047 29.344 1.402 1 92.75 301 THR B O 1
ATOM 5724 N N . ASN B 1 302 ? 27.234 28.922 0.109 1 93.5 302 ASN B N 1
ATOM 5725 C CA . ASN B 1 302 ? 27.344 27.469 0.165 1 93.5 302 ASN B CA 1
ATOM 5726 C C . ASN B 1 302 ? 27.328 26.969 1.603 1 93.5 302 ASN B C 1
ATOM 5728 O O . ASN B 1 302 ? 28.172 26.172 1.995 1 93.5 302 ASN B O 1
ATOM 5732 N N . ASN B 1 303 ? 26.422 27.547 2.371 1 94.44 303 ASN B N 1
ATOM 5733 C CA . ASN B 1 303 ? 26.266 27.203 3.781 1 94.44 303 ASN B CA 1
ATOM 5734 C C . ASN B 1 303 ? 24.797 27.312 4.223 1 94.44 303 ASN B C 1
ATOM 5736 O O . ASN B 1 303 ? 23.969 27.828 3.477 1 94.44 303 ASN B O 1
ATOM 5740 N N . VAL B 1 304 ? 24.531 26.766 5.395 1 96.94 304 VAL B N 1
ATOM 5741 C CA . VAL B 1 304 ? 23.203 26.891 5.965 1 96.94 304 VAL B CA 1
ATOM 5742 C C . VAL B 1 304 ? 23.172 28.016 6.996 1 96.94 304 VAL B C 1
ATOM 5744 O O . VAL B 1 304 ? 24.078 28.125 7.836 1 96.94 304 VAL B O 1
ATOM 5747 N N . GLU B 1 305 ? 22.172 28.844 6.918 1 96.5 305 GLU B N 1
ATOM 5748 C CA . GLU B 1 305 ? 22.078 30.016 7.785 1 96.5 305 GLU B CA 1
ATOM 5749 C C . GLU B 1 305 ? 20.656 30.156 8.344 1 96.5 305 GLU B C 1
ATOM 5751 O O . GLU B 1 305 ? 19.719 29.547 7.832 1 96.5 305 GLU B O 1
ATOM 5756 N N . ASP B 1 306 ? 20.609 30.797 9.445 1 97.75 306 ASP B N 1
ATOM 5757 C CA . ASP B 1 306 ? 19.297 31.234 9.922 1 97.75 306 ASP B CA 1
ATOM 5758 C C . ASP B 1 306 ? 18.656 32.219 8.938 1 97.75 306 ASP B C 1
ATOM 5760 O O . ASP B 1 306 ? 19.25 33.219 8.586 1 97.75 306 ASP B O 1
ATOM 5764 N N . ALA B 1 307 ? 17.453 31.953 8.508 1 98.5 307 ALA B N 1
ATOM 5765 C CA . ALA B 1 307 ? 16.828 32.75 7.449 1 98.5 307 ALA B CA 1
ATOM 5766 C C . ALA B 1 307 ? 15.328 32.875 7.691 1 98.5 307 ALA B C 1
ATOM 5768 O O . ALA B 1 307 ? 14.727 32.062 8.391 1 98.5 307 ALA B O 1
ATOM 5769 N N . PRO B 1 308 ? 14.766 33.875 7.137 1 98.62 308 PRO B N 1
ATOM 5770 C CA . PRO B 1 308 ? 13.312 34.031 7.273 1 98.62 308 PRO B CA 1
ATOM 5771 C C . PRO B 1 308 ? 12.523 33 6.488 1 98.62 308 PRO B C 1
ATOM 5773 O O . PRO B 1 308 ? 12.977 32.531 5.438 1 98.62 308 PRO B O 1
ATOM 5776 N N . ILE B 1 309 ? 11.383 32.656 7.02 1 98.69 309 ILE B N 1
ATOM 5777 C CA . ILE B 1 309 ? 10.445 31.734 6.395 1 98.69 309 ILE B CA 1
ATOM 5778 C C . ILE B 1 309 ? 9.078 32.406 6.246 1 98.69 309 ILE B C 1
ATOM 5780 O O . ILE B 1 309 ? 8.625 33.125 7.145 1 98.69 309 ILE B O 1
ATOM 5784 N N . LYS B 1 310 ? 8.484 32.25 5.133 1 98.75 310 LYS B N 1
ATOM 5785 C CA . LYS B 1 310 ? 7.102 32.688 4.945 1 98.75 310 LYS B CA 1
ATOM 5786 C C . LYS B 1 310 ? 6.41 31.859 3.857 1 98.75 310 LYS B C 1
ATOM 5788 O O . LYS B 1 310 ? 7.055 31.406 2.906 1 98.75 310 LYS B O 1
ATOM 5793 N N . GLY B 1 311 ? 5.188 31.672 3.971 1 98.75 311 GLY B N 1
ATOM 5794 C CA . GLY B 1 311 ? 4.43 30.938 2.971 1 98.75 311 GLY B CA 1
ATOM 5795 C C . GLY B 1 311 ? 3.023 30.594 3.426 1 98.75 311 GLY B C 1
ATOM 5796 O O . GLY B 1 311 ? 2.695 30.719 4.605 1 98.75 311 GLY B O 1
ATOM 5797 N N . GLY B 1 312 ? 2.23 30.172 2.514 1 98.69 312 GLY B N 1
ATOM 5798 C CA . GLY B 1 312 ? 0.843 29.828 2.771 1 98.69 312 GLY B CA 1
ATOM 5799 C C . GLY B 1 312 ? 0.07 29.484 1.511 1 98.69 312 GLY B C 1
ATOM 5800 O O . GLY B 1 312 ? 0.658 29.078 0.507 1 98.69 312 GLY B O 1
ATOM 5801 N N . TYR B 1 313 ? -1.262 29.453 1.701 1 98.81 313 TYR B N 1
ATOM 5802 C CA . TYR B 1 313 ? -2.111 29.141 0.559 1 98.81 313 TYR B CA 1
ATOM 5803 C C . TYR B 1 313 ? -3.492 29.766 0.717 1 98.81 313 TYR B C 1
ATOM 5805 O O . TYR B 1 313 ? -3.867 30.188 1.812 1 98.81 313 TYR B O 1
ATOM 5813 N N . VAL B 1 314 ? -4.133 29.859 -0.379 1 98.88 314 VAL B N 1
ATOM 5814 C CA . VAL B 1 314 ? -5.559 30.172 -0.462 1 98.88 314 VAL B CA 1
ATOM 5815 C C . VAL B 1 314 ? -6.25 29.156 -1.366 1 98.88 314 VAL B C 1
ATOM 5817 O O . VAL B 1 314 ? -5.758 28.844 -2.455 1 98.88 314 VAL B O 1
ATOM 5820 N N . MET B 1 315 ? -7.379 28.609 -0.886 1 98.88 315 MET B N 1
ATOM 5821 C CA . MET B 1 315 ? -8.117 27.609 -1.652 1 98.88 315 MET B CA 1
ATOM 5822 C C . MET B 1 315 ? -9.602 27.938 -1.68 1 98.88 315 MET B C 1
ATOM 5824 O O . MET B 1 315 ? -10.203 28.203 -0.638 1 98.88 315 MET B O 1
ATOM 5828 N N . ALA B 1 316 ? -10.141 27.906 -2.848 1 98.88 316 ALA B N 1
ATOM 5829 C CA . ALA B 1 316 ? -11.578 28.047 -3.033 1 98.88 316 ALA B CA 1
ATOM 5830 C C . ALA B 1 316 ? -12.211 26.703 -3.412 1 98.88 316 ALA B C 1
ATOM 5832 O O . ALA B 1 316 ? -11.633 25.938 -4.184 1 98.88 316 ALA B O 1
ATOM 5833 N N . THR B 1 317 ? -13.344 26.438 -2.826 1 98.62 317 THR B N 1
ATOM 5834 C CA . THR B 1 317 ? -14.07 25.203 -3.113 1 98.62 317 THR B CA 1
ATOM 5835 C C . THR B 1 317 ? -15.562 25.484 -3.273 1 98.62 317 THR B C 1
ATOM 5837 O O . THR B 1 317 ? -16.047 26.516 -2.83 1 98.62 317 THR B O 1
ATOM 5840 N N . TYR B 1 318 ? -16.234 24.609 -3.924 1 98.69 318 TYR B N 1
ATOM 5841 C CA . TYR B 1 318 ? -17.688 24.625 -4.039 1 98.69 318 TYR B CA 1
ATOM 5842 C C . TYR B 1 318 ? -18.266 23.219 -3.951 1 98.69 318 TYR B C 1
ATOM 5844 O O . TYR B 1 318 ? -18.078 22.406 -4.863 1 98.69 318 TYR B O 1
ATOM 5852 N N . MET B 1 319 ? -18.969 22.953 -2.898 1 98.12 319 MET B N 1
ATOM 5853 C CA . MET B 1 319 ? -19.516 21.625 -2.688 1 98.12 319 MET B CA 1
ATOM 5854 C C . MET B 1 319 ? -20.891 21.484 -3.348 1 98.12 319 MET B C 1
ATOM 5856 O O . MET B 1 319 ? -21.875 22 -2.84 1 98.12 319 MET B O 1
ATOM 5860 N N . LEU B 1 320 ? -20.938 20.703 -4.387 1 97.31 320 LEU B N 1
ATOM 5861 C CA . LEU B 1 320 ? -22.172 20.422 -5.094 1 97.31 320 LEU B CA 1
ATOM 5862 C C . LEU B 1 320 ? -22.719 19.047 -4.688 1 97.31 320 LEU B C 1
ATOM 5864 O O . LEU B 1 320 ? -22.188 18.016 -5.094 1 97.31 320 LEU B O 1
ATOM 5868 N N . ARG B 1 321 ? -23.75 19.109 -3.939 1 94.75 321 ARG B N 1
ATOM 5869 C CA . ARG B 1 321 ? -24.406 17.875 -3.525 1 94.75 321 ARG B CA 1
ATOM 5870 C C . ARG B 1 321 ? -25.625 17.578 -4.398 1 94.75 321 ARG B C 1
ATOM 5872 O O . ARG B 1 321 ? -26.594 18.359 -4.41 1 94.75 321 ARG B O 1
ATOM 5879 N N . THR B 1 322 ? -25.5 16.562 -5.055 1 91.38 322 THR B N 1
ATOM 5880 C CA . THR B 1 322 ? -26.656 16.109 -5.816 1 91.38 322 THR B CA 1
ATOM 5881 C C . THR B 1 322 ? -27.344 14.945 -5.105 1 91.38 322 THR B C 1
ATOM 5883 O O . THR B 1 322 ? -27 14.602 -3.975 1 91.38 322 THR B O 1
ATOM 5886 N N . GLN B 1 323 ? -28.391 14.359 -5.664 1 87.12 323 GLN B N 1
ATOM 5887 C CA . GLN B 1 323 ? -29.125 13.258 -5.055 1 87.12 323 GLN B CA 1
ATOM 5888 C C . GLN B 1 323 ? -28.266 12 -4.969 1 87.12 323 GLN B C 1
ATOM 5890 O O . GLN B 1 323 ? -28.406 11.203 -4.039 1 87.12 323 GLN B O 1
ATOM 5895 N N . LYS B 1 324 ? -27.422 11.906 -5.84 1 83.94 324 LYS B N 1
ATOM 5896 C CA . LYS B 1 324 ? -26.703 10.633 -5.926 1 83.94 324 LYS B CA 1
ATOM 5897 C C . LYS B 1 324 ? -25.234 10.812 -5.57 1 83.94 324 LYS B C 1
ATOM 5899 O O . LYS B 1 324 ? -24.609 9.906 -5.012 1 83.94 324 LYS B O 1
ATOM 5904 N N . ASP B 1 325 ? -24.672 12.047 -5.961 1 91.25 325 ASP B N 1
ATOM 5905 C CA . ASP B 1 325 ? -23.219 12.195 -5.871 1 91.25 325 ASP B CA 1
ATOM 5906 C C . ASP B 1 325 ? -22.844 13.57 -5.312 1 91.25 325 ASP B C 1
ATOM 5908 O O . ASP B 1 325 ? -23.703 14.445 -5.184 1 91.25 325 ASP B O 1
ATOM 5912 N N . ILE B 1 326 ? -21.641 13.688 -4.855 1 96.69 326 ILE B N 1
ATOM 5913 C CA . ILE B 1 326 ? -21.062 14.961 -4.43 1 96.69 326 ILE B CA 1
ATOM 5914 C C . ILE B 1 326 ? -19.906 15.328 -5.348 1 96.69 326 ILE B C 1
ATOM 5916 O O . ILE B 1 326 ? -19.062 14.484 -5.66 1 96.69 326 ILE B O 1
ATOM 5920 N N . PHE B 1 327 ? -19.906 16.531 -5.871 1 97.94 327 PHE B N 1
ATOM 5921 C CA . PHE B 1 327 ? -18.797 17.094 -6.641 1 97.94 327 PHE B CA 1
ATOM 5922 C C . PHE B 1 327 ? -18.219 18.312 -5.934 1 97.94 327 PHE B C 1
ATOM 5924 O O . PHE B 1 327 ? -18.953 19.203 -5.5 1 97.94 327 PHE B O 1
ATOM 5931 N N . ILE B 1 328 ? -16.922 18.375 -5.836 1 98.5 328 ILE B N 1
ATOM 5932 C CA . ILE B 1 328 ? -16.281 19.516 -5.184 1 98.5 328 ILE B CA 1
ATOM 5933 C C . ILE B 1 328 ? -15.18 20.062 -6.074 1 98.5 328 ILE B C 1
ATOM 5935 O O . ILE B 1 328 ? -14 19.719 -5.891 1 98.5 328 ILE B O 1
ATOM 5939 N N . PRO B 1 329 ? -15.477 20.891 -6.992 1 98.69 329 PRO B N 1
ATOM 5940 C CA . PRO B 1 329 ? -14.398 21.625 -7.672 1 98.69 329 PRO B CA 1
ATOM 5941 C C . PRO B 1 329 ? -13.594 22.516 -6.73 1 98.69 329 PRO B C 1
ATOM 5943 O O . PRO B 1 329 ? -14.156 23.078 -5.785 1 98.69 329 PRO B O 1
ATOM 5946 N N . PHE B 1 330 ? -12.289 22.641 -6.98 1 98.81 330 PHE B N 1
ATOM 5947 C CA . PHE B 1 330 ? -11.469 23.484 -6.125 1 98.81 330 PHE B CA 1
ATOM 5948 C C . PHE B 1 330 ? -10.297 24.078 -6.906 1 98.81 330 PHE B C 1
ATOM 5950 O O . PHE B 1 330 ? -9.938 23.562 -7.973 1 98.81 330 PHE B O 1
ATOM 5957 N N . SER B 1 331 ? -9.773 25.109 -6.449 1 98.81 331 SER B N 1
ATOM 5958 C CA . SER B 1 331 ? -8.539 25.75 -6.906 1 98.81 331 SER B CA 1
ATOM 5959 C C . SER B 1 331 ? -7.715 26.25 -5.727 1 98.81 331 SER B C 1
ATOM 5961 O O . SER B 1 331 ? -8.266 26.781 -4.762 1 98.81 331 SER B O 1
ATOM 5963 N N . ARG B 1 332 ? -6.465 26.031 -5.773 1 98.75 332 ARG B N 1
ATOM 5964 C CA . ARG B 1 332 ? -5.582 26.438 -4.691 1 98.75 332 ARG B CA 1
ATOM 5965 C C . ARG B 1 332 ? -4.305 27.078 -5.238 1 98.75 332 ARG B C 1
ATOM 5967 O O . ARG B 1 332 ? -3.707 26.547 -6.184 1 98.75 332 ARG B O 1
ATOM 5974 N N . PHE B 1 333 ? -3.984 28.172 -4.684 1 98.69 333 PHE B N 1
ATOM 5975 C CA . PHE B 1 333 ? -2.697 28.797 -4.941 1 98.69 333 PHE B CA 1
ATOM 5976 C C . PHE B 1 333 ? -1.809 28.75 -3.705 1 98.69 333 PHE B C 1
ATOM 5978 O O . PHE B 1 333 ? -2.252 29.078 -2.602 1 98.69 333 PHE B O 1
ATOM 5985 N N . HIS B 1 334 ? -0.637 28.266 -3.76 1 94.69 334 HIS B N 1
ATOM 5986 C CA . HIS B 1 334 ? 0.207 28.344 -2.574 1 94.69 334 HIS B CA 1
ATOM 5987 C C . HIS B 1 334 ? 1.597 28.875 -2.918 1 94.69 334 HIS B C 1
ATOM 5989 O O . HIS B 1 334 ? 2.01 28.828 -4.078 1 94.69 334 HIS B O 1
ATOM 5995 N N . TYR B 1 335 ? 2.201 29.422 -2.018 1 98.31 335 TYR B N 1
ATOM 5996 C CA . TYR B 1 335 ? 3.463 30.156 -2.023 1 98.31 335 TYR B CA 1
ATOM 5997 C C . TYR B 1 335 ? 4.328 29.766 -0.833 1 98.31 335 TYR B C 1
ATOM 5999 O O . TYR B 1 335 ? 3.818 29.562 0.272 1 98.31 335 TYR B O 1
ATOM 6007 N N . TYR B 1 336 ? 5.645 29.609 -1.137 1 98.75 336 TYR B N 1
ATOM 6008 C CA . TYR B 1 336 ? 6.559 29.297 -0.042 1 98.75 336 TYR B CA 1
ATOM 6009 C C . TYR B 1 336 ? 7.953 29.844 -0.326 1 98.75 336 TYR B C 1
ATOM 6011 O O . TYR B 1 336 ? 8.469 29.703 -1.438 1 98.75 336 TYR B O 1
ATOM 6019 N N . ASN B 1 337 ? 8.492 30.5 0.59 1 98.81 337 ASN B N 1
ATOM 6020 C CA . ASN B 1 337 ? 9.867 30.984 0.619 1 98.81 337 ASN B CA 1
ATOM 6021 C C . ASN B 1 337 ? 10.562 30.641 1.935 1 98.81 337 ASN B C 1
ATOM 6023 O O . ASN B 1 337 ? 10.312 31.281 2.957 1 98.81 337 ASN B O 1
ATOM 6027 N N . GLY B 1 338 ? 11.445 29.641 1.878 1 98.62 338 GLY B N 1
ATOM 6028 C CA . GLY B 1 338 ? 12.117 29.219 3.1 1 98.62 338 GLY B CA 1
ATOM 6029 C C . GLY B 1 338 ? 12.812 27.875 2.975 1 98.62 338 GLY B C 1
ATOM 6030 O O . GLY B 1 338 ? 12.828 27.281 1.897 1 98.62 338 GLY B O 1
ATOM 6031 N N . GLY B 1 339 ? 13.461 27.469 4.031 1 98.56 339 GLY B N 1
ATOM 6032 C CA . GLY B 1 339 ? 14.125 26.172 4.07 1 98.56 339 GLY B CA 1
ATOM 6033 C C . GLY B 1 339 ? 13.242 25.062 4.605 1 98.56 339 GLY B C 1
ATOM 6034 O O . GLY B 1 339 ? 12.289 25.328 5.34 1 98.56 339 GLY B O 1
ATOM 6035 N N . LYS B 1 340 ? 13.516 23.922 4.145 1 98.12 340 LYS B N 1
ATOM 6036 C CA . LYS B 1 340 ? 12.961 22.734 4.773 1 98.12 340 LYS B CA 1
ATOM 6037 C C . LYS B 1 340 ? 14.016 22.016 5.613 1 98.12 340 LYS B C 1
ATOM 6039 O O . LYS B 1 340 ? 14.828 21.266 5.082 1 98.12 340 LYS B O 1
ATOM 6044 N N . LYS B 1 341 ? 13.906 22.156 6.84 1 97.56 341 LYS B N 1
ATOM 6045 C CA . LYS B 1 341 ? 14.945 21.75 7.785 1 97.56 341 LYS B CA 1
ATOM 6046 C C . LYS B 1 341 ? 15.148 20.234 7.754 1 97.56 341 LYS B C 1
ATOM 6048 O O . LYS B 1 341 ? 16.234 19.734 8.062 1 97.56 341 LYS B O 1
ATOM 6053 N N . HIS B 1 342 ? 14.148 19.469 7.434 1 96.06 342 HIS B N 1
ATOM 6054 C CA . HIS B 1 342 ? 14.227 18.016 7.488 1 96.06 342 HIS B CA 1
ATOM 6055 C C . HIS B 1 342 ? 14.891 17.453 6.234 1 96.06 342 HIS B C 1
ATOM 6057 O O . HIS B 1 342 ? 15.148 16.25 6.145 1 96.06 342 HIS B O 1
ATOM 6063 N N . GLU B 1 343 ? 15.102 18.281 5.227 1 96.5 343 GLU B N 1
ATOM 6064 C CA . GLU B 1 343 ? 15.836 17.891 4.027 1 96.5 343 GLU B CA 1
ATOM 6065 C C . GLU B 1 343 ? 17.328 18.172 4.176 1 96.5 343 GLU B C 1
ATOM 6067 O O . GLU B 1 343 ? 17.734 18.969 5.035 1 96.5 343 GLU B O 1
ATOM 6072 N N . LEU B 1 344 ? 18.109 17.609 3.277 1 96.12 344 LEU B N 1
ATOM 6073 C CA . LEU B 1 344 ? 19.547 17.797 3.311 1 96.12 344 LEU B CA 1
ATOM 6074 C C . LEU B 1 344 ? 19.891 19.281 3.23 1 96.12 344 LEU B C 1
ATOM 6076 O O . LEU B 1 344 ? 19.391 20 2.367 1 96.12 344 LEU B O 1
ATOM 6080 N N . ASP B 1 345 ? 20.688 19.844 4.184 1 96.44 345 ASP B N 1
ATOM 6081 C CA . ASP B 1 345 ? 21.172 21.219 4.238 1 96.44 345 ASP B CA 1
ATOM 6082 C C . ASP B 1 345 ? 20.016 22.203 4.395 1 96.44 345 ASP B C 1
ATOM 6084 O O . ASP B 1 345 ? 20.109 23.344 3.926 1 96.44 345 ASP B O 1
ATOM 6088 N N . ALA B 1 346 ? 18.906 21.656 4.922 1 97.56 346 ALA B N 1
ATOM 6089 C CA . ALA B 1 346 ? 17.75 22.547 4.973 1 97.56 346 ALA B CA 1
ATOM 6090 C C . ALA B 1 346 ? 17.5 23.203 3.615 1 97.56 346 ALA B C 1
ATOM 6092 O O . ALA B 1 346 ? 17.5 24.422 3.504 1 97.56 346 ALA B O 1
ATOM 6093 N N . THR B 1 347 ? 17.234 22.438 2.686 1 98.31 347 THR B N 1
ATOM 6094 C CA . THR B 1 347 ? 17.109 22.828 1.288 1 98.31 347 THR B CA 1
ATOM 6095 C C . THR B 1 347 ? 16.281 24.109 1.162 1 98.31 347 THR B C 1
ATOM 6097 O O . THR B 1 347 ? 15.227 24.25 1.799 1 98.31 347 THR B O 1
ATOM 6100 N N . ARG B 1 348 ? 16.766 25.031 0.392 1 98.56 348 ARG B N 1
ATOM 6101 C CA . ARG B 1 348 ? 16.094 26.297 0.122 1 98.56 348 ARG B CA 1
ATOM 6102 C C . ARG B 1 348 ? 14.992 26.125 -0.917 1 98.56 348 ARG B C 1
ATOM 6104 O O . ARG B 1 348 ? 15.25 25.672 -2.035 1 98.56 348 ARG B O 1
ATOM 6111 N N . HIS B 1 349 ? 13.828 26.547 -0.543 1 98.69 349 HIS B N 1
ATOM 6112 C CA . HIS B 1 349 ? 12.703 26.406 -1.46 1 98.69 349 HIS B CA 1
ATOM 6113 C C . HIS B 1 349 ? 12.10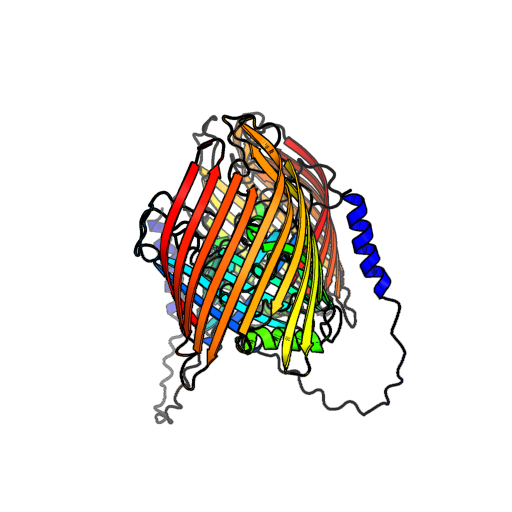9 27.766 -1.818 1 98.69 349 HIS B C 1
ATOM 6115 O O . HIS B 1 349 ? 12 28.641 -0.961 1 98.69 349 HIS B O 1
ATOM 6121 N N . ARG B 1 350 ? 11.805 28 -3.07 1 98.75 350 ARG B N 1
ATOM 6122 C CA . ARG B 1 350 ? 10.914 29.016 -3.619 1 98.75 350 ARG B CA 1
ATOM 6123 C C . ARG B 1 350 ? 9.812 28.391 -4.457 1 98.75 350 ARG B C 1
ATOM 6125 O O . ARG B 1 350 ? 10.078 27.797 -5.504 1 98.75 350 ARG B O 1
ATOM 6132 N N . VAL B 1 351 ? 8.578 28.469 -3.926 1 98.62 351 VAL B N 1
ATOM 6133 C CA . VAL B 1 351 ? 7.512 27.703 -4.551 1 98.62 351 VAL B CA 1
ATOM 6134 C C . VAL B 1 351 ? 6.348 28.625 -4.914 1 98.62 351 VAL B C 1
ATOM 6136 O O . VAL B 1 351 ? 5.906 29.422 -4.09 1 98.62 351 VAL B O 1
ATOM 6139 N N . LYS B 1 352 ? 5.898 28.578 -6.094 1 98.69 352 LYS B N 1
ATOM 6140 C CA . LYS B 1 352 ? 4.617 29.062 -6.582 1 98.69 352 LYS B CA 1
ATOM 6141 C C . LYS B 1 352 ? 3.859 27.984 -7.336 1 98.69 352 LYS B C 1
ATOM 6143 O O . LYS B 1 352 ? 4.363 27.438 -8.32 1 98.69 352 LYS B O 1
ATOM 6148 N N . GLU B 1 353 ? 2.646 27.734 -6.84 1 98.44 353 GLU B N 1
ATOM 6149 C CA . GLU B 1 353 ? 1.923 26.609 -7.418 1 98.44 353 GLU B CA 1
ATOM 6150 C C . GLU B 1 353 ? 0.425 26.891 -7.488 1 98.44 353 GLU B C 1
ATOM 6152 O O . GLU B 1 353 ? -0.151 27.438 -6.551 1 98.44 353 GLU B O 1
ATOM 6157 N N . LEU B 1 354 ? -0.084 26.578 -8.633 1 98.81 354 LEU B N 1
ATOM 6158 C CA . LEU B 1 354 ? -1.526 26.641 -8.844 1 98.81 354 LEU B CA 1
ATOM 6159 C C . LEU B 1 354 ? -2.096 25.25 -9.086 1 98.81 354 LEU B C 1
ATOM 6161 O O . LEU B 1 354 ? -1.567 24.484 -9.898 1 98.81 354 LEU B O 1
ATOM 6165 N N . GLU B 1 355 ? -3.166 24.969 -8.367 1 98.5 355 GLU B N 1
ATOM 6166 C CA . GLU B 1 355 ? -3.844 23.672 -8.5 1 98.5 355 GLU B CA 1
ATOM 6167 C C . GLU B 1 355 ? -5.316 23.859 -8.852 1 98.5 355 GLU B C 1
ATOM 6169 O O . GLU B 1 355 ? -5.988 24.734 -8.281 1 98.5 355 GLU B O 1
ATOM 6174 N N . LEU B 1 356 ? -5.762 23.125 -9.828 1 98.69 356 LEU B N 1
ATOM 6175 C CA . LEU B 1 356 ? -7.156 23.047 -10.25 1 98.69 356 LEU B CA 1
ATOM 6176 C C . LEU B 1 356 ? -7.645 21.594 -10.258 1 98.69 356 LEU B C 1
ATOM 6178 O O . LEU B 1 356 ? -6.992 20.719 -10.836 1 98.69 356 LEU B O 1
ATOM 6182 N N . GLY B 1 357 ? -8.781 21.422 -9.555 1 98.62 357 GLY B N 1
ATOM 6183 C CA . GLY B 1 357 ? -9.203 20.031 -9.539 1 98.62 357 GLY B CA 1
ATOM 6184 C C . GLY B 1 357 ? -10.656 19.859 -9.156 1 98.62 357 GLY B C 1
ATOM 6185 O O . GLY B 1 357 ? -11.383 20.828 -8.969 1 98.62 357 GLY B O 1
ATOM 6186 N N . VAL B 1 358 ? -11.062 18.594 -9.086 1 98.69 358 VAL B N 1
ATOM 6187 C CA . VAL B 1 358 ? -12.406 18.203 -8.688 1 98.69 358 VAL B CA 1
ATOM 6188 C C . VAL B 1 358 ? -12.359 16.891 -7.926 1 98.69 358 VAL B C 1
ATOM 6190 O O . VAL B 1 358 ? -11.609 15.977 -8.297 1 98.69 358 VAL B O 1
ATOM 6193 N N . GLU B 1 359 ? -13.039 16.875 -6.848 1 98.62 359 GLU B N 1
ATOM 6194 C CA . GLU B 1 359 ? -13.312 15.625 -6.133 1 98.62 359 GLU B CA 1
ATOM 6195 C C . GLU B 1 359 ? -14.719 15.117 -6.43 1 98.62 359 GLU B C 1
ATOM 6197 O O . GLU B 1 359 ? -15.688 15.875 -6.332 1 98.62 359 GLU B O 1
ATOM 6202 N N . TRP B 1 360 ? -14.828 13.922 -6.852 1 98.38 360 TRP B N 1
ATOM 6203 C CA . TRP B 1 360 ? -16.109 13.266 -7.125 1 98.38 360 TRP B CA 1
ATOM 6204 C C . TRP B 1 360 ? -16.344 12.109 -6.156 1 98.38 360 TRP B C 1
ATOM 6206 O O . TRP B 1 360 ? -15.5 11.227 -6.012 1 98.38 360 TRP B O 1
ATOM 6216 N N . GLN B 1 361 ? -17.438 12.18 -5.48 1 96.5 361 GLN B N 1
ATOM 6217 C CA . GLN B 1 361 ? -17.859 11.125 -4.566 1 96.5 361 GLN B CA 1
ATOM 6218 C C . GLN B 1 361 ? -19.188 10.516 -5.02 1 96.5 361 GLN B C 1
ATOM 6220 O O . GLN B 1 361 ? -20.25 10.984 -4.633 1 96.5 361 GLN B O 1
ATOM 6225 N N . PRO B 1 362 ? -19.141 9.43 -5.684 1 93.31 362 PRO B N 1
ATOM 6226 C CA . PRO B 1 362 ? -20.406 8.789 -6.059 1 93.31 362 PRO B CA 1
ATOM 6227 C C . PRO B 1 362 ? -21.141 8.195 -4.859 1 93.31 362 PRO B C 1
ATOM 6229 O O . PRO B 1 362 ? -22.359 8.039 -4.898 1 93.31 362 PRO B O 1
ATOM 6232 N N . HIS B 1 363 ? -20.422 7.801 -3.861 1 88.88 363 HIS B N 1
ATOM 6233 C CA . HIS B 1 363 ? -20.953 7.387 -2.566 1 88.88 363 HIS B CA 1
ATOM 6234 C C . HIS B 1 363 ? -19.906 7.539 -1.469 1 88.88 363 HIS B C 1
ATOM 6236 O O . HIS B 1 363 ? -18.734 7.82 -1.755 1 88.88 363 HIS B O 1
ATOM 6242 N N . LYS B 1 364 ? -20.25 7.305 -0.3 1 88.31 364 LYS B N 1
ATOM 6243 C CA . LYS B 1 364 ? -19.422 7.641 0.855 1 88.31 364 LYS B CA 1
ATOM 6244 C C . LYS B 1 364 ? -18.172 6.75 0.923 1 88.31 364 LYS B C 1
ATOM 6246 O O . LYS B 1 364 ? -17.156 7.133 1.501 1 88.31 364 LYS B O 1
ATOM 6251 N N . ALA B 1 365 ? -18.188 5.629 0.32 1 92.5 365 ALA B N 1
ATOM 6252 C CA . ALA B 1 365 ? -17.109 4.66 0.442 1 92.5 365 ALA B CA 1
ATOM 6253 C C . ALA B 1 365 ? -16.031 4.895 -0.621 1 92.5 365 ALA B C 1
ATOM 6255 O O . ALA B 1 365 ? -14.961 4.293 -0.574 1 92.5 365 ALA B O 1
ATOM 6256 N N . PHE B 1 366 ? -16.344 5.828 -1.535 1 95.12 366 PHE B N 1
ATOM 6257 C CA . PHE B 1 366 ? -15.406 5.996 -2.639 1 95.12 366 PHE B CA 1
ATOM 6258 C C . PHE B 1 366 ? -15.32 7.461 -3.059 1 95.12 366 PHE B C 1
ATOM 6260 O O . PHE B 1 366 ? -16.328 8.164 -3.092 1 95.12 366 PHE B O 1
ATOM 6267 N N . GLU B 1 367 ? -14.133 7.848 -3.418 1 97.12 367 GLU B N 1
ATOM 6268 C CA . GLU B 1 367 ? -13.961 9.164 -4.027 1 97.12 367 GLU B CA 1
ATOM 6269 C C . GLU B 1 367 ? -12.836 9.141 -5.062 1 97.12 367 GLU B C 1
ATOM 6271 O O . GLU B 1 367 ? -11.875 8.383 -4.93 1 97.12 367 GLU B O 1
ATOM 6276 N N . LEU B 1 368 ? -12.953 9.945 -6.066 1 97.88 368 LEU B N 1
ATOM 6277 C CA . LEU B 1 368 ? -11.969 10.156 -7.121 1 97.88 368 LEU B CA 1
ATOM 6278 C C . LEU B 1 368 ? -11.602 11.625 -7.234 1 97.88 368 LEU B C 1
ATOM 6280 O O . LEU B 1 368 ? -12.477 12.484 -7.348 1 97.88 368 LEU B O 1
ATOM 6284 N N . VAL B 1 369 ? -10.328 11.906 -7.172 1 98.56 369 VAL B N 1
ATOM 6285 C CA . VAL B 1 369 ? -9.859 13.281 -7.316 1 98.56 369 VAL B CA 1
ATOM 6286 C C . VAL B 1 369 ? -8.984 13.398 -8.555 1 98.56 369 VAL B C 1
ATOM 6288 O O . VAL B 1 369 ? -8.102 12.562 -8.789 1 98.56 369 VAL B O 1
ATOM 6291 N N . ALA B 1 370 ? -9.273 14.312 -9.375 1 98.5 370 ALA B N 1
ATOM 6292 C CA . ALA B 1 370 ? -8.414 14.75 -10.477 1 98.5 370 ALA B CA 1
ATOM 6293 C C . ALA B 1 370 ? -7.938 16.172 -10.258 1 98.5 370 ALA B C 1
ATOM 6295 O O . ALA B 1 370 ? -8.734 17.078 -9.977 1 98.5 370 ALA B O 1
ATOM 6296 N N . MET B 1 371 ? -6.668 16.328 -10.367 1 97.62 371 MET B N 1
ATOM 6297 C CA . MET B 1 371 ? -6.121 17.656 -10.094 1 97.62 371 MET B CA 1
ATOM 6298 C C . MET B 1 371 ? -4.988 17.984 -11.055 1 97.62 371 MET B C 1
ATOM 6300 O O . MET B 1 371 ? -4.09 17.172 -11.266 1 97.62 371 MET B O 1
ATOM 6304 N N . TYR B 1 372 ? -5.059 19.125 -11.703 1 98.25 372 TYR B N 1
ATOM 6305 C CA . TYR B 1 372 ? -4 19.656 -12.547 1 98.25 372 TYR B CA 1
ATOM 6306 C C . TYR B 1 372 ? -3.125 20.641 -11.773 1 98.25 372 TYR B C 1
ATOM 6308 O O . TYR B 1 372 ? -3.623 21.625 -11.227 1 98.25 372 TYR B O 1
ATOM 6316 N N . THR B 1 373 ? -1.866 20.359 -11.727 1 97.62 373 THR B N 1
ATOM 6317 C CA . THR B 1 373 ? -0.928 21.156 -10.938 1 97.62 373 THR B CA 1
ATOM 6318 C C . THR B 1 373 ? 0.04 21.906 -11.852 1 97.62 373 THR B C 1
ATOM 6320 O O . THR B 1 373 ? 0.675 21.297 -12.719 1 97.62 373 THR B O 1
ATOM 6323 N N . ILE B 1 374 ? 0.119 23.172 -11.75 1 98.38 374 ILE B N 1
ATOM 6324 C CA . ILE B 1 374 ? 1.1 24.047 -12.398 1 98.38 374 ILE B CA 1
ATOM 6325 C C . ILE B 1 374 ? 2.072 24.594 -11.352 1 98.38 374 ILE B C 1
ATOM 6327 O O . ILE B 1 374 ? 1.67 25.312 -10.438 1 98.38 374 ILE B O 1
ATOM 6331 N N . SER B 1 375 ? 3.352 24.25 -11.539 1 97.81 375 SER B N 1
ATOM 6332 C CA . SER B 1 375 ? 4.27 24.516 -10.438 1 97.81 375 SER B CA 1
ATOM 6333 C C . SER B 1 375 ? 5.57 25.141 -10.938 1 97.81 375 SER B C 1
ATOM 6335 O O . SER B 1 375 ? 6.047 24.797 -12.023 1 97.81 375 SER B O 1
ATOM 6337 N N . ASP B 1 376 ? 6.078 26.094 -10.234 1 98.56 376 ASP B N 1
ATOM 6338 C CA . ASP B 1 376 ? 7.41 26.672 -10.312 1 98.56 376 ASP B CA 1
ATOM 6339 C C . ASP B 1 376 ? 8.156 26.531 -8.984 1 98.56 376 ASP B C 1
ATOM 6341 O O . ASP B 1 376 ? 7.824 27.219 -8.008 1 98.56 376 ASP B O 1
ATOM 6345 N N . ARG B 1 377 ? 9.109 25.641 -8.992 1 98.06 377 ARG B N 1
ATOM 6346 C CA . ARG B 1 377 ? 9.781 25.297 -7.742 1 98.06 377 ARG B CA 1
ATOM 6347 C C . ARG B 1 377 ? 11.289 25.438 -7.871 1 98.06 377 ARG B C 1
ATOM 6349 O O . ARG B 1 377 ? 11.883 24.922 -8.82 1 98.06 377 ARG B O 1
ATOM 6356 N N . THR B 1 378 ? 11.805 26.094 -6.973 1 98.25 378 THR B N 1
ATOM 6357 C CA . THR B 1 378 ? 13.242 26.078 -6.73 1 98.25 378 THR B CA 1
ATOM 6358 C C . THR B 1 378 ? 13.562 25.25 -5.488 1 98.25 378 THR B C 1
ATOM 6360 O O . THR B 1 378 ? 12.953 25.438 -4.434 1 98.25 378 THR B O 1
ATOM 6363 N N . PHE B 1 379 ? 14.414 24.328 -5.613 1 97.62 379 PHE B N 1
ATOM 6364 C CA . PHE B 1 379 ? 14.906 23.562 -4.477 1 97.62 379 PHE B CA 1
ATOM 6365 C C . PHE B 1 379 ? 16.406 23.328 -4.59 1 97.62 379 PHE B C 1
ATOM 6367 O O . PHE B 1 379 ? 16.859 22.484 -5.359 1 97.62 379 PHE B O 1
ATOM 6374 N N . GLU B 1 380 ? 17.125 24.047 -3.693 1 97.88 380 GLU B N 1
ATOM 6375 C CA . GLU B 1 380 ? 18.578 24.141 -3.803 1 97.88 380 GLU B CA 1
ATOM 6376 C C . GLU B 1 380 ? 19.25 23.688 -2.514 1 97.88 380 GLU B C 1
ATOM 6378 O O . GLU B 1 380 ? 18.828 24.047 -1.417 1 97.88 380 GLU B O 1
ATOM 6383 N N . ASN B 1 381 ? 20.219 22.922 -2.623 1 97 381 ASN B N 1
ATOM 6384 C CA . ASN B 1 381 ? 21.125 22.531 -1.551 1 97 381 ASN B CA 1
ATOM 6385 C C . ASN B 1 381 ? 22.547 22.344 -2.064 1 97 381 ASN B C 1
ATOM 6387 O O . ASN B 1 381 ? 22.859 22.703 -3.199 1 97 381 ASN B O 1
ATOM 6391 N N . SER B 1 382 ? 23.453 21.781 -1.279 1 95.25 382 SER B N 1
ATOM 6392 C CA . SER B 1 382 ? 24.875 21.719 -1.63 1 95.25 382 SER B CA 1
ATOM 6393 C C . SER B 1 382 ? 25.109 20.766 -2.795 1 95.25 382 SER B C 1
ATOM 6395 O O . SER B 1 382 ? 26.078 20.906 -3.537 1 95.25 382 SER B O 1
ATOM 6397 N N . LEU B 1 383 ? 24.25 19.766 -2.941 1 94.62 383 LEU B N 1
ATOM 6398 C CA . LEU B 1 383 ? 24.406 18.797 -4.02 1 94.62 383 LEU B CA 1
ATOM 6399 C C . LEU B 1 383 ? 23.938 19.375 -5.348 1 94.62 383 LEU B C 1
ATOM 6401 O O . LEU B 1 383 ? 24.391 18.969 -6.41 1 94.62 383 LEU B O 1
ATOM 6405 N N . ASN B 1 384 ? 22.984 20.266 -5.289 1 95.94 384 ASN B N 1
ATOM 6406 C CA . ASN B 1 384 ? 22.422 20.938 -6.465 1 95.94 384 ASN B CA 1
ATOM 6407 C C . ASN B 1 384 ? 22.062 22.391 -6.16 1 95.94 384 ASN B C 1
ATOM 6409 O O . ASN B 1 384 ? 20.891 22.734 -6.012 1 95.94 384 ASN B O 1
ATOM 6413 N N . PRO B 1 385 ? 23.016 23.297 -6.215 1 95.44 385 PRO B N 1
ATOM 6414 C CA . PRO B 1 385 ? 22.828 24.672 -5.746 1 95.44 385 PRO B CA 1
ATOM 6415 C C . PRO B 1 385 ? 22.062 25.547 -6.75 1 95.44 385 PRO B C 1
ATOM 6417 O O . PRO B 1 385 ? 21.672 26.672 -6.434 1 95.44 385 PRO B O 1
ATOM 6420 N N . ASN B 1 386 ? 21.906 25.125 -7.953 1 96.25 386 ASN B N 1
ATOM 6421 C CA . ASN B 1 386 ? 21.125 25.797 -8.984 1 96.25 386 ASN B CA 1
ATOM 6422 C C . ASN B 1 386 ? 20.078 24.875 -9.586 1 96.25 386 ASN B C 1
ATOM 6424 O O . ASN B 1 386 ? 20.328 24.203 -10.586 1 96.25 386 ASN B O 1
ATOM 6428 N N . ASN B 1 387 ? 18.859 24.891 -8.953 1 97.62 387 ASN B N 1
ATOM 6429 C CA . ASN B 1 387 ? 17.828 23.938 -9.367 1 97.62 387 ASN B CA 1
ATOM 6430 C C . ASN B 1 387 ? 16.438 24.578 -9.352 1 97.62 387 ASN B C 1
ATOM 6432 O O . ASN B 1 387 ? 15.734 24.484 -8.344 1 97.62 387 ASN B O 1
ATOM 6436 N N . ARG B 1 388 ? 16.078 25.203 -10.359 1 98.06 388 ARG B N 1
ATOM 6437 C CA . ARG B 1 388 ? 14.711 25.672 -10.562 1 98.06 388 ARG B CA 1
ATOM 6438 C C . ARG B 1 388 ? 13.992 24.844 -11.617 1 98.06 388 ARG B C 1
ATOM 6440 O O . ARG B 1 388 ? 14.508 24.656 -12.719 1 98.06 388 ARG B O 1
ATOM 6447 N N . GLN B 1 389 ? 12.797 24.312 -11.289 1 97.75 389 GLN B N 1
ATOM 6448 C CA . GLN B 1 389 ? 12.031 23.469 -12.195 1 97.75 389 GLN B CA 1
ATOM 6449 C C . GLN B 1 389 ? 10.602 23.969 -12.344 1 97.75 389 GLN B C 1
ATOM 6451 O O . GLN B 1 389 ? 9.922 24.234 -11.344 1 97.75 389 GLN B O 1
ATOM 6456 N N . LYS B 1 390 ? 10.211 24.156 -13.586 1 97.62 390 LYS B N 1
ATOM 6457 C CA . LYS B 1 390 ? 8.844 24.562 -13.906 1 97.62 390 LYS B CA 1
ATOM 6458 C C . LYS B 1 390 ? 8.125 23.484 -14.719 1 97.62 390 LYS B C 1
ATOM 6460 O O . LYS B 1 390 ? 8.734 22.844 -15.578 1 97.62 390 LYS B O 1
ATOM 6465 N N . GLY B 1 391 ? 6.863 23.25 -14.391 1 96.62 391 GLY B N 1
ATOM 6466 C CA . GLY B 1 391 ? 6.109 22.281 -15.156 1 96.62 391 GLY B CA 1
ATOM 6467 C C . GLY B 1 391 ? 4.695 22.078 -14.641 1 96.62 391 GLY B C 1
ATOM 6468 O O . GLY B 1 391 ? 4.223 22.844 -13.797 1 96.62 391 GLY B O 1
ATOM 6469 N N . SER B 1 392 ? 4.062 21.141 -15.25 1 96.31 392 SER B N 1
ATOM 6470 C CA . SER B 1 392 ? 2.691 20.812 -14.875 1 96.31 392 SER B CA 1
ATOM 6471 C C . SER B 1 392 ? 2.42 19.312 -15.023 1 96.31 392 SER B C 1
ATOM 6473 O O . SER B 1 392 ? 3.182 18.609 -15.68 1 96.31 392 SER B O 1
ATOM 6475 N N . LEU B 1 393 ? 1.405 18.875 -14.305 1 94.44 393 LEU B N 1
ATOM 6476 C CA . LEU B 1 393 ? 0.986 17.484 -14.422 1 94.44 393 LEU B CA 1
ATOM 6477 C C . LEU B 1 393 ? -0.453 17.312 -13.953 1 94.44 393 LEU B C 1
ATOM 6479 O O . LEU B 1 393 ? -0.93 18.078 -13.109 1 94.44 393 LEU B O 1
ATOM 6483 N N . LEU B 1 394 ? -1.104 16.312 -14.555 1 96.44 394 LEU B N 1
ATOM 6484 C CA . LEU B 1 394 ? -2.416 15.867 -14.102 1 96.44 394 LEU B CA 1
ATOM 6485 C C . LEU B 1 394 ? -2.289 14.68 -13.148 1 96.44 394 LEU B C 1
ATOM 6487 O O . LEU B 1 394 ? -1.64 13.688 -13.477 1 96.44 394 LEU B O 1
ATOM 6491 N N . ARG B 1 395 ? -2.898 14.789 -12 1 96.12 395 ARG B N 1
ATOM 6492 C CA . ARG B 1 395 ? -2.795 13.781 -10.945 1 96.12 395 ARG B CA 1
ATOM 6493 C C . ARG B 1 395 ? -4.16 13.18 -10.625 1 96.12 395 ARG B C 1
ATOM 6495 O O . ARG B 1 395 ? -5.164 13.898 -10.586 1 96.12 395 ARG B O 1
ATOM 6502 N N . LEU B 1 396 ? -4.203 11.867 -10.445 1 96.56 396 LEU B N 1
ATOM 6503 C CA . LEU B 1 396 ? -5.422 11.141 -10.109 1 96.56 396 LEU B CA 1
ATOM 6504 C C . LEU B 1 396 ? -5.238 10.336 -8.828 1 96.56 396 LEU B C 1
ATOM 6506 O O . LEU B 1 396 ? -4.176 9.75 -8.602 1 96.56 396 LEU B O 1
ATOM 6510 N N . GLN B 1 397 ? -6.246 10.344 -8.016 1 97.62 397 GLN B N 1
ATOM 6511 C CA . GLN B 1 397 ? -6.238 9.508 -6.824 1 97.62 397 GLN B CA 1
ATOM 6512 C C . GLN B 1 397 ? -7.605 8.867 -6.594 1 97.62 397 GLN B C 1
ATOM 6514 O O . GLN B 1 397 ? -8.625 9.562 -6.551 1 97.6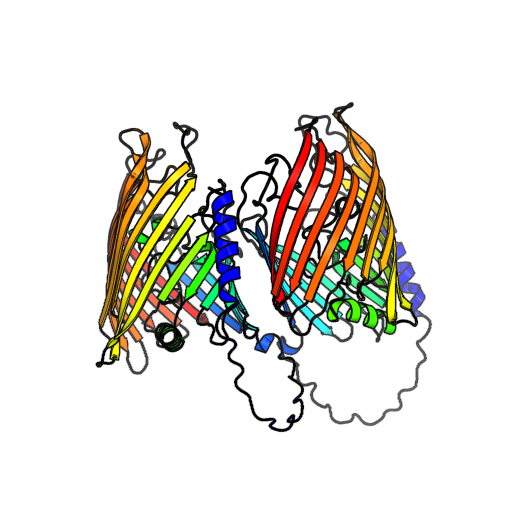2 397 GLN B O 1
ATOM 6519 N N . ALA B 1 398 ? -7.66 7.574 -6.516 1 97.81 398 ALA B N 1
ATOM 6520 C CA . ALA B 1 398 ? -8.828 6.82 -6.059 1 97.81 398 ALA B CA 1
ATOM 6521 C C . ALA B 1 398 ? -8.703 6.465 -4.582 1 97.81 398 ALA B C 1
ATOM 6523 O O . ALA B 1 398 ? -7.684 5.918 -4.152 1 97.81 398 ALA B O 1
ATOM 6524 N N . GLN B 1 399 ? -9.727 6.805 -3.848 1 97.81 399 GLN B N 1
ATOM 6525 C CA . GLN B 1 399 ? -9.719 6.539 -2.414 1 97.81 399 GLN B CA 1
ATOM 6526 C C . GLN B 1 399 ? -10.938 5.727 -1.998 1 97.81 399 GLN B C 1
ATOM 6528 O O . GLN B 1 399 ? -12.055 5.988 -2.455 1 97.81 399 GLN B O 1
ATOM 6533 N N . VAL B 1 400 ? -10.703 4.754 -1.194 1 96 400 VAL B N 1
ATOM 6534 C CA . VAL B 1 400 ? -11.773 3.982 -0.575 1 96 400 VAL B CA 1
ATOM 6535 C C . VAL B 1 400 ? -11.766 4.211 0.935 1 96 400 VAL B C 1
ATOM 6537 O O . VAL B 1 400 ? -10.711 4.215 1.564 1 96 400 VAL B O 1
ATOM 6540 N N . ASN B 1 401 ? -12.961 4.402 1.413 1 94.75 401 ASN B N 1
ATOM 6541 C CA . ASN B 1 401 ? -13.164 4.598 2.846 1 94.75 401 ASN B CA 1
ATOM 6542 C C . ASN B 1 401 ? -13.938 3.432 3.463 1 94.75 401 ASN B C 1
ATOM 6544 O O . ASN B 1 401 ? -14.93 2.971 2.898 1 94.75 401 ASN B O 1
ATOM 6548 N N . PHE B 1 402 ? -13.508 2.988 4.664 1 92.56 402 PHE B N 1
ATOM 6549 C CA . PHE B 1 402 ? -14.18 1.857 5.293 1 92.56 402 PHE B CA 1
ATOM 6550 C C . PHE B 1 402 ? -14.148 1.985 6.812 1 92.56 402 PHE B C 1
ATOM 6552 O O . PHE B 1 402 ? -13.297 2.691 7.363 1 92.56 402 PHE B O 1
#

Foldseek 3Di:
DVVVVVVVVVVVVVPVPPDDPDDPPPDCDDPPDPPPPPPDDPCVFKDKWWKWKKKWWPFQWDALQDADPQWDRCGSDDTDIAIPWTKMWIWGCNDLFKIWIWIWTQRPPVNSHTDTLDTWMWGQPDNLSQKTKIFFKDAAPFDWQLLFDCVLDFDNGDFCQRCLQARSRIFGWMKIAGADNVQLVVQVCCVVVSLRGSHDRHQKMKIKGQRAHPPDDRDDDKIKIKMKGKGWDQDPVRWTKMKMKMKMWIKYFFAEDPVDPPPDGIKIKMKMWMWIWGGPPPKIKIKIKMKMWDWEADLVVQAIDIDIWIKIKMKIWGWDDDPQKIKIKMKMWIWIFAFRRHDYRRWTKTKTKIKTKMWIGRDDFKIKIKMKMWMWMDTAHNVRHGDIDTIMTIMMMIMGID/DLVVVVVVVVVVVPVVPPPDPPPPPPDCDDPPDPPPPPPQPPCRFKDKWWKWKKKWWPFQWDALQDADPQWDRCGRHDTDIAIPWTKMWIWGCPDLFKIWIWIWTQRPPVPRHIDTLDTWMWGQPDNLSQKIKIFFKDAAPFDWQLLFDCQLDFDNGDFCQRCLQARSRIFGWMKIAGADNVQLVVQVCCVVVSLRGSHDRHQKMKIKGQRAHPPDDRDDDKIKIKMKGKGWDQDPVRWTKMKMKMKMKIKYFFAEDPVDPPPDGIKIKMKMWMWIWGGPPPKIKIKIKMKMWDWEADLVVQAIDIDIWIKIKMKIWGWDDDPQKIKIWMKMWIWIFAFRRHDYRRWTKTKTKIKTKMWIGRDDFKIKIKMKMWMWMDTAHNVRHGDIDTIMTIMMMIMGID

InterPro domains:
  IPR010870 Phosphate-selective porin O/P [PF07396] (78-402)
  IPR023614 Porin domain superfamily [G3DSA:2.40.160.10] (34-402)

Nearest PDB structures (foldseek):
  2qom-assembly1_A  TM=3.289E-01  e=1.503E-04  Escherichia coli O157:H7
  8ae1-assembly1_A  TM=2.921E-01  e=8.640E-04  Deinococcus radiodurans
  8agd-assembly1_C  TM=2.758E-01  e=4.575E-04  Deinococcus radiodurans R1 = ATCC 13939 = DSM 20539
  2erv-assembly1_A  TM=3.708E-01  e=4.256E-01  Pseudomonas aeruginosa
  1nqg-assembly1_A  TM=2.226E-01  e=1.099E-02  Escherichia coli

Secondary structure (DSSP, 8-state):
-HHHHHHHHHHHHHHTTSS----------------------HHHH-EEEEEEEEEEEEET-S-TT--BTTTBTTSSSS--EEEEEEEEEEEEEEETTEEEEEEEEEEETTTTEEEEEEEEEEEESSTT--EEEEEEEEE-S--HHHHS-TTT-SSSS--HHHHTTSGGGEEEEEEEEE--HHHHHHHHHHHHTSS-------SEEEEEE-SS-TTS---SS--EEEEEEEEEEEPTTS-EEEEEEEEEEEEEEPP--TTS--S--EEEEEEEEEEEEE--SSEEEEEEEEEEEEEEEETTTTEEEEEEEEEEEEEEEE-EE-SS-EEEEEEEEEEEEEEETTSGGGEEEEEEEEEEEEEEEEETTEEEEEEEEEEEEEEE-SS-SS-EEEEEEEEEEEEEE-/-HHHHHHHHHHHHHHTTSTT---------------------HHHH-EEEEEEEEEEEEET-S-TT--BTTTBTTSSS--SEEEEEEEEEEEEEEETTEEEEEEEEEEETTTTEEEEEEEEEEEESSTT--EEEEEEEEE----HHHHS-TTT-SSSS--HHHHTTSGGGEEEEEEEEE--HHHHHHHHHHHHTSS-------SEEEEEE-SS-TTS---SS--EEEEEEEEEEEPTTS-EEEEEEEEEEEEEEPP--TTS-----EEEEEEEEEEEEE--SSEEEEEEEEEEEEEEEETTTTEEEEEEEEEEEEEEEE-EE-SS-EEEEEEEEEEEEEEETTSGGGEEEEEEEEEEEEEEEEETTEEEEEEEEEEEEEEE-SS-SS-EEEEEEEEEEEEEE-

Radius of gyration: 29.79 Å; Cα contacts (8 Å, |Δi|>4): 2137; chains: 2; bounding box: 79×74×80 Å